Protein 4F4C (pdb70)

Organism: Caenorhabditis elegans (NCBI:txid6239)

Sequence (1250 aa):
NGSLRQSLRTLDSFSLAPEDVLKTAIKTVEDYEGDNIDSNGEIKITRDEVVNKVSIPQLYRYTTTLEKLLLFIGTLVAVITGAGLPLMSILQGKVSQAFINEQIVINNNGSTFLPTGQNYTKTDFEHDVMNVVWSYAAMTVGMWAAGQITVTCYLYVAEQMNNRLRREFVKSILRQEISWFDTNHSGTLATKLFDNLERVKEGTGDKIGMAFQYLSQFITGFIVAFTHSWQLTLVMLAVTPIQALCGFAIAKSMSTFAIRETLRYAKAGKVVEETISSIRTVVSLNGLRYELERYSTAVEEAKKAGVLKGLFLGISFGAMQASNFISFALAFYIGVGWVHDGSLNFGDMLTTFSSVMMGSMALGLAGPQLAVLGTAQGAASGIYEVLDRKPVIDSSSKAGRKDMKIKGDITVENVHFTYPSRPDVPILRGMNLRVNAGQTVALVGSSGCGKSTIISLLLRYYDVLKGKITIDGVDVRDINLEFLRKNVAVVSQEPALFNCTIEENISLGKEGITREEMVAACKMANAEKFIKTLPNGYNTLVGDRGTQLSGGQKQRIAIARALVRNPKILLLDEATSALDAESEGIVQQALDKAAKGRTTIIIAHRLSTIRNADLIISCKNGQVVEVGDHRALMAQQGLYYDLVTAQTFTDAVDSAAEGERIGKDALSRLKQELEENNAQKTNLFEILYHARPHALSLFIGMSTATIGGFIYPTYSVFFTSFMNVFAGNPADFLSQGHFWALMFLVLAAAQGICSFLMTFFMGIASESLTRDLRNKLFRNVLSQHIGFFDSPQNASGKISTRLATDVPNLRTAIDFRFSTVITTLVSMVAGIGLAFFYGWQMALLIIAILPIVAFGQYLRGRRFTGKNVKSASEFADSGKIAIEAIENVRTVQALAREDTFYENFCEKLDIPHKEAIKEAFIQGLSYGCASSVLYLLNTCAYRMGLALIITDPPTMQPMRVLRVMYAITISTSTLGFATSYFPEYAKATFAGGIIFGMLRKISKIDSLSLAGEKKKLYGKVIFKNVRFAYPERPEIEILKGLSFSVEPGQTLALVGPSGCGKSTVVALLERFYDTLGGEIFIDGSEIKTLNPEHTRSQIAIVSQEPTLFDCSIAENIIYGLDPSSVTMAQVEEAARLANIHNFIAELPEGFETRVGDRGTQLSGGQKQRIAIARALVRNPKILLLDEATSALDTESEKVVQEALDRAREGRTCIVIAHRLNTVMNADCIAVVSNGTIIEKGTHTQLMSEK

Secondary structure (DSSP, 8-state):
-HHHHHHHHHHHHT---HHHHHHHHHHHHHTTSTTTB-SSSPBP-S----SS---HHHHTTT--HHHHHHHHHHHHHHHHHHTHHHHHHHHHHHHHHHHHHHHHHHHTTS-B-SSTT-B--HHHHHHHHHHHHHHHHHHHHHHHHHHHHHHHHHHHHHHHHHHHHHHHHHHHHTTS-HHHHHHT--TTHHHHHHHHHHHHHHTSSHHHHHHHHHHHHHHHHHHHHHHH-HHHHHHHHTTHHHHHHHHHHHHHHHHHHHHHHHHHHHHHHHHHHHHHHTHHHHHHTT-HHHHHHHHHHHHHHHHHHHHHHHHHHHHHHHHHHHHHHHHHHHHHHHHHHHHTTTSS-HHHHHHHHHHHHHHHHHHHHHHHHHHHHHHHHHHHHHHHIIIIIS--SS-SSS-----------EEEEEEEE--SSSTTS-SEEEEEEEE-TT-EEEEEE-SSS-HHHHHHHHTTSS--SEEEEEETTEETTTS-HHHHHHHEEEE-SS----SEEHHHHHHTT-TT--HHHHHHHHHHTT-HHHHHHSTTTTSSEESSSS----HHHHHHHHHHHHHTT--SEEEEESTTTTS-TTTHHHHHHHHHHHHTTSEEEEE-S-TTTTTT-SEEEEEETTEEEEEE-HHHHHTTT-HHHHHHHHHHHHHHHHHHH--------HHHHHHHTTTTS------HHHHHHHTGGGHHHHHHHHHHHHHGGGHHHHHHHHHHHHHHHTSS-SSTTTTTHHHHHHHHHHHHHHHHHHHHHHHHHHHHHHHHHHHHHHHHHHHHHHTS-SSSTTSGGG-HHHHHHIIIIIHHHHHTTTSHHHHHHHHHHHHHHHHHHHHHHH-HHHHHHHHHHHHHHHHHHHHHTS--SS-STTTSSHHHHHHHHHHHHHHTHHHHHHTTTHHHHHHHHHHHHHHHHHHHHHHHHHHHHHHHHHTTHHHHHHHHHHHHHHHTTSSSS-SS-HHHHHHHHHHHHTTTSSTTGGGGHHHHHHHHHHHHHHHHHHHH---SS-TT---SB-------EEEEEEEE--TTS-SS-SEEEEEEEE-TT-EEEEE-STTSSTTSHHHHHTTSS--SSSEEEETTEETTTB-HHHHHTTEEEE-SS----SEEHHHHHSSSS-TTTS-HHHHHHHHHHTT-HHHHHTSTTTT-SEETTTS-SS-HHHHHHHHHHHHHHS--SEEEEES---STTSHHHHHHHHHHTTTSSSSEEEEE-SSSSTTTT-SEEEEESSSSEEEEE-HHHHHH--

Solvent-accessible surface area: 53440 Å² total; per-residue (Å²): 84,3,88,81,69,47,62,25,30,69,51,16,4,68,4,4,0,6,28,20,1,15,57,6,0,8,54,4,8,57,7,30,33,62,92,32,30,58,97,82,1,93,59,87,44,115,179,132,121,60,160,108,66,16,68,76,104,66,2,16,53,56,15,67,120,113,10,105,94,40,29,122,69,0,27,97,22,0,59,96,5,0,22,0,37,1,75,23,1,46,16,25,0,123,0,0,35,1,0,2,27,19,12,20,16,56,74,79,146,54,51,58,13,140,93,122,39,97,104,25,64,64,91,56,4,72,135,56,0,51,77,2,10,173,34,0,29,66,14,21,113,33,12,94,52,8,0,49,68,1,1,16,11,4,38,54,0,2,12,37,2,0,12,67,3,7,45,58,0,1,103,18,0,2,55,4,23,1,15,24,26,25,100,40,156,61,55,98,25,2,64,52,15,18,74,17,0,65,98,1,37,96,0,0,3,17,69,11,0,14,5,78,14,15,65,4,7,70,85,33,0,26,92,18,0,83,106,55,8,151,60,1,0,92,27,2,62,67,9,7,77,100,1,14,126,20,11,141,34,1,25,40,13,3,28,81,14,3,65,96,21,41,106,80,23,47,51,0,18,139,13,0,69,45,0,7,71,20,4,92,31,0,4,11,14,38,4,15,96,106,0,30,111,82,1,38,76,15,1,80,83,3,43,51,0,2,26,61,28,6,49,92,7,0,96,7,0,2,38,1,9,19,11,1,0,68,3,2,2,75,2,5,95,57,0,0,26,48,28,76,104,64,75,17,68,8,3,51,4,11,2,0,21,26,0,0,31,27,0,6,44,0,51,9,62,6,9,44,17,83,17,35,23,41,75,0,32,9,3,0,16,18,0,6,92,1,0,74,133,59,128,22,137,4,29,4,65,157,94,44,92,143,107,22,187,29,141,0,43,0,12,2,63,66,0,51,4,21,35,70,38,132,99,116,85,78,30,1,97,18,0,84,8,150,1,72,50,43,44,26,0,0,0,1,14,73,115,65,7,6,20,44,6,0,10,19,4,0,0,21,22,14,50,16,120,124,26,95,3,8,0,27,68,26,22,6,100,83,1,24,14,36,18,0,8,97,30,2,14,39,2,49,84,128,24,20,29,6,64,26,17,0,44,85,0,0,32,22,14,66,114,55,51,70,148,82,58,6,34,64,7,0,41,75,0,30,0,72,85,19,1,86,114,31,111,115,17,27,101,13,81,5,19,98,213,23,73,145,20,57,37,1,44,61,0,14,0,5,0,0,16,9,9,9,40,109,6,28,0,1,0,3,15,29,2,34,45,62,33,87,104,163,18,28,37,75,0,31,108,0,6,66,85,0,6,146,85,25,1,0,1,22,1,12,137,50,12,61,65,2,98,142,15,74,34,0,0,0,0,104,92,0,68,40,81,15,80,10,63,39,70,38,0,50,76,107,110,22,29,0,70,78,45,11,50,60,45,78,139,75,71,61,76,78,70,86,78,148,101,160,115,100,78,173,64,14,69,31,90,0,110,110,12,32,111,90,40,96,8,147,122,5,63,36,156,52,0,34,128,52,0,148,91,26,50,134,16,11,131,53,0,49,36,12,0,50,113,7,0,105,11,10,6,53,18,1,35,31,13,1,9,2,1,56,6,11,4,27,30,112,61,54,37,62,72,86,0,41,90,43,0,90,46,0,84,89,10,2,55,43,8,12,110,18,4,52,60,10,3,38,46,0,8,35,0,1,10,5,1,3,50,28,3,15,28,101,0,0,108,26,0,1,15,6,37,2,11,15,27,40,22,104,46,4,40,29,36,59,1,13,66,9,0,33,68,2,0,19,16,1,33,10,0,0,12,7,9,19,0,8,18,35,19,6,92,28,0,52,98,22,0,38,36,41,0,72,154,32,9,153,55,0,0,98,39,1,47,64,14,34,84,80,26,57,104,1,96,109,20,97,56,70,55,47,129,55,167,88,112,83,44,54,55,35,30,50,56,0,6,140,41,1,41,42,1,13,98,38,4,90,28,0,1,10,39,19,39,10,69,43,17,43,87,77,0,14,121,77,0,69,117,8,26,60,95,24,48,54,46,4,113,96,20,0,92,13,4,0,20,12,24,2,10,76,6,54,10,18,18,39,3,3,97,68,0,0,43,15,8,77,58,103,112,50,65,10,80,0,6,103,0,0,31,0,12,30,0,0,58,17,1,33,38,6,65,43,40,18,86,34,15,110,82,32,54,41,44,0,6,28,0,0,0,3,0,2,3,6,39,138,63,144,17,174,10,58,3,23,23,151,71,51,73,129,42,124,2,156,0,88,0,40,3,107,91,0,100,1,5,66,60,94,144,73,148,101,55,44,0,85,15,0,38,10,68,4,89,64,28,73,3,6,1,0,21,25,79,120,67,5,0,16,62,0,0,16,11,1,2,0,25,12,13,45,15,103,34,26,58,1,51,2,21,52,20,49,13,97,71,4,4,13,44,44,11,9,48,13,6,9,31,3,42,37,79,13,70,23,12,90,31,16,10,29,104,0,1,35,15,17,45,80,120,108,71,17,71,158,64,80,10,70,87,6,0,121,62,0,41,7,45,103,76,0,59,154,52,104,133,18,24,123,28,60,2,22,92,112,50,46,136,12,64,51,24,49,48,5,6,6,2,3,0,9,4,23,18,33,106,4,71,3,5,1,6,21,47,7,36,79,17,91,78,63,88,59,32,64,95,9,39,46,0,4,48,132,5,34,74,76,42,1,1,3,20,1,5,76,50,73,97,33,12,80,114,9,66,38,10,0,43,0,44,88,0,57,19,129,67,115,11,48,62,110,110,18,132,90,87,151

InterPro domains:
  IPR003439 ABC transporter-like, ATP-binding domain [PF00005] (434-583)
  IPR003439 ABC transporter-like, ATP-binding domain [PF00005] (1095-1246)
  IPR003439 ABC transporter-like, ATP-binding domain [PS50893] (416-652)
  IPR003439 ABC transporter-like, ATP-binding domain [PS50893] (1077-1315)
  IPR003593 AAA+ ATPase domain [SM00382] (443-635)
  IPR003593 AAA+ ATPase domain [SM00382] (1104-1292)
  IPR011527 ABC transporter type 1, transmembrane domain [PF00664] (77-367)
  IPR011527 ABC transporter type 1, transmembrane domain [PF00664] (754-1026)
  IPR011527 ABC transporter type 1, transmembrane domain [PS50929] (78-381)
  IPR011527 ABC transporter type 1, transmembrane domain [PS50929] (755-1043)
  IPR017871 ABC transporter-like, conserved site [PS00211] (555-569)
  IPR017871 ABC transporter-like, conserved site [PS00211] (1218-1232)
  IPR027417 P-loop containing nucleoside triphosphate hydrolase [G3DSA:3.40.50.300] (414-717)
  IPR027417 P-loop containing nucleoside triphosphate hydrolase [G3DSA:3.40.50.300] (1068-1321)
  IPR027417 P-loop containing nucleoside triphosphate hydrolase [SSF52540] (410-653)
  IPR027417 P-loop containing nucleoside triphosphate hydrolase [SSF52540] (1073-1317)
  IPR036640 ABC transporter type 1, transmembrane domain superfamily [G3DSA:1.20.1560.10] (1-50)
  IPR036640 ABC transporter type 1, transmembrane domain superfamily [G3DSA:1.20.1560.10] (139-1052)
  IPR036640 ABC transporter type 1, transmembrane domain superfamily [SSF90123] (63-397)
  IPR036640 ABC transporter type 1, transmembrane domain superfamily [SSF90123] (743-1230)

CATH classification: 1.20.1560.10 (+2 more: 3.40.50.300, 3.40.50.300)

Structure (mmCIF, N/CA/C/O backbone):
data_4F4C
#
_entry.id   4F4C
#
_cell.length_a   96.896
_cell.length_b   155.360
_cell.length_c   162.416
_cell.angle_alpha   90.00
_cell.angle_beta   90.00
_cell.angle_gamma   90.00
#
_symmetry.space_group_name_H-M   'P 21 21 21'
#
loop_
_entity.id
_entity.type
_entity.pdbx_description
1 polymer 'Multidrug resistance protein pgp-1'
2 branched alpha-D-mannopyranose-(1-3)-beta-D-mannopyranose-(1-4)-2-acetamido-2-deoxy-beta-D-glucopyranose-(1-4)-2-acetamido-2-deoxy-beta-D-glucopyranose
3 non-polymer 'undecyl 4-O-alpha-D-glucopyranosyl-1-thio-beta-D-glucopyranoside'
#
loop_
_atom_site.group_PDB
_atom_site.id
_atom_site.type_symbol
_atom_site.label_atom_id
_atom_site.label_alt_id
_atom_site.label_comp_id
_atom_site.label_asym_id
_atom_site.label_entity_id
_atom_site.label_seq_id
_atom_site.pdbx_PDB_ins_code
_atom_site.Cartn_x
_atom_site.Cartn_y
_atom_site.Cartn_z
_atom_site.occupancy
_atom_site.B_iso_or_equiv
_atom_site.auth_seq_id
_atom_site.auth_comp_id
_atom_site.auth_asym_id
_atom_site.auth_atom_id
_atom_site.pdbx_PDB_model_num
ATOM 1 N N . ASN A 1 4 ? -13.971 22.507 -11.045 1.00 185.56 4 ASN A N 1
ATOM 2 C CA . ASN A 1 4 ? -14.262 21.053 -11.240 1.00 185.22 4 ASN A CA 1
ATOM 3 C C . ASN A 1 4 ? -13.437 20.198 -10.271 1.00 184.71 4 ASN A C 1
ATOM 4 O O . ASN A 1 4 ? -13.975 19.335 -9.573 1.00 183.91 4 ASN A O 1
ATOM 9 N N . GLY A 1 5 ? -12.131 20.452 -10.243 1.00 184.56 5 GLY A N 1
ATOM 10 C CA . GLY A 1 5 ? -11.214 19.706 -9.394 1.00 182.55 5 GLY A CA 1
ATOM 11 C C . GLY A 1 5 ? -11.297 19.980 -7.907 1.00 180.89 5 GLY A C 1
ATOM 12 O O . GLY A 1 5 ? -11.053 19.088 -7.085 1.00 180.62 5 GLY A O 1
ATOM 13 N N . SER A 1 6 ? -11.630 21.214 -7.554 1.00 178.89 6 SER A N 1
ATOM 14 C CA . SER A 1 6 ? -11.752 21.591 -6.153 1.00 177.31 6 SER A CA 1
ATOM 15 C C . SER A 1 6 ? -13.011 20.935 -5.578 1.00 176.24 6 SER A C 1
ATOM 16 O O . SER A 1 6 ? -13.063 20.571 -4.398 1.00 175.14 6 SER A O 1
ATOM 19 N N . LEU A 1 7 ? -14.020 20.768 -6.431 1.00 174.56 7 LEU A N 1
ATOM 20 C CA . LEU A 1 7 ? -15.287 20.162 -6.024 1.00 171.34 7 LEU A CA 1
ATOM 21 C C . LEU A 1 7 ? -15.125 18.668 -5.804 1.00 169.51 7 LEU A C 1
ATOM 22 O O . LEU A 1 7 ? -15.469 18.162 -4.743 1.00 168.99 7 LEU A O 1
ATOM 27 N N . ARG A 1 8 ? -14.601 17.967 -6.809 1.00 168.14 8 ARG A N 1
ATOM 28 C CA . ARG A 1 8 ? -14.406 16.517 -6.721 1.00 166.10 8 ARG A CA 1
ATOM 29 C C . ARG A 1 8 ? -13.427 16.094 -5.608 1.00 164.69 8 ARG A C 1
ATOM 30 O O . ARG A 1 8 ? -13.414 14.933 -5.179 1.00 165.14 8 ARG A O 1
ATOM 38 N N . GLN A 1 9 ? -12.619 17.038 -5.136 1.00 161.08 9 GLN A N 1
ATOM 39 C CA . GLN A 1 9 ? -11.666 16.753 -4.077 1.00 156.72 9 GLN A CA 1
ATOM 40 C C . GLN A 1 9 ? -12.408 16.789 -2.739 1.00 153.48 9 GLN A C 1
ATOM 41 O O . GLN A 1 9 ? -12.148 15.975 -1.854 1.00 152.26 9 GLN A O 1
ATOM 43 N N . SER A 1 10 ? -13.339 17.729 -2.601 1.00 150.08 10 SER A N 1
ATOM 44 C CA . SER A 1 10 ? -14.133 17.839 -1.377 1.00 147.51 10 SER A CA 1
ATOM 45 C C . SER A 1 10 ? -15.217 16.750 -1.337 1.00 143.98 10 SER A C 1
ATOM 46 O O . SER A 1 10 ? -15.613 16.287 -0.263 1.00 140.46 10 SER A O 1
ATOM 49 N N . LEU A 1 11 ? -15.695 16.346 -2.515 1.00 140.77 11 LEU A N 1
ATOM 50 C CA . LEU A 1 11 ? -16.707 15.294 -2.627 1.00 136.43 11 LEU A CA 1
ATOM 51 C C . LEU A 1 11 ? -16.079 13.952 -2.253 1.00 135.90 11 LEU A C 1
ATOM 52 O O . LEU A 1 11 ? -16.743 13.092 -1.676 1.00 136.55 11 LEU A O 1
ATOM 57 N N . ARG A 1 12 ? -14.798 13.790 -2.581 1.00 134.52 12 ARG A N 1
ATOM 58 C CA . ARG A 1 12 ? -14.067 12.561 -2.304 1.00 132.49 12 ARG A CA 1
ATOM 59 C C . ARG A 1 12 ? -13.857 12.332 -0.802 1.00 132.73 12 ARG A C 1
ATOM 60 O O . ARG A 1 12 ? -13.707 11.186 -0.365 1.00 133.10 12 ARG A O 1
ATOM 68 N N . THR A 1 13 ? -13.855 13.413 -0.017 1.00 132.34 13 THR A N 1
ATOM 69 C CA . THR A 1 13 ? -13.692 13.302 1.433 1.00 130.12 13 THR A CA 1
ATOM 70 C C . THR A 1 13 ? -15.039 12.886 2.020 1.00 131.00 13 THR A C 1
ATOM 71 O O . THR A 1 13 ? -15.094 12.169 3.019 1.00 132.90 13 THR A O 1
ATOM 75 N N . LEU A 1 14 ? -16.125 13.329 1.390 1.00 129.80 14 LEU A N 1
ATOM 76 C CA . LEU A 1 14 ? -17.459 12.966 1.847 1.00 130.60 14 LEU A CA 1
ATOM 77 C C . LEU A 1 14 ? -17.660 11.461 1.659 1.00 133.77 14 LEU A C 1
ATOM 78 O O . LEU A 1 14 ? -18.306 10.803 2.480 1.00 135.96 14 LEU A O 1
ATOM 83 N N . ASP A 1 15 ? -17.094 10.927 0.576 1.00 137.42 15 ASP A N 1
ATOM 84 C CA . ASP A 1 15 ? -17.188 9.497 0.254 1.00 140.69 15 ASP A CA 1
ATOM 85 C C . ASP A 1 15 ? -16.253 8.695 1.174 1.00 140.81 15 ASP A C 1
ATOM 86 O O . ASP A 1 15 ? -16.445 7.494 1.396 1.00 140.43 15 ASP A O 1
ATOM 91 N N . SER A 1 16 ? -15.243 9.381 1.697 1.00 140.85 16 SER A N 1
ATOM 92 C CA . SER A 1 16 ? -14.236 8.788 2.563 1.00 141.53 16 SER A CA 1
ATOM 93 C C . SER A 1 16 ? -14.766 8.383 3.926 1.00 143.24 16 SER A C 1
ATOM 94 O O . SER A 1 16 ? -14.245 7.452 4.537 1.00 141.79 16 SER A O 1
ATOM 97 N N . PHE A 1 17 ? -15.797 9.083 4.399 1.00 146.58 17 PHE A N 1
ATOM 98 C CA . PHE A 1 17 ? -16.389 8.795 5.701 1.00 148.39 17 PHE A CA 1
ATOM 99 C C . PHE A 1 17 ? -17.392 7.642 5.689 1.00 147.61 17 PHE A C 1
ATOM 100 O O . PHE A 1 17 ? -17.933 7.270 6.731 1.00 145.64 17 PHE A O 1
ATOM 108 N N . SER A 1 18 ? -17.627 7.068 4.514 1.00 147.50 18 SER A N 1
ATOM 109 C CA . SER A 1 18 ? -18.548 5.940 4.374 1.00 147.45 18 SER A CA 1
ATOM 110 C C . SER A 1 18 ? -17.911 4.688 4.988 1.00 147.65 18 SER A C 1
ATOM 111 O O . SER A 1 18 ? -16.792 4.317 4.631 1.00 148.70 18 SER A O 1
ATOM 114 N N . LEU A 1 19 ? -18.625 4.043 5.909 1.00 147.40 19 LEU A N 1
ATOM 115 C CA . LEU A 1 19 ? -18.131 2.840 6.595 1.00 146.07 19 LEU A CA 1
ATOM 116 C C . LEU A 1 19 ? -18.436 1.506 5.882 1.00 145.27 19 LEU A C 1
ATOM 117 O O . LEU A 1 19 ? -18.101 0.436 6.389 1.00 144.41 19 LEU A O 1
ATOM 122 N N . ALA A 1 20 ? -19.064 1.570 4.712 1.00 145.33 20 ALA A N 1
ATOM 123 C CA . ALA A 1 20 ? -19.369 0.364 3.948 1.00 145.44 20 ALA A CA 1
ATOM 124 C C . ALA A 1 20 ? -18.074 -0.110 3.287 1.00 147.48 20 ALA A C 1
ATOM 125 O O . ALA A 1 20 ? -17.356 0.668 2.655 1.00 148.90 20 ALA A O 1
ATOM 127 N N . PRO A 1 21 ? -17.761 -1.398 3.432 1.00 148.29 21 PRO A N 1
ATOM 128 C CA . PRO A 1 21 ? -16.549 -1.996 2.862 1.00 148.51 21 PRO A CA 1
ATOM 129 C C . PRO A 1 21 ? -16.430 -1.919 1.344 1.00 147.21 21 PRO A C 1
ATOM 130 O O . PRO A 1 21 ? -15.321 -1.828 0.804 1.00 147.92 21 PRO A O 1
ATOM 134 N N . GLU A 1 22 ? -17.566 -1.948 0.656 1.00 145.10 22 GLU A N 1
ATOM 135 C CA . GLU A 1 22 ? -17.555 -1.872 -0.793 1.00 143.39 22 GLU A CA 1
ATOM 136 C C . GLU A 1 22 ? -17.345 -0.434 -1.243 1.00 142.42 22 GLU A C 1
ATOM 137 O O . GLU A 1 22 ? -16.897 -0.194 -2.354 1.00 143.46 22 GLU A O 1
ATOM 143 N N . ASP A 1 23 ? -17.657 0.518 -0.370 1.00 141.64 23 ASP A N 1
ATOM 144 C CA . ASP A 1 23 ? -17.497 1.932 -0.686 1.00 141.81 23 ASP A CA 1
ATOM 145 C C . ASP A 1 23 ? -16.041 2.355 -0.583 1.00 142.96 23 ASP A C 1
ATOM 146 O O . ASP A 1 23 ? -15.627 3.333 -1.204 1.00 143.53 23 ASP A O 1
ATOM 151 N N . VAL A 1 24 ? -15.268 1.629 0.217 1.00 144.93 24 VAL A N 1
ATOM 152 C CA . VAL A 1 24 ? -13.847 1.934 0.382 1.00 147.38 24 VAL A CA 1
ATOM 153 C C . VAL A 1 24 ? -13.119 1.617 -0.923 1.00 149.18 24 VAL A C 1
ATOM 154 O O . VAL A 1 24 ? -12.168 2.303 -1.296 1.00 150.02 24 VAL A O 1
ATOM 158 N N . LEU A 1 25 ? -13.578 0.570 -1.609 1.00 150.24 25 LEU A N 1
ATOM 159 C CA . LEU A 1 25 ? -13.012 0.163 -2.895 1.00 147.58 25 LEU A CA 1
ATOM 160 C C . LEU A 1 25 ? -13.438 1.227 -3.904 1.00 143.22 25 LEU A C 1
ATOM 161 O O . LEU A 1 25 ? -12.626 1.732 -4.671 1.00 140.97 25 LEU A O 1
ATOM 166 N N . LYS A 1 26 ? -14.725 1.562 -3.873 1.00 139.16 26 LYS A N 1
ATOM 167 C CA . LYS A 1 26 ? -15.330 2.548 -4.764 1.00 136.39 26 LYS A CA 1
ATOM 168 C C . LYS A 1 26 ? -14.655 3.921 -4.681 1.00 134.59 26 LYS A C 1
ATOM 169 O O . LYS A 1 26 ? -14.338 4.530 -5.707 1.00 130.48 26 LYS A O 1
ATOM 175 N N . THR A 1 27 ? -14.431 4.401 -3.456 1.00 133.36 27 THR A N 1
ATOM 176 C CA . THR A 1 27 ? -13.837 5.716 -3.233 1.00 129.87 27 THR A CA 1
ATOM 177 C C . THR A 1 27 ? -12.352 5.797 -3.594 1.00 129.69 27 THR A C 1
ATOM 178 O O . THR A 1 27 ? -11.834 6.873 -3.870 1.00 128.64 27 THR A O 1
ATOM 182 N N . ALA A 1 28 ? -11.669 4.659 -3.619 1.00 132.41 28 ALA A N 1
ATOM 183 C CA . ALA A 1 28 ? -10.245 4.654 -3.977 1.00 134.77 28 ALA A CA 1
ATOM 184 C C . ALA A 1 28 ? -10.079 4.659 -5.495 1.00 136.02 28 ALA A C 1
ATOM 185 O O . ALA A 1 28 ? -9.192 5.339 -6.014 1.00 135.69 28 ALA A O 1
ATOM 187 N N . ILE A 1 29 ? -10.928 3.894 -6.192 1.00 135.42 29 ILE A N 1
ATOM 188 C CA . ILE A 1 29 ? -10.898 3.823 -7.650 1.00 132.74 29 ILE A CA 1
ATOM 189 C C . ILE A 1 29 ? -11.215 5.201 -8.235 1.00 134.77 29 ILE A C 1
ATOM 190 O O . ILE A 1 29 ? -10.541 5.656 -9.165 1.00 136.46 29 ILE A O 1
ATOM 195 N N . LYS A 1 30 ? -12.222 5.868 -7.670 1.00 135.58 30 LYS A N 1
ATOM 196 C CA . LYS A 1 30 ? -12.620 7.199 -8.118 1.00 136.26 30 LYS A CA 1
ATOM 197 C C . LYS A 1 30 ? -11.585 8.285 -7.827 1.00 136.67 30 LYS A C 1
ATOM 198 O O . LYS A 1 30 ? -11.582 9.319 -8.482 1.00 136.85 30 LYS A O 1
ATOM 204 N N . THR A 1 31 ? -10.704 8.054 -6.856 1.00 138.71 31 THR A N 1
ATOM 205 C CA . THR A 1 31 ? -9.667 9.035 -6.523 1.00 141.63 31 THR A CA 1
ATOM 206 C C . THR A 1 31 ? -8.538 9.015 -7.555 1.00 143.68 31 THR A C 1
ATOM 207 O O . THR A 1 31 ? -7.937 10.049 -7.844 1.00 146.02 31 THR A O 1
ATOM 211 N N . VAL A 1 32 ? -8.245 7.843 -8.110 1.00 143.60 32 VAL A N 1
ATOM 212 C CA . VAL A 1 32 ? -7.194 7.747 -9.111 1.00 143.01 32 VAL A CA 1
ATOM 213 C C . VAL A 1 32 ? -7.710 8.362 -10.415 1.00 144.22 32 VAL A C 1
ATOM 214 O O . VAL A 1 32 ? -6.945 8.930 -11.184 1.00 147.61 32 VAL A O 1
ATOM 218 N N . GLU A 1 33 ? -9.011 8.257 -10.663 1.00 143.22 33 GLU A N 1
ATOM 219 C CA . GLU A 1 33 ? -9.592 8.823 -11.876 1.00 144.13 33 GLU A CA 1
ATOM 220 C C . GLU A 1 33 ? -9.496 10.353 -11.852 1.00 143.47 33 GLU A C 1
ATOM 221 O O . GLU A 1 33 ? -9.373 11.000 -12.896 1.00 142.76 33 GLU A O 1
ATOM 227 N N . ASP A 1 34 ? -9.553 10.919 -10.649 1.00 143.29 34 ASP A N 1
ATOM 228 C CA . ASP A 1 34 ? -9.507 12.360 -10.450 1.00 145.27 34 ASP A CA 1
ATOM 229 C C . ASP A 1 34 ? -8.194 12.970 -10.872 1.00 144.76 34 ASP A C 1
ATOM 230 O O . ASP A 1 34 ? -8.124 14.176 -11.094 1.00 147.22 34 ASP A O 1
ATOM 235 N N . TYR A 1 35 ? -7.153 12.148 -10.964 1.00 144.02 35 TYR A N 1
ATOM 236 C CA . TYR A 1 35 ? -5.828 12.618 -11.365 1.00 142.34 35 TYR A CA 1
ATOM 237 C C . TYR A 1 35 ? -5.274 11.880 -12.590 1.00 142.62 35 TYR A C 1
ATOM 238 O O . TYR A 1 35 ? -4.155 11.365 -12.565 1.00 143.16 35 TYR A O 1
ATOM 247 N N . GLU A 1 36 ? -6.069 11.826 -13.658 1.00 143.08 36 GLU A N 1
ATOM 248 C CA . GLU A 1 36 ? -5.667 11.183 -14.910 1.00 146.47 36 GLU A CA 1
ATOM 249 C C . GLU A 1 36 ? -6.045 12.048 -16.114 1.00 150.64 36 GLU A C 1
ATOM 250 O O . GLU A 1 36 ? -6.215 13.268 -15.985 1.00 154.51 36 GLU A O 1
ATOM 256 N N . GLY A 1 37 ? -6.170 11.428 -17.286 1.00 151.97 37 GLY A N 1
ATOM 257 C CA . GLY A 1 37 ? -6.517 12.173 -18.488 1.00 152.66 37 GLY A CA 1
ATOM 258 C C . GLY A 1 37 ? -7.788 13.000 -18.379 1.00 154.23 37 GLY A C 1
ATOM 259 O O . GLY A 1 37 ? -8.739 12.610 -17.703 1.00 154.35 37 GLY A O 1
ATOM 260 N N . ASP A 1 38 ? -7.798 14.140 -19.065 1.00 155.67 38 ASP A N 1
ATOM 261 C CA . ASP A 1 38 ? -8.924 15.077 -19.090 1.00 157.16 38 ASP A CA 1
ATOM 262 C C . ASP A 1 38 ? -9.133 15.826 -17.767 1.00 156.53 38 ASP A C 1
ATOM 263 O O . ASP A 1 38 ? -9.718 16.915 -17.752 1.00 157.12 38 ASP A O 1
ATOM 268 N N . ASN A 1 39 ? -8.646 15.256 -16.666 1.00 155.01 39 ASN A N 1
ATOM 269 C CA . ASN A 1 39 ? -8.746 15.913 -15.360 1.00 155.49 39 ASN A CA 1
ATOM 270 C C . ASN A 1 39 ? -7.396 16.570 -15.025 1.00 156.32 39 ASN A C 1
ATOM 271 O O . ASN A 1 39 ? -7.283 17.362 -14.085 1.00 154.94 39 ASN A O 1
ATOM 276 N N . ILE A 1 40 ? -6.377 16.227 -15.807 1.00 157.43 40 ILE A N 1
ATOM 277 C CA . ILE A 1 40 ? -5.037 16.774 -15.636 1.00 158.85 40 ILE A CA 1
ATOM 278 C C . ILE A 1 40 ? -4.713 17.754 -16.775 1.00 161.86 40 ILE A C 1
ATOM 279 O O . ILE A 1 40 ? -5.157 17.570 -17.911 1.00 163.05 40 ILE A O 1
ATOM 284 N N . ASP A 1 41 ? -3.955 18.803 -16.464 1.00 164.34 41 ASP A N 1
ATOM 285 C CA . ASP A 1 41 ? -3.555 19.778 -17.471 1.00 166.84 41 ASP A CA 1
ATOM 286 C C . ASP A 1 41 ? -2.296 19.297 -18.213 1.00 168.28 41 ASP A C 1
ATOM 287 O O . ASP A 1 41 ? -2.158 18.108 -18.524 1.00 167.14 41 ASP A O 1
ATOM 292 N N . SER A 1 42 ? -1.380 20.221 -18.497 1.00 169.86 42 SER A N 1
ATOM 293 C CA . SER A 1 42 ? -0.142 19.891 -19.203 1.00 170.01 42 SER A CA 1
ATOM 294 C C . SER A 1 42 ? 1.001 19.657 -18.218 1.00 170.89 42 SER A C 1
ATOM 295 O O . SER A 1 42 ? 2.027 19.074 -18.578 1.00 170.03 42 SER A O 1
ATOM 298 N N . ASN A 1 43 ? 0.809 20.111 -16.978 1.00 172.34 43 ASN A N 1
ATOM 299 C CA . ASN A 1 43 ? 1.825 20.001 -15.936 1.00 174.04 43 ASN A CA 1
ATOM 300 C C . ASN A 1 43 ? 1.615 18.884 -14.921 1.00 173.85 43 ASN A C 1
ATOM 301 O O . ASN A 1 43 ? 2.508 18.600 -14.112 1.00 172.85 43 ASN A O 1
ATOM 306 N N . GLY A 1 44 ? 0.442 18.255 -14.969 1.00 173.65 44 GLY A N 1
ATOM 307 C CA . GLY A 1 44 ? 0.123 17.172 -14.052 1.00 171.82 44 GLY A CA 1
ATOM 308 C C . GLY A 1 44 ? -0.829 17.594 -12.950 1.00 170.59 44 GLY A C 1
ATOM 309 O O . GLY A 1 44 ? -1.317 16.764 -12.181 1.00 168.93 44 GLY A O 1
ATOM 310 N N . GLU A 1 45 ? -1.090 18.895 -12.880 1.00 170.91 45 GLU A N 1
ATOM 311 C CA . GLU A 1 45 ? -1.975 19.467 -11.876 1.00 171.23 45 GLU A CA 1
ATOM 312 C C . GLU A 1 45 ? -3.450 19.265 -12.225 1.00 170.19 45 GLU A C 1
ATOM 313 O O . GLU A 1 45 ? -3.801 18.986 -13.372 1.00 168.74 45 GLU A O 1
ATOM 319 N N . ILE A 1 46 ? -4.307 19.413 -11.217 1.00 169.72 46 ILE A N 1
ATOM 320 C CA . ILE A 1 46 ? -5.745 19.234 -11.369 1.00 168.92 46 ILE A CA 1
ATOM 321 C C . ILE A 1 46 ? -6.411 20.459 -12.007 1.00 170.33 46 ILE A C 1
ATOM 322 O O . ILE A 1 46 ? -6.061 21.599 -11.701 1.00 169.67 46 ILE A O 1
ATOM 327 N N . LYS A 1 47 ? -7.356 20.213 -12.913 1.00 172.55 47 LYS A N 1
ATOM 328 C CA . LYS A 1 47 ? -8.099 21.284 -13.573 1.00 175.16 47 LYS A CA 1
ATOM 329 C C . LYS A 1 47 ? -9.044 21.965 -12.576 1.00 178.73 47 LYS A C 1
ATOM 330 O O . LYS A 1 47 ? -9.746 21.299 -11.812 1.00 179.68 47 LYS A O 1
ATOM 336 N N . ILE A 1 48 ? -9.065 23.295 -12.582 1.00 181.97 48 ILE A N 1
ATOM 337 C CA . ILE A 1 48 ? -9.927 24.042 -11.669 1.00 185.56 48 ILE A CA 1
ATOM 338 C C . ILE A 1 48 ? -10.371 25.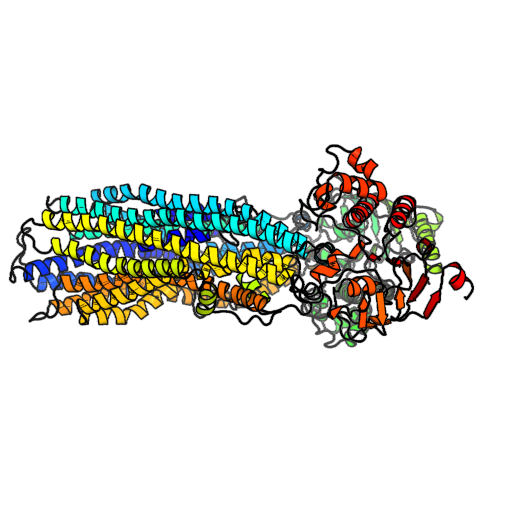376 -12.273 1.00 188.97 48 ILE A C 1
ATOM 339 O O . ILE A 1 48 ? -9.621 26.000 -13.037 1.00 190.79 48 ILE A O 1
ATOM 341 N N . THR A 1 49 ? -11.595 25.790 -11.929 1.00 191.63 49 THR A N 1
ATOM 342 C CA . THR A 1 49 ? -12.217 27.053 -12.375 1.00 193.35 49 THR A CA 1
ATOM 343 C C . THR A 1 49 ? -12.485 27.197 -13.887 1.00 194.24 49 THR A C 1
ATOM 344 O O . THR A 1 49 ? -13.359 27.969 -14.306 1.00 193.13 49 THR A O 1
ATOM 348 N N . ARG A 1 50 ? -11.737 26.454 -14.699 1.00 195.77 50 ARG A N 1
ATOM 349 C CA . ARG A 1 50 ? -11.878 26.505 -16.156 1.00 196.47 50 ARG A CA 1
ATOM 350 C C . ARG A 1 50 ? -12.564 25.250 -16.718 1.00 197.76 50 ARG A C 1
ATOM 351 O O . ARG A 1 50 ? -12.201 24.119 -16.372 1.00 197.99 50 ARG A O 1
ATOM 359 N N . ASP A 1 51 ? -13.554 25.457 -17.588 1.00 198.12 51 ASP A N 1
ATOM 360 C CA . ASP A 1 51 ? -14.289 24.360 -18.215 1.00 197.62 51 ASP A CA 1
ATOM 361 C C . ASP A 1 51 ? -14.793 24.772 -19.599 1.00 197.48 51 ASP A C 1
ATOM 362 O O . ASP A 1 51 ? -14.680 25.932 -19.996 1.00 196.57 51 ASP A O 1
ATOM 364 N N . GLU A 1 55 ? -19.574 28.841 -15.825 1.00 199.39 55 GLU A N 1
ATOM 365 C CA . GLU A 1 55 ? -19.371 29.295 -14.458 1.00 200.00 55 GLU A CA 1
ATOM 366 C C . GLU A 1 55 ? -19.580 30.810 -14.325 1.00 200.00 55 GLU A C 1
ATOM 367 O O . GLU A 1 55 ? -19.130 31.586 -15.176 1.00 200.00 55 GLU A O 1
ATOM 369 N N . VAL A 1 56 ? -20.268 31.221 -13.255 1.00 200.00 56 VAL A N 1
ATOM 370 C CA . VAL A 1 56 ? -20.538 32.637 -12.981 1.00 200.00 56 VAL A CA 1
ATOM 371 C C . VAL A 1 56 ? -20.119 33.057 -11.550 1.00 200.00 56 VAL A C 1
ATOM 372 O O . VAL A 1 56 ? -20.172 32.260 -10.603 1.00 200.00 56 VAL A O 1
ATOM 376 N N . VAL A 1 57 ? -19.699 34.317 -11.408 1.00 199.46 57 VAL A N 1
ATOM 377 C CA . VAL A 1 57 ? -19.261 34.866 -10.123 1.00 196.74 57 VAL A CA 1
ATOM 378 C C . VAL A 1 57 ? -20.437 35.078 -9.158 1.00 196.03 57 VAL A C 1
ATOM 379 O O . VAL A 1 57 ? -20.379 34.651 -7.996 1.00 194.68 57 VAL A O 1
ATOM 383 N N . ASN A 1 58 ? -21.497 35.730 -9.642 1.00 194.65 58 ASN A N 1
ATOM 384 C CA . ASN A 1 58 ? -22.693 36.008 -8.839 1.00 191.89 58 ASN A CA 1
ATOM 385 C C . ASN A 1 58 ? -23.750 34.892 -8.942 1.00 187.40 58 ASN A C 1
ATOM 386 O O . ASN A 1 58 ? -24.046 34.394 -10.036 1.00 186.24 58 ASN A O 1
ATOM 391 N N . LYS A 1 59 ? -24.313 34.508 -7.794 1.00 180.10 59 LYS A N 1
ATOM 392 C CA . LYS A 1 59 ? -25.314 33.447 -7.731 1.00 172.10 59 LYS A CA 1
ATOM 393 C C . LYS A 1 59 ? -26.741 33.956 -7.494 1.00 167.43 59 LYS A C 1
ATOM 394 O O . LYS A 1 59 ? -26.960 34.928 -6.764 1.00 164.59 59 LYS A O 1
ATOM 396 N N . VAL A 1 60 ? -27.706 33.288 -8.129 1.00 162.00 60 VAL A N 1
ATOM 397 C CA . VAL A 1 60 ? -29.126 33.621 -7.999 1.00 155.93 60 VAL A CA 1
ATOM 398 C C . VAL A 1 60 ? -29.731 32.831 -6.823 1.00 154.49 60 VAL A C 1
ATOM 399 O O . VAL A 1 60 ? -29.365 31.676 -6.590 1.00 153.93 60 VAL A O 1
ATOM 403 N N . SER A 1 61 ? -30.656 33.455 -6.092 1.00 153.05 61 SER A N 1
ATOM 404 C CA . SER A 1 61 ? -31.320 32.823 -4.939 1.00 151.74 61 SER A CA 1
ATOM 405 C C . SER A 1 61 ? -32.074 31.563 -5.363 1.00 150.64 61 SER A C 1
ATOM 406 O O . SER A 1 61 ? -32.624 31.506 -6.463 1.00 150.72 61 SER A O 1
ATOM 409 N N . ILE A 1 62 ? -32.120 30.565 -4.483 1.00 148.33 62 ILE A N 1
ATOM 410 C CA . ILE A 1 62 ? -32.823 29.325 -4.789 1.00 144.04 62 ILE A CA 1
ATOM 411 C C . ILE A 1 62 ? -34.320 29.606 -4.963 1.00 144.41 62 ILE A C 1
ATOM 412 O O . ILE A 1 62 ? -34.962 29.022 -5.831 1.00 146.38 62 ILE A O 1
ATOM 417 N N . PRO A 1 63 ? -34.891 30.508 -4.147 1.00 143.56 63 PRO A N 1
ATOM 418 C CA . PRO A 1 63 ? -36.317 30.804 -4.317 1.00 144.50 63 PRO A CA 1
ATOM 419 C C . PRO A 1 63 ? -36.533 31.486 -5.674 1.00 145.14 63 PRO A C 1
ATOM 420 O O . PRO A 1 63 ? -37.493 31.201 -6.406 1.00 142.97 63 PRO A O 1
ATOM 424 N N . GLN A 1 64 ? -35.615 32.397 -5.985 1.00 145.90 64 GLN A N 1
ATOM 425 C CA . GLN A 1 64 ? -35.654 33.160 -7.230 1.00 145.65 64 GLN A CA 1
ATOM 426 C C . GLN A 1 64 ? -35.479 32.198 -8.405 1.00 141.97 64 GLN A C 1
ATOM 427 O O . GLN A 1 64 ? -36.098 32.365 -9.454 1.00 139.89 64 GLN A O 1
ATOM 433 N N . LEU A 1 65 ? -34.650 31.181 -8.204 1.00 139.45 65 LEU A N 1
ATOM 434 C CA . LEU A 1 65 ? -34.365 30.179 -9.231 1.00 137.88 65 LEU A CA 1
ATOM 435 C C . LEU A 1 65 ? -35.608 29.381 -9.589 1.00 137.01 65 LEU A C 1
ATOM 436 O O . LEU A 1 65 ? -35.792 28.968 -10.741 1.00 131.63 65 LEU A O 1
ATOM 441 N N . TYR A 1 66 ? -36.464 29.177 -8.592 1.00 136.90 66 TYR A N 1
ATOM 442 C CA . TYR A 1 66 ? -37.683 28.418 -8.809 1.00 137.25 66 TYR A CA 1
ATOM 443 C C . TYR A 1 66 ? -38.913 29.269 -9.122 1.00 140.24 66 TYR A C 1
ATOM 444 O O . TYR A 1 66 ? -40.055 28.816 -8.964 1.00 140.22 66 TYR A O 1
ATOM 453 N N . ARG A 1 67 ? -38.680 30.501 -9.578 1.00 141.52 67 ARG A N 1
ATOM 454 C CA . ARG A 1 67 ? -39.786 31.364 -9.976 1.00 138.92 67 ARG A CA 1
ATOM 455 C C . ARG A 1 67 ? -40.145 30.884 -11.379 1.00 137.69 67 ARG A C 1
ATOM 456 O O . ARG A 1 67 ? -39.320 30.250 -12.035 1.00 141.25 67 ARG A O 1
ATOM 464 N N . TYR A 1 68 ? -41.361 31.172 -11.827 1.00 136.01 68 TYR A N 1
ATOM 465 C CA . TYR A 1 68 ? -41.882 30.737 -13.137 1.00 143.21 68 TYR A CA 1
ATOM 466 C C . TYR A 1 68 ? -42.614 29.408 -12.957 1.00 144.55 68 TYR A C 1
ATOM 467 O O . TYR A 1 68 ? -43.016 28.757 -13.931 1.00 145.38 68 TYR A O 1
ATOM 476 N N . THR A 1 69 ? -42.763 29.003 -11.699 1.00 144.78 69 THR A N 1
ATOM 477 C CA . THR A 1 69 ? -43.483 27.779 -11.357 1.00 141.18 69 THR A CA 1
ATOM 478 C C . THR A 1 69 ? -44.878 28.180 -10.850 1.00 141.86 69 THR A C 1
ATOM 479 O O . THR A 1 69 ? -45.027 29.065 -9.997 1.00 140.43 69 THR A O 1
ATOM 483 N N . THR A 1 70 ? -45.906 27.541 -11.390 1.00 141.92 70 THR A N 1
ATOM 484 C CA . THR A 1 70 ? -47.269 27.843 -10.974 1.00 143.09 70 THR A CA 1
ATOM 485 C C . THR A 1 70 ? -47.509 27.362 -9.540 1.00 143.83 70 THR A C 1
ATOM 486 O O . THR A 1 70 ? -46.711 26.610 -8.981 1.00 144.65 70 THR A O 1
ATOM 490 N N . THR A 1 71 ? -48.607 27.799 -8.943 1.00 142.91 71 THR A N 1
ATOM 491 C CA . THR A 1 71 ? -48.921 27.383 -7.589 1.00 143.31 71 THR A CA 1
ATOM 492 C C . THR A 1 71 ? -49.149 25.860 -7.550 1.00 143.21 71 THR A C 1
ATOM 493 O O . THR A 1 71 ? -48.740 25.193 -6.597 1.00 142.93 71 THR A O 1
ATOM 497 N N . LEU A 1 72 ? -49.774 25.310 -8.592 1.00 142.31 72 LEU A N 1
ATOM 498 C CA . LEU A 1 72 ? -50.026 23.866 -8.661 1.00 141.58 72 LEU A CA 1
ATOM 499 C C . LEU A 1 72 ? -48.692 23.112 -8.690 1.00 140.93 72 LEU A C 1
ATOM 500 O O . LEU A 1 72 ? -48.538 22.071 -8.052 1.00 137.71 72 LEU A O 1
ATOM 505 N N . GLU A 1 73 ? -47.731 23.661 -9.428 1.00 141.78 73 GLU A N 1
ATOM 506 C CA . GLU A 1 73 ? -46.401 23.073 -9.546 1.00 142.83 73 GLU A CA 1
ATOM 507 C C . GLU A 1 73 ? -45.565 23.319 -8.290 1.00 141.45 73 GLU A C 1
ATOM 508 O O . GLU A 1 73 ? -44.671 22.533 -7.955 1.00 141.59 73 GLU A O 1
ATOM 514 N N . LYS A 1 74 ? -45.857 24.409 -7.594 1.00 138.33 74 LYS A N 1
ATOM 515 C CA . LYS A 1 74 ? -45.121 24.732 -6.390 1.00 135.33 74 LYS A CA 1
ATOM 516 C C . LYS A 1 74 ? -45.578 23.763 -5.308 1.00 136.92 74 LYS A C 1
ATOM 517 O O . LYS A 1 74 ? -44.829 23.454 -4.385 1.00 136.17 74 LYS A O 1
ATOM 523 N N . LEU A 1 75 ? -46.813 23.277 -5.453 1.00 140.33 75 LEU A N 1
ATOM 524 C CA . LEU A 1 75 ? -47.396 22.303 -4.527 1.00 141.18 75 LEU A CA 1
ATOM 525 C C . LEU A 1 75 ? -46.800 20.935 -4.874 1.00 137.50 75 LEU A C 1
ATOM 526 O O . LEU A 1 75 ? -46.485 20.144 -3.980 1.00 137.78 75 LEU A O 1
ATOM 531 N N . LEU A 1 76 ? -46.659 20.660 -6.171 1.00 131.48 76 LEU A N 1
ATOM 532 C CA . LEU A 1 76 ? -46.074 19.402 -6.629 1.00 127.17 76 LEU A CA 1
ATOM 533 C C . LEU A 1 76 ? -44.630 19.339 -6.148 1.00 127.98 76 LEU A C 1
ATOM 534 O O . LEU A 1 76 ? -44.106 18.260 -5.867 1.00 126.22 76 LEU A O 1
ATOM 539 N N . LEU A 1 77 ? -43.994 20.506 -6.048 1.00 128.83 77 LEU A N 1
ATOM 540 C CA . LEU A 1 77 ? -42.611 20.574 -5.595 1.00 129.72 77 LEU A CA 1
ATOM 541 C C . LEU A 1 77 ? -42.589 20.274 -4.104 1.00 128.76 77 LEU A C 1
ATOM 542 O O . LEU A 1 77 ? -41.679 19.626 -3.611 1.00 126.64 77 LEU A O 1
ATOM 547 N N . PHE A 1 78 ? -43.610 20.742 -3.393 1.00 131.91 78 PHE A N 1
ATOM 548 C CA . PHE A 1 78 ? -43.719 20.504 -1.949 1.00 134.04 78 PHE A CA 1
ATOM 549 C C . PHE A 1 78 ? -44.028 19.021 -1.667 1.00 133.13 78 PHE A C 1
ATOM 550 O O . PHE A 1 78 ? -43.414 18.408 -0.790 1.00 132.08 78 PHE A O 1
ATOM 558 N N . ILE A 1 79 ? -44.984 18.460 -2.405 1.00 131.76 79 ILE A N 1
ATOM 559 C CA . ILE A 1 79 ? -45.362 17.058 -2.255 1.00 130.77 79 ILE A CA 1
ATOM 560 C C . ILE A 1 79 ? -44.138 16.171 -2.516 1.00 133.05 79 ILE A C 1
ATOM 561 O O . ILE A 1 79 ? -43.807 15.306 -1.702 1.00 133.71 79 ILE A O 1
ATOM 566 N N . GLY A 1 80 ? -43.463 16.412 -3.644 1.00 132.69 80 GLY A N 1
ATOM 567 C CA . GLY A 1 80 ? -42.294 15.629 -4.014 1.00 127.52 80 GLY A CA 1
ATOM 568 C C . GLY A 1 80 ? -41.145 15.689 -3.031 1.00 125.65 80 GLY A C 1
ATOM 569 O O . GLY A 1 80 ? -40.365 14.747 -2.934 1.00 125.71 80 GLY A O 1
ATOM 570 N N . THR A 1 81 ? -41.036 16.787 -2.297 1.00 123.18 81 THR A N 1
ATOM 571 C CA . THR A 1 81 ? -39.960 16.939 -1.337 1.00 124.32 81 THR A CA 1
ATOM 572 C C . THR A 1 81 ? -40.212 16.123 -0.075 1.00 126.44 81 THR A C 1
ATOM 573 O O . THR A 1 81 ? -39.300 15.464 0.433 1.00 126.93 81 THR A O 1
ATOM 577 N N . LEU A 1 82 ? -41.444 16.166 0.432 1.00 128.29 82 LEU A N 1
ATOM 578 C CA . LEU A 1 82 ? -41.785 15.429 1.653 1.00 128.20 82 LEU A CA 1
ATOM 579 C C . LEU A 1 82 ? -41.647 13.940 1.401 1.00 126.57 82 LEU A C 1
ATOM 580 O O . LEU A 1 82 ? -41.083 13.222 2.218 1.00 127.43 82 LEU A O 1
ATOM 585 N N . VAL A 1 83 ? -42.156 13.487 0.262 1.00 124.02 83 VAL A N 1
ATOM 586 C CA . VAL A 1 83 ? -42.098 12.085 -0.098 1.00 123.19 83 VAL A CA 1
ATOM 587 C C . VAL A 1 83 ? -40.644 11.636 -0.258 1.00 126.35 83 VAL A C 1
ATOM 588 O O . VAL A 1 83 ? -40.321 10.469 -0.024 1.00 126.93 83 VAL A O 1
ATOM 592 N N . ALA A 1 84 ? -39.766 12.567 -0.631 1.00 128.30 84 ALA A N 1
ATOM 593 C CA . ALA A 1 84 ? -38.349 12.249 -0.808 1.00 130.17 84 ALA A CA 1
ATOM 594 C C . ALA A 1 84 ? -37.673 11.975 0.547 1.00 130.92 84 ALA A C 1
ATOM 595 O O . ALA A 1 84 ? -36.775 11.135 0.648 1.00 130.92 84 ALA A O 1
ATOM 597 N N . VAL A 1 85 ? -38.110 12.685 1.583 1.00 130.29 85 VAL A N 1
ATOM 598 C CA . VAL A 1 85 ? -37.546 12.500 2.912 1.00 127.41 85 VAL A CA 1
ATOM 599 C C . VAL A 1 85 ? -37.967 11.125 3.458 1.00 127.10 85 VAL A C 1
ATOM 600 O O . VAL A 1 85 ? -37.214 10.490 4.207 1.00 128.35 85 VAL A O 1
ATOM 604 N N . ILE A 1 86 ? -39.161 10.674 3.064 1.00 123.88 86 ILE A N 1
ATOM 605 C CA . ILE A 1 86 ? -39.684 9.366 3.473 1.00 120.29 86 ILE A CA 1
ATOM 606 C C . ILE A 1 86 ? -38.836 8.265 2.807 1.00 121.45 86 ILE A C 1
ATOM 607 O O . ILE A 1 86 ? -38.445 7.288 3.456 1.00 118.40 86 ILE A O 1
ATOM 612 N N . THR A 1 87 ? -38.537 8.456 1.517 1.00 120.63 87 THR A N 1
ATOM 613 C CA . THR A 1 87 ? -37.739 7.500 0.744 1.00 114.95 87 THR A CA 1
ATOM 614 C C . THR A 1 87 ? -36.358 7.376 1.342 1.00 113.08 87 THR A C 1
ATOM 615 O O . THR A 1 87 ? -35.771 6.303 1.374 1.00 111.98 87 THR A O 1
ATOM 619 N N . GLY A 1 88 ? -35.842 8.486 1.838 1.00 115.04 88 GLY A N 1
ATOM 620 C CA . GLY A 1 88 ? -34.514 8.455 2.437 1.00 119.70 88 GLY A CA 1
ATOM 621 C C . GLY A 1 88 ? -34.500 7.808 3.805 1.00 119.39 88 GLY A C 1
ATOM 622 O O . GLY A 1 88 ? -33.451 7.338 4.253 1.00 117.75 88 GLY A O 1
ATOM 623 N N . ALA A 1 89 ? -35.667 7.793 4.457 1.00 118.77 89 ALA A N 1
ATOM 624 C CA . ALA A 1 89 ? -35.808 7.206 5.789 1.00 117.78 89 ALA A CA 1
ATOM 625 C C . ALA A 1 89 ? -36.024 5.699 5.709 1.00 118.74 89 ALA A C 1
ATOM 626 O O . ALA A 1 89 ? -36.221 5.051 6.724 1.00 116.67 89 ALA A O 1
ATOM 628 N N . GLY A 1 90 ? -35.975 5.160 4.491 1.00 122.80 90 GLY A N 1
ATOM 629 C CA . GLY A 1 90 ? -36.186 3.742 4.268 1.00 123.07 90 GLY A CA 1
ATOM 630 C C . GLY A 1 90 ? -35.121 2.821 4.821 1.00 125.27 90 GLY A C 1
ATOM 631 O O . GLY A 1 90 ? -35.445 1.907 5.574 1.00 126.14 90 GLY A O 1
ATOM 632 N N . LEU A 1 91 ? -33.860 3.043 4.455 1.00 128.52 91 LEU A N 1
ATOM 633 C CA . LEU A 1 91 ? -32.760 2.197 4.932 1.00 128.96 91 LEU A CA 1
ATOM 634 C C . LEU A 1 91 ? -32.577 2.250 6.457 1.00 128.79 91 LEU A C 1
ATOM 635 O O . LEU A 1 91 ? -32.191 1.261 7.059 1.00 128.79 91 LEU A O 1
ATOM 640 N N . PRO A 1 92 ? -32.816 3.411 7.094 1.00 130.09 92 PRO A N 1
ATOM 641 C CA . PRO A 1 92 ? -32.655 3.433 8.552 1.00 131.14 92 PRO A CA 1
ATOM 642 C C . PRO A 1 92 ? -33.829 2.683 9.205 1.00 131.41 92 PRO A C 1
ATOM 643 O O . PRO A 1 92 ? -33.707 2.160 10.300 1.00 132.36 92 PRO A O 1
ATOM 647 N N . LEU A 1 93 ? -34.963 2.646 8.520 1.00 132.27 93 LEU A N 1
ATOM 648 C CA . LEU A 1 93 ? -36.139 1.960 9.020 1.00 135.04 93 LEU A CA 1
ATOM 649 C C . LEU A 1 93 ? -35.901 0.459 8.868 1.00 135.87 93 LEU A C 1
ATOM 650 O O . LEU A 1 93 ? -36.415 -0.349 9.643 1.00 136.34 93 LEU A O 1
ATOM 655 N N . MET A 1 94 ? -35.120 0.092 7.856 1.00 136.23 94 MET A N 1
ATOM 656 C CA . MET A 1 94 ? -34.788 -1.308 7.607 1.00 134.60 94 MET A CA 1
ATOM 657 C C . MET A 1 94 ? -33.862 -1.776 8.729 1.00 133.47 94 MET A C 1
ATOM 658 O O . MET A 1 94 ? -33.904 -2.937 9.116 1.00 135.89 94 MET A O 1
ATOM 663 N N . SER A 1 95 ? -33.033 -0.868 9.246 1.00 130.95 95 SER A N 1
ATOM 664 C CA . SER A 1 95 ? -32.084 -1.197 10.310 1.00 127.35 95 SER A CA 1
ATOM 665 C C . SER A 1 95 ? -32.781 -1.626 11.597 1.00 126.62 95 SER A C 1
ATOM 666 O O . SER A 1 95 ? -32.233 -2.393 12.386 1.00 126.52 95 SER A O 1
ATOM 669 N N . ILE A 1 96 ? -33.993 -1.130 11.809 1.00 125.85 96 ILE A N 1
ATOM 670 C CA . ILE A 1 96 ? -34.756 -1.528 12.985 1.00 124.55 96 ILE A CA 1
ATOM 671 C C . ILE A 1 96 ? -35.330 -2.923 12.671 1.00 123.60 96 ILE A C 1
ATOM 672 O O . ILE A 1 96 ? -35.289 -3.819 13.510 1.00 122.20 96 ILE A O 1
ATOM 677 N N . LEU A 1 97 ? -35.844 -3.099 11.455 1.00 123.21 97 LEU A N 1
ATOM 678 C CA . LEU A 1 97 ? -36.392 -4.389 11.029 1.00 124.30 97 LEU A CA 1
ATOM 679 C C . LEU A 1 97 ? -35.314 -5.477 11.013 1.00 125.14 97 LEU A C 1
ATOM 680 O O . LEU A 1 97 ? -35.599 -6.631 11.307 1.00 128.72 97 LEU A O 1
ATOM 685 N N . GLN A 1 98 ? -34.086 -5.114 10.659 1.00 124.59 98 GLN A N 1
ATOM 686 C CA . GLN A 1 98 ? -32.986 -6.075 10.620 1.00 125.19 98 GLN A CA 1
ATOM 687 C C . GLN A 1 98 ? -32.582 -6.479 12.039 1.00 122.84 98 GLN A C 1
ATOM 688 O O . GLN A 1 98 ? -32.139 -7.598 12.280 1.00 118.45 98 GLN A O 1
ATOM 694 N N . GLY A 1 99 ? -32.733 -5.553 12.977 1.00 121.80 99 GLY A N 1
ATOM 695 C CA . GLY A 1 99 ? -32.388 -5.853 14.352 1.00 122.98 99 GLY A CA 1
ATOM 696 C C . GLY A 1 99 ? -33.450 -6.749 14.975 1.00 124.06 99 GLY A C 1
ATOM 697 O O . GLY A 1 99 ? -33.132 -7.718 15.658 1.00 125.03 99 GLY A O 1
ATOM 698 N N . LYS A 1 100 ? -34.717 -6.426 14.738 1.00 121.94 100 LYS A N 1
ATOM 699 C CA . LYS A 1 100 ? -35.800 -7.217 15.288 1.00 120.20 100 LYS A CA 1
ATOM 700 C C . LYS A 1 100 ? -35.810 -8.643 14.761 1.00 117.33 100 LYS A C 1
ATOM 701 O O . LYS A 1 100 ? -35.914 -9.580 15.535 1.00 116.78 100 LYS A O 1
ATOM 707 N N . VAL A 1 101 ? -35.692 -8.812 13.453 1.00 115.63 101 VAL A N 1
ATOM 708 C CA . VAL A 1 101 ? -35.722 -10.151 12.885 1.00 118.46 101 VAL A CA 1
ATOM 709 C C . VAL A 1 101 ? -34.482 -10.986 13.235 1.00 120.45 101 VAL A C 1
ATOM 710 O O . VAL A 1 101 ? -34.581 -12.200 13.362 1.00 121.95 101 VAL A O 1
ATOM 714 N N . SER A 1 102 ? -33.324 -10.352 13.401 1.00 122.32 102 SER A N 1
ATOM 715 C CA . SER A 1 102 ? -32.115 -11.098 13.762 1.00 123.66 102 SER A CA 1
ATOM 716 C C . SER A 1 102 ? -32.250 -11.564 15.200 1.00 122.54 102 SER A C 1
ATOM 717 O O . SER A 1 102 ? -31.775 -12.632 15.571 1.00 122.39 102 SER A O 1
ATOM 720 N N . GLN A 1 103 ? -32.920 -10.750 16.005 1.00 123.92 103 GLN A N 1
ATOM 721 C CA . GLN A 1 103 ? -33.138 -11.068 17.411 1.00 123.35 103 GLN A CA 1
ATOM 722 C C . GLN A 1 103 ? -34.116 -12.217 17.491 1.00 120.91 103 GLN A C 1
ATOM 723 O O . GLN A 1 103 ? -33.968 -13.083 18.323 1.00 120.54 103 GLN A O 1
ATOM 729 N N . ALA A 1 104 ? -35.111 -12.215 16.608 1.00 122.24 104 ALA A N 1
ATOM 730 C CA . ALA A 1 104 ? -36.122 -13.273 16.562 1.00 122.48 104 ALA A CA 1
ATOM 731 C C . ALA A 1 104 ? -35.493 -14.581 16.114 1.00 122.63 104 ALA A C 1
ATOM 732 O O . ALA A 1 104 ? -35.758 -15.630 16.693 1.00 120.73 104 ALA A O 1
ATOM 734 N N . PHE A 1 105 ? -34.669 -14.501 15.070 1.00 125.14 105 PHE A N 1
ATOM 735 C CA . PHE A 1 105 ? -33.991 -15.667 14.509 1.00 127.48 105 PHE A CA 1
ATOM 736 C C . PHE A 1 105 ? -32.948 -16.207 15.467 1.00 129.88 105 PHE A C 1
ATOM 737 O O . PHE A 1 105 ? -32.816 -17.419 15.623 1.00 133.42 105 PHE A O 1
ATOM 745 N N . ILE A 1 106 ? -32.206 -15.312 16.107 1.00 131.41 106 ILE A N 1
ATOM 746 C CA . ILE A 1 106 ? -31.170 -15.735 17.046 1.00 134.04 106 ILE A CA 1
ATOM 747 C C . ILE A 1 106 ? -31.785 -16.405 18.291 1.00 135.52 106 ILE A C 1
ATOM 748 O O . ILE A 1 106 ? -31.155 -17.256 18.935 1.00 139.02 106 ILE A O 1
ATOM 753 N N . ASN A 1 107 ? -33.020 -16.021 18.607 1.00 133.13 107 ASN A N 1
ATOM 754 C CA . ASN A 1 107 ? -33.734 -16.567 19.745 1.00 128.14 107 ASN A CA 1
ATOM 755 C C . ASN A 1 107 ? -34.229 -17.973 19.473 1.00 128.96 107 ASN A C 1
ATOM 756 O O . ASN A 1 107 ? -33.931 -18.884 20.226 1.00 130.29 107 ASN A O 1
ATOM 761 N N . GLU A 1 108 ? -34.980 -18.159 18.395 1.00 130.67 108 GLU A N 1
ATOM 762 C CA . GLU A 1 108 ? -35.477 -19.485 18.025 1.00 132.22 108 GLU A CA 1
ATOM 763 C C . GLU A 1 108 ? -34.329 -20.508 17.971 1.00 133.51 108 GLU A C 1
ATOM 764 O O . GLU A 1 108 ? -34.567 -21.715 18.045 1.00 131.12 108 GLU A O 1
ATOM 770 N N . GLN A 1 109 ? -33.091 -20.024 17.824 1.00 136.73 109 GLN A N 1
ATOM 771 C CA . GLN A 1 109 ? -31.911 -20.903 17.782 1.00 140.35 109 GLN A CA 1
ATOM 772 C C . GLN A 1 109 ? -31.659 -21.453 19.199 1.00 142.45 109 GLN A C 1
ATOM 773 O O . GLN A 1 109 ? -31.397 -22.652 19.371 1.00 144.00 109 GLN A O 1
ATOM 779 N N . ILE A 1 110 ? -31.750 -20.571 20.198 1.00 141.37 110 ILE A N 1
ATOM 780 C CA . ILE A 1 110 ? -31.570 -20.949 21.596 1.00 139.72 110 ILE A CA 1
ATOM 781 C C . ILE A 1 110 ? -32.616 -22.016 21.962 1.00 141.66 110 ILE A C 1
ATOM 782 O O . ILE A 1 110 ? -32.317 -22.956 22.691 1.00 142.63 110 ILE A O 1
ATOM 787 N N . VAL A 1 111 ? -33.842 -21.861 21.457 1.00 142.45 111 VAL A N 1
ATOM 788 C CA . VAL A 1 111 ? -34.924 -22.817 21.696 1.00 141.55 111 VAL A CA 1
ATOM 789 C C . VAL A 1 111 ? -34.518 -24.169 21.113 1.00 143.27 111 VAL A C 1
ATOM 790 O O . VAL A 1 111 ? -34.660 -25.194 21.765 1.00 146.06 111 VAL A O 1
ATOM 794 N N . ILE A 1 112 ? -33.997 -24.173 19.891 1.00 145.60 112 ILE A N 1
ATOM 795 C CA . ILE A 1 112 ? -33.585 -25.420 19.251 1.00 149.51 112 ILE A CA 1
ATOM 796 C C . ILE A 1 112 ? -32.353 -26.021 19.932 1.00 150.23 112 ILE A C 1
ATOM 797 O O . ILE A 1 112 ? -32.204 -27.248 20.007 1.00 147.48 112 ILE A O 1
ATOM 802 N N . ASN A 1 113 ? -31.490 -25.151 20.450 1.00 152.71 113 ASN A N 1
ATOM 803 C CA . ASN A 1 113 ? -30.290 -25.592 21.156 1.00 156.98 113 ASN A CA 1
ATOM 804 C C . ASN A 1 113 ? -30.641 -26.190 22.526 1.00 157.88 113 ASN A C 1
ATOM 805 O O . ASN A 1 113 ? -29.963 -27.092 23.018 1.00 158.29 113 ASN A O 1
ATOM 810 N N . ASN A 1 114 ? -31.708 -25.686 23.140 1.00 159.79 114 ASN A N 1
ATOM 811 C CA . ASN A 1 114 ? -32.134 -26.158 24.460 1.00 159.86 114 ASN A CA 1
ATOM 812 C C . ASN A 1 114 ? -33.411 -27.025 24.445 1.00 160.19 114 ASN A C 1
ATOM 813 O O . ASN A 1 114 ? -34.273 -26.909 25.322 1.00 158.86 114 ASN A O 1
ATOM 818 N N . ASN A 1 115 ? -33.518 -27.877 23.425 1.00 161.66 115 ASN A N 1
ATOM 819 C CA . ASN A 1 115 ? -34.626 -28.821 23.256 1.00 163.38 115 ASN A CA 1
ATOM 820 C C . ASN A 1 115 ? -36.070 -28.292 23.244 1.00 162.93 115 ASN A C 1
ATOM 821 O O . ASN A 1 115 ? -37.001 -29.045 23.539 1.00 164.57 115 ASN A O 1
ATOM 826 N N . GLY A 1 116 ? -36.257 -27.024 22.885 1.00 162.12 116 GLY A N 1
ATOM 827 C CA . GLY A 1 116 ? -37.588 -26.433 22.856 1.00 160.70 116 GLY A CA 1
ATOM 828 C C . GLY A 1 116 ? -38.049 -25.983 24.239 1.00 160.44 116 GLY A C 1
ATOM 829 O O . GLY A 1 116 ? -38.831 -26.677 24.889 1.00 163.37 116 GLY A O 1
ATOM 830 N N . SER A 1 117 ? -37.584 -24.823 24.695 1.00 158.02 117 SER A N 1
ATOM 831 C CA . SER A 1 117 ? -37.960 -24.349 26.016 1.00 155.43 117 SER A CA 1
ATOM 832 C C . SER A 1 117 ? -38.290 -22.848 26.127 1.00 155.07 117 SER A C 1
ATOM 833 O O . SER A 1 117 ? -39.047 -22.284 25.326 1.00 145.39 117 SER A O 1
ATOM 836 N N . THR A 1 118 ? -37.728 -22.224 27.159 1.00 159.21 118 THR A N 1
ATOM 837 C CA . THR A 1 118 ? -37.914 -20.805 27.439 1.00 163.02 118 THR A CA 1
ATOM 838 C C . THR A 1 118 ? -36.535 -20.132 27.407 1.00 163.01 118 THR A C 1
ATOM 839 O O . THR A 1 118 ? -35.507 -20.802 27.510 1.00 160.82 118 THR A O 1
ATOM 843 N N . PHE A 1 119 ? -36.511 -18.808 27.277 1.00 165.55 119 PHE A N 1
ATOM 844 C CA . PHE A 1 119 ? -35.250 -18.075 27.210 1.00 168.77 119 PHE A CA 1
ATOM 845 C C . PHE A 1 119 ? -34.586 -17.767 28.520 1.00 168.32 119 PHE A C 1
ATOM 846 O O . PHE A 1 119 ? -35.194 -17.873 29.571 1.00 170.52 119 PHE A O 1
ATOM 854 N N . LEU A 1 120 ? -33.322 -17.379 28.448 1.00 169.01 120 LEU A N 1
ATOM 855 C CA . LEU A 1 120 ? -32.575 -17.043 29.648 1.00 174.22 120 LEU A CA 1
ATOM 856 C C . LEU A 1 120 ? -33.004 -15.677 30.216 1.00 179.38 120 LEU A C 1
ATOM 857 O O . LEU A 1 120 ? -33.295 -15.564 31.408 1.00 178.59 120 LEU A O 1
ATOM 862 N N . PRO A 1 121 ? -33.049 -14.619 29.375 1.00 185.49 121 PRO A N 1
ATOM 863 C CA . PRO A 1 121 ? -33.463 -13.325 29.935 1.00 188.00 121 PRO A CA 1
ATOM 864 C C . PRO A 1 121 ? -34.969 -13.281 30.199 1.00 190.22 121 PRO A C 1
ATOM 865 O O . PRO A 1 121 ? -35.779 -13.522 29.295 1.00 190.09 121 PRO A O 1
ATOM 869 N N . THR A 1 122 ? -35.315 -12.987 31.452 1.00 192.74 122 THR A N 1
ATOM 870 C CA . THR A 1 122 ? -36.691 -12.909 31.947 1.00 194.34 122 THR A CA 1
ATOM 871 C C . THR A 1 122 ? -37.470 -14.232 31.826 1.00 194.54 122 THR A C 1
ATOM 872 O O . THR A 1 122 ? -38.623 -14.322 32.266 1.00 195.72 122 THR A O 1
ATOM 876 N N . GLY A 1 123 ? -36.836 -15.249 31.242 1.00 193.19 123 GLY A N 1
ATOM 877 C CA . GLY A 1 123 ? -37.463 -16.554 31.088 1.00 191.29 123 GLY A CA 1
ATOM 878 C C . GLY A 1 123 ? -38.738 -16.550 30.270 1.00 190.12 123 GLY A C 1
ATOM 879 O O . GLY A 1 123 ? -39.823 -16.805 30.790 1.00 190.81 123 GLY A O 1
ATOM 880 N N . GLN A 1 124 ? -38.608 -16.276 28.977 1.00 188.15 124 GLN A N 1
ATOM 881 C CA . GLN A 1 124 ? -39.760 -16.226 28.084 1.00 186.55 124 GLN A CA 1
ATOM 882 C C . GLN A 1 124 ? -39.998 -17.495 27.261 1.00 185.68 124 GLN A C 1
ATOM 883 O O . GLN A 1 124 ? -39.154 -17.857 26.444 1.00 185.68 124 GLN A O 1
ATOM 889 N N . ASN A 1 125 ? -41.133 -18.177 27.461 1.00 185.34 125 ASN A N 1
ATOM 890 C CA . ASN A 1 125 ? -41.434 -19.353 26.638 1.00 184.94 125 ASN A CA 1
ATOM 891 C C . ASN A 1 125 ? -41.585 -18.705 25.255 1.00 182.68 125 ASN A C 1
ATOM 892 O O . ASN A 1 125 ? -42.500 -17.908 25.011 1.00 183.64 125 ASN A O 1
ATOM 897 N N . TYR A 1 126 ? -40.648 -19.001 24.364 1.00 177.15 126 TYR A N 1
ATOM 898 C CA . TYR A 1 126 ? -40.690 -18.448 23.023 1.00 169.54 126 TYR A CA 1
ATOM 899 C C . TYR A 1 126 ? -41.285 -19.509 22.098 1.00 166.09 126 TYR A C 1
ATOM 900 O O . TYR A 1 126 ? -40.580 -20.216 21.370 1.00 163.82 126 TYR A O 1
ATOM 909 N N . THR A 1 127 ? -42.605 -19.616 22.150 1.00 161.35 127 THR A N 1
ATOM 910 C CA . THR A 1 127 ? -43.336 -20.592 21.364 1.00 159.42 127 THR A CA 1
ATOM 911 C C . THR A 1 127 ? -43.186 -20.405 19.857 1.00 157.56 127 THR A C 1
ATOM 912 O O . THR A 1 127 ? -42.681 -19.385 19.397 1.00 154.07 127 THR A O 1
ATOM 916 N N . LYS A 1 128 ? -43.610 -21.412 19.095 1.00 157.55 128 LYS A N 1
ATOM 917 C CA . LYS A 1 128 ? -43.552 -21.374 17.637 1.00 156.90 128 LYS A CA 1
ATOM 918 C C . LYS A 1 128 ? -44.363 -20.183 17.154 1.00 157.98 128 LYS A C 1
ATOM 919 O O . LYS A 1 128 ? -44.041 -19.586 16.129 1.00 160.65 128 LYS A O 1
ATOM 921 N N . THR A 1 129 ? -45.413 -19.835 17.894 1.00 158.88 129 THR A N 1
ATOM 922 C CA . THR A 1 129 ? -46.255 -18.702 17.524 1.00 159.30 129 THR A CA 1
ATOM 923 C C . THR A 1 129 ? -45.594 -17.368 17.903 1.00 157.74 129 THR A C 1
ATOM 924 O O . THR A 1 129 ? -45.905 -16.328 17.320 1.00 157.89 129 THR A O 1
ATOM 928 N N . ASP A 1 130 ? -44.686 -17.397 18.878 1.00 156.41 130 ASP A N 1
ATOM 929 C CA . ASP A 1 130 ? -43.964 -16.188 19.280 1.00 155.28 130 ASP A CA 1
ATOM 930 C C . ASP A 1 130 ? -42.919 -15.854 18.216 1.00 152.82 130 ASP A C 1
ATOM 931 O O . ASP A 1 130 ? -42.619 -14.694 17.959 1.00 151.11 130 ASP A O 1
ATOM 936 N N . PHE A 1 131 ? -42.353 -16.888 17.610 1.00 151.53 131 PHE A N 1
ATOM 937 C CA . PHE A 1 131 ? -41.369 -16.712 16.555 1.00 148.58 131 PHE A CA 1
ATOM 938 C C . PHE A 1 131 ? -42.105 -16.387 15.256 1.00 149.62 131 PHE A C 1
ATOM 939 O O . PHE A 1 131 ? -41.667 -15.534 14.496 1.00 153.06 131 PHE A O 1
ATOM 947 N N . GLU A 1 132 ? -43.223 -17.060 14.997 1.00 148.63 132 GLU A N 1
ATOM 948 C CA . GLU A 1 132 ? -43.989 -16.819 13.777 1.00 148.56 132 GLU A CA 1
ATOM 949 C C . GLU A 1 132 ? -44.519 -15.387 13.729 1.00 146.80 132 GLU A C 1
ATOM 950 O O . GLU A 1 132 ? -44.529 -14.756 12.676 1.00 145.65 132 GLU A O 1
ATOM 956 N N . HIS A 1 133 ? -44.949 -14.869 14.874 1.00 147.30 133 HIS A N 1
ATOM 957 C CA . HIS A 1 133 ? -45.499 -13.513 14.940 1.00 148.60 133 HIS A CA 1
ATOM 958 C C . HIS A 1 133 ? -44.403 -12.463 14.768 1.00 147.83 133 HIS A C 1
ATOM 959 O O . HIS A 1 133 ? -44.636 -11.394 14.195 1.00 149.71 133 HIS A O 1
ATOM 966 N N . ASP A 1 134 ? -43.207 -12.772 15.261 1.00 144.63 134 ASP A N 1
ATOM 967 C CA . ASP A 1 134 ? -42.076 -11.856 15.147 1.00 139.01 134 ASP A CA 1
ATOM 968 C C . ASP A 1 134 ? -41.573 -11.743 13.709 1.00 136.37 134 ASP A C 1
ATOM 969 O O . ASP A 1 134 ? -41.286 -10.649 13.233 1.00 134.39 134 ASP A O 1
ATOM 974 N N . VAL A 1 135 ? -41.484 -12.880 13.023 1.00 133.43 135 VAL A N 1
ATOM 975 C CA . VAL A 1 135 ? -41.002 -12.908 11.651 1.00 130.28 135 VAL A CA 1
ATOM 976 C C . VAL A 1 135 ? -42.026 -12.395 10.644 1.00 130.35 135 VAL A C 1
ATOM 977 O O . VAL A 1 135 ? -41.671 -11.669 9.708 1.00 135.10 135 VAL A O 1
ATOM 981 N N . MET A 1 136 ? -43.288 -12.747 10.816 1.00 126.57 136 MET A N 1
ATOM 982 C CA . MET A 1 136 ? -44.278 -12.269 9.870 1.00 127.42 136 MET A CA 1
ATOM 983 C C . MET A 1 136 ? -44.504 -10.781 10.045 1.00 127.92 136 MET A C 1
ATOM 984 O O . MET A 1 136 ? -44.975 -10.112 9.122 1.00 129.81 136 MET A O 1
ATOM 989 N N . ASN A 1 137 ? -44.170 -10.260 11.227 1.00 126.73 137 ASN A N 1
ATOM 990 C CA . ASN A 1 137 ? -44.321 -8.828 11.477 1.00 127.60 137 ASN A CA 1
ATOM 991 C C . ASN A 1 137 ? -43.265 -8.099 10.621 1.00 126.49 137 ASN A C 1
ATOM 992 O O . ASN A 1 137 ? -43.546 -7.073 9.999 1.00 125.79 137 ASN A O 1
ATOM 997 N N . VAL A 1 138 ? -42.056 -8.663 10.585 1.00 123.99 138 VAL A N 1
ATOM 998 C CA . VAL A 1 138 ? -40.954 -8.110 9.802 1.00 117.55 138 VAL A CA 1
ATOM 999 C C . VAL A 1 138 ? -41.247 -8.318 8.310 1.00 114.11 138 VAL A C 1
ATOM 1000 O O . VAL A 1 138 ? -41.098 -7.399 7.514 1.00 113.57 138 VAL A O 1
ATOM 1004 N N . VAL A 1 139 ? -41.680 -9.517 7.942 1.00 110.24 139 VAL A N 1
ATOM 1005 C CA . VAL A 1 139 ? -42.015 -9.797 6.553 1.00 111.81 139 VAL A CA 1
ATOM 1006 C C . VAL A 1 139 ? -43.103 -8.861 6.026 1.00 112.76 139 VAL A C 1
ATOM 1007 O O . VAL A 1 139 ? -43.023 -8.400 4.900 1.00 113.53 139 VAL A O 1
ATOM 1011 N N . TRP A 1 140 ? -44.115 -8.568 6.831 1.00 115.04 140 TRP A N 1
ATOM 1012 C CA . TRP A 1 140 ? -45.172 -7.682 6.365 1.00 116.99 140 TRP A CA 1
ATOM 1013 C C . TRP A 1 140 ? -44.659 -6.261 6.224 1.00 117.20 140 TRP A C 1
ATOM 1014 O O . TRP A 1 140 ? -45.146 -5.506 5.367 1.00 117.10 140 TRP A O 1
ATOM 1025 N N . SER A 1 141 ? -43.674 -5.899 7.050 1.00 115.58 141 SER A N 1
ATOM 1026 C CA . SER A 1 141 ? -43.095 -4.554 7.003 1.00 115.18 141 SER A CA 1
ATOM 1027 C C . SER A 1 141 ? -42.271 -4.361 5.728 1.00 116.47 141 SER A C 1
ATOM 1028 O O . SER A 1 141 ? -42.365 -3.330 5.062 1.00 115.12 141 SER A O 1
ATOM 1031 N N . TYR A 1 142 ? -41.466 -5.359 5.382 1.00 117.26 142 TYR A N 1
ATOM 1032 C CA . TYR A 1 142 ? -40.687 -5.282 4.157 1.00 117.79 142 TYR A CA 1
ATOM 1033 C C . TYR A 1 142 ? -41.632 -5.289 2.957 1.00 118.34 142 TYR A C 1
ATOM 1034 O O . TYR A 1 142 ? -41.315 -4.734 1.918 1.00 121.65 142 TYR A O 1
ATOM 1043 N N . ALA A 1 143 ? -42.796 -5.916 3.102 1.00 117.17 143 ALA A N 1
ATOM 1044 C CA . ALA A 1 143 ? -43.776 -5.962 2.027 1.00 114.37 143 ALA A CA 1
ATOM 1045 C C . ALA A 1 143 ? -44.408 -4.581 1.903 1.00 115.30 143 ALA A C 1
ATOM 1046 O O . ALA A 1 143 ? -44.674 -4.091 0.801 1.00 115.56 143 ALA A O 1
ATOM 1048 N N . ALA A 1 144 ? -44.650 -3.953 3.047 1.00 116.12 144 ALA A N 1
ATOM 1049 C CA . ALA A 1 144 ? -45.253 -2.632 3.069 1.00 117.30 144 ALA A CA 1
ATOM 1050 C C . ALA A 1 144 ? -44.297 -1.624 2.456 1.00 118.98 144 ALA A C 1
ATOM 1051 O O . ALA A 1 144 ? -44.724 -0.705 1.776 1.00 119.73 144 ALA A O 1
ATOM 1053 N N . MET A 1 145 ? -43.004 -1.802 2.702 1.00 120.29 145 MET A N 1
ATOM 1054 C CA . MET A 1 145 ? -42.010 -0.897 2.158 1.00 121.55 145 MET A CA 1
ATOM 1055 C C . MET A 1 145 ? -41.736 -1.168 0.664 1.00 122.68 145 MET A C 1
ATOM 1056 O O . MET A 1 145 ? -41.324 -0.267 -0.064 1.00 124.83 145 MET A O 1
ATOM 1061 N N . THR A 1 146 ? -41.957 -2.399 0.207 1.00 120.42 146 THR A N 1
ATOM 1062 C CA . THR A 1 146 ? -41.740 -2.736 -1.201 1.00 116.12 146 THR A CA 1
ATOM 1063 C C . THR A 1 146 ? -42.743 -1.966 -2.050 1.00 116.48 146 THR A C 1
ATOM 1064 O O . THR A 1 146 ? -42.377 -1.404 -3.067 1.00 116.93 146 THR A O 1
ATOM 1068 N N . VAL A 1 147 ? -44.002 -1.921 -1.613 1.00 116.66 147 VAL A N 1
ATOM 1069 C CA . VAL A 1 147 ? -45.046 -1.209 -2.349 1.00 114.00 147 VAL A CA 1
ATOM 1070 C C . VAL A 1 147 ? -44.965 0.283 -2.026 1.00 112.88 147 VAL A C 1
ATOM 1071 O O . VAL A 1 147 ? -45.208 1.146 -2.879 1.00 107.95 147 VAL A O 1
ATOM 1075 N N . GLY A 1 148 ? -44.581 0.572 -0.788 1.00 114.08 148 GLY A N 1
ATOM 1076 C CA . GLY A 1 148 ? -44.490 1.954 -0.329 1.00 116.28 148 GLY A CA 1
ATOM 1077 C C . GLY A 1 148 ? -43.394 2.786 -0.950 1.00 115.67 148 GLY A C 1
ATOM 1078 O O . GLY A 1 148 ? -43.655 3.872 -1.452 1.00 113.07 148 GLY A O 1
ATOM 1079 N N . MET A 1 149 ? -42.169 2.274 -0.904 1.00 118.39 149 MET A N 1
ATOM 1080 C CA . MET A 1 149 ? -41.027 2.975 -1.465 1.00 120.03 149 MET A CA 1
ATOM 1081 C C . MET A 1 149 ? -41.074 3.062 -2.999 1.00 120.15 149 MET A C 1
ATOM 1082 O O . MET A 1 149 ? -40.332 3.844 -3.582 1.00 121.73 149 MET A O 1
ATOM 1087 N N . TRP A 1 150 ? -41.925 2.266 -3.652 1.00 118.46 150 TRP A N 1
ATOM 1088 C CA . TRP A 1 150 ? -42.057 2.351 -5.104 1.00 115.86 150 TRP A CA 1
ATOM 1089 C C . TRP A 1 150 ? -42.898 3.608 -5.320 1.00 118.41 150 TRP A C 1
ATOM 1090 O O . TRP A 1 150 ? -42.582 4.446 -6.151 1.00 120.99 150 TRP A O 1
ATOM 1101 N N . ALA A 1 151 ? -43.967 3.748 -4.553 1.00 119.33 151 ALA A N 1
ATOM 1102 C CA . ALA A 1 151 ? -44.807 4.927 -4.679 1.00 120.24 151 ALA A CA 1
ATOM 1103 C C . ALA A 1 151 ? -44.027 6.163 -4.230 1.00 120.62 151 ALA A C 1
ATOM 1104 O O . ALA A 1 151 ? -44.160 7.248 -4.805 1.00 119.99 151 ALA A O 1
ATOM 1106 N N . ALA A 1 152 ? -43.214 5.991 -3.195 1.00 120.55 152 ALA A N 1
ATOM 1107 C CA . ALA A 1 152 ? -42.425 7.097 -2.668 1.00 123.68 152 ALA A CA 1
ATOM 1108 C C . ALA A 1 152 ? -41.346 7.514 -3.672 1.00 125.57 152 ALA A C 1
ATOM 1109 O O . ALA A 1 152 ? -41.034 8.695 -3.824 1.00 125.41 152 ALA A O 1
ATOM 1111 N N . GLY A 1 153 ? -40.785 6.529 -4.361 1.00 125.44 153 GLY A N 1
ATOM 1112 C CA . GLY A 1 153 ? -39.752 6.817 -5.324 1.00 121.02 153 GLY A CA 1
ATOM 1113 C C . GLY A 1 153 ? -40.306 7.469 -6.560 1.00 118.60 153 GLY A C 1
ATOM 1114 O O . GLY A 1 153 ? -39.745 8.452 -7.011 1.00 118.52 153 GLY A O 1
ATOM 1115 N N . GLN A 1 154 ? -41.411 6.939 -7.088 1.00 118.14 154 GLN A N 1
ATOM 1116 C CA . GLN A 1 154 ? -42.023 7.461 -8.307 1.00 117.79 154 GLN A CA 1
ATOM 1117 C C . GLN A 1 154 ? -42.566 8.863 -8.156 1.00 119.64 154 GLN A C 1
ATOM 1118 O O . GLN A 1 154 ? -42.509 9.650 -9.096 1.00 120.25 154 GLN A O 1
ATOM 1124 N N . ILE A 1 155 ? -43.106 9.182 -6.987 1.00 121.89 155 ILE A N 1
ATOM 1125 C CA . ILE A 1 155 ? -43.623 10.527 -6.780 1.00 125.92 155 ILE A CA 1
ATOM 1126 C C . ILE A 1 155 ? -42.459 11.520 -6.745 1.00 125.96 155 ILE A C 1
ATOM 1127 O O . ILE A 1 155 ? -42.498 12.531 -7.431 1.00 127.10 155 ILE A O 1
ATOM 1132 N N . THR A 1 156 ? -41.419 11.210 -5.972 1.00 126.88 156 THR A N 1
ATOM 1133 C CA . THR A 1 156 ? -40.249 12.086 -5.852 1.00 125.89 156 THR A CA 1
ATOM 1134 C C . THR A 1 156 ? -39.652 12.487 -7.194 1.00 124.19 156 THR A C 1
ATOM 1135 O O . THR A 1 156 ? -39.456 13.676 -7.454 1.00 127.65 156 THR A O 1
ATOM 1139 N N . VAL A 1 157 ? -39.363 11.510 -8.046 1.00 119.65 157 VAL A N 1
ATOM 1140 C CA . VAL A 1 157 ? -38.777 11.812 -9.347 1.00 118.05 157 VAL A CA 1
ATOM 1141 C C . VAL A 1 157 ? -39.772 12.441 -10.345 1.00 120.02 157 VAL A C 1
ATOM 1142 O O . VAL A 1 157 ? -39.459 13.459 -10.952 1.00 123.36 157 VAL A O 1
ATOM 1146 N N . THR A 1 158 ? -40.964 11.868 -10.499 1.00 119.65 158 THR A N 1
ATOM 1147 C CA . THR A 1 158 ? -41.919 12.424 -11.451 1.00 119.54 158 THR A CA 1
ATOM 1148 C C . THR A 1 158 ? -42.267 13.866 -11.095 1.00 120.00 158 THR A C 1
ATOM 1149 O O . THR A 1 158 ? -42.345 14.728 -11.969 1.00 121.78 158 THR A O 1
ATOM 1153 N N . CYS A 1 159 ? -42.456 14.146 -9.818 1.00 120.03 159 CYS A N 1
ATOM 1154 C CA . CYS A 1 159 ? -42.776 15.510 -9.434 1.00 124.84 159 CYS A CA 1
ATOM 1155 C C . CYS A 1 159 ? -41.636 16.444 -9.773 1.00 124.00 159 CYS A C 1
ATOM 1156 O O . CYS A 1 159 ? -41.844 17.478 -10.405 1.00 126.76 159 CYS A O 1
ATOM 1159 N N . TYR A 1 160 ? -40.429 16.083 -9.364 1.00 121.78 160 TYR A N 1
ATOM 1160 C CA . TYR A 1 160 ? -39.292 16.952 -9.632 1.00 123.98 160 TYR A CA 1
ATOM 1161 C C . TYR A 1 160 ? -38.932 17.130 -11.116 1.00 122.85 160 TYR A C 1
ATOM 1162 O O . TYR A 1 160 ? -38.540 18.215 -11.530 1.00 125.49 160 TYR A O 1
ATOM 1171 N N . LEU A 1 161 ? -39.071 16.087 -11.922 1.00 119.40 161 LEU A N 1
ATOM 1172 C CA . LEU A 1 161 ? -38.732 16.221 -13.329 1.00 117.68 161 LEU A CA 1
ATOM 1173 C C . LEU A 1 161 ? -39.812 16.931 -14.128 1.00 121.22 161 LEU A C 1
ATOM 1174 O O . LEU A 1 161 ? -39.513 17.570 -15.134 1.00 123.07 161 LEU A O 1
ATOM 1179 N N . TYR A 1 162 ? -41.066 16.815 -13.690 1.00 122.66 162 TYR A N 1
ATOM 1180 C CA . TYR A 1 162 ? -42.178 17.462 -14.385 1.00 122.49 162 TYR A CA 1
ATOM 1181 C C . TYR A 1 162 ? -42.116 18.964 -14.167 1.00 122.56 162 TYR A C 1
ATOM 1182 O O . TYR A 1 162 ? -42.297 19.750 -15.104 1.00 122.30 162 TYR A O 1
ATOM 1191 N N . VAL A 1 163 ? -41.868 19.360 -12.924 1.00 121.44 163 VAL A N 1
ATOM 1192 C CA . VAL A 1 163 ? -41.777 20.776 -12.597 1.00 122.51 163 VAL A CA 1
ATOM 1193 C C . VAL A 1 163 ? -40.502 21.375 -13.202 1.00 122.94 163 VAL A C 1
ATOM 1194 O O . VAL A 1 163 ? -40.502 22.520 -13.663 1.00 123.06 163 VAL A O 1
ATOM 1198 N N . ALA A 1 164 ? -39.427 20.590 -13.223 1.00 121.89 164 ALA A N 1
ATOM 1199 C CA . ALA A 1 164 ? -38.162 21.067 -13.771 1.00 123.23 164 ALA A CA 1
ATOM 1200 C C . ALA A 1 164 ? -38.275 21.309 -15.268 1.00 124.13 164 ALA A C 1
ATOM 1201 O O . ALA A 1 164 ? -37.650 22.222 -15.797 1.00 127.27 164 ALA A O 1
ATOM 1203 N N . GLU A 1 165 ? -39.069 20.491 -15.952 1.00 124.33 165 GLU A N 1
ATOM 1204 C CA . GLU A 1 165 ? -39.247 20.653 -17.386 1.00 124.92 165 GLU A CA 1
ATOM 1205 C C . GLU A 1 165 ? -40.240 21.748 -17.661 1.00 127.19 165 GLU A C 1
ATOM 1206 O O . GLU A 1 165 ? -40.047 22.541 -18.568 1.00 130.81 165 GLU A O 1
ATOM 1212 N N . GLN A 1 166 ? -41.305 21.801 -16.871 1.00 130.51 166 GLN A N 1
ATOM 1213 C CA . GLN A 1 166 ? -42.332 22.810 -17.077 1.00 133.66 166 GLN A CA 1
ATOM 1214 C C . GLN A 1 166 ? -41.773 24.208 -16.798 1.00 134.80 166 GLN A C 1
ATOM 1215 O O . GLN A 1 166 ? -42.153 25.180 -17.459 1.00 136.07 166 GLN A O 1
ATOM 1221 N N . MET A 1 167 ? -40.856 24.293 -15.840 1.00 135.37 167 MET A N 1
ATOM 1222 C CA . MET A 1 167 ? -40.252 25.561 -15.468 1.00 139.75 167 MET A CA 1
ATOM 1223 C C . MET A 1 167 ? -39.242 26.026 -16.499 1.00 140.82 167 MET A C 1
ATOM 1224 O O . MET A 1 167 ? -39.282 27.167 -16.944 1.00 145.62 167 MET A O 1
ATOM 1229 N N . ASN A 1 168 ? -38.338 25.135 -16.884 1.00 141.17 168 ASN A N 1
ATOM 1230 C CA . ASN A 1 168 ? -37.302 25.474 -17.856 1.00 140.45 168 ASN A CA 1
ATOM 1231 C C . ASN A 1 168 ? -37.811 25.687 -19.263 1.00 139.01 168 ASN A C 1
ATOM 1232 O O . ASN A 1 168 ? -37.161 26.342 -20.058 1.00 139.85 168 ASN A O 1
ATOM 1237 N N . ASN A 1 169 ? -38.975 25.142 -19.579 1.00 138.71 169 ASN A N 1
ATOM 1238 C CA . ASN A 1 169 ? -39.536 25.339 -20.899 1.00 139.03 169 ASN A CA 1
ATOM 1239 C C . ASN A 1 169 ? -40.043 26.772 -20.950 1.00 140.21 169 ASN A C 1
ATOM 1240 O O . ASN A 1 169 ? -39.990 27.424 -21.992 1.00 143.94 169 ASN A O 1
ATOM 1245 N N . ARG A 1 170 ? -40.547 27.268 -19.824 1.00 139.37 170 ARG A N 1
ATOM 1246 C CA . ARG A 1 170 ? -41.038 28.639 -19.776 1.00 137.77 170 ARG A CA 1
ATOM 1247 C C . ARG A 1 170 ? -39.853 29.584 -19.718 1.00 135.72 170 ARG A C 1
ATOM 1248 O O . ARG A 1 170 ? -39.879 30.647 -20.329 1.00 138.28 170 ARG A O 1
ATOM 1256 N N . LEU A 1 171 ? -38.806 29.180 -19.002 1.00 132.29 171 LEU A N 1
ATOM 1257 C CA . LEU A 1 171 ? -37.605 29.999 -18.858 1.00 131.89 171 LEU A CA 1
ATOM 1258 C C . LEU A 1 171 ? -36.900 30.206 -20.194 1.00 134.08 171 LEU A C 1
ATOM 1259 O O . LEU A 1 171 ? -36.355 31.280 -20.448 1.00 135.76 171 LEU A O 1
ATOM 1264 N N . ARG A 1 172 ? -36.900 29.172 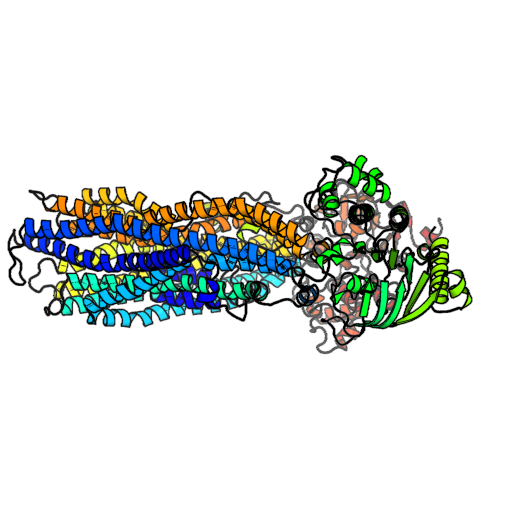-21.036 1.00 134.84 172 ARG A N 1
ATOM 1265 C CA . ARG A 1 172 ? -36.272 29.240 -22.356 1.00 134.67 172 ARG A CA 1
ATOM 1266 C C . ARG A 1 172 ? -36.962 30.256 -23.262 1.00 136.44 172 ARG A C 1
ATOM 1267 O O . ARG A 1 172 ? -36.308 31.146 -23.804 1.00 138.51 172 ARG A O 1
ATOM 1275 N N . ARG A 1 173 ? -38.275 30.132 -23.431 1.00 135.94 173 ARG A N 1
ATOM 1276 C CA . ARG A 1 173 ? -38.987 31.059 -24.291 1.00 136.07 173 ARG A CA 1
ATOM 1277 C C . ARG A 1 173 ? -39.060 32.489 -23.734 1.00 136.06 173 ARG A C 1
ATOM 1278 O O . ARG A 1 173 ? -39.046 33.448 -24.500 1.00 136.72 173 ARG A O 1
ATOM 1286 N N . GLU A 1 174 ? -39.112 32.642 -22.413 1.00 135.31 174 GLU A N 1
ATOM 1287 C CA . GLU A 1 174 ? -39.160 33.979 -21.823 1.00 136.05 174 GLU A CA 1
ATOM 1288 C C . GLU A 1 174 ? -37.814 34.688 -21.976 1.00 134.68 174 GLU A C 1
ATOM 1289 O O . GLU A 1 174 ? -37.744 35.917 -21.942 1.00 136.70 174 GLU A O 1
ATOM 1295 N N . PHE A 1 175 ? -36.747 33.910 -22.131 1.00 131.22 175 PHE A N 1
ATOM 1296 C CA . PHE A 1 175 ? -35.412 34.471 -22.322 1.00 128.03 175 PHE A CA 1
ATOM 1297 C C . PHE A 1 175 ? -35.235 34.952 -23.775 1.00 126.55 175 PHE A C 1
ATOM 1298 O O . PHE A 1 175 ? -34.717 36.037 -24.016 1.00 129.32 175 PHE A O 1
ATOM 1306 N N . VAL A 1 176 ? -35.659 34.141 -24.736 1.00 121.56 176 VAL A N 1
ATOM 1307 C CA . VAL A 1 176 ? -35.553 34.516 -26.134 1.00 117.05 176 VAL A CA 1
ATOM 1308 C C . VAL A 1 176 ? -36.492 35.688 -26.374 1.00 118.36 176 VAL A C 1
ATOM 1309 O O . VAL A 1 176 ? -36.172 36.592 -27.126 1.00 119.27 176 VAL A O 1
ATOM 1313 N N . LYS A 1 177 ? -37.640 35.684 -25.701 1.00 120.73 177 LYS A N 1
ATOM 1314 C CA . LYS A 1 177 ? -38.634 36.758 -25.826 1.00 123.42 177 LYS A CA 1
ATOM 1315 C C . LYS A 1 177 ? -38.022 38.095 -25.402 1.00 122.51 177 LYS A C 1
ATOM 1316 O O . LYS A 1 177 ? -38.323 39.144 -25.984 1.00 121.75 177 LYS A O 1
ATOM 1322 N N . SER A 1 178 ? -37.151 38.025 -24.393 1.00 119.96 178 SER A N 1
ATOM 1323 C CA . SER A 1 178 ? -36.518 39.192 -23.820 1.00 118.09 178 SER A CA 1
ATOM 1324 C C . SER A 1 178 ? -35.217 39.628 -24.473 1.00 117.66 178 SER A C 1
ATOM 1325 O O . SER A 1 178 ? -34.929 40.817 -24.549 1.00 119.81 178 SER A O 1
ATOM 1328 N N . ILE A 1 179 ? -34.429 38.682 -24.954 1.00 117.59 179 ILE A N 1
ATOM 1329 C CA . ILE A 1 179 ? -33.146 39.030 -25.556 1.00 117.50 179 ILE A CA 1
ATOM 1330 C C . ILE A 1 179 ? -33.255 39.749 -26.906 1.00 117.12 179 ILE A C 1
ATOM 1331 O O . ILE A 1 179 ? -32.412 40.581 -27.222 1.00 117.19 179 ILE A O 1
ATOM 1336 N N . LEU A 1 180 ? -34.294 39.449 -27.684 1.00 116.62 180 LEU A N 1
ATOM 1337 C CA . LEU A 1 180 ? -34.460 40.079 -28.988 1.00 118.07 180 LEU A CA 1
ATOM 1338 C C . LEU A 1 180 ? -35.041 41.470 -28.834 1.00 123.39 180 LEU A C 1
ATOM 1339 O O . LEU A 1 180 ? -34.996 42.268 -29.762 1.00 127.17 180 LEU A O 1
ATOM 1344 N N . ARG A 1 181 ? -35.585 41.759 -27.655 1.00 128.04 181 ARG A N 1
ATOM 1345 C CA . ARG A 1 181 ? -36.167 43.064 -27.396 1.00 131.73 181 ARG A CA 1
ATOM 1346 C C . ARG A 1 181 ? -35.151 43.983 -26.711 1.00 132.95 181 ARG A C 1
ATOM 1347 O O . ARG A 1 181 ? -35.486 45.097 -26.302 1.00 138.58 181 ARG A O 1
ATOM 1355 N N . GLN A 1 182 ? -33.905 43.532 -26.586 1.00 132.51 182 GLN A N 1
ATOM 1356 C CA . GLN A 1 182 ? -32.861 44.352 -25.949 1.00 132.75 182 GLN A CA 1
ATOM 1357 C C . GLN A 1 182 ? -32.346 45.449 -26.895 1.00 134.04 182 GLN A C 1
ATOM 1358 O O . GLN A 1 182 ? -32.549 45.378 -28.116 1.00 135.44 182 GLN A O 1
ATOM 1364 N N . GLU A 1 183 ? -31.687 46.460 -26.320 1.00 132.69 183 GLU A N 1
ATOM 1365 C CA . GLU A 1 183 ? -31.128 47.583 -27.078 1.00 129.27 183 GLU A CA 1
ATOM 1366 C C . GLU A 1 183 ? -29.892 47.086 -27.802 1.00 125.94 183 GLU A C 1
ATOM 1367 O O . GLU A 1 183 ? -29.243 46.148 -27.354 1.00 124.96 183 GLU A O 1
ATOM 1373 N N . ILE A 1 184 ? -29.561 47.711 -28.917 1.00 121.70 184 ILE A N 1
ATOM 1374 C CA . ILE A 1 184 ? -28.401 47.290 -29.680 1.00 116.88 184 ILE A CA 1
ATOM 1375 C C . ILE A 1 184 ? -27.127 47.595 -28.897 1.00 119.91 184 ILE A C 1
ATOM 1376 O O . ILE A 1 184 ? -26.115 46.911 -29.044 1.00 119.85 184 ILE A O 1
ATOM 1381 N N . SER A 1 185 ? -27.196 48.607 -28.036 1.00 122.65 185 SER A N 1
ATOM 1382 C CA . SER A 1 185 ? -26.048 49.012 -27.234 1.00 125.12 185 SER A CA 1
ATOM 1383 C C . SER A 1 185 ? -25.592 47.891 -26.309 1.00 127.62 185 SER A C 1
ATOM 1384 O O . SER A 1 185 ? -24.405 47.781 -25.994 1.00 129.81 185 SER A O 1
ATOM 1387 N N . TRP A 1 186 ? -26.536 47.062 -25.872 1.00 129.44 186 TRP A N 1
ATOM 1388 C CA . TRP A 1 186 ? -26.215 45.949 -24.972 1.00 130.10 186 TRP A CA 1
ATOM 1389 C C . TRP A 1 186 ? -25.427 44.889 -25.722 1.00 129.00 186 TRP A C 1
ATOM 1390 O O . TRP A 1 186 ? -24.556 44.241 -25.155 1.00 129.88 186 TRP A O 1
ATOM 1401 N N . PHE A 1 187 ? -25.740 44.714 -26.998 1.00 128.34 187 PHE A N 1
ATOM 1402 C CA . PHE A 1 187 ? -25.049 43.734 -27.811 1.00 129.70 187 PHE A CA 1
ATOM 1403 C C . PHE A 1 187 ? -23.658 44.257 -28.169 1.00 133.17 187 PHE A C 1
ATOM 1404 O O . PHE A 1 187 ? -22.825 43.513 -28.694 1.00 135.65 187 PHE A O 1
ATOM 1412 N N . ASP A 1 188 ? -23.413 45.537 -27.893 1.00 134.06 188 ASP A N 1
ATOM 1413 C CA . ASP A 1 188 ? -22.113 46.128 -28.163 1.00 135.94 188 ASP A CA 1
ATOM 1414 C C . ASP A 1 188 ? -21.189 45.805 -26.998 1.00 139.21 188 ASP A C 1
ATOM 1415 O O . ASP A 1 188 ? -19.994 45.545 -27.190 1.00 139.84 188 ASP A O 1
ATOM 1420 N N . THR A 1 189 ? -21.746 45.813 -25.788 1.00 142.97 189 THR A N 1
ATOM 1421 C CA . THR A 1 189 ? -20.968 45.498 -24.592 1.00 149.56 189 THR A CA 1
ATOM 1422 C C . THR A 1 189 ? -20.725 43.989 -24.553 1.00 152.88 189 THR A C 1
ATOM 1423 O O . THR A 1 189 ? -19.654 43.527 -24.149 1.00 155.25 189 THR A O 1
ATOM 1427 N N . ASN A 1 190 ? -21.724 43.226 -24.980 1.00 156.56 190 ASN A N 1
ATOM 1428 C CA . ASN A 1 190 ? -21.622 41.771 -25.049 1.00 159.44 190 ASN A CA 1
ATOM 1429 C C . ASN A 1 190 ? -21.323 41.441 -26.507 1.00 163.65 190 ASN A C 1
ATOM 1430 O O . ASN A 1 190 ? -22.032 40.659 -27.148 1.00 164.45 190 ASN A O 1
ATOM 1435 N N . HIS A 1 191 ? -20.261 42.059 -27.017 1.00 169.20 191 HIS A N 1
ATOM 1436 C CA . HIS A 1 191 ? -19.836 41.911 -28.406 1.00 174.21 191 HIS A CA 1
ATOM 1437 C C . HIS A 1 191 ? -19.297 40.538 -28.809 1.00 175.14 191 HIS A C 1
ATOM 1438 O O . HIS A 1 191 ? -18.853 40.346 -29.946 1.00 175.01 191 HIS A O 1
ATOM 1445 N N . SER A 1 192 ? -19.349 39.581 -27.885 1.00 176.95 192 SER A N 1
ATOM 1446 C CA . SER A 1 192 ? -18.880 38.216 -28.150 1.00 177.40 192 SER A CA 1
ATOM 1447 C C . SER A 1 192 ? -19.871 37.478 -29.064 1.00 177.45 192 SER A C 1
ATOM 1448 O O . SER A 1 192 ? -21.094 37.552 -28.871 1.00 177.37 192 SER A O 1
ATOM 1451 N N . GLY A 1 193 ? -19.339 36.779 -30.065 1.00 176.16 193 GLY A N 1
ATOM 1452 C CA . GLY A 1 193 ? -20.178 36.029 -30.985 1.00 176.28 193 GLY A CA 1
ATOM 1453 C C . GLY A 1 193 ? -20.646 34.724 -30.368 1.00 177.29 193 GLY A C 1
ATOM 1454 O O . GLY A 1 193 ? -21.621 34.121 -30.821 1.00 177.73 193 GLY A O 1
ATOM 1455 N N . THR A 1 194 ? -19.945 34.288 -29.322 1.00 176.89 194 THR A N 1
ATOM 1456 C CA . THR A 1 194 ? -20.274 33.045 -28.618 1.00 175.30 194 THR A CA 1
ATOM 1457 C C . THR A 1 194 ? -21.231 33.273 -27.435 1.00 173.15 194 THR A C 1
ATOM 1458 O O . THR A 1 194 ? -21.507 32.350 -26.664 1.00 173.57 194 THR A O 1
ATOM 1462 N N . LEU A 1 195 ? -21.724 34.505 -27.303 1.00 169.47 195 LEU A N 1
ATOM 1463 C CA . LEU A 1 195 ? -22.647 34.887 -26.233 1.00 165.11 195 LEU A CA 1
ATOM 1464 C C . LEU A 1 195 ? -23.931 34.052 -26.276 1.00 164.96 195 LEU A C 1
ATOM 1465 O O . LEU A 1 195 ? -24.391 33.536 -25.251 1.00 163.77 195 LEU A O 1
ATOM 1470 N N . ALA A 1 196 ? -24.501 33.932 -27.473 1.00 164.01 196 ALA A N 1
ATOM 1471 C CA . ALA A 1 196 ? -25.735 33.182 -27.696 1.00 160.73 196 ALA A CA 1
ATOM 1472 C C . ALA A 1 196 ? -25.597 31.714 -27.338 1.00 158.62 196 ALA A C 1
ATOM 1473 O O . ALA A 1 196 ? -26.484 31.140 -26.712 1.00 159.35 196 ALA A O 1
ATOM 1475 N N . THR A 1 197 ? -24.484 31.106 -27.741 1.00 156.88 197 THR A N 1
ATOM 1476 C CA . THR A 1 197 ? -24.236 29.693 -27.462 1.00 155.38 197 THR A CA 1
ATOM 1477 C C . THR A 1 197 ? -23.943 29.443 -25.976 1.00 153.41 197 THR A C 1
ATOM 1478 O O . THR A 1 197 ? -24.372 28.433 -25.415 1.00 153.74 197 THR A O 1
ATOM 1482 N N . LYS A 1 198 ? -23.224 30.364 -25.343 1.00 150.22 198 LYS A N 1
ATOM 1483 C CA . LYS A 1 198 ? -22.892 30.243 -23.930 1.00 147.08 198 LYS A CA 1
ATOM 1484 C C . LYS A 1 198 ? -24.137 30.442 -23.066 1.00 145.89 198 LYS A C 1
ATOM 1485 O O . LYS A 1 198 ? -24.256 29.839 -22.005 1.00 146.59 198 LYS A O 1
ATOM 1487 N N . LEU A 1 199 ? -25.060 31.289 -23.516 1.00 144.94 199 LEU A N 1
ATOM 1488 C CA . LEU A 1 199 ? -26.294 31.538 -22.766 1.00 143.24 199 LEU A CA 1
ATOM 1489 C C . LEU A 1 199 ? -27.218 30.325 -22.856 1.00 141.49 199 LEU A C 1
ATOM 1490 O O . LEU A 1 199 ? -27.982 30.049 -21.936 1.00 140.91 199 LEU A O 1
ATOM 1495 N N . PHE A 1 200 ? -27.147 29.598 -23.964 1.00 139.92 200 PHE A N 1
ATOM 1496 C CA . PHE A 1 200 ? -27.971 28.415 -24.124 1.00 141.02 200 PHE A CA 1
ATOM 1497 C C . PHE A 1 200 ? -27.330 27.202 -23.452 1.00 144.54 200 PHE A C 1
ATOM 1498 O O . PHE A 1 200 ? -28.006 26.212 -23.170 1.00 146.36 200 PHE A O 1
ATOM 1506 N N . ASP A 1 201 ? -26.027 27.283 -23.193 1.00 147.91 201 ASP A N 1
ATOM 1507 C CA . ASP A 1 201 ? -25.323 26.213 -22.497 1.00 149.65 201 ASP A CA 1
ATOM 1508 C C . ASP A 1 201 ? -25.700 26.335 -21.029 1.00 148.29 201 ASP A C 1
ATOM 1509 O O . ASP A 1 201 ? -25.800 25.332 -20.326 1.00 151.71 201 ASP A O 1
ATOM 1514 N N . ASN A 1 202 ? -25.899 27.572 -20.573 1.00 144.25 202 ASN A N 1
ATOM 1515 C CA . ASN A 1 202 ? -26.296 27.861 -19.194 1.00 138.60 202 ASN A CA 1
ATOM 1516 C C . ASN A 1 202 ? -27.760 27.493 -18.983 1.00 134.71 202 ASN A C 1
ATOM 1517 O O . ASN A 1 202 ? -28.162 27.074 -17.902 1.00 131.88 202 ASN A O 1
ATOM 1522 N N . LEU A 1 203 ? -28.547 27.648 -20.036 1.00 133.00 203 LEU A N 1
ATOM 1523 C CA . LEU A 1 203 ? -29.969 27.351 -19.995 1.00 131.85 203 LEU A CA 1
ATOM 1524 C C . LEU A 1 203 ? -30.187 25.850 -19.753 1.00 133.13 203 LEU A C 1
ATOM 1525 O O . LEU A 1 203 ? -31.229 25.448 -19.231 1.00 133.17 203 LEU A O 1
ATOM 1530 N N . GLU A 1 204 ? -29.196 25.035 -20.121 1.00 134.59 204 GLU A N 1
ATOM 1531 C CA . GLU A 1 204 ? -29.261 23.588 -19.917 1.00 136.21 204 GLU A CA 1
ATOM 1532 C C . GLU A 1 204 ? -28.747 23.248 -18.527 1.00 135.09 204 GLU A C 1
ATOM 1533 O O . GLU A 1 204 ? -29.261 22.339 -17.885 1.00 134.72 204 GLU A O 1
ATOM 1539 N N . ARG A 1 205 ? -27.736 23.983 -18.063 1.00 135.08 205 ARG A N 1
ATOM 1540 C CA . ARG A 1 205 ? -27.161 23.745 -16.737 1.00 134.05 205 ARG A CA 1
ATOM 1541 C C . ARG A 1 205 ? -28.102 24.108 -15.594 1.00 132.29 205 ARG A C 1
ATOM 1542 O O . ARG A 1 205 ? -27.949 23.630 -14.471 1.00 132.21 205 ARG A O 1
ATOM 1550 N N . VAL A 1 206 ? -29.078 24.956 -15.874 1.00 130.16 206 VAL A N 1
ATOM 1551 C CA . VAL A 1 206 ? -30.048 25.309 -14.858 1.00 126.63 206 VAL A CA 1
ATOM 1552 C C . VAL A 1 206 ? -31.007 24.121 -14.769 1.00 129.17 206 VAL A C 1
ATOM 1553 O O . VAL A 1 206 ? -31.424 23.754 -13.678 1.00 132.23 206 VAL A O 1
ATOM 1557 N N . LYS A 1 207 ? -31.337 23.507 -15.910 1.00 128.62 207 LYS A N 1
ATOM 1558 C CA . LYS A 1 207 ? -32.256 22.366 -15.920 1.00 128.36 207 LYS A CA 1
ATOM 1559 C C . LYS A 1 207 ? -31.685 21.155 -15.199 1.00 130.74 207 LYS A C 1
ATOM 1560 O O . LYS A 1 207 ? -32.416 20.437 -14.530 1.00 134.36 207 LYS A O 1
ATOM 1566 N N . GLU A 1 208 ? -30.379 20.933 -15.332 1.00 132.19 208 GLU A N 1
ATOM 1567 C CA . GLU A 1 208 ? -29.727 19.791 -14.698 1.00 133.27 208 GLU A CA 1
ATOM 1568 C C . GLU A 1 208 ? -29.737 19.885 -13.179 1.00 133.60 208 GLU A C 1
ATOM 1569 O O . GLU A 1 208 ? -29.808 18.863 -12.496 1.00 134.90 208 GLU A O 1
ATOM 1575 N N . GLY A 1 209 ? -29.677 21.109 -12.656 1.00 134.19 209 GLY A N 1
ATOM 1576 C CA . GLY A 1 209 ? -29.652 21.320 -11.210 1.00 134.69 209 GLY A CA 1
ATOM 1577 C C . GLY A 1 209 ? -30.933 21.804 -10.542 1.00 133.91 209 GLY A C 1
ATOM 1578 O O . GLY A 1 209 ? -30.897 22.472 -9.500 1.00 132.10 209 GLY A O 1
ATOM 1579 N N . THR A 1 210 ? -32.068 21.485 -11.156 1.00 132.84 210 THR A N 1
ATOM 1580 C CA . THR A 1 210 ? -33.373 21.844 -10.615 1.00 131.96 210 THR A CA 1
ATOM 1581 C C . THR A 1 210 ? -34.301 20.660 -10.842 1.00 135.01 210 THR A C 1
ATOM 1582 O O . THR A 1 210 ? -35.481 20.714 -10.492 1.00 135.25 210 THR A O 1
ATOM 1586 N N . GLY A 1 211 ? -33.749 19.590 -11.420 1.00 136.03 211 GLY A N 1
ATOM 1587 C CA . GLY A 1 211 ? -34.517 18.388 -11.697 1.00 134.60 211 GLY A CA 1
ATOM 1588 C C . GLY A 1 211 ? -34.598 17.391 -10.555 1.00 134.78 211 GLY A C 1
ATOM 1589 O O . GLY A 1 211 ? -34.718 17.761 -9.379 1.00 132.29 211 GLY A O 1
ATOM 1590 N N . ASP A 1 212 ? -34.538 16.111 -10.910 1.00 134.36 212 ASP A N 1
ATOM 1591 C CA . ASP A 1 212 ? -34.625 15.028 -9.936 1.00 131.87 212 ASP A CA 1
ATOM 1592 C C . ASP A 1 212 ? -33.411 14.993 -9.027 1.00 129.53 212 ASP A C 1
ATOM 1593 O O . ASP A 1 212 ? -33.420 14.355 -7.987 1.00 129.60 212 ASP A O 1
ATOM 1598 N N . LYS A 1 213 ? -32.372 15.710 -9.417 1.00 128.93 213 LYS A N 1
ATOM 1599 C CA . LYS A 1 213 ? -31.158 15.741 -8.631 1.00 127.88 213 LYS A CA 1
ATOM 1600 C C . LYS A 1 213 ? -31.413 16.395 -7.278 1.00 125.93 213 LYS A C 1
ATOM 1601 O O . LYS A 1 213 ? -30.686 16.137 -6.331 1.00 125.39 213 LYS A O 1
ATOM 1607 N N . ILE A 1 214 ? -32.440 17.237 -7.189 1.00 125.59 214 ILE A N 1
ATOM 1608 C CA . ILE A 1 214 ? -32.765 17.901 -5.925 1.00 125.74 214 ILE A CA 1
ATOM 1609 C C . ILE A 1 214 ? -33.563 16.916 -5.059 1.00 127.13 214 ILE A C 1
ATOM 1610 O O . ILE A 1 214 ? -33.422 16.887 -3.829 1.00 128.11 214 ILE A O 1
ATOM 1615 N N . GLY A 1 215 ? -34.394 16.105 -5.710 1.00 125.23 215 GLY A N 1
ATOM 1616 C CA . GLY A 1 215 ? -35.164 15.118 -4.986 1.00 124.11 215 GLY A CA 1
ATOM 1617 C C . GLY A 1 215 ? -34.190 14.150 -4.342 1.00 124.99 215 GLY A C 1
ATOM 1618 O O . GLY A 1 215 ? -34.344 13.772 -3.183 1.00 125.52 215 GLY A O 1
ATOM 1619 N N . MET A 1 216 ? -33.172 13.762 -5.100 1.00 125.08 216 MET A N 1
ATOM 1620 C CA . MET A 1 216 ? -32.153 12.846 -4.608 1.00 127.14 216 MET A CA 1
ATOM 1621 C C . MET A 1 216 ? -31.377 13.498 -3.462 1.00 126.84 216 MET A C 1
ATOM 1622 O O . MET A 1 216 ? -30.954 12.827 -2.528 1.00 129.20 216 MET A O 1
ATOM 1627 N N . ALA A 1 217 ? -31.175 14.807 -3.544 1.00 126.39 217 ALA A N 1
ATOM 1628 C CA . ALA A 1 217 ? -30.438 15.524 -2.511 1.00 125.56 217 ALA A CA 1
ATOM 1629 C C . ALA A 1 217 ? -31.187 15.474 -1.185 1.00 125.20 217 ALA A C 1
ATOM 1630 O O . ALA A 1 217 ? -30.575 15.339 -0.120 1.00 125.89 217 ALA A O 1
ATOM 1632 N N . PHE A 1 218 ? -32.511 15.585 -1.253 1.00 122.36 218 PHE A N 1
ATOM 1633 C CA . PHE A 1 218 ? -33.312 15.543 -0.046 1.00 119.97 218 PHE A CA 1
ATOM 1634 C C . PHE A 1 218 ? -33.363 14.122 0.483 1.00 117.95 218 PHE A C 1
ATOM 1635 O O . PHE A 1 218 ? -33.339 13.907 1.685 1.00 115.41 218 PHE A O 1
ATOM 1643 N N . GLN A 1 219 ? -33.399 13.152 -0.427 1.00 116.68 219 GLN A N 1
ATOM 1644 C CA . GLN A 1 219 ? -33.436 11.736 -0.053 1.00 114.63 219 GLN A CA 1
ATOM 1645 C C . GLN A 1 219 ? -32.175 11.309 0.694 1.00 114.52 219 GLN A C 1
ATOM 1646 O O . GLN A 1 219 ? -32.252 10.660 1.724 1.00 111.92 219 GLN A O 1
ATOM 1652 N N . TYR A 1 220 ? -31.012 11.672 0.170 1.00 117.78 220 TYR A N 1
ATOM 1653 C CA . TYR A 1 220 ? -29.765 11.317 0.829 1.00 121.50 220 TYR A CA 1
ATOM 1654 C C . TYR A 1 220 ? -29.534 12.194 2.064 1.00 122.34 220 TYR A C 1
ATOM 1655 O O . TYR A 1 220 ? -28.762 11.830 2.951 1.00 124.30 220 TYR A O 1
ATOM 1664 N N . LEU A 1 221 ? -30.219 13.336 2.134 1.00 120.66 221 LEU A N 1
ATOM 1665 C CA . LEU A 1 221 ? -30.053 14.238 3.265 1.00 116.88 221 LEU A CA 1
ATOM 1666 C C . LEU A 1 221 ? -30.743 13.635 4.478 1.00 115.06 221 LEU A C 1
ATOM 1667 O O 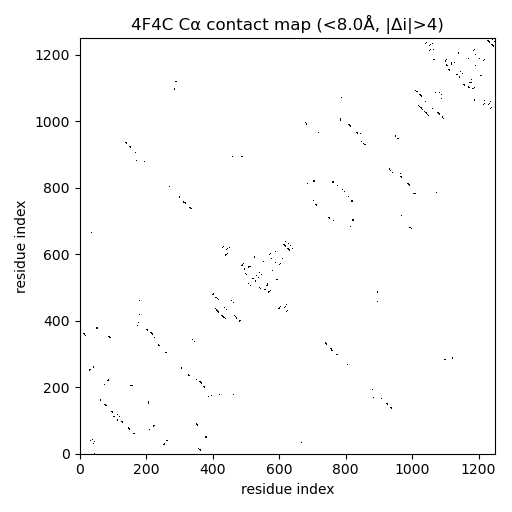. LEU A 1 221 ? -30.161 13.592 5.556 1.00 114.93 221 LEU A O 1
ATOM 1672 N N . SER A 1 222 ? -31.968 13.148 4.296 1.00 115.07 222 SER A N 1
ATOM 1673 C CA . SER A 1 222 ? -32.727 12.551 5.404 1.00 115.54 222 SER A CA 1
ATOM 1674 C C . SER A 1 222 ? -32.193 11.195 5.825 1.00 116.27 222 SER A C 1
ATOM 1675 O O . SER A 1 222 ? -32.436 10.776 6.953 1.00 114.80 222 SER A O 1
ATOM 1678 N N . GLN A 1 223 ? -31.483 10.515 4.918 1.00 116.95 223 GLN A N 1
ATOM 1679 C CA . GLN A 1 223 ? -30.885 9.212 5.216 1.00 116.02 223 GLN A CA 1
ATOM 1680 C C . GLN A 1 223 ? -29.729 9.411 6.188 1.00 117.91 223 GLN A C 1
ATOM 1681 O O . GLN A 1 223 ? -29.429 8.523 6.962 1.00 120.72 223 GLN A O 1
ATOM 1687 N N . PHE A 1 224 ? -29.079 10.575 6.136 1.00 118.79 224 PHE A N 1
ATOM 1688 C CA . PHE A 1 224 ? -27.974 10.895 7.050 1.00 117.36 224 PHE A CA 1
ATOM 1689 C C . PHE A 1 224 ? -28.574 11.244 8.426 1.00 116.68 224 PHE A C 1
ATOM 1690 O O . PHE A 1 224 ? -28.094 10.792 9.474 1.00 112.43 224 PHE A O 1
ATOM 1698 N N . ILE A 1 225 ? -29.634 12.046 8.405 1.00 116.01 225 ILE A N 1
ATOM 1699 C CA . ILE A 1 225 ? -30.305 12.453 9.629 1.00 115.72 225 ILE A CA 1
ATOM 1700 C C . ILE A 1 225 ? -30.993 11.260 10.319 1.00 115.22 225 ILE A C 1
ATOM 1701 O O . ILE A 1 225 ? -30.589 10.871 11.412 1.00 112.56 225 ILE A O 1
ATOM 1706 N N . THR A 1 226 ? -32.006 10.669 9.679 1.00 114.99 226 THR A N 1
ATOM 1707 C CA . THR A 1 226 ? -32.732 9.549 10.288 1.00 112.95 226 THR A CA 1
ATOM 1708 C C . THR A 1 226 ? -31.841 8.350 10.513 1.00 112.33 226 THR A C 1
ATOM 1709 O O . THR A 1 226 ? -32.098 7.535 11.388 1.00 113.72 226 THR A O 1
ATOM 1713 N N . GLY A 1 227 ? -30.773 8.260 9.734 1.00 114.52 227 GLY A N 1
ATOM 1714 C CA . GLY A 1 227 ? -29.846 7.150 9.888 1.00 116.80 227 GLY A CA 1
ATOM 1715 C C . GLY A 1 227 ? -29.093 7.239 11.202 1.00 116.52 227 GLY A C 1
ATOM 1716 O O . GLY A 1 227 ? -28.788 6.222 11.802 1.00 114.56 227 GLY A O 1
ATOM 1717 N N . PHE A 1 228 ? -28.785 8.456 11.646 1.00 118.05 228 PHE A N 1
ATOM 1718 C CA . PHE A 1 228 ? -28.081 8.626 12.911 1.00 117.70 228 PHE A CA 1
ATOM 1719 C C . PHE A 1 228 ? -29.054 8.781 14.081 1.00 116.70 228 PHE A C 1
ATOM 1720 O O . PHE A 1 228 ? -28.681 8.562 15.237 1.00 113.84 228 PHE A O 1
ATOM 1728 N N . ILE A 1 229 ? -30.299 9.161 13.783 1.00 115.74 229 ILE A N 1
ATOM 1729 C CA . ILE A 1 229 ? -31.310 9.294 14.832 1.00 112.90 229 ILE A CA 1
ATOM 1730 C C . ILE A 1 229 ? -31.573 7.873 15.311 1.00 114.40 229 ILE A C 1
ATOM 1731 O O . ILE A 1 229 ? -31.541 7.614 16.512 1.00 115.88 229 ILE A O 1
ATOM 1736 N N . VAL A 1 230 ? -31.802 6.959 14.365 1.00 111.51 230 VAL A N 1
ATOM 1737 C CA . VAL A 1 230 ? -32.058 5.569 14.707 1.00 112.06 230 VAL A CA 1
ATOM 1738 C C . VAL A 1 230 ? -30.841 4.986 15.424 1.00 115.32 230 VAL A C 1
ATOM 1739 O O . VAL A 1 230 ? -30.974 4.240 16.392 1.00 117.37 230 VAL A O 1
ATOM 1743 N N . ALA A 1 231 ? -29.652 5.352 14.963 1.00 118.00 231 ALA A N 1
ATOM 1744 C CA . ALA A 1 231 ? -28.418 4.862 15.580 1.00 120.34 231 ALA A CA 1
ATOM 1745 C C . ALA A 1 231 ? -28.263 5.323 17.024 1.00 121.29 231 ALA A C 1
ATOM 1746 O O . ALA A 1 231 ? -27.898 4.535 17.889 1.00 118.99 231 ALA A O 1
ATOM 1748 N N . PHE A 1 232 ? -28.528 6.608 17.265 1.00 123.60 232 PHE A N 1
ATOM 1749 C CA . PHE A 1 232 ? -28.382 7.192 18.595 1.00 124.14 232 PHE A CA 1
ATOM 1750 C C . PHE A 1 232 ? -29.479 6.792 19.569 1.00 125.79 232 PHE A C 1
ATOM 1751 O O . PHE A 1 232 ? -29.223 6.689 20.775 1.00 127.90 232 PHE A O 1
ATOM 1759 N N . THR A 1 233 ? -30.691 6.563 19.056 1.00 126.28 233 THR A N 1
ATOM 1760 C CA . THR A 1 233 ? -31.811 6.179 19.917 1.00 125.14 233 THR A CA 1
ATOM 1761 C C . THR A 1 233 ? -31.732 4.711 20.327 1.00 125.70 233 THR A C 1
ATOM 1762 O O . THR A 1 233 ? -32.406 4.298 21.261 1.00 128.14 233 THR A O 1
ATOM 1766 N N . HIS A 1 234 ? -30.907 3.927 19.642 1.00 126.72 234 HIS A N 1
ATOM 1767 C CA . HIS A 1 234 ? -30.759 2.519 19.998 1.00 128.60 234 HIS A CA 1
ATOM 1768 C C . HIS A 1 234 ? -29.507 2.282 20.827 1.00 131.82 234 HIS A C 1
ATOM 1769 O O . HIS A 1 234 ? -29.502 1.410 21.691 1.00 135.18 234 HIS A O 1
ATOM 1776 N N . SER A 1 235 ? -28.453 3.053 20.565 1.00 134.34 235 SER A N 1
ATOM 1777 C CA . SER A 1 235 ? -27.204 2.966 21.329 1.00 137.06 235 SER A CA 1
ATOM 1778 C C . SER A 1 235 ? -26.316 4.165 21.056 1.00 138.67 235 SER A C 1
ATOM 1779 O O . SER A 1 235 ? -25.599 4.209 20.058 1.00 138.23 235 SER A O 1
ATOM 1782 N N . TRP A 1 236 ? -26.366 5.137 21.959 1.00 143.38 236 TRP A N 1
ATOM 1783 C CA . TRP A 1 236 ? -25.578 6.355 21.823 1.00 147.91 236 TRP A CA 1
ATOM 1784 C C . TRP A 1 236 ? -24.101 6.083 22.092 1.00 149.62 236 TRP A C 1
ATOM 1785 O O . TRP A 1 236 ? -23.231 6.880 21.742 1.00 151.64 236 TRP A O 1
ATOM 1796 N N . GLN A 1 237 ? -23.813 4.951 22.711 1.00 150.02 237 GLN A N 1
ATOM 1797 C CA . GLN A 1 237 ? -22.439 4.618 23.038 1.00 151.84 237 GLN A CA 1
ATOM 1798 C C . GLN A 1 237 ? -21.670 4.037 21.852 1.00 152.06 237 GLN A C 1
ATOM 1799 O O . GLN A 1 237 ? -20.556 4.477 21.554 1.00 150.59 237 GLN A O 1
ATOM 1805 N N . LEU A 1 238 ? -22.262 3.051 21.181 1.00 152.94 238 LEU A N 1
ATOM 1806 C CA . LEU A 1 238 ? -21.621 2.420 20.029 1.00 153.18 238 LEU A CA 1
ATOM 1807 C C . LEU A 1 238 ? -21.420 3.382 18.866 1.00 154.89 238 LEU A C 1
ATOM 1808 O O . LEU A 1 238 ? -20.431 3.263 18.129 1.00 157.26 238 LEU A O 1
ATOM 1813 N N . THR A 1 239 ? -22.355 4.319 18.688 1.00 153.36 239 THR A N 1
ATOM 1814 C CA . THR A 1 239 ? -22.240 5.294 17.608 1.00 149.66 239 THR A CA 1
ATOM 1815 C C . THR A 1 239 ? -20.980 6.145 17.825 1.00 150.26 239 THR A C 1
ATOM 1816 O O . THR A 1 239 ? -20.216 6.370 16.882 1.00 153.31 239 THR A O 1
ATOM 1820 N N . LEU A 1 240 ? -20.744 6.592 19.060 1.00 146.93 240 LEU A N 1
ATOM 1821 C CA . LEU A 1 240 ? -19.559 7.391 19.350 1.00 142.72 240 LEU A CA 1
ATOM 1822 C C . LEU A 1 240 ? -18.322 6.510 19.190 1.00 142.20 240 LEU A C 1
ATOM 1823 O O . LEU A 1 240 ? -17.283 6.973 18.725 1.00 142.53 240 LEU A O 1
ATOM 1828 N N . VAL A 1 241 ? -18.451 5.236 19.555 1.00 142.27 241 VAL A N 1
ATOM 1829 C CA . VAL A 1 241 ? -17.350 4.285 19.429 1.00 144.88 241 VAL A CA 1
ATOM 1830 C C . VAL A 1 241 ? -16.980 4.134 17.956 1.00 148.97 241 VAL A C 1
ATOM 1831 O O . VAL A 1 241 ? -15.795 4.135 17.594 1.00 153.67 241 VAL A O 1
ATOM 1835 N N . MET A 1 242 ? -17.992 4.018 17.103 1.00 149.96 242 MET A N 1
ATOM 1836 C CA . MET A 1 242 ? -17.760 3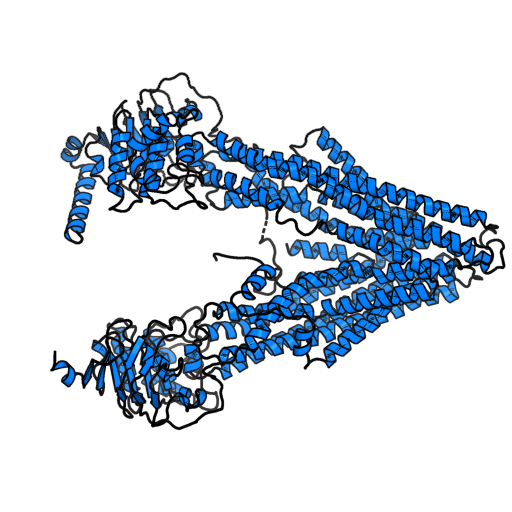.865 15.670 1.00 149.80 242 MET A CA 1
ATOM 1837 C C . MET A 1 242 ? -17.265 5.153 14.991 1.00 148.68 242 MET A C 1
ATOM 1838 O O . MET A 1 242 ? -16.333 5.115 14.183 1.00 146.49 242 MET A O 1
ATOM 1843 N N . LEU A 1 243 ? -17.877 6.285 15.339 1.00 147.28 243 LEU A N 1
ATOM 1844 C CA . LEU A 1 243 ? -17.519 7.574 14.759 1.00 145.29 243 LEU A CA 1
ATOM 1845 C C . LEU A 1 243 ? -16.125 8.008 15.163 1.00 147.91 243 LEU A C 1
ATOM 1846 O O . LEU A 1 243 ? -15.564 8.924 14.571 1.00 149.37 243 LEU A O 1
ATOM 1851 N N . ALA A 1 244 ? -15.556 7.349 16.164 1.00 150.17 244 ALA A N 1
ATOM 1852 C CA . ALA A 1 244 ? -14.227 7.712 16.624 1.00 152.96 244 ALA A CA 1
ATOM 1853 C C . ALA A 1 244 ? -13.156 7.125 15.715 1.00 154.08 244 ALA A C 1
ATOM 1854 O O . ALA A 1 244 ? -12.029 7.617 15.661 1.00 158.42 244 ALA A O 1
ATOM 1856 N N . VAL A 1 245 ? -13.516 6.089 14.976 1.00 153.28 245 VAL A N 1
ATOM 1857 C CA . VAL A 1 245 ? -12.559 5.438 14.101 1.00 154.27 245 VAL A CA 1
ATOM 1858 C C . VAL A 1 245 ? -12.554 5.972 12.659 1.00 152.90 245 VAL A C 1
ATOM 1859 O O . VAL A 1 245 ? -11.664 5.645 11.869 1.00 151.15 245 VAL A O 1
ATOM 1863 N N . THR A 1 246 ? -13.538 6.800 12.317 1.00 152.91 246 THR A N 1
ATOM 1864 C CA . THR A 1 246 ? -13.627 7.345 10.964 1.00 151.71 246 THR A CA 1
ATOM 1865 C C . THR A 1 246 ? -12.512 8.322 10.583 1.00 151.13 246 THR A C 1
ATOM 1866 O O . THR A 1 246 ? -12.105 8.366 9.423 1.00 153.65 246 THR A O 1
ATOM 1870 N N . PRO A 1 247 ? -11.994 9.113 11.538 1.00 148.91 247 PRO A N 1
ATOM 1871 C CA . PRO A 1 247 ? -10.922 10.027 11.128 1.00 147.78 247 PRO A CA 1
ATOM 1872 C C . PRO A 1 247 ? -9.659 9.274 10.651 1.00 146.17 247 PRO A C 1
ATOM 1873 O O . PRO A 1 247 ? -8.923 9.749 9.781 1.00 146.07 247 PRO A O 1
ATOM 1877 N N . ILE A 1 248 ? -9.414 8.099 11.220 1.00 143.58 248 ILE A N 1
ATOM 1878 C CA . ILE A 1 248 ? -8.248 7.307 10.844 1.00 143.55 248 ILE A CA 1
ATOM 1879 C C . ILE A 1 248 ? -8.473 6.732 9.459 1.00 144.10 248 ILE A C 1
ATOM 1880 O O . ILE A 1 248 ? -7.524 6.521 8.707 1.00 144.47 248 ILE A O 1
ATOM 1885 N N . GLN A 1 249 ? -9.739 6.470 9.137 1.00 143.65 249 GLN A N 1
ATOM 1886 C CA . GLN A 1 249 ? -10.108 5.931 7.831 1.00 141.74 249 GLN A CA 1
ATOM 1887 C C . GLN A 1 249 ? -10.049 7.072 6.810 1.00 140.92 249 GLN A C 1
ATOM 1888 O O . GLN A 1 249 ? -9.631 6.876 5.669 1.00 143.33 249 GLN A O 1
ATOM 1894 N N . ALA A 1 250 ? -10.446 8.269 7.229 1.00 139.22 250 ALA A N 1
ATOM 1895 C CA . ALA A 1 250 ? -10.438 9.434 6.342 1.00 139.13 250 ALA A CA 1
ATOM 1896 C C . ALA A 1 250 ? -9.009 9.861 6.001 1.00 138.95 250 ALA A C 1
ATOM 1897 O O . ALA A 1 250 ? -8.744 10.344 4.896 1.00 137.27 250 ALA A O 1
ATOM 1899 N N . LEU A 1 251 ? -8.099 9.679 6.955 1.00 139.12 251 LEU A N 1
ATOM 1900 C CA . LEU A 1 251 ? -6.698 10.037 6.779 1.00 137.27 251 LEU A CA 1
ATOM 1901 C C . LEU A 1 251 ? -6.083 9.135 5.712 1.00 136.13 251 LEU A C 1
ATOM 1902 O O . LEU A 1 251 ? -5.179 9.548 4.991 1.00 136.04 251 LEU A O 1
ATOM 1907 N N . CYS A 1 252 ? -6.570 7.901 5.619 1.00 135.70 252 CYS A N 1
ATOM 1908 C CA . CYS A 1 252 ? -6.089 6.971 4.602 1.00 138.04 252 CYS A CA 1
ATOM 1909 C C . CYS A 1 252 ? -6.668 7.394 3.259 1.00 140.27 252 CYS A C 1
ATOM 1910 O O . CYS A 1 252 ? -6.039 7.195 2.216 1.00 140.91 252 CYS A O 1
ATOM 1913 N N . GLY A 1 253 ? -7.872 7.971 3.296 1.00 141.23 253 GLY A N 1
ATOM 1914 C CA . GLY A 1 253 ? -8.526 8.446 2.086 1.00 140.67 253 GLY A CA 1
ATOM 1915 C C . GLY A 1 253 ? -7.759 9.637 1.546 1.00 140.00 253 GLY A C 1
ATOM 1916 O O . GLY A 1 253 ? -7.588 9.779 0.336 1.00 138.19 253 GLY A O 1
ATOM 1917 N N . PHE A 1 254 ? -7.306 10.492 2.463 1.00 140.23 254 PHE A N 1
ATOM 1918 C CA . PHE A 1 254 ? -6.505 11.671 2.139 1.00 140.31 254 PHE A CA 1
ATOM 1919 C C . PHE A 1 254 ? -5.142 11.207 1.610 1.00 140.31 254 PHE A C 1
ATOM 1920 O O . PHE A 1 254 ? -4.533 11.873 0.773 1.00 138.29 254 PHE A O 1
ATOM 1928 N N . ALA A 1 255 ? -4.673 10.069 2.121 1.00 140.00 255 ALA A N 1
ATOM 1929 C CA . ALA A 1 255 ? -3.395 9.497 1.720 1.00 139.82 255 ALA A CA 1
ATOM 1930 C C . ALA A 1 255 ? -3.403 9.078 0.243 1.00 141.87 255 ALA A C 1
ATOM 1931 O O . ALA A 1 255 ? -2.361 9.106 -0.426 1.00 142.87 255 ALA A O 1
ATOM 1933 N N . ILE A 1 256 ? -4.573 8.687 -0.263 1.00 141.91 256 ILE A N 1
ATOM 1934 C CA . ILE A 1 256 ? -4.699 8.293 -1.665 1.00 139.87 256 ILE A CA 1
ATOM 1935 C C . ILE A 1 256 ? -4.685 9.566 -2.503 1.00 140.65 256 ILE A C 1
ATOM 1936 O O . ILE A 1 256 ? -3.997 9.651 -3.515 1.00 140.17 256 ILE A O 1
ATOM 1941 N N . ALA A 1 257 ? -5.439 10.565 -2.059 1.00 141.80 257 ALA A N 1
ATOM 1942 C CA . ALA A 1 257 ? -5.515 11.838 -2.763 1.00 142.59 257 ALA A CA 1
ATOM 1943 C C . ALA A 1 257 ? -4.168 12.562 -2.780 1.00 144.06 257 ALA A C 1
ATOM 1944 O O . ALA A 1 257 ? -3.822 13.200 -3.776 1.00 144.70 257 ALA A O 1
ATOM 1946 N N . LYS A 1 258 ? -3.415 12.464 -1.681 1.00 144.71 258 LYS A N 1
ATOM 1947 C CA . LYS A 1 258 ? -2.109 13.121 -1.575 1.00 142.26 258 LYS A CA 1
ATOM 1948 C C . LYS A 1 258 ? -1.095 12.456 -2.489 1.00 140.34 258 LYS A C 1
ATOM 1949 O O . LYS A 1 258 ? -0.351 13.132 -3.192 1.00 139.86 258 LYS A O 1
ATOM 1951 N N . SER A 1 259 ? -1.081 11.127 -2.487 1.00 140.64 259 SER A N 1
ATOM 1952 C CA . SER A 1 259 ? -0.156 10.369 -3.327 1.00 142.09 259 SER A CA 1
ATOM 1953 C C . SER A 1 259 ? -0.448 10.532 -4.827 1.00 142.82 259 SER A C 1
ATOM 1954 O O . SER A 1 259 ? 0.437 10.882 -5.607 1.00 140.56 259 SER A O 1
ATOM 1957 N N . MET A 1 260 ? -1.694 10.283 -5.221 1.00 144.54 260 MET A N 1
ATOM 1958 C CA . MET A 1 260 ? -2.078 10.368 -6.625 1.00 145.78 260 MET A CA 1
ATOM 1959 C C . MET A 1 260 ? -1.891 11.741 -7.243 1.00 146.07 260 MET A C 1
ATOM 1960 O O . MET A 1 260 ? -1.722 11.842 -8.452 1.00 146.33 260 MET A O 1
ATOM 1965 N N . SER A 1 261 ? -1.925 12.789 -6.421 1.00 147.65 261 SER A N 1
ATOM 1966 C CA . SER A 1 261 ? -1.759 14.164 -6.911 1.00 148.35 261 SER A CA 1
ATOM 1967 C C . SER A 1 261 ? -0.290 14.517 -7.098 1.00 148.85 261 SER A C 1
ATOM 1968 O O . SER A 1 261 ? 0.072 15.195 -8.063 1.00 148.28 261 SER A O 1
ATOM 1971 N N . THR A 1 262 ? 0.552 14.073 -6.165 1.00 149.34 262 THR A N 1
ATOM 1972 C CA . THR A 1 262 ? 1.986 14.335 -6.251 1.00 149.05 262 THR A CA 1
ATOM 1973 C C . THR A 1 262 ? 2.679 13.475 -7.316 1.00 150.07 262 THR A C 1
ATOM 1974 O O . THR A 1 262 ? 3.670 13.907 -7.898 1.00 153.31 262 THR A O 1
ATOM 1978 N N . PHE A 1 263 ? 2.170 12.268 -7.565 1.00 149.31 263 PHE A N 1
ATOM 1979 C CA . PHE A 1 263 ? 2.739 11.399 -8.597 1.00 146.32 263 PHE A CA 1
ATOM 1980 C C . PHE A 1 263 ? 2.201 11.776 -9.980 1.00 145.22 263 PHE A C 1
ATOM 1981 O O . PHE A 1 263 ? 2.791 11.429 -10.992 1.00 146.27 263 PHE A O 1
ATOM 1989 N N . ALA A 1 264 ? 1.083 12.490 -10.023 1.00 145.08 264 ALA A N 1
ATOM 1990 C CA . ALA A 1 264 ? 0.514 12.925 -11.296 1.00 145.75 264 ALA A CA 1
ATOM 1991 C C . ALA A 1 264 ? 1.363 14.069 -11.834 1.00 147.29 264 ALA A C 1
ATOM 1992 O O . ALA A 1 264 ? 1.543 14.194 -13.044 1.00 147.07 264 ALA A O 1
ATOM 1994 N N . ILE A 1 265 ? 1.880 14.895 -10.918 1.00 149.76 265 ILE A N 1
ATOM 1995 C CA . ILE A 1 265 ? 2.722 16.048 -11.258 1.00 149.89 265 ILE A CA 1
ATOM 1996 C C . ILE A 1 265 ? 4.128 15.580 -11.614 1.00 151.18 265 ILE A C 1
ATOM 1997 O O . ILE A 1 265 ? 4.720 16.042 -12.585 1.00 152.76 265 ILE A O 1
ATOM 2002 N N . ARG A 1 266 ? 4.643 14.637 -10.834 1.00 153.16 266 ARG A N 1
ATOM 2003 C CA . ARG A 1 266 ? 5.990 14.112 -11.047 1.00 154.69 266 ARG A CA 1
ATOM 2004 C C . ARG A 1 266 ? 6.124 13.247 -12.292 1.00 153.05 266 ARG A C 1
ATOM 2005 O O . ARG A 1 266 ? 7.163 13.249 -12.944 1.00 152.87 266 ARG A O 1
ATOM 2013 N N . GLU A 1 267 ? 5.076 12.510 -12.623 1.00 153.46 267 GLU A N 1
ATOM 2014 C CA . GLU A 1 267 ? 5.123 11.641 -13.783 1.00 155.61 267 GLU A CA 1
ATOM 2015 C C . GLU A 1 267 ? 4.945 12.419 -15.089 1.00 154.96 267 GLU A C 1
ATOM 2016 O O . GLU A 1 267 ? 5.552 12.076 -16.110 1.00 155.92 267 GLU A O 1
ATOM 2022 N N . THR A 1 268 ? 4.128 13.471 -15.055 1.00 153.22 268 THR A N 1
ATOM 2023 C CA . THR A 1 268 ? 3.883 14.279 -16.242 1.00 150.79 268 THR A CA 1
ATOM 2024 C C . THR A 1 268 ? 5.091 15.162 -16.549 1.00 150.82 268 THR A C 1
ATOM 2025 O O . THR A 1 268 ? 5.351 15.481 -17.712 1.00 148.69 268 THR A O 1
ATOM 2029 N N . LEU A 1 269 ? 5.829 15.546 -15.506 1.00 153.00 269 LEU A N 1
ATOM 2030 C CA . LEU A 1 269 ? 7.033 16.371 -15.660 1.00 154.73 269 LEU A CA 1
ATOM 2031 C C . LEU A 1 269 ? 8.202 15.525 -16.177 1.00 154.27 269 LEU A C 1
ATOM 2032 O O . LEU A 1 269 ? 9.032 16.016 -16.948 1.00 154.40 269 LEU A O 1
ATOM 2037 N N . ARG A 1 270 ? 8.264 14.260 -15.753 1.00 152.52 270 ARG A N 1
ATOM 2038 C CA . ARG A 1 270 ? 9.322 13.358 -16.200 1.00 151.55 270 ARG A CA 1
ATOM 2039 C C . ARG A 1 270 ? 9.119 12.874 -17.642 1.00 150.64 270 ARG A C 1
ATOM 2040 O O . ARG A 1 270 ? 10.094 12.611 -18.351 1.00 151.45 270 ARG A O 1
ATOM 2048 N N . TYR A 1 271 ? 7.868 12.762 -18.084 1.00 148.86 271 TYR A N 1
ATOM 2049 C CA . TYR A 1 271 ? 7.616 12.361 -19.460 1.00 147.02 271 TYR A CA 1
ATOM 2050 C C . TYR A 1 271 ? 7.617 13.593 -20.370 1.00 149.37 271 TYR A C 1
ATOM 2051 O O . TYR A 1 271 ? 7.722 13.462 -21.587 1.00 151.09 271 TYR A O 1
ATOM 2060 N N . ALA A 1 272 ? 7.503 14.786 -19.781 1.00 150.00 272 ALA A N 1
ATOM 2061 C CA . ALA A 1 272 ? 7.511 16.036 -20.549 1.00 148.33 272 ALA A CA 1
ATOM 2062 C C . ALA A 1 272 ? 8.836 16.172 -21.294 1.00 148.50 272 ALA A C 1
ATOM 2063 O O . ALA A 1 272 ? 8.878 16.757 -22.379 1.00 145.90 272 ALA A O 1
ATOM 2065 N N . LYS A 1 273 ? 9.905 15.633 -20.694 1.00 148.86 273 LYS A N 1
ATOM 2066 C CA . LYS A 1 273 ? 11.248 15.653 -21.277 1.00 148.81 273 LYS A CA 1
ATOM 2067 C C . LYS A 1 273 ? 11.291 14.694 -22.471 1.00 148.09 273 LYS A C 1
ATOM 2068 O O . LYS A 1 273 ? 11.915 14.980 -23.505 1.00 147.59 273 LYS A O 1
ATOM 2070 N N . ALA A 1 274 ? 10.615 13.559 -22.317 1.00 145.99 274 ALA A N 1
ATOM 2071 C CA . ALA A 1 274 ? 10.540 12.558 -23.369 1.00 145.60 274 ALA A CA 1
ATOM 2072 C C . ALA A 1 274 ? 9.602 13.050 -24.473 1.00 146.39 274 ALA A C 1
ATOM 2073 O O . ALA A 1 274 ? 9.799 12.741 -25.645 1.00 148.79 274 ALA A O 1
ATOM 2075 N N . GLY A 1 275 ? 8.588 13.822 -24.093 1.00 145.61 275 GLY A N 1
ATOM 2076 C CA . GLY A 1 275 ? 7.649 14.332 -25.075 1.00 146.33 275 GLY A CA 1
ATOM 2077 C C . GLY A 1 275 ? 8.270 15.347 -26.018 1.00 147.08 275 GLY A C 1
ATOM 2078 O O . GLY A 1 275 ? 7.806 15.506 -27.153 1.00 145.81 275 GLY A O 1
ATOM 2079 N N . LYS A 1 276 ? 9.306 16.040 -25.543 1.00 148.25 276 LYS A N 1
ATOM 2080 C CA . LYS A 1 276 ? 10.019 17.040 -26.338 1.00 148.84 276 LYS A CA 1
ATOM 2081 C C . LYS A 1 276 ? 10.976 16.347 -27.301 1.00 147.76 276 LYS A C 1
ATOM 2082 O O . LYS A 1 276 ? 11.291 16.870 -28.370 1.00 146.54 276 LYS A O 1
ATOM 2088 N N . VAL A 1 277 ? 11.437 15.161 -26.909 1.00 147.35 277 VAL A N 1
ATOM 2089 C CA . VAL A 1 277 ? 12.342 14.373 -27.741 1.00 144.43 277 VAL A CA 1
ATOM 2090 C C . VAL A 1 277 ? 11.564 13.863 -28.956 1.00 143.14 277 VAL A C 1
ATOM 2091 O O . VAL A 1 277 ? 11.987 14.062 -30.086 1.00 145.62 277 VAL A O 1
ATOM 2095 N N . VAL A 1 278 ? 10.417 13.233 -28.726 1.00 140.83 278 VAL A N 1
ATOM 2096 C CA . VAL A 1 278 ? 9.618 12.695 -29.821 1.00 140.80 278 VAL A CA 1
ATOM 2097 C C . VAL A 1 278 ? 9.020 13.782 -30.729 1.00 141.96 278 VAL A C 1
ATOM 2098 O O . VAL A 1 278 ? 8.847 13.574 -31.926 1.00 140.95 278 VAL A O 1
ATOM 2102 N N . GLU A 1 279 ? 8.733 14.947 -30.165 1.00 145.36 279 GLU A N 1
ATOM 2103 C CA . GLU A 1 279 ? 8.150 16.039 -30.937 1.00 149.65 279 GLU A CA 1
ATOM 2104 C C . GLU A 1 279 ? 9.150 16.740 -31.854 1.00 150.51 279 GLU A C 1
ATOM 2105 O O . GLU A 1 279 ? 8.879 16.935 -33.035 1.00 150.80 279 GLU A O 1
ATOM 2111 N N . GLU A 1 280 ? 10.307 17.115 -31.318 1.00 152.22 280 GLU A N 1
ATOM 2112 C CA . GLU A 1 280 ? 11.306 17.822 -32.111 1.00 153.14 280 GLU A CA 1
ATOM 2113 C C . GLU A 1 280 ? 12.004 17.000 -33.191 1.00 150.25 280 GLU A C 1
ATOM 2114 O O . GLU A 1 280 ? 12.493 17.578 -34.162 1.00 152.31 280 GLU A O 1
ATOM 2120 N N . THR A 1 281 ? 12.059 15.677 -33.035 1.00 144.61 281 THR A N 1
ATOM 2121 C CA . THR A 1 281 ? 12.717 14.838 -34.035 1.00 140.39 281 THR A CA 1
ATOM 2122 C C . THR A 1 281 ? 11.793 14.376 -35.162 1.00 138.39 281 THR A C 1
ATOM 2123 O O . THR A 1 281 ? 12.233 14.219 -36.301 1.00 139.83 281 THR A O 1
ATOM 2127 N N . ILE A 1 282 ? 10.518 14.158 -34.866 1.00 134.53 282 ILE A N 1
ATOM 2128 C CA . ILE A 1 282 ? 9.614 13.741 -35.921 1.00 131.16 282 ILE A CA 1
ATOM 2129 C C . ILE A 1 282 ? 9.282 14.962 -36.773 1.00 134.15 282 ILE A C 1
ATOM 2130 O O . ILE A 1 282 ? 9.064 14.846 -37.984 1.00 135.82 282 ILE A O 1
ATOM 2135 N N . SER A 1 283 ? 9.270 16.136 -36.138 1.00 134.83 283 SER A N 1
ATOM 2136 C CA . SER A 1 283 ? 8.962 17.383 -36.840 1.00 135.09 283 SER A CA 1
ATOM 2137 C C . SER A 1 283 ? 10.010 17.628 -37.907 1.00 134.07 283 SER A C 1
ATOM 2138 O O . SER A 1 283 ? 9.681 18.069 -39.000 1.00 135.97 283 SER A O 1
ATOM 2141 N N . SER A 1 284 ? 11.270 17.362 -37.571 1.00 132.84 284 SER A N 1
ATOM 2142 C CA . SER A 1 284 ? 12.359 17.518 -38.533 1.00 132.97 284 SER A CA 1
ATOM 2143 C C . SER A 1 284 ? 13.112 16.179 -38.638 1.00 130.93 284 SER A C 1
ATOM 2144 O O . SER A 1 284 ? 14.279 16.053 -38.243 1.00 129.41 284 SER A O 1
ATOM 2147 N N . ILE A 1 285 ? 12.417 15.177 -39.171 1.00 127.84 285 ILE A N 1
ATOM 2148 C CA . ILE A 1 285 ? 12.987 13.844 -39.323 1.00 125.10 285 ILE A CA 1
ATOM 2149 C C . ILE A 1 285 ? 14.022 13.806 -40.452 1.00 125.26 285 ILE A C 1
ATOM 2150 O O . ILE A 1 285 ? 15.047 13.140 -40.339 1.00 122.91 285 ILE A O 1
ATOM 2155 N N . ARG A 1 286 ? 13.766 14.552 -41.523 1.00 126.12 286 ARG A N 1
ATOM 2156 C CA . ARG A 1 286 ? 14.683 14.579 -42.660 1.00 124.64 286 ARG A CA 1
ATOM 2157 C C . ARG A 1 286 ? 16.031 15.130 -42.216 1.00 123.68 286 ARG A C 1
ATOM 2158 O O . ARG A 1 286 ? 17.059 14.828 -42.808 1.00 123.66 286 ARG A O 1
ATOM 2166 N N . THR A 1 287 ? 16.022 15.932 -41.161 1.00 124.99 287 THR A N 1
ATOM 2167 C CA . THR A 1 287 ? 17.254 16.532 -40.663 1.00 127.38 287 THR A CA 1
ATOM 2168 C C . THR A 1 287 ? 18.020 15.532 -39.817 1.00 128.01 287 THR A C 1
ATOM 2169 O O . THR A 1 287 ? 19.207 15.291 -40.053 1.00 128.57 287 THR A O 1
ATOM 2173 N N . VAL A 1 288 ? 17.333 14.942 -38.844 1.00 128.44 288 VAL A N 1
ATOM 2174 C CA . VAL A 1 288 ? 17.972 13.986 -37.958 1.00 129.27 288 VAL A CA 1
ATOM 2175 C C . VAL A 1 288 ? 18.443 12.724 -38.714 1.00 129.03 288 VAL A C 1
ATOM 2176 O O . VAL A 1 288 ? 19.452 12.124 -38.354 1.00 127.86 288 VAL A O 1
ATOM 2180 N N . VAL A 1 289 ? 17.741 12.348 -39.780 1.00 129.17 289 VAL A N 1
ATOM 2181 C CA . VAL A 1 289 ? 18.138 11.191 -40.574 1.00 129.99 289 VAL A CA 1
ATOM 2182 C C . VAL A 1 289 ? 19.406 11.533 -41.356 1.00 135.12 289 VAL A C 1
ATOM 2183 O O . VAL A 1 289 ? 20.328 10.719 -41.449 1.00 138.30 289 VAL A O 1
ATOM 2187 N N . SER A 1 290 ? 19.448 12.747 -41.899 1.00 138.77 290 SER A N 1
ATOM 2188 C CA . SER A 1 290 ? 20.583 13.213 -42.691 1.00 141.49 290 SER A CA 1
ATOM 2189 C C . SER A 1 290 ? 21.841 13.354 -41.864 1.00 139.93 290 SER A C 1
ATOM 2190 O O . SER A 1 290 ? 22.928 12.981 -42.314 1.00 141.92 290 SER A O 1
ATOM 2193 N N . LEU A 1 291 ? 21.692 13.893 -40.660 1.00 136.79 291 LEU A N 1
ATOM 2194 C CA . LEU A 1 291 ? 22.833 14.099 -39.775 1.00 137.46 291 LEU A CA 1
ATOM 2195 C C . LEU A 1 291 ? 23.224 12.813 -39.063 1.00 137.22 291 LEU A C 1
ATOM 2196 O O . LEU A 1 291 ? 24.198 12.767 -38.324 1.00 136.48 291 LEU A O 1
ATOM 2201 N N . ASN A 1 292 ? 22.445 11.767 -39.294 1.00 140.54 292 ASN A N 1
ATOM 2202 C CA . ASN A 1 292 ? 22.699 10.455 -38.704 1.00 142.93 292 ASN A CA 1
ATOM 2203 C C . ASN A 1 292 ? 22.749 10.440 -37.176 1.00 139.33 292 ASN A C 1
ATOM 2204 O O . ASN A 1 292 ? 23.804 10.206 -36.568 1.00 137.65 292 ASN A O 1
ATOM 2209 N N . GLY A 1 293 ? 21.582 10.675 -36.577 1.00 136.29 293 GLY A N 1
ATOM 2210 C CA . GLY A 1 293 ? 21.438 10.688 -35.131 1.00 133.17 293 GLY A CA 1
ATOM 2211 C C . GLY A 1 293 ? 20.105 10.127 -34.647 1.00 130.25 293 GLY A C 1
ATOM 2212 O O . GLY A 1 293 ? 19.531 10.615 -33.672 1.00 128.63 293 GLY A O 1
ATOM 2213 N N . LEU A 1 294 ? 19.606 9.099 -35.326 1.00 127.01 294 LEU A N 1
ATOM 2214 C CA . LEU A 1 294 ? 18.347 8.484 -34.936 1.00 122.72 294 LEU A CA 1
ATOM 2215 C C . LEU A 1 294 ? 18.577 7.682 -33.667 1.00 122.20 294 LEU A C 1
ATOM 2216 O O . LEU A 1 294 ? 17.786 7.760 -32.728 1.00 122.93 294 LEU A O 1
ATOM 2221 N N . ARG A 1 295 ? 19.667 6.927 -33.632 1.00 121.08 295 ARG A N 1
ATOM 2222 C CA . ARG A 1 295 ? 19.966 6.113 -32.467 1.00 122.96 295 ARG A CA 1
ATOM 2223 C C . ARG A 1 295 ? 20.284 6.972 -31.241 1.00 127.11 295 ARG A C 1
ATOM 2224 O O . ARG A 1 295 ? 20.049 6.551 -30.120 1.00 131.72 295 ARG A O 1
ATOM 2232 N N . TYR A 1 296 ? 20.811 8.172 -31.454 1.00 130.41 296 TYR A N 1
ATOM 2233 C CA . TYR A 1 296 ? 21.141 9.057 -30.351 1.00 133.28 296 TYR A CA 1
ATOM 2234 C C . TYR A 1 296 ? 19.853 9.537 -29.700 1.00 135.74 296 TYR A C 1
ATOM 2235 O O . TYR A 1 296 ? 19.802 9.732 -28.482 1.00 136.14 296 TYR A O 1
ATOM 2244 N N . GLU A 1 297 ? 18.817 9.728 -30.520 1.00 137.55 297 GLU A N 1
ATOM 2245 C CA . GLU A 1 297 ? 17.521 10.192 -30.027 1.00 138.23 297 GLU A CA 1
ATOM 2246 C C . GLU A 1 297 ? 16.736 9.024 -29.434 1.00 135.42 297 GLU A C 1
ATOM 2247 O O . GLU A 1 297 ? 16.004 9.175 -28.453 1.00 134.95 297 GLU A O 1
ATOM 2253 N N . LEU A 1 298 ? 16.904 7.853 -30.030 1.00 133.12 298 LEU A N 1
ATOM 2254 C CA . LEU A 1 298 ? 16.224 6.656 -29.564 1.00 130.90 298 LEU A CA 1
ATOM 2255 C C . LEU A 1 298 ? 16.715 6.331 -28.155 1.00 130.63 298 LEU A C 1
ATOM 2256 O O . LEU A 1 298 ? 15.986 5.764 -27.358 1.00 129.24 298 LEU A O 1
ATOM 2261 N N . GLU A 1 299 ? 17.957 6.711 -27.867 1.00 133.60 299 GLU A N 1
ATOM 2262 C CA . GLU A 1 299 ? 18.589 6.488 -26.568 1.00 136.10 299 GLU A CA 1
ATOM 2263 C C . GLU A 1 299 ? 18.057 7.474 -25.546 1.00 137.49 299 GLU A C 1
ATOM 2264 O O . GLU A 1 299 ? 17.787 7.094 -24.407 1.00 140.01 299 GLU A O 1
ATOM 2270 N N . ARG A 1 300 ? 17.911 8.738 -25.948 1.00 137.32 300 ARG A N 1
ATOM 2271 C CA . ARG A 1 300 ? 17.406 9.779 -25.049 1.00 135.43 300 ARG A CA 1
ATOM 2272 C C . ARG A 1 300 ? 15.957 9.528 -24.639 1.00 133.44 300 ARG A C 1
ATOM 2273 O O . ARG A 1 300 ? 15.602 9.685 -23.469 1.00 133.23 300 ARG A O 1
ATOM 2281 N N . TYR A 1 301 ? 15.124 9.136 -25.599 1.00 130.10 301 TYR A N 1
ATOM 2282 C CA . TYR A 1 301 ? 13.722 8.853 -25.317 1.00 128.10 301 TYR A CA 1
ATOM 2283 C C . TYR A 1 301 ? 13.606 7.635 -24.423 1.00 128.58 301 TYR A C 1
ATOM 2284 O O . TYR A 1 301 ? 12.702 7.558 -23.610 1.00 131.30 301 TYR A O 1
ATOM 2293 N N . SER A 1 302 ? 14.515 6.679 -24.578 1.00 129.88 302 SER A N 1
ATOM 2294 C CA . SER A 1 302 ? 14.470 5.462 -23.773 1.00 131.43 302 SER A CA 1
ATOM 2295 C C . SER A 1 302 ? 14.870 5.758 -22.340 1.00 132.16 302 SER A C 1
ATOM 2296 O O . SER A 1 302 ? 14.343 5.152 -21.406 1.00 134.32 302 SER A O 1
ATOM 2299 N N . THR A 1 303 ? 15.789 6.699 -22.163 1.00 134.08 303 THR A N 1
ATOM 2300 C CA . THR A 1 303 ? 16.244 7.048 -20.824 1.00 137.46 303 THR A CA 1
ATOM 2301 C C . THR A 1 303 ? 15.141 7.785 -20.098 1.00 137.35 303 THR A C 1
ATOM 2302 O O . THR A 1 303 ? 14.957 7.601 -18.889 1.00 138.64 303 THR A O 1
ATOM 2306 N N . ALA A 1 304 ? 14.413 8.614 -20.844 1.00 135.31 304 ALA A N 1
ATOM 2307 C CA . ALA A 1 304 ? 13.337 9.407 -20.269 1.00 134.57 304 ALA A CA 1
ATOM 2308 C C . ALA A 1 304 ? 12.076 8.608 -19.978 1.00 132.99 304 ALA A C 1
ATOM 2309 O O . ALA A 1 304 ? 11.383 8.894 -19.009 1.00 136.66 304 ALA A O 1
ATOM 2311 N N . VAL A 1 305 ? 11.773 7.613 -20.799 1.00 130.64 305 VAL A N 1
ATOM 2312 C CA . VAL A 1 305 ? 10.594 6.802 -20.575 1.00 131.19 305 VAL A CA 1
ATOM 2313 C C . VAL A 1 305 ? 10.841 5.878 -19.391 1.00 134.39 305 VAL A C 1
ATOM 2314 O O . VAL A 1 305 ? 9.924 5.572 -18.626 1.00 136.48 305 VAL A O 1
ATOM 2318 N N . GLU A 1 306 ? 12.085 5.448 -19.226 1.00 136.88 306 GLU A N 1
ATOM 2319 C CA . GLU A 1 306 ? 12.434 4.576 -18.109 1.00 140.26 306 GLU A CA 1
ATOM 2320 C C . GLU A 1 306 ? 12.249 5.371 -16.816 1.00 141.83 306 GLU A C 1
ATOM 2321 O O . GLU A 1 306 ? 11.882 4.816 -15.783 1.00 145.04 306 GLU A O 1
ATOM 2327 N N . GLU A 1 307 ? 12.502 6.674 -16.887 1.00 141.69 307 GLU A N 1
ATOM 2328 C CA . GLU A 1 307 ? 12.357 7.541 -15.728 1.00 143.48 307 GLU A CA 1
ATOM 2329 C C . GLU A 1 307 ? 10.871 7.691 -15.368 1.00 143.13 307 GLU A C 1
ATOM 2330 O O . GLU A 1 307 ? 10.498 7.786 -14.190 1.00 144.03 307 GLU A O 1
ATOM 2336 N N . ALA A 1 308 ? 10.021 7.712 -16.388 1.00 139.39 308 ALA A N 1
ATOM 2337 C CA . ALA A 1 308 ? 8.593 7.842 -16.163 1.00 136.28 308 ALA A CA 1
ATOM 2338 C C . ALA A 1 308 ? 8.049 6.531 -15.622 1.00 136.11 308 ALA A C 1
ATOM 2339 O O . ALA A 1 308 ? 7.054 6.530 -14.904 1.00 137.72 308 ALA A O 1
ATOM 2341 N N . LYS A 1 309 ? 8.699 5.419 -15.970 1.00 133.98 309 LYS A N 1
ATOM 2342 C CA . LYS A 1 309 ? 8.252 4.107 -15.508 1.00 132.35 309 LYS A CA 1
ATOM 2343 C C . LYS A 1 309 ? 8.605 3.941 -14.043 1.00 132.77 309 LYS A C 1
ATOM 2344 O O . LYS A 1 309 ? 7.818 3.413 -13.266 1.00 135.19 309 LYS A O 1
ATOM 2350 N N . LYS A 1 310 ? 9.793 4.394 -13.666 1.00 132.23 310 LYS A N 1
ATOM 2351 C CA . LYS A 1 310 ? 10.216 4.291 -12.278 1.00 132.38 310 LYS A CA 1
ATOM 2352 C C . LYS A 1 310 ? 9.243 5.058 -11.376 1.00 133.21 310 LYS A C 1
ATOM 2353 O O . LYS A 1 310 ? 8.959 4.621 -10.258 1.00 132.49 310 LYS A O 1
ATOM 2355 N N . ALA A 1 311 ? 8.732 6.191 -11.870 1.00 133.62 311 ALA A N 1
ATOM 2356 C CA . ALA A 1 311 ? 7.776 7.010 -11.118 1.00 133.79 311 ALA A CA 1
ATOM 2357 C C . ALA A 1 311 ? 6.406 6.344 -11.125 1.00 133.68 311 ALA A C 1
ATOM 2358 O O . ALA A 1 311 ? 5.646 6.453 -10.169 1.00 135.02 311 ALA A O 1
ATOM 2360 N N . GLY A 1 312 ? 6.101 5.649 -12.213 1.00 133.92 312 GLY A N 1
ATOM 2361 C CA . GLY A 1 312 ? 4.830 4.954 -12.335 1.00 133.88 312 GLY A CA 1
ATOM 2362 C C . GLY A 1 312 ? 4.748 3.717 -11.456 1.00 133.67 312 GLY A C 1
ATOM 2363 O O . GLY A 1 312 ? 3.671 3.374 -10.981 1.00 135.89 312 GLY A O 1
ATOM 2364 N N . VAL A 1 313 ? 5.873 3.035 -11.250 1.00 131.29 313 VAL A N 1
ATOM 2365 C CA . VAL A 1 313 ? 5.890 1.855 -10.393 1.00 128.76 313 VAL A CA 1
ATOM 2366 C C . VAL A 1 313 ? 5.788 2.316 -8.943 1.00 126.56 313 VAL A C 1
ATOM 2367 O O . VAL A 1 313 ? 5.216 1.621 -8.105 1.00 124.76 313 VAL A O 1
ATOM 2371 N N . LEU A 1 314 ? 6.338 3.491 -8.659 1.00 124.33 314 LEU A N 1
ATOM 2372 C CA . LEU A 1 314 ? 6.310 4.025 -7.311 1.00 125.83 314 LEU A CA 1
ATOM 2373 C C . LEU A 1 314 ? 4.904 4.511 -6.973 1.00 126.36 314 LEU A C 1
ATOM 2374 O O . LEU A 1 314 ? 4.519 4.554 -5.801 1.00 126.24 314 LEU A O 1
ATOM 2379 N N . LYS A 1 315 ? 4.139 4.881 -7.999 1.00 125.96 315 LYS A N 1
ATOM 2380 C CA . LYS A 1 315 ? 2.761 5.332 -7.799 1.00 126.13 315 LYS A CA 1
ATOM 2381 C C . LYS A 1 315 ? 1.978 4.149 -7.237 1.00 129.18 315 LYS A C 1
ATOM 2382 O O . LYS A 1 315 ? 1.229 4.297 -6.275 1.00 131.69 315 LYS A O 1
ATOM 2388 N N . GLY A 1 316 ? 2.170 2.975 -7.840 1.00 131.09 316 GLY A N 1
ATOM 2389 C CA . GLY A 1 316 ? 1.484 1.774 -7.389 1.00 131.43 316 GLY A CA 1
ATOM 2390 C C . GLY A 1 316 ? 1.855 1.363 -5.973 1.00 132.06 316 GLY A C 1
ATOM 2391 O O . GLY A 1 316 ? 1.086 0.684 -5.302 1.00 133.18 316 GLY A O 1
ATOM 2392 N N . LEU A 1 317 ? 3.035 1.767 -5.519 1.00 131.47 317 LEU A N 1
ATOM 2393 C CA . LEU A 1 317 ? 3.475 1.427 -4.177 1.00 133.24 317 LEU A CA 1
ATOM 2394 C C . LEU A 1 317 ? 2.747 2.293 -3.166 1.00 135.73 317 LEU A C 1
ATOM 2395 O O . LEU A 1 317 ? 2.325 1.805 -2.125 1.00 139.65 317 LEU A O 1
ATOM 2400 N N . PHE A 1 318 ? 2.608 3.579 -3.462 1.00 136.56 318 PHE A N 1
ATOM 2401 C CA . PHE A 1 318 ? 1.919 4.473 -2.540 1.00 137.44 318 PHE A CA 1
ATOM 2402 C C . PHE A 1 318 ? 0.403 4.301 -2.612 1.00 137.16 318 PHE A C 1
ATOM 2403 O O . PHE A 1 318 ? -0.308 4.610 -1.662 1.00 138.62 318 PHE A O 1
ATOM 2411 N N . LEU A 1 319 ? -0.095 3.798 -3.735 1.00 135.99 319 LEU A N 1
ATOM 2412 C CA . LEU A 1 319 ? -1.524 3.557 -3.862 1.00 136.51 319 LEU A CA 1
ATOM 2413 C C . LEU A 1 319 ? -1.801 2.262 -3.101 1.00 138.38 319 LEU A C 1
ATOM 2414 O O . LEU A 1 319 ? -2.858 2.099 -2.495 1.00 141.27 319 LEU A O 1
ATOM 2419 N N . GLY A 1 320 ? -0.830 1.351 -3.130 1.00 139.11 320 GLY A N 1
ATOM 2420 C CA . GLY A 1 320 ? -0.959 0.067 -2.451 1.00 136.07 320 GLY A CA 1
ATOM 2421 C C . GLY A 1 320 ? -1.046 0.158 -0.942 1.00 133.87 320 GLY A C 1
ATOM 2422 O O . GLY A 1 320 ? -1.783 -0.589 -0.310 1.00 134.77 320 GLY A O 1
ATOM 2423 N N . ILE A 1 321 ? -0.288 1.075 -0.360 1.00 132.81 321 ILE A N 1
ATOM 2424 C CA . ILE A 1 321 ? -0.295 1.250 1.085 1.00 130.43 321 ILE A CA 1
ATOM 2425 C C . ILE A 1 321 ? -1.550 2.024 1.461 1.00 128.78 321 ILE A C 1
ATOM 2426 O O . ILE A 1 321 ? -2.248 1.663 2.401 1.00 127.30 321 ILE A O 1
ATOM 2431 N N . SER A 1 322 ? -1.858 3.067 0.701 1.00 127.83 322 SER A N 1
ATOM 2432 C CA . SER A 1 322 ? -3.029 3.890 0.989 1.00 128.86 322 SER A CA 1
ATOM 2433 C C . SER A 1 322 ? -4.330 3.111 0.897 1.00 128.82 322 SER A C 1
ATOM 2434 O O . SER A 1 322 ? -5.091 3.051 1.855 1.00 130.81 322 SER A O 1
ATOM 2437 N N . PHE A 1 323 ? -4.584 2.531 -0.265 1.00 128.90 323 PHE A N 1
ATOM 2438 C CA . PHE A 1 323 ? -5.793 1.762 -0.487 1.00 129.21 323 PHE A CA 1
ATOM 2439 C C . PHE A 1 323 ? -5.789 0.507 0.386 1.00 129.22 323 PHE A C 1
ATOM 2440 O O . PHE A 1 323 ? -6.838 0.015 0.799 1.00 130.03 323 PHE A O 1
ATOM 2448 N N . GLY A 1 324 ? -4.600 0.002 0.691 1.00 130.62 324 GLY A N 1
ATOM 2449 C CA . GLY A 1 324 ? -4.497 -1.185 1.525 1.00 131.71 324 GLY A CA 1
ATOM 2450 C C . GLY A 1 324 ? -4.832 -0.865 2.968 1.00 131.72 324 GLY A C 1
ATOM 2451 O O . GLY A 1 324 ? -5.499 -1.639 3.653 1.00 132.01 324 GLY A O 1
ATOM 2452 N N . ALA A 1 325 ? -4.367 0.295 3.423 1.00 130.83 325 ALA A N 1
ATOM 2453 C CA . ALA A 1 325 ? -4.596 0.738 4.791 1.00 128.36 325 ALA A CA 1
ATOM 2454 C C . ALA A 1 325 ? -6.026 1.164 5.009 1.00 127.93 325 ALA A C 1
ATOM 2455 O O . ALA A 1 325 ? -6.571 0.961 6.088 1.00 128.72 325 ALA A O 1
ATOM 2457 N N . MET A 1 326 ? -6.629 1.761 3.986 1.00 127.94 326 MET A N 1
ATOM 2458 C CA . MET A 1 326 ? -7.999 2.233 4.108 1.00 126.76 326 MET A CA 1
ATOM 2459 C C . MET A 1 326 ? -8.955 1.064 4.235 1.00 127.68 326 MET A C 1
ATOM 2460 O O . MET A 1 326 ? -9.943 1.157 4.954 1.00 131.19 326 MET A O 1
ATOM 2465 N N . GLN A 1 327 ? -8.664 -0.037 3.551 1.00 126.58 327 GLN A N 1
ATOM 2466 C CA . GLN A 1 327 ? -9.520 -1.204 3.647 1.00 127.79 327 GLN A CA 1
ATOM 2467 C C . GLN A 1 327 ? -9.284 -1.903 4.972 1.00 129.50 327 GLN A C 1
ATOM 2468 O O . GLN A 1 327 ? -10.209 -2.484 5.542 1.00 127.95 327 GLN A O 1
ATOM 2474 N N . ALA A 1 328 ? -8.043 -1.838 5.461 1.00 132.50 328 ALA A N 1
ATOM 2475 C CA . ALA A 1 328 ? -7.663 -2.476 6.726 1.00 134.54 328 ALA A CA 1
ATOM 2476 C C . ALA A 1 328 ? -8.251 -1.728 7.913 1.00 137.75 328 ALA A C 1
ATOM 2477 O O . ALA A 1 328 ? -8.771 -2.350 8.843 1.00 141.90 328 ALA A O 1
ATOM 2479 N N . SER A 1 329 ? -8.172 -0.399 7.884 1.00 138.30 329 SER A N 1
ATOM 2480 C CA . SER A 1 329 ? -8.702 0.407 8.972 1.00 136.40 329 SER A CA 1
ATOM 2481 C C . SER A 1 329 ? -10.223 0.370 8.965 1.00 136.31 329 SER A C 1
ATOM 2482 O O . SER A 1 329 ? -10.852 0.729 9.954 1.00 139.75 329 SER A O 1
ATOM 2485 N N . ASN A 1 330 ? -10.808 -0.080 7.858 1.00 133.95 330 ASN A N 1
ATOM 2486 C CA . ASN A 1 330 ? -12.256 -0.177 7.745 1.00 134.56 330 ASN A CA 1
ATOM 2487 C C . ASN A 1 330 ? -12.776 -1.321 8.603 1.00 135.73 330 ASN A C 1
ATOM 2488 O O . ASN A 1 330 ? -13.759 -1.159 9.331 1.00 136.95 330 ASN A O 1
ATOM 2493 N N . PHE A 1 331 ? -12.123 -2.480 8.511 1.00 135.96 331 PHE A N 1
ATOM 2494 C CA . PHE A 1 331 ? -12.526 -3.652 9.288 1.00 134.91 331 PHE A CA 1
ATOM 2495 C C . PHE A 1 331 ? -12.109 -3.536 10.756 1.00 135.38 331 PHE A C 1
ATOM 2496 O O . PHE A 1 331 ? -12.664 -4.228 11.601 1.00 136.80 331 PHE A O 1
ATOM 2504 N N . ILE A 1 332 ? -11.141 -2.667 11.057 1.00 135.66 332 ILE A N 1
ATOM 2505 C CA . ILE A 1 332 ? -10.708 -2.445 12.442 1.00 136.48 332 ILE A CA 1
ATOM 2506 C C . ILE A 1 332 ? -11.849 -1.693 13.154 1.00 138.33 332 ILE A C 1
ATOM 2507 O O . ILE A 1 332 ? -12.089 -1.874 14.352 1.00 136.55 332 ILE A O 1
ATOM 2512 N N . SER A 1 333 ? -12.556 -0.862 12.389 1.00 139.78 333 SER A N 1
ATOM 2513 C CA . SER A 1 333 ? -13.690 -0.102 12.900 1.00 141.02 333 SER A CA 1
ATOM 2514 C C . SER A 1 333 ? -14.796 -1.094 13.264 1.00 141.10 333 SER A C 1
ATOM 2515 O O . SER A 1 333 ? -15.546 -0.883 14.214 1.00 142.55 333 SER A O 1
ATOM 2518 N N . PHE A 1 334 ? -14.895 -2.172 12.488 1.00 141.22 334 PHE A N 1
ATOM 2519 C CA . PHE A 1 334 ? -15.886 -3.215 12.738 1.00 141.13 334 PHE A CA 1
ATOM 2520 C C . PHE A 1 334 ? -15.473 -4.012 13.971 1.00 139.60 334 PHE A C 1
ATOM 2521 O O . PHE A 1 334 ? -16.279 -4.257 14.873 1.00 140.28 334 PHE A O 1
ATOM 2529 N N . ALA A 1 335 ? -14.205 -4.413 13.991 1.00 135.74 335 ALA A N 1
ATOM 2530 C CA . ALA A 1 335 ? -13.643 -5.195 15.083 1.00 130.10 335 ALA A CA 1
ATOM 2531 C C . ALA A 1 335 ? -13.790 -4.472 16.402 1.00 129.42 335 ALA A C 1
ATOM 2532 O O . ALA A 1 335 ? -14.291 -5.048 17.359 1.00 129.99 335 ALA A O 1
ATOM 2534 N N . LEU A 1 336 ? -13.373 -3.208 16.441 1.00 128.08 336 LEU A N 1
ATOM 2535 C CA . LEU A 1 336 ? -13.433 -2.421 17.665 1.00 130.78 336 LEU A CA 1
ATOM 2536 C C . LEU A 1 336 ? -14.848 -2.224 18.186 1.00 132.64 336 LEU A C 1
ATOM 2537 O O . LEU A 1 336 ? -15.048 -2.063 19.384 1.00 134.90 336 LEU A O 1
ATOM 2542 N N . ALA A 1 337 ? -15.824 -2.237 17.285 1.00 135.46 337 ALA A N 1
ATOM 2543 C CA . ALA A 1 337 ? -17.225 -2.066 17.658 1.00 136.36 337 ALA A CA 1
ATOM 2544 C C . ALA A 1 337 ? -17.791 -3.380 18.150 1.00 137.40 337 ALA A C 1
ATOM 2545 O O . ALA A 1 337 ? -18.677 -3.396 18.995 1.00 138.88 337 ALA A O 1
ATOM 2547 N N . PHE A 1 338 ? -17.281 -4.485 17.616 1.00 138.86 338 PHE A N 1
ATOM 2548 C CA . PHE A 1 338 ? -17.743 -5.807 18.019 1.00 141.49 338 PHE A CA 1
ATOM 2549 C C . PHE A 1 338 ? -17.137 -6.247 19.350 1.00 144.06 338 PHE A C 1
ATOM 2550 O O . PHE A 1 338 ? -17.777 -6.958 20.129 1.00 143.77 338 PHE A O 1
ATOM 2558 N N . TYR A 1 339 ? -15.900 -5.826 19.603 1.00 146.89 339 TYR A N 1
ATOM 2559 C CA . TYR A 1 339 ? -15.195 -6.167 20.843 1.00 147.80 339 TYR A CA 1
ATOM 2560 C C . TYR A 1 339 ? -15.852 -5.506 22.071 1.00 147.92 339 TYR A C 1
ATOM 2561 O O . TYR A 1 339 ? -15.957 -6.120 23.142 1.00 147.83 339 TYR A O 1
ATOM 2570 N N . ILE A 1 340 ? -16.277 -4.251 21.913 1.00 146.40 340 ILE A N 1
ATOM 2571 C CA . ILE A 1 340 ? -16.919 -3.517 22.993 1.00 144.84 340 ILE A CA 1
ATOM 2572 C C . ILE A 1 340 ? -18.412 -3.845 22.982 1.00 147.01 340 ILE A C 1
ATOM 2573 O O . ILE A 1 340 ? -19.118 -3.572 23.953 1.00 149.10 340 ILE A O 1
ATOM 2578 N N . GLY A 1 341 ? -18.877 -4.441 21.884 1.00 148.56 341 GLY A N 1
ATOM 2579 C CA . GLY A 1 341 ? -20.274 -4.825 21.751 1.00 150.26 341 GLY A CA 1
ATOM 2580 C C . GLY A 1 341 ? -20.650 -5.983 22.672 1.00 151.42 341 GLY A C 1
ATOM 2581 O O . GLY A 1 341 ? -21.692 -5.957 23.339 1.00 149.20 341 GLY A O 1
ATOM 2582 N N . VAL A 1 342 ? -19.811 -7.017 22.709 1.00 152.89 342 VAL A N 1
ATOM 2583 C CA . VAL A 1 342 ? -20.057 -8.148 23.595 1.00 154.41 342 VAL A CA 1
ATOM 2584 C C . VAL A 1 342 ? -19.822 -7.689 25.044 1.00 157.06 342 VAL A C 1
ATOM 2585 O O . VAL A 1 342 ? -20.417 -8.221 25.985 1.00 157.22 342 VAL A O 1
ATOM 2589 N N . GLY A 1 343 ? -18.956 -6.691 25.205 1.00 158.89 343 GLY A N 1
ATOM 2590 C CA . GLY A 1 343 ? -18.655 -6.14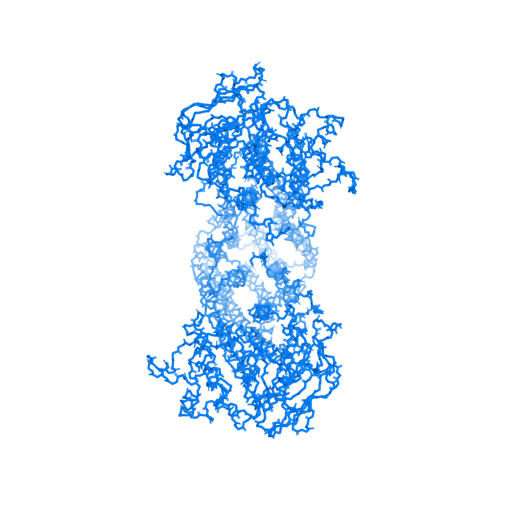6 26.513 1.00 158.53 343 GLY A CA 1
ATOM 2591 C C . GLY A 1 343 ? -19.765 -5.230 26.993 1.00 159.43 343 GLY A C 1
ATOM 2592 O O . GLY A 1 343 ? -19.568 -4.444 27.920 1.00 163.12 343 GLY A O 1
ATOM 2593 N N . TRP A 1 344 ? -20.927 -5.306 26.352 1.00 157.72 344 TRP A N 1
ATOM 2594 C CA . TRP A 1 344 ? -22.070 -4.490 26.750 1.00 156.33 344 TRP A CA 1
ATOM 2595 C C . TRP A 1 344 ? -23.311 -5.357 26.806 1.00 155.36 344 TRP A C 1
ATOM 2596 O O . TRP A 1 344 ? -24.254 -5.046 27.530 1.00 154.29 344 TRP A O 1
ATOM 2607 N N . VAL A 1 345 ? -23.312 -6.446 26.045 1.00 155.52 345 VAL A N 1
ATOM 2608 C CA . VAL A 1 345 ? -24.445 -7.359 26.054 1.00 158.81 345 VAL A CA 1
ATOM 2609 C C . VAL A 1 345 ? -24.295 -8.263 27.277 1.00 162.88 345 VAL A C 1
ATOM 2610 O O . VAL A 1 345 ? -25.285 -8.622 27.923 1.00 165.41 345 VAL A O 1
ATOM 2614 N N . HIS A 1 346 ? -23.051 -8.613 27.608 1.00 165.54 346 HIS A N 1
ATOM 2615 C CA . HIS A 1 346 ? -22.773 -9.470 28.761 1.00 165.80 346 HIS A CA 1
ATOM 2616 C C . HIS A 1 346 ? -23.134 -8.734 30.037 1.00 163.85 346 HIS A C 1
ATOM 2617 O O . HIS A 1 346 ? -23.540 -9.352 31.015 1.00 165.13 346 HIS A O 1
ATOM 2624 N N . ASP A 1 347 ? -22.986 -7.411 30.016 1.00 162.50 347 ASP A N 1
ATOM 2625 C CA . ASP A 1 347 ? -23.314 -6.555 31.158 1.00 162.12 347 ASP A CA 1
ATOM 2626 C C . ASP A 1 347 ? -24.814 -6.406 31.291 1.00 161.52 347 ASP A C 1
ATOM 2627 O O . ASP A 1 347 ? -25.322 -6.062 32.363 1.00 161.82 347 ASP A O 1
ATOM 2632 N N . GLY A 1 348 ? -25.511 -6.664 30.186 1.00 161.11 348 GLY A N 1
ATOM 2633 C CA . GLY A 1 348 ? -26.958 -6.541 30.148 1.00 158.60 348 GLY A CA 1
ATOM 2634 C C . GLY A 1 348 ? -27.333 -5.126 29.749 1.00 156.93 348 GLY A C 1
ATOM 2635 O O . GLY A 1 348 ? -28.509 -4.807 29.566 1.00 155.01 348 GLY A O 1
ATOM 2636 N N . SER A 1 349 ? -26.307 -4.283 29.616 1.00 156.25 349 SER A N 1
ATOM 2637 C CA . SER A 1 349 ? -26.459 -2.876 29.244 1.00 154.52 349 SER A CA 1
ATOM 2638 C C . SER A 1 349 ? -26.977 -2.673 27.818 1.00 154.16 349 SER A C 1
ATOM 2639 O O . SER A 1 349 ? -27.655 -1.682 27.527 1.00 153.72 349 SER A O 1
ATOM 2642 N N . LEU A 1 350 ? -26.663 -3.619 26.935 1.00 153.36 350 LEU A N 1
ATOM 2643 C CA . LEU A 1 350 ? -27.061 -3.528 25.528 1.00 150.03 350 LEU A CA 1
ATOM 2644 C C . LEU A 1 350 ? -27.736 -4.784 24.999 1.00 147.40 350 LEU A C 1
ATOM 2645 O O . LEU A 1 350 ? -27.269 -5.894 25.225 1.00 147.78 350 LEU A O 1
ATOM 2650 N N . ASN A 1 351 ? -28.832 -4.600 24.279 1.00 144.90 351 ASN A N 1
ATOM 2651 C CA . ASN A 1 351 ? -29.556 -5.720 23.697 1.00 144.36 351 ASN A CA 1
ATOM 2652 C C . ASN A 1 351 ? -28.832 -6.118 22.418 1.00 144.47 351 ASN A C 1
ATOM 2653 O O . ASN A 1 351 ? -28.153 -5.293 21.822 1.00 148.99 351 ASN A O 1
ATOM 2658 N N . PHE A 1 352 ? -28.962 -7.365 21.982 1.00 142.71 352 PHE A N 1
ATOM 2659 C CA . PHE A 1 352 ? -28.296 -7.789 20.747 1.00 141.58 352 PHE A CA 1
ATOM 2660 C C . PHE A 1 352 ? -28.953 -7.180 19.515 1.00 137.99 352 PHE A C 1
ATOM 2661 O O . PHE A 1 352 ? -28.285 -6.657 18.642 1.00 135.45 352 PHE A O 1
ATOM 2669 N N . GLY A 1 353 ? -30.271 -7.274 19.443 1.00 137.22 353 GLY A N 1
ATOM 2670 C CA . GLY A 1 353 ? -30.976 -6.721 18.307 1.00 137.94 353 GLY A CA 1
ATOM 2671 C C . GLY A 1 353 ? -30.756 -5.231 18.152 1.00 138.81 353 GLY A C 1
ATOM 2672 O O . GLY A 1 353 ? -30.755 -4.719 17.032 1.00 139.50 353 GLY A O 1
ATOM 2673 N N . ASP A 1 354 ? -30.574 -4.531 19.269 1.00 138.67 354 ASP A N 1
ATOM 2674 C CA . ASP A 1 354 ? -30.352 -3.092 19.241 1.00 138.05 354 ASP A CA 1
ATOM 2675 C C . ASP A 1 354 ? -28.912 -2.786 18.858 1.00 135.05 354 ASP A C 1
ATOM 2676 O O . ASP A 1 354 ? -28.599 -1.693 18.377 1.00 136.82 354 ASP A O 1
ATOM 2681 N N . MET A 1 355 ? -28.031 -3.755 19.055 1.00 132.10 355 MET A N 1
ATOM 2682 C CA . MET A 1 355 ? -26.633 -3.566 18.675 1.00 132.96 355 MET A CA 1
ATOM 2683 C C . MET A 1 355 ? -26.524 -3.747 17.158 1.00 131.37 355 MET A C 1
ATOM 2684 O O . MET A 1 355 ? -25.773 -3.048 16.496 1.00 130.28 355 MET A O 1
ATOM 2689 N N . LEU A 1 356 ? -27.286 -4.695 16.622 1.00 131.19 356 LEU A N 1
ATOM 2690 C CA . LEU A 1 356 ? -27.308 -4.969 15.187 1.00 128.58 356 LEU A CA 1
ATOM 2691 C C . LEU A 1 356 ? -27.905 -3.745 14.488 1.00 126.89 356 LEU A C 1
ATOM 2692 O O . LEU A 1 356 ? -27.453 -3.354 13.419 1.00 124.77 356 LEU A O 1
ATOM 2697 N N . THR A 1 357 ? -28.921 -3.144 15.103 1.00 126.46 357 THR A N 1
ATOM 2698 C CA . THR A 1 357 ? -29.579 -1.970 14.547 1.00 124.86 357 THR A CA 1
ATOM 2699 C C . THR A 1 357 ? -28.640 -0.779 14.552 1.00 125.78 357 THR A C 1
ATOM 2700 O O . THR A 1 357 ? -28.408 -0.178 13.516 1.00 126.06 357 THR A O 1
ATOM 2704 N N . THR A 1 358 ? -28.074 -0.447 15.706 1.00 127.71 358 THR A N 1
ATOM 2705 C CA . THR A 1 358 ? -27.173 0.699 15.763 1.00 131.83 358 THR A CA 1
ATOM 2706 C C . THR A 1 358 ? -25.953 0.558 14.848 1.00 133.07 358 THR A C 1
ATOM 2707 O O . THR A 1 358 ? -25.475 1.547 14.290 1.00 135.67 358 THR A O 1
ATOM 2711 N N . PHE A 1 359 ? -25.458 -0.663 14.683 1.00 132.92 359 PHE A N 1
ATOM 2712 C CA . PHE A 1 359 ? -24.291 -0.884 13.835 1.00 132.04 359 PHE A CA 1
ATOM 2713 C C . PHE A 1 359 ? -24.651 -0.698 12.362 1.00 130.79 359 PHE A C 1
ATOM 2714 O O . PHE A 1 359 ? -23.850 -0.194 11.584 1.00 131.02 359 PHE A O 1
ATOM 2722 N N . SER A 1 360 ? -25.859 -1.110 11.988 1.00 127.81 360 SER A N 1
ATOM 2723 C CA . SER A 1 360 ? -26.321 -0.995 10.611 1.00 124.56 360 SER A CA 1
ATOM 2724 C C . SER A 1 360 ? -26.709 0.446 10.298 1.00 124.44 360 SER A C 1
ATOM 2725 O O . SER A 1 360 ? -26.474 0.931 9.198 1.00 125.12 360 SER A O 1
ATOM 2728 N N . SER A 1 361 ? -27.293 1.122 11.281 1.00 122.42 361 SER A N 1
ATOM 2729 C CA . SER A 1 361 ? -27.741 2.491 11.114 1.00 120.92 361 SER A CA 1
ATOM 2730 C C . SER A 1 361 ? -26.636 3.497 10.854 1.00 120.86 361 SER A C 1
ATOM 2731 O O . SER A 1 361 ? -26.838 4.448 10.103 1.00 120.60 361 SER A O 1
ATOM 2734 N N . VAL A 1 362 ? -25.485 3.304 11.492 1.00 120.21 362 VAL A N 1
ATOM 2735 C CA . VAL A 1 362 ? -24.358 4.212 11.320 1.00 119.99 362 VAL A CA 1
ATOM 2736 C C . VAL A 1 362 ? -23.850 4.114 9.875 1.00 120.90 362 VAL A C 1
ATOM 2737 O O . VAL A 1 362 ? -23.474 5.115 9.268 1.00 121.68 362 VAL A O 1
ATOM 2741 N N . MET A 1 363 ? -23.863 2.910 9.319 1.00 120.66 363 MET A N 1
ATOM 2742 C CA . MET A 1 363 ? -23.418 2.724 7.957 1.00 123.14 363 MET A CA 1
ATOM 2743 C C . MET A 1 363 ? -24.339 3.457 6.981 1.00 124.11 363 MET A C 1
ATOM 2744 O O . MET A 1 363 ? -23.874 4.142 6.073 1.00 127.82 363 MET A O 1
ATOM 2749 N N . MET A 1 364 ? -25.643 3.323 7.161 1.00 122.71 364 MET A N 1
ATOM 2750 C CA . MET A 1 364 ? -26.580 3.983 6.267 1.00 121.84 364 MET A CA 1
ATOM 2751 C C . MET A 1 364 ? -26.427 5.498 6.368 1.00 121.68 364 MET A C 1
ATOM 2752 O O . MET A 1 364 ? -26.686 6.227 5.412 1.00 124.05 364 MET A O 1
ATOM 2757 N N . GLY A 1 365 ? -26.001 5.967 7.536 1.00 118.75 365 GLY A N 1
ATOM 2758 C CA . GLY A 1 365 ? -25.836 7.389 7.745 1.00 115.11 365 GLY A CA 1
ATOM 2759 C C . GLY A 1 365 ? -24.571 7.882 7.116 1.00 115.26 365 GLY A C 1
ATOM 2760 O O . GLY A 1 365 ? -24.584 8.919 6.475 1.00 120.62 365 GLY A O 1
ATOM 2761 N N . SER A 1 366 ? -23.483 7.140 7.292 1.00 115.64 366 SER A N 1
ATOM 2762 C CA . SER A 1 366 ? -22.190 7.527 6.728 1.00 118.56 366 SER A CA 1
ATOM 2763 C C . SER A 1 366 ? -22.159 7.438 5.193 1.00 119.97 366 SER A C 1
ATOM 2764 O O . SER A 1 366 ? -21.455 8.201 4.522 1.00 118.62 366 SER A O 1
ATOM 2767 N N . MET A 1 367 ? -22.925 6.501 4.649 1.00 120.74 367 MET A N 1
ATOM 2768 C CA . MET A 1 367 ? -23.002 6.334 3.215 1.00 123.53 367 MET A CA 1
ATOM 2769 C C . MET A 1 367 ? -23.745 7.523 2.603 1.00 125.05 367 MET A C 1
ATOM 2770 O O . MET A 1 367 ? -23.413 7.978 1.507 1.00 129.34 367 MET A O 1
ATOM 2775 N N . ALA A 1 368 ? -24.744 8.025 3.322 1.00 124.73 368 ALA A N 1
ATOM 2776 C CA . ALA A 1 368 ? -25.583 9.129 2.852 1.00 124.00 368 ALA A CA 1
ATOM 2777 C C . ALA A 1 368 ? -24.854 10.445 2.653 1.00 123.43 368 ALA A C 1
ATOM 2778 O O . ALA A 1 368 ? -25.230 11.252 1.807 1.00 121.17 368 ALA A O 1
ATOM 2780 N N . LEU A 1 369 ? -23.814 10.654 3.442 1.00 124.54 369 LEU A N 1
ATOM 2781 C CA . LEU A 1 369 ? -23.036 11.877 3.356 1.00 128.44 369 LEU A CA 1
ATOM 2782 C C . LEU A 1 369 ? -22.323 11.994 1.987 1.00 129.64 369 LEU A C 1
ATOM 2783 O O . LEU A 1 369 ? -22.331 13.049 1.350 1.00 124.96 369 LEU A O 1
ATOM 2788 N N . GLY A 1 370 ? -21.725 10.894 1.537 1.00 132.55 370 GLY A N 1
ATOM 2789 C CA . GLY A 1 370 ? -21.012 10.894 0.272 1.00 134.91 370 GLY A CA 1
ATOM 2790 C C . GLY A 1 370 ? -21.887 10.894 -0.969 1.00 136.19 370 GLY A C 1
ATOM 2791 O O . GLY A 1 370 ? -21.396 11.064 -2.095 1.00 138.78 370 GLY A O 1
ATOM 2792 N N . LEU A 1 371 ? -23.184 10.694 -0.772 1.00 133.89 371 LEU A N 1
ATOM 2793 C CA . LEU A 1 371 ? -24.129 10.683 -1.877 1.00 131.85 371 LEU A CA 1
ATOM 2794 C C . LEU A 1 371 ? -24.858 12.025 -1.961 1.00 132.32 371 LEU A C 1
ATOM 2795 O O . LEU A 1 371 ? -25.335 12.422 -3.031 1.00 130.89 371 LEU A O 1
ATOM 2800 N N . ALA A 1 372 ? -24.939 12.723 -0.828 1.00 131.57 372 ALA A N 1
ATOM 2801 C CA . ALA A 1 372 ? -25.619 14.013 -0.772 1.00 129.19 372 ALA A CA 1
ATOM 2802 C C . ALA A 1 372 ? -24.771 15.085 -1.427 1.00 127.39 372 ALA A C 1
ATOM 2803 O O . ALA A 1 372 ? -25.283 15.907 -2.176 1.00 129.12 372 ALA A O 1
ATOM 2805 N N . GLY A 1 373 ? -23.473 15.057 -1.137 1.00 126.47 373 GLY A N 1
ATOM 2806 C CA . GLY A 1 373 ? -22.540 16.037 -1.686 1.00 124.30 373 GLY A CA 1
ATOM 2807 C C . GLY A 1 373 ? -22.647 16.292 -3.179 1.00 122.25 373 GLY A C 1
ATOM 2808 O O . GLY A 1 373 ? -22.837 17.422 -3.609 1.00 120.08 373 GLY A O 1
ATOM 2809 N N . PRO A 1 374 ? -22.499 15.256 -3.998 1.00 122.86 374 PRO A N 1
ATOM 2810 C CA . PRO A 1 374 ? -22.591 15.377 -5.454 1.00 124.18 374 PRO A CA 1
ATOM 2811 C C . PRO A 1 374 ? -23.922 15.969 -5.936 1.00 125.05 374 PRO A C 1
ATOM 2812 O O . PRO A 1 374 ? -23.971 16.652 -6.956 1.00 125.42 374 PRO A O 1
ATOM 2816 N N . GLN A 1 375 ? -24.996 15.694 -5.204 1.00 125.09 375 GLN A N 1
ATOM 2817 C CA . GLN A 1 375 ? -26.318 16.181 -5.582 1.00 122.55 375 GLN A CA 1
ATOM 2818 C C . GLN A 1 375 ? -26.523 17.660 -5.261 1.00 121.98 375 GLN A C 1
ATOM 2819 O O . GLN A 1 375 ? -27.146 18.378 -6.032 1.00 119.54 375 GLN A O 1
ATOM 2825 N N . LEU A 1 376 ? -26.001 18.106 -4.122 1.00 123.06 376 LEU A N 1
ATOM 2826 C CA . LEU A 1 376 ? -26.116 19.508 -3.719 1.00 125.47 376 LEU A CA 1
ATOM 2827 C C . LEU A 1 376 ? -25.255 20.387 -4.626 1.00 127.60 376 LEU A C 1
ATOM 2828 O O . LEU A 1 376 ? -25.563 21.559 -4.836 1.00 129.21 376 LEU A O 1
ATOM 2833 N N . ALA A 1 377 ? -24.178 19.808 -5.158 1.00 128.23 377 ALA A N 1
ATOM 2834 C CA . ALA A 1 377 ? -23.250 20.524 -6.028 1.00 126.01 377 ALA A CA 1
ATOM 2835 C C . ALA A 1 377 ? -23.877 20.936 -7.354 1.00 125.77 377 ALA A C 1
ATOM 2836 O O . ALA A 1 377 ? -23.569 22.003 -7.884 1.00 125.83 377 ALA A O 1
ATOM 2838 N N . VAL A 1 378 ? -24.754 20.087 -7.884 1.00 126.34 378 VAL A N 1
ATOM 2839 C CA . VAL A 1 378 ? -25.413 20.362 -9.158 1.00 126.60 378 VAL A CA 1
ATOM 2840 C C . VAL A 1 378 ? -26.392 21.518 -8.995 1.00 127.06 378 VAL A C 1
ATOM 2841 O O . VAL A 1 378 ? -26.729 22.192 -9.967 1.00 129.04 378 VAL A O 1
ATOM 2845 N N . LEU A 1 379 ? -26.851 21.741 -7.768 1.00 126.19 379 LEU A N 1
ATOM 2846 C CA . LEU A 1 379 ? -27.769 22.841 -7.486 1.00 126.79 379 LEU A CA 1
ATOM 2847 C C . LEU A 1 379 ? -26.915 24.097 -7.419 1.00 128.95 379 LEU A C 1
ATOM 2848 O O . LEU A 1 379 ? -27.353 25.183 -7.781 1.00 131.21 379 LEU A O 1
ATOM 2853 N N . GLY A 1 380 ? -25.677 23.934 -6.969 1.00 131.67 380 GLY A N 1
ATOM 2854 C CA . GLY A 1 380 ? -24.779 25.069 -6.855 1.00 136.63 380 GLY A CA 1
ATOM 2855 C C . GLY A 1 380 ? -24.396 25.665 -8.197 1.00 139.54 380 GLY A C 1
ATOM 2856 O O . GLY A 1 380 ? -24.307 26.888 -8.341 1.00 141.53 380 GLY A O 1
ATOM 2857 N N . THR A 1 381 ? -24.152 24.801 -9.180 1.00 139.54 381 THR A N 1
ATOM 2858 C CA . THR A 1 381 ? -23.791 25.268 -10.507 1.00 138.85 381 THR A CA 1
ATOM 2859 C C . THR A 1 381 ? -25.041 25.780 -11.227 1.00 139.27 381 THR A C 1
ATOM 2860 O O . THR A 1 381 ? -24.945 26.558 -12.169 1.00 141.96 381 THR A O 1
ATOM 2864 N N . ALA A 1 382 ? -26.213 25.349 -10.772 1.00 138.91 382 ALA A N 1
ATOM 2865 C CA . ALA A 1 382 ? -27.467 25.769 -11.374 1.00 139.52 382 ALA A CA 1
ATOM 2866 C C . ALA A 1 382 ? -27.783 27.208 -10.984 1.00 141.54 382 ALA A C 1
ATOM 2867 O O . ALA A 1 382 ? -28.405 27.942 -11.748 1.00 145.12 382 ALA A O 1
ATOM 2869 N N . GLN A 1 383 ? -27.359 27.612 -9.792 1.00 142.92 383 GLN A N 1
ATOM 2870 C CA . GLN A 1 383 ? -27.599 28.973 -9.321 1.00 144.58 383 GLN A CA 1
ATOM 2871 C C . GLN A 1 383 ? -26.644 29.925 -10.022 1.00 146.07 383 GLN A C 1
ATOM 2872 O O . GLN A 1 383 ? -26.965 31.093 -10.250 1.00 148.51 383 GLN A O 1
ATOM 2878 N N . GLY A 1 384 ? -25.466 29.414 -10.366 1.00 146.48 384 GLY A N 1
ATOM 2879 C CA . GLY A 1 384 ? -24.471 30.233 -11.037 1.00 146.39 384 GLY A CA 1
ATOM 2880 C C . GLY A 1 384 ? -24.844 30.547 -12.466 1.00 145.39 384 GLY A C 1
ATOM 2881 O O . GLY A 1 384 ? -24.968 31.710 -12.838 1.00 148.87 384 GLY A O 1
ATOM 2882 N N . ALA A 1 385 ? -25.035 29.499 -13.257 1.00 143.46 385 ALA A N 1
ATOM 2883 C CA . ALA A 1 385 ? -25.378 29.626 -14.668 1.00 140.18 385 ALA A CA 1
ATOM 2884 C C . ALA A 1 385 ? -26.599 30.496 -14.918 1.00 137.54 385 ALA A C 1
ATOM 2885 O O . ALA A 1 385 ? -26.692 31.144 -15.956 1.00 138.81 385 ALA A O 1
ATOM 2887 N N . ALA A 1 386 ? -27.516 30.521 -13.958 1.00 133.55 386 ALA A N 1
ATOM 2888 C CA . ALA A 1 386 ? -28.746 31.287 -14.080 1.00 133.84 386 ALA A CA 1
ATOM 2889 C C . ALA A 1 386 ? -28.590 32.797 -14.180 1.00 136.11 386 ALA A C 1
ATOM 2890 O O . ALA A 1 386 ? -29.347 33.448 -14.896 1.00 138.29 386 ALA A O 1
ATOM 2892 N N . SER A 1 387 ? -27.618 33.355 -13.469 1.00 138.46 387 SER A N 1
ATOM 2893 C CA . SER A 1 387 ? -27.392 34.802 -13.455 1.00 139.19 387 SER A CA 1
ATOM 2894 C C . SER A 1 387 ? -27.288 35.453 -14.837 1.00 138.99 387 SER A C 1
ATOM 2895 O O . SER A 1 387 ? -27.946 36.459 -15.107 1.00 138.52 387 SER A O 1
ATOM 2898 N N . GLY A 1 388 ? -26.456 34.884 -15.699 1.00 138.86 388 GLY A N 1
ATOM 2899 C CA . GLY A 1 388 ? -26.299 35.434 -17.026 1.00 140.94 388 GLY A CA 1
ATOM 2900 C C . GLY A 1 388 ? -27.606 35.484 -17.794 1.00 140.44 388 GLY A C 1
ATOM 2901 O O . GLY A 1 388 ? -27.824 36.367 -18.635 1.00 141.07 388 GLY A O 1
ATOM 2902 N N . ILE A 1 389 ? -28.476 34.523 -17.500 1.00 138.65 389 ILE A N 1
ATOM 2903 C CA . ILE A 1 389 ? -29.775 34.424 -18.146 1.00 138.08 389 ILE A CA 1
ATOM 2904 C C . ILE A 1 389 ? -30.698 35.433 -17.494 1.00 139.43 389 ILE A C 1
ATOM 2905 O O . ILE A 1 389 ? -31.345 36.222 -18.172 1.00 142.54 389 ILE A O 1
ATOM 2910 N N . TYR A 1 390 ? -30.736 35.422 -16.170 1.00 140.71 390 TYR A N 1
ATOM 2911 C CA . TYR A 1 390 ? -31.623 36.305 -15.423 1.00 144.07 390 TYR A CA 1
ATOM 2912 C C . TYR A 1 390 ? -31.423 37.801 -15.645 1.00 147.65 390 TYR A C 1
ATOM 2913 O O . TYR A 1 390 ? -32.400 38.540 -15.806 1.00 150.84 390 TYR A O 1
ATOM 2922 N N . GLU A 1 391 ? -30.178 38.263 -15.663 1.00 151.05 391 GLU A N 1
ATOM 2923 C CA . GLU A 1 391 ? -29.938 39.687 -15.865 1.00 154.01 391 GLU A CA 1
ATOM 2924 C C . GLU A 1 391 ? -30.676 40.182 -17.110 1.00 154.33 391 GLU A C 1
ATOM 2925 O O . GLU A 1 391 ? -31.263 41.268 -17.106 1.00 155.63 391 GLU A O 1
ATOM 2931 N N . VAL A 1 392 ? -30.660 39.367 -18.165 1.00 152.77 392 VAL A N 1
ATOM 2932 C CA . VAL A 1 392 ? -31.323 39.697 -19.419 1.00 150.88 392 VAL A CA 1
ATOM 2933 C C . VAL A 1 392 ? -32.800 39.451 -19.256 1.00 152.04 392 VAL A C 1
ATOM 2934 O O . VAL A 1 392 ? -33.632 40.239 -19.685 1.00 153.34 392 VAL A O 1
ATOM 2938 N N . LEU A 1 393 ? -33.112 38.344 -18.608 1.00 156.16 393 LEU A N 1
ATOM 2939 C CA . LEU A 1 393 ? -34.488 37.918 -18.408 1.00 161.60 393 LEU A CA 1
ATOM 2940 C C . LEU A 1 393 ? -35.363 38.875 -17.612 1.00 164.57 393 LEU A C 1
ATOM 2941 O O . LEU A 1 393 ? -35.438 38.789 -16.387 1.00 168.23 393 LEU A O 1
ATOM 2946 N N . ASP A 1 394 ? -36.025 39.775 -18.334 1.00 167.95 394 ASP A N 1
ATOM 2947 C CA . ASP A 1 394 ? -36.955 40.749 -17.773 1.00 171.39 394 ASP A CA 1
ATOM 2948 C C . ASP A 1 394 ? -36.466 41.511 -16.538 1.00 173.81 394 ASP A C 1
ATOM 2949 O O . ASP A 1 394 ? -37.122 42.462 -16.103 1.00 176.81 394 ASP A O 1
ATOM 2951 N N . ARG A 1 395 ? -35.328 41.108 -15.977 1.00 173.09 395 ARG A N 1
ATOM 2952 C CA . ARG A 1 395 ? -34.813 41.764 -14.788 1.00 171.73 395 ARG A CA 1
ATOM 2953 C C . ARG A 1 395 ? -34.298 43.177 -15.078 1.00 168.70 395 ARG A C 1
ATOM 2954 O O . ARG A 1 395 ? -34.386 44.060 -14.216 1.00 169.68 395 ARG A O 1
ATOM 2962 N N . LYS A 1 396 ? -33.770 43.407 -16.278 1.00 163.20 396 LYS A N 1
ATOM 2963 C CA . LYS A 1 396 ? -33.312 44.749 -16.617 1.00 158.43 396 LYS A CA 1
ATOM 2964 C C . LYS A 1 396 ? -34.248 45.376 -17.645 1.00 159.23 396 LYS A C 1
ATOM 2965 O O . LYS A 1 396 ? -34.489 44.795 -18.704 1.00 158.00 396 LYS A O 1
ATOM 2971 N N . PRO A 1 397 ? -34.823 46.552 -17.318 1.00 161.17 397 PRO A N 1
ATOM 2972 C CA . PRO A 1 397 ? -35.736 47.257 -18.224 1.00 159.77 397 PRO A CA 1
ATOM 2973 C C . PRO A 1 397 ? -34.883 48.045 -19.228 1.00 157.40 397 PRO A C 1
ATOM 2974 O O . PRO A 1 397 ? -34.229 49.031 -18.877 1.00 157.81 397 PRO A O 1
ATOM 2978 N N . VAL A 1 398 ? -34.887 47.604 -20.477 1.00 152.99 398 VAL A N 1
ATOM 2979 C CA . VAL A 1 398 ? -34.066 48.234 -21.482 1.00 149.57 398 VAL A CA 1
ATOM 2980 C C . VAL A 1 398 ? -34.570 49.624 -21.892 1.00 147.23 398 VAL A C 1
ATOM 2981 O O . VAL A 1 398 ? -35.773 49.826 -22.025 1.00 148.05 398 VAL A O 1
ATOM 2985 N N . ILE A 1 399 ? -33.647 50.578 -22.073 1.00 144.27 399 ILE A N 1
ATOM 2986 C CA . ILE A 1 399 ? -34.001 51.963 -22.431 1.00 141.54 399 ILE A CA 1
ATOM 2987 C C . ILE A 1 399 ? -34.580 52.161 -23.832 1.00 140.03 399 ILE A C 1
ATOM 2988 O O . ILE A 1 399 ? -35.309 53.115 -24.090 1.00 140.67 399 ILE A O 1
ATOM 2993 N N . ASP A 1 400 ? -34.262 51.256 -24.737 1.00 138.51 400 ASP A N 1
ATOM 2994 C CA . ASP A 1 400 ? -34.764 51.335 -26.095 1.00 138.18 400 ASP A CA 1
ATOM 2995 C C . ASP A 1 400 ? -35.676 50.116 -26.304 1.00 140.00 400 ASP A C 1
ATOM 2996 O O . ASP A 1 400 ? -35.320 49.138 -26.981 1.00 138.00 400 ASP A O 1
ATOM 3001 N N . SER A 1 401 ? -36.859 50.174 -25.699 1.00 142.60 401 SER A N 1
ATOM 3002 C CA . SER A 1 401 ? -37.816 49.065 -25.784 1.00 146.41 401 SER A CA 1
ATOM 3003 C C . SER A 1 401 ? -38.414 48.900 -27.165 1.00 145.88 401 SER A C 1
ATOM 3004 O O . SER A 1 401 ? -39.137 49.774 -27.642 1.00 147.60 401 SER A O 1
ATOM 3007 N N . SER A 1 402 ? -38.111 47.767 -27.794 1.00 144.55 402 SER A N 1
ATOM 3008 C CA . SER A 1 402 ? -38.616 47.449 -29.128 1.00 144.92 402 SER A CA 1
ATOM 3009 C C . SER A 1 402 ? -40.122 47.168 -29.111 1.00 148.05 402 SER A C 1
ATOM 3010 O O . SER A 1 402 ? -40.761 47.045 -30.164 1.00 147.89 402 SER A O 1
ATOM 3013 N N . SER A 1 403 ? -40.682 47.063 -27.909 1.00 150.07 403 SER A N 1
ATOM 3014 C CA . SER A 1 403 ? -42.109 46.815 -27.748 1.00 151.45 403 SER A CA 1
ATOM 3015 C C . SER A 1 403 ? -42.755 47.837 -26.797 1.00 152.36 403 SER A C 1
ATOM 3016 O O . SER A 1 403 ? -42.774 47.640 -25.585 1.00 155.17 403 SER A O 1
ATOM 3019 N N . LYS A 1 404 ? -43.276 48.928 -27.352 1.00 151.27 404 LYS A N 1
ATOM 3020 C CA . LYS A 1 404 ? -43.926 49.972 -26.563 1.00 152.68 404 LYS A CA 1
ATOM 3021 C C . LYS A 1 404 ? -45.018 50.655 -27.390 1.00 153.47 404 LYS A C 1
ATOM 3022 O O . LYS A 1 404 ? -45.680 50.018 -28.205 1.00 154.64 404 LYS A O 1
ATOM 3028 N N . ALA A 1 405 ? -45.218 51.950 -27.159 1.00 152.67 405 ALA A N 1
ATOM 3029 C CA . ALA A 1 405 ? -46.191 52.723 -27.927 1.00 149.15 405 ALA A CA 1
ATOM 3030 C C . ALA A 1 405 ? -45.753 54.197 -27.984 1.00 148.42 405 ALA A C 1
ATOM 3031 O O . ALA A 1 405 ? -45.657 54.853 -26.951 1.00 147.42 405 ALA A O 1
ATOM 3033 N N . GLY A 1 406 ? -45.452 54.686 -29.191 1.00 147.60 406 GLY A N 1
ATOM 3034 C CA . GLY A 1 406 ? -45.052 56.076 -29.400 1.00 146.96 406 GLY A CA 1
ATOM 3035 C C . GLY A 1 406 ? -46.204 56.758 -30.129 1.00 148.14 406 GLY A C 1
ATOM 3036 O O . GLY A 1 406 ? -47.020 57.436 -29.501 1.00 149.47 406 GLY A O 1
ATOM 3037 N N . ARG A 1 407 ? -46.250 56.601 -31.454 1.00 147.45 407 ARG A N 1
ATOM 3038 C CA . ARG A 1 407 ? -47.359 57.078 -32.289 1.00 148.35 407 ARG A CA 1
ATOM 3039 C C . ARG A 1 407 ? -47.382 56.383 -33.652 1.00 151.23 407 ARG A C 1
ATOM 3040 O O . ARG A 1 407 ? -46.348 56.108 -34.246 1.00 153.90 407 ARG A O 1
ATOM 3048 N N . LYS A 1 408 ? -48.587 56.075 -34.117 1.00 154.30 408 LYS A N 1
ATOM 3049 C CA . LYS A 1 408 ? -48.810 55.352 -35.368 1.00 156.64 408 LYS A CA 1
ATOM 3050 C C . LYS A 1 408 ? -49.677 56.151 -36.362 1.00 160.32 408 LYS A C 1
ATOM 3051 O O . LYS A 1 408 ? -49.651 55.912 -37.576 1.00 159.07 408 LYS A O 1
ATOM 3057 N N . ASP A 1 409 ? -50.429 57.118 -35.834 1.00 164.70 409 ASP A N 1
ATOM 3058 C CA . ASP A 1 409 ? -51.348 57.966 -36.615 1.00 168.51 409 ASP A CA 1
ATOM 3059 C C . ASP A 1 409 ? -50.847 58.596 -37.925 1.00 169.60 409 ASP A C 1
ATOM 3060 O O . ASP A 1 409 ? -51.599 58.694 -38.900 1.00 170.78 409 ASP A O 1
ATOM 3065 N N . MET A 1 410 ? -49.592 59.035 -37.935 1.00 169.62 410 MET A N 1
ATOM 3066 C CA . MET A 1 410 ? -49.003 59.709 -39.087 1.00 166.14 410 MET A CA 1
ATOM 3067 C C . MET A 1 410 ? -48.801 58.924 -40.377 1.00 163.50 410 MET A C 1
ATOM 3068 O O . MET A 1 410 ? -48.574 57.712 -40.377 1.00 159.38 410 MET A O 1
ATOM 3073 N N . LYS A 1 411 ? -48.902 59.642 -41.488 1.00 162.15 411 LYS A N 1
ATOM 3074 C CA . LYS A 1 411 ? -48.674 59.068 -42.798 1.00 163.14 411 LYS A CA 1
ATOM 3075 C C . LYS A 1 411 ? -47.426 59.799 -43.250 1.00 164.19 411 LYS A C 1
ATOM 3076 O O . LYS A 1 411 ? -47.399 61.035 -43.336 1.00 163.73 411 LYS A O 1
ATOM 3082 N N . ILE A 1 412 ? -46.388 59.014 -43.520 1.00 164.05 412 ILE A N 1
ATOM 3083 C CA . ILE A 1 412 ? -45.071 59.523 -43.884 1.00 162.57 412 ILE A CA 1
ATOM 3084 C C . ILE A 1 412 ? -44.775 59.848 -45.351 1.00 160.39 412 ILE A C 1
ATOM 3085 O O . ILE A 1 412 ? -44.899 58.989 -46.233 1.00 158.51 412 ILE A O 1
ATOM 3090 N N . LYS A 1 413 ? -44.382 61.105 -45.592 1.00 157.85 413 LYS A N 1
ATOM 3091 C CA . LYS A 1 413 ? -43.994 61.562 -46.921 1.00 157.50 413 LYS A CA 1
ATOM 3092 C C . LYS A 1 413 ? -42.506 61.233 -47.079 1.00 157.00 413 LYS A C 1
ATOM 3093 O O . LYS A 1 413 ? -42.080 60.685 -48.102 1.00 155.66 413 LYS A O 1
ATOM 3099 N N . GLY A 1 414 ? -41.717 61.563 -46.055 1.00 155.82 414 GLY A N 1
ATOM 3100 C CA . GLY A 1 414 ? -40.290 61.286 -46.089 1.00 151.36 414 GLY A CA 1
ATOM 3101 C C . GLY A 1 414 ? -39.372 62.463 -45.813 1.00 149.79 414 GLY A C 1
ATOM 3102 O O . GLY A 1 414 ? -38.247 62.493 -46.301 1.00 149.96 414 GLY A O 1
ATOM 3103 N N . ASP A 1 415 ? -39.835 63.434 -45.034 1.00 148.47 415 ASP A N 1
ATOM 3104 C CA . ASP A 1 415 ? -39.010 64.595 -44.705 1.00 148.16 415 ASP A CA 1
ATOM 3105 C C . ASP A 1 415 ? -38.142 64.332 -43.466 1.00 143.87 415 ASP A C 1
ATOM 3106 O O . ASP A 1 415 ? -38.636 64.264 -42.340 1.00 144.42 415 ASP A O 1
ATOM 3111 N N . ILE A 1 416 ? -36.842 64.183 -43.690 1.00 136.78 416 ILE A N 1
ATOM 3112 C CA . ILE A 1 416 ? -35.900 63.920 -42.612 1.00 127.71 416 ILE A CA 1
ATOM 3113 C C . ILE A 1 416 ? -35.118 65.188 -42.274 1.00 125.45 416 ILE A C 1
ATOM 3114 O O . ILE A 1 416 ? -34.743 65.951 -43.166 1.00 125.26 416 ILE A O 1
ATOM 3119 N N . THR A 1 417 ? -34.878 65.421 -40.990 1.00 122.13 417 THR A N 1
ATOM 3120 C CA . THR A 1 417 ? -34.140 66.610 -40.584 1.00 125.83 417 THR A CA 1
ATOM 3121 C C . THR A 1 417 ? -33.224 66.289 -39.429 1.00 124.16 417 THR A C 1
ATOM 3122 O O . THR A 1 417 ? -33.700 66.009 -38.345 1.00 124.69 417 THR A O 1
ATOM 3126 N N . VAL A 1 418 ? -31.915 66.329 -39.666 1.00 123.92 418 VAL A N 1
ATOM 3127 C CA . VAL A 1 418 ? -30.921 66.088 -38.616 1.00 122.15 418 VAL A CA 1
ATOM 3128 C C . VAL A 1 418 ? -30.483 67.474 -38.091 1.00 127.03 418 VAL A C 1
ATOM 3129 O O . VAL A 1 418 ? -30.003 68.324 -38.854 1.00 130.68 418 VAL A O 1
ATOM 3133 N N . GLU A 1 419 ? -30.650 67.692 -36.790 1.00 125.92 419 GLU A N 1
ATOM 3134 C CA . GLU A 1 419 ? -30.358 68.989 -36.199 1.00 126.63 419 GLU A CA 1
ATOM 3135 C C . GLU A 1 419 ? -29.411 69.008 -35.007 1.00 125.96 419 GLU A C 1
ATOM 3136 O O . GLU A 1 419 ? -29.772 68.568 -33.912 1.00 129.16 419 GLU A O 1
ATOM 3142 N N . ASN A 1 420 ? -28.219 69.563 -35.212 1.00 122.86 420 ASN A N 1
ATOM 3143 C CA . ASN A 1 420 ? -27.203 69.680 -34.164 1.00 122.46 420 ASN A CA 1
ATOM 3144 C C . ASN A 1 420 ? -26.995 68.385 -33.389 1.00 120.75 420 ASN A C 1
ATOM 3145 O O . ASN A 1 420 ? -26.938 68.391 -32.165 1.00 122.42 420 ASN A O 1
ATOM 3150 N N . VAL A 1 421 ? -26.849 67.281 -34.115 1.00 117.69 421 VAL A N 1
ATOM 3151 C CA . VAL A 1 421 ? -26.697 65.966 -33.513 1.00 113.65 421 VAL A CA 1
ATOM 3152 C C . VAL A 1 421 ? -25.296 65.607 -33.078 1.00 114.25 421 VAL A C 1
ATOM 3153 O O . VAL A 1 421 ? -24.406 65.434 -33.894 1.00 119.12 421 VAL A O 1
ATOM 3157 N N . HIS A 1 422 ? -25.109 65.503 -31.774 1.00 115.48 422 HIS A N 1
ATOM 3158 C CA . HIS A 1 422 ? -23.832 65.103 -31.206 1.00 115.71 422 HIS A CA 1
ATOM 3159 C C . HIS A 1 422 ? -24.069 63.655 -30.783 1.00 115.08 422 HIS A C 1
ATOM 3160 O O . HIS A 1 422 ? -25.124 63.333 -30.241 1.00 114.91 422 HIS A O 1
ATOM 3167 N N . PHE A 1 423 ? -23.110 62.778 -31.046 1.00 114.04 423 PHE A N 1
ATOM 3168 C CA . PHE A 1 423 ? -23.265 61.383 -30.667 1.00 112.10 423 PHE A CA 1
ATOM 3169 C C . PHE A 1 423 ? -21.954 60.663 -30.439 1.00 113.28 423 PHE A C 1
ATOM 3170 O O . PHE A 1 423 ? -20.958 60.945 -31.101 1.00 116.65 423 PHE A O 1
ATOM 3178 N N . THR A 1 424 ? -21.967 59.734 -29.494 1.00 112.76 424 THR A N 1
ATOM 3179 C CA . THR A 1 424 ? -20.803 58.907 -29.197 1.00 114.47 424 THR A CA 1
ATOM 3180 C C . THR A 1 424 ? -21.346 57.535 -28.784 1.00 118.35 424 THR A C 1
ATOM 3181 O O . THR A 1 424 ? -22.338 57.445 -28.045 1.00 119.18 424 THR A O 1
ATOM 3185 N N . TYR A 1 425 ? -20.710 56.469 -29.263 1.00 118.23 425 TYR A N 1
ATOM 3186 C CA . TYR A 1 425 ? -21.169 55.133 -28.930 1.00 122.08 425 TYR A CA 1
ATOM 3187 C C . TYR A 1 425 ? -20.937 54.836 -27.448 1.00 127.36 425 TYR A C 1
ATOM 3188 O O . TYR A 1 425 ? -19.940 55.285 -26.890 1.00 129.60 425 TYR A O 1
ATOM 3197 N N . PRO A 1 426 ? -21.854 54.096 -26.793 1.00 130.98 426 PRO A N 1
ATOM 3198 C CA . PRO A 1 426 ? -21.725 53.740 -25.376 1.00 135.15 426 PRO A CA 1
ATOM 3199 C C . PRO A 1 426 ? -20.351 53.098 -25.110 1.00 139.18 426 PRO A C 1
ATOM 3200 O O . PRO A 1 426 ? -19.641 53.504 -24.185 1.00 138.84 426 PRO A O 1
ATOM 3204 N N . SER A 1 427 ? -19.987 52.086 -25.903 1.00 144.65 427 SER A N 1
ATOM 3205 C CA . SER A 1 427 ? -18.659 51.479 -25.780 1.00 149.58 427 SER A CA 1
ATOM 3206 C C . SER A 1 427 ? -17.764 52.536 -26.446 1.00 153.70 427 SER A C 1
ATOM 3207 O O . SER A 1 427 ? -18.202 53.202 -27.387 1.00 158.05 427 SER A O 1
ATOM 3210 N N . ARG A 1 428 ? -16.531 52.690 -25.967 1.00 156.64 428 ARG A N 1
ATOM 3211 C CA . ARG A 1 428 ? -15.605 53.746 -26.417 1.00 159.39 428 ARG A CA 1
ATOM 3212 C C . ARG A 1 428 ? -16.321 55.116 -26.416 1.00 157.52 428 ARG A C 1
ATOM 3213 O O . ARG A 1 428 ? -16.503 55.765 -27.456 1.00 158.11 428 ARG A O 1
ATOM 3221 N N . PRO A 1 429 ? -16.740 55.573 -25.220 1.00 155.58 429 PRO A N 1
ATOM 3222 C CA . PRO A 1 429 ? -17.445 56.849 -25.023 1.00 154.19 429 PRO A CA 1
ATOM 3223 C C . PRO A 1 429 ? -16.512 58.052 -25.001 1.00 153.02 429 PRO A C 1
ATOM 3224 O O . PRO A 1 429 ? -16.941 59.190 -24.805 1.00 151.14 429 PRO A O 1
ATOM 3228 N N . ASP A 1 430 ? -15.230 57.781 -25.208 1.00 152.39 430 ASP A N 1
ATOM 3229 C CA . ASP A 1 430 ? -14.214 58.813 -25.214 1.00 152.58 430 ASP A CA 1
ATOM 3230 C C . ASP A 1 430 ? -13.988 59.433 -26.597 1.00 149.73 430 ASP A C 1
ATOM 3231 O O . ASP A 1 430 ? -13.559 60.583 -26.704 1.00 150.85 430 AS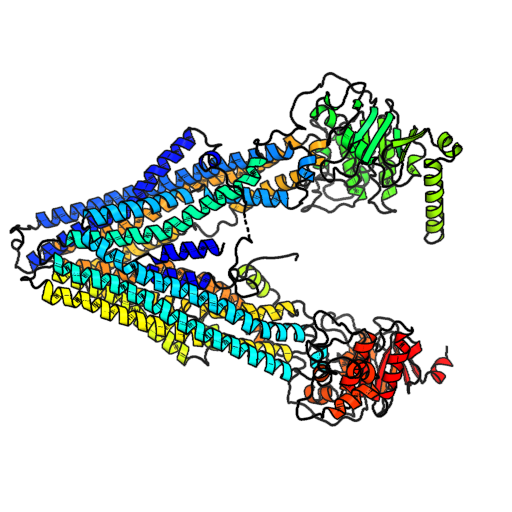P A O 1
ATOM 3236 N N . VAL A 1 431 ? -14.269 58.679 -27.653 1.00 145.19 431 VAL A N 1
ATOM 3237 C CA . VAL A 1 431 ? -14.083 59.191 -29.012 1.00 140.79 431 VAL A CA 1
ATOM 3238 C C . VAL A 1 431 ? -15.417 59.544 -29.672 1.00 137.83 431 VAL A C 1
ATOM 3239 O O . VAL A 1 431 ? -16.189 58.671 -30.053 1.00 138.55 431 VAL A O 1
ATOM 3243 N N . PRO A 1 432 ? -15.707 60.844 -29.805 1.00 134.63 432 PRO A N 1
ATOM 3244 C CA . PRO A 1 432 ? -16.955 61.315 -30.417 1.00 131.28 432 PRO A CA 1
ATOM 3245 C C . PRO A 1 432 ? -16.988 60.961 -31.888 1.00 127.37 432 PRO A C 1
ATOM 3246 O O . PRO A 1 432 ? -15.938 60.772 -32.494 1.00 129.23 432 PRO A O 1
ATOM 3250 N N . ILE A 1 433 ? -18.188 60.862 -32.450 1.00 122.25 433 ILE A N 1
ATOM 3251 C CA . ILE A 1 433 ? -18.353 60.499 -33.853 1.00 116.69 433 ILE A CA 1
ATOM 3252 C C . ILE A 1 433 ? -19.086 61.602 -34.593 1.00 113.66 433 ILE A C 1
ATOM 3253 O O . ILE A 1 433 ? -18.682 61.992 -35.681 1.00 112.88 433 ILE A O 1
ATOM 3258 N N . LEU A 1 434 ? -20.171 62.095 -34.012 1.00 111.71 434 LEU A N 1
ATOM 3259 C CA . LEU A 1 434 ? -20.913 63.192 -34.625 1.00 112.04 434 LEU A CA 1
ATOM 3260 C C . LEU A 1 434 ? -20.824 64.385 -33.677 1.00 113.07 434 LEU A C 1
ATOM 3261 O O . LEU A 1 434 ? -21.032 64.237 -32.477 1.00 113.53 434 LEU A O 1
ATOM 3266 N N . ARG A 1 435 ? -20.493 65.555 -34.219 1.00 113.50 435 ARG A N 1
ATOM 3267 C CA . ARG A 1 435 ? -20.325 66.747 -33.402 1.00 118.26 435 ARG A CA 1
ATOM 3268 C C . ARG A 1 435 ? -21.048 67.982 -33.926 1.00 118.79 435 ARG A C 1
ATOM 3269 O O . ARG A 1 435 ? -20.428 68.917 -34.435 1.00 118.81 435 ARG A O 1
ATOM 3277 N N . GLY A 1 436 ? -22.366 67.988 -33.779 1.00 120.20 436 GLY A N 1
ATOM 3278 C CA . GLY A 1 436 ? -23.157 69.120 -34.228 1.00 118.67 436 GLY A CA 1
ATOM 3279 C C . GLY A 1 436 ? -23.503 69.077 -35.700 1.00 116.25 436 GLY A C 1
ATOM 3280 O O . GLY A 1 436 ? -23.425 70.090 -36.382 1.00 114.54 436 GLY A O 1
ATOM 3281 N N . MET A 1 437 ? -23.907 67.909 -36.184 1.00 116.26 437 MET A N 1
ATOM 3282 C CA . MET A 1 437 ? -24.243 67.745 -37.585 1.00 120.06 437 MET A CA 1
ATOM 3283 C C . MET A 1 437 ? -25.611 68.330 -37.956 1.00 118.95 437 MET A C 1
ATOM 3284 O O . MET A 1 437 ? -26.592 68.134 -37.248 1.00 121.57 437 MET A O 1
ATOM 3289 N N . ASN A 1 438 ? -25.670 69.054 -39.068 1.00 115.24 438 ASN A N 1
ATOM 3290 C CA . ASN A 1 438 ? -26.932 69.640 -39.490 1.00 115.08 438 ASN A CA 1
ATOM 3291 C C . ASN A 1 438 ? -27.215 69.328 -40.936 1.00 114.13 438 ASN A C 1
ATOM 3292 O O . ASN A 1 438 ? -26.552 69.864 -41.807 1.00 117.70 438 ASN A O 1
ATOM 3297 N N . LEU A 1 439 ? -28.197 68.483 -41.211 1.00 112.42 439 LEU A N 1
ATOM 3298 C CA . LEU A 1 439 ? -28.539 68.187 -42.600 1.00 113.35 439 LEU A CA 1
ATOM 3299 C C . LEU A 1 439 ? -30.056 68.082 -42.789 1.00 115.32 439 LEU A C 1
ATOM 3300 O O . LEU A 1 439 ? -30.791 67.876 -41.830 1.00 112.24 439 LEU A O 1
ATOM 3305 N N . ARG A 1 440 ? -30.521 68.253 -44.021 1.00 117.53 440 ARG A N 1
ATOM 3306 C CA . ARG A 1 440 ? -31.948 68.191 -44.288 1.00 122.37 440 ARG A CA 1
ATOM 3307 C C . ARG A 1 440 ? -32.208 67.379 -45.533 1.00 123.74 440 ARG A C 1
ATOM 3308 O O . ARG A 1 440 ? -31.515 67.539 -46.534 1.00 126.34 440 ARG A O 1
ATOM 3316 N N . VAL A 1 441 ? -33.200 66.500 -45.477 1.00 123.53 441 VAL A N 1
ATOM 3317 C CA . VAL A 1 441 ? -33.555 65.689 -46.633 1.00 125.27 441 VAL A CA 1
ATOM 3318 C C . VAL A 1 441 ? -35.041 65.902 -46.871 1.00 127.60 441 VAL A C 1
ATOM 3319 O O . VAL A 1 441 ? -35.858 65.655 -45.983 1.00 129.36 441 VAL A O 1
ATOM 3323 N N . ASN A 1 442 ? -35.392 66.382 -48.064 1.00 129.29 442 ASN A N 1
ATOM 3324 C CA . ASN A 1 442 ? -36.795 66.633 -48.399 1.00 130.39 442 ASN A CA 1
ATOM 3325 C C . ASN A 1 442 ? -37.452 65.419 -49.011 1.00 130.02 442 ASN A C 1
ATOM 3326 O O . ASN A 1 442 ? -36.782 64.570 -49.605 1.00 132.52 442 ASN A O 1
ATOM 3331 N N . ALA A 1 443 ? -38.771 65.344 -48.876 1.00 127.83 443 ALA A N 1
ATOM 3332 C CA . ALA A 1 443 ? -39.529 64.215 -49.401 1.00 124.82 443 ALA A CA 1
ATOM 3333 C C . ALA A 1 443 ? -39.283 63.970 -50.890 1.00 122.84 443 ALA A C 1
ATOM 3334 O O . ALA A 1 443 ? -39.517 64.848 -51.719 1.00 121.98 443 ALA A O 1
ATOM 3336 N N . GLY A 1 444 ? -38.802 62.772 -51.213 1.00 121.37 444 GLY A N 1
ATOM 3337 C CA . GLY A 1 444 ? -38.557 62.417 -52.597 1.00 123.96 444 GLY A CA 1
ATOM 3338 C C . GLY A 1 444 ? -37.110 62.525 -53.031 1.00 126.54 444 GLY A C 1
ATOM 3339 O O . GLY A 1 444 ? -36.685 61.875 -53.991 1.00 126.40 444 GLY A O 1
ATOM 3340 N N . GLN A 1 445 ? -36.338 63.342 -52.321 1.00 127.55 445 GLN A N 1
ATOM 3341 C CA . GLN A 1 445 ? -34.935 63.542 -52.663 0.50 128.13 445 GLN A CA 1
ATOM 3342 C C . GLN A 1 445 ? -34.075 62.320 -52.431 1.00 128.55 445 GLN A C 1
ATOM 3343 O O . GLN A 1 445 ? -34.277 61.598 -51.459 1.00 131.54 445 GLN A O 1
ATOM 3349 N N . THR A 1 446 ? -33.118 62.094 -53.328 1.00 127.44 446 THR A N 1
ATOM 3350 C CA . THR A 1 446 ? -32.179 60.983 -53.185 1.00 125.05 446 THR A CA 1
ATOM 3351 C C . THR A 1 446 ? -30.860 61.613 -52.779 1.00 123.13 446 THR A C 1
ATOM 3352 O O . THR A 1 446 ? -29.983 61.800 -53.609 1.00 124.17 446 THR A O 1
ATOM 3356 N N . VAL A 1 447 ? -30.761 61.964 -51.495 1.00 122.51 447 VAL A N 1
ATOM 3357 C CA . VAL A 1 447 ? -29.587 62.586 -50.877 1.00 118.05 447 VAL A CA 1
ATOM 3358 C C . VAL A 1 447 ? -28.464 61.565 -50.663 1.00 119.30 447 VAL A C 1
ATOM 3359 O O . VAL A 1 447 ? -28.705 60.385 -50.400 1.00 116.63 447 VAL A O 1
ATOM 3363 N N . ALA A 1 448 ? -27.231 62.039 -50.790 1.00 119.70 448 ALA A N 1
ATOM 3364 C CA . ALA A 1 448 ? -26.046 61.190 -50.672 1.00 117.07 448 ALA A CA 1
ATOM 3365 C C . ALA A 1 448 ? -25.034 61.740 -49.672 1.00 118.20 448 ALA A C 1
ATOM 3366 O O . ALA A 1 448 ? -24.696 62.923 -49.723 1.00 120.66 448 ALA A O 1
ATOM 3368 N N . LEU A 1 449 ? -24.546 60.882 -48.773 1.00 117.50 449 LEU A N 1
ATOM 3369 C CA . LEU A 1 449 ? -23.551 61.290 -47.767 1.00 114.64 449 LEU A CA 1
ATOM 3370 C C . LEU A 1 449 ? -22.140 60.816 -48.131 1.00 115.32 449 LEU A C 1
ATOM 3371 O O . LEU A 1 449 ? -21.844 59.625 -48.118 1.00 118.35 449 LEU A O 1
ATOM 3376 N N . VAL A 1 450 ? -21.270 61.764 -48.456 1.00 116.44 450 VAL A N 1
ATOM 3377 C CA . VAL A 1 450 ? -19.900 61.465 -48.843 1.00 117.62 450 VAL A CA 1
ATOM 3378 C C . VAL A 1 450 ? -18.919 61.945 -47.771 1.00 120.54 450 VAL A C 1
ATOM 3379 O O . VAL A 1 450 ? -19.225 62.837 -46.981 1.00 120.12 450 VAL A O 1
ATOM 3383 N N . GLY A 1 451 ? -17.736 61.350 -47.736 1.00 122.82 451 GLY A N 1
ATOM 3384 C CA . GLY A 1 451 ? -16.765 61.762 -46.738 1.00 129.38 451 GLY A CA 1
ATOM 3385 C C . GLY A 1 451 ? -15.717 60.697 -46.480 1.00 135.00 451 GLY A C 1
ATOM 3386 O O . GLY A 1 451 ? -15.766 59.613 -47.066 1.00 136.14 451 GLY A O 1
ATOM 3387 N N . SER A 1 452 ? -14.772 61.003 -45.596 1.00 138.80 452 SER A N 1
ATOM 3388 C CA . SER A 1 452 ? -13.701 60.081 -45.261 1.00 142.72 452 SER A CA 1
ATOM 3389 C C . SER A 1 452 ? -14.167 59.004 -44.291 1.00 144.44 452 SER A C 1
ATOM 3390 O O . SER A 1 452 ? -15.351 58.900 -43.999 1.00 144.33 452 SER A O 1
ATOM 3393 N N . SER A 1 453 ? -13.221 58.213 -43.796 1.00 147.80 453 SER A N 1
ATOM 3394 C CA . SER A 1 453 ? -13.513 57.136 -42.861 1.00 151.12 453 SER A CA 1
ATOM 3395 C C . SER A 1 453 ? -13.838 57.667 -41.456 1.00 151.86 453 SER A C 1
ATOM 3396 O O . SER A 1 453 ? -14.643 57.083 -40.723 1.00 152.95 453 SER A O 1
ATOM 3399 N N . GLY A 1 454 ? -13.222 58.788 -41.093 1.00 151.36 454 GLY A N 1
ATOM 3400 C CA . GLY A 1 454 ? -13.440 59.361 -39.776 1.00 149.54 454 GLY A CA 1
ATOM 3401 C C . GLY A 1 454 ? -14.867 59.779 -39.458 1.00 147.55 454 GLY A C 1
ATOM 3402 O O . GLY A 1 454 ? -15.429 59.400 -38.426 1.00 145.72 454 GLY A O 1
ATOM 3403 N N . CYS A 1 455 ? -15.459 60.575 -40.336 1.00 145.83 455 CYS A N 1
ATOM 3404 C CA . CYS A 1 455 ? -16.813 61.058 -40.115 1.00 144.25 455 CYS A CA 1
ATOM 3405 C C . CYS A 1 455 ? -17.767 59.894 -40.027 1.00 146.29 455 CYS A C 1
ATOM 3406 O O . CYS A 1 455 ? -17.496 58.812 -40.558 1.00 148.68 455 CYS A O 1
ATOM 3409 N N . GLY A 1 456 ? -18.898 60.126 -39.372 1.00 145.33 456 GLY A N 1
ATOM 3410 C CA . GLY A 1 456 ? -19.880 59.067 -39.218 1.00 142.03 456 GLY A CA 1
ATOM 3411 C C . GLY A 1 456 ? -21.094 59.229 -40.109 1.00 139.11 456 GLY A C 1
ATOM 3412 O O . GLY A 1 456 ? -22.160 59.629 -39.660 1.00 141.21 456 GLY A O 1
ATOM 3413 N N . LYS A 1 457 ? -20.935 58.921 -41.385 1.00 135.66 457 LYS A N 1
ATOM 3414 C CA . LYS A 1 457 ? -22.043 59.027 -42.304 1.00 131.63 457 LYS A CA 1
ATOM 3415 C C . LYS A 1 457 ? -22.924 57.852 -41.994 1.00 131.38 457 LYS A C 1
ATOM 3416 O O . LYS A 1 457 ? -24.142 57.980 -41.962 1.00 133.76 457 LYS A O 1
ATOM 3422 N N . SER A 1 458 ? -22.292 56.705 -41.757 1.00 132.04 458 SER A N 1
ATOM 3423 C CA . SER A 1 458 ? -23.000 55.453 -41.472 1.00 132.53 458 SER A CA 1
ATOM 3424 C C . SER A 1 458 ? -23.769 55.443 -40.156 1.00 130.78 458 SER A C 1
ATOM 3425 O O . SER A 1 458 ? -24.720 54.674 -39.993 1.00 130.64 458 SER A O 1
ATOM 3428 N N . THR A 1 459 ? -23.364 56.301 -39.227 1.00 129.35 459 THR A N 1
ATOM 3429 C CA . THR A 1 459 ? -24.015 56.367 -37.930 1.00 125.34 459 THR A CA 1
ATOM 3430 C C . THR A 1 459 ? -25.364 57.055 -38.051 1.00 123.61 459 THR A C 1
ATOM 3431 O O . THR A 1 459 ? -26.233 56.821 -37.224 1.00 124.96 459 THR A O 1
ATOM 3435 N N . ILE A 1 460 ? -25.539 57.880 -39.087 1.00 121.38 460 ILE A N 1
ATOM 3436 C CA . ILE A 1 460 ? -26.813 58.571 -39.327 1.00 120.75 460 ILE A CA 1
ATOM 3437 C C . ILE A 1 460 ? -27.900 57.527 -39.565 1.00 118.78 460 ILE A C 1
ATOM 3438 O O . ILE A 1 460 ? -29.035 57.683 -39.117 1.00 119.10 460 ILE A O 1
ATOM 3443 N N . ILE A 1 461 ? -27.543 56.462 -40.274 1.00 115.89 461 ILE A N 1
ATOM 3444 C CA . ILE A 1 461 ? -28.480 55.380 -40.547 1.00 113.74 461 ILE A CA 1
ATOM 3445 C C . ILE A 1 461 ? -28.801 54.686 -39.220 1.00 114.13 461 ILE A C 1
ATOM 3446 O O . ILE A 1 461 ? -29.952 54.375 -38.947 1.00 114.62 461 ILE A O 1
ATOM 3451 N N . SER A 1 462 ? -27.784 54.467 -38.391 1.00 114.24 462 SER A N 1
ATOM 3452 C CA . SER A 1 462 ? -27.996 53.806 -37.110 1.00 114.91 462 SER A CA 1
ATOM 3453 C C . SER A 1 462 ? -28.939 54.621 -36.234 1.00 114.71 462 SER A C 1
ATOM 3454 O O . SER A 1 462 ? -29.754 54.047 -35.513 1.00 117.48 462 SER A O 1
ATOM 3457 N N . LEU A 1 463 ? -28.837 55.949 -36.310 1.00 111.65 463 LEU A N 1
ATOM 3458 C CA . LEU A 1 463 ? -29.675 56.831 -35.508 1.00 110.16 463 LEU A CA 1
ATOM 3459 C C . LEU A 1 463 ? -31.061 57.034 -36.101 1.00 112.01 463 LEU A C 1
ATOM 3460 O O . LEU A 1 463 ? -31.956 57.502 -35.412 1.00 112.54 463 LEU A O 1
ATOM 3465 N N . LEU A 1 464 ? -31.242 56.698 -37.377 1.00 114.54 464 LEU A N 1
ATOM 3466 C CA . LEU A 1 464 ? -32.561 56.805 -38.020 1.00 116.57 464 LEU A CA 1
ATOM 3467 C C . LEU A 1 464 ? -33.362 55.532 -37.722 1.00 117.96 464 LEU A C 1
ATOM 3468 O O . LEU A 1 464 ? -34.588 55.565 -37.706 1.00 118.56 464 LEU A O 1
ATOM 3473 N N . LEU A 1 465 ? -32.660 54.415 -37.506 1.00 119.32 465 LEU A N 1
ATOM 3474 C CA . LEU A 1 465 ? -33.294 53.131 -37.177 1.00 118.09 465 LEU A CA 1
ATOM 3475 C C . LEU A 1 465 ? -33.518 53.107 -35.671 1.00 121.42 465 LEU A C 1
ATOM 3476 O O . LEU A 1 465 ? -34.172 52.208 -35.135 1.00 123.14 465 LEU A O 1
ATOM 3481 N N . ARG A 1 466 ? -32.959 54.118 -35.004 1.00 121.42 466 ARG A N 1
ATOM 3482 C CA . ARG A 1 466 ? -33.050 54.292 -33.561 1.00 120.68 466 ARG A CA 1
ATOM 3483 C C . ARG A 1 466 ? -32.402 53.126 -32.824 1.00 120.65 466 ARG A C 1
ATOM 3484 O O . ARG A 1 466 ? -32.935 52.626 -31.850 1.00 125.47 466 ARG A O 1
ATOM 3492 N N . TYR A 1 467 ? -31.251 52.685 -33.312 1.00 118.50 467 TYR A N 1
ATOM 3493 C CA . TYR A 1 467 ? -30.525 51.629 -32.635 1.00 118.11 467 TYR A CA 1
ATOM 3494 C C . TYR A 1 467 ? -29.875 52.294 -31.422 1.00 119.65 467 TYR A C 1
ATOM 3495 O O . TYR A 1 467 ? -29.687 51.676 -30.374 1.00 121.64 467 TYR A O 1
ATOM 3504 N N . TYR A 1 468 ? -29.522 53.563 -31.582 1.00 118.49 468 TYR A N 1
ATOM 3505 C CA . TYR A 1 468 ? -28.879 54.313 -30.521 1.00 118.16 468 TYR A CA 1
ATOM 3506 C C . TYR A 1 468 ? -29.595 55.644 -30.434 1.00 118.82 468 TYR A C 1
ATOM 3507 O O . TYR A 1 468 ? -30.155 56.108 -31.421 1.00 119.30 468 TYR A O 1
ATOM 3516 N N . ASP A 1 469 ? -29.575 56.263 -29.258 1.00 120.62 469 ASP A N 1
ATOM 3517 C CA . ASP A 1 469 ? -30.232 57.562 -29.080 1.00 122.20 469 ASP A CA 1
ATOM 3518 C C . ASP A 1 469 ? -29.266 58.726 -29.294 1.00 120.65 469 ASP A C 1
ATOM 3519 O O . ASP A 1 469 ? -28.069 58.625 -29.022 1.00 120.70 469 ASP A O 1
ATOM 3524 N N . VAL A 1 470 ? -29.799 59.836 -29.780 1.00 117.15 470 VAL A N 1
ATOM 3525 C CA . VAL A 1 470 ? -29.012 61.043 -30.020 1.00 114.98 470 VAL A CA 1
ATOM 3526 C C . VAL A 1 470 ? -28.601 61.600 -28.669 1.00 114.42 470 VAL A C 1
ATOM 3527 O O . VAL A 1 470 ? -29.469 61.887 -27.868 1.00 123.40 470 VAL A O 1
ATOM 3531 N N . LEU A 1 471 ? -27.308 61.764 -28.405 1.00 111.98 471 LEU A N 1
ATOM 3532 C CA . LEU A 1 471 ? -26.866 62.290 -27.108 1.00 111.57 471 LEU A CA 1
ATOM 3533 C C . LEU A 1 471 ? -27.159 63.778 -26.937 1.00 113.47 471 LEU A C 1
ATOM 3534 O O . LEU A 1 471 ? -27.305 64.254 -25.811 1.00 115.66 471 LEU A O 1
ATOM 3539 N N . LYS A 1 472 ? -27.249 64.506 -28.044 1.00 112.67 472 LYS A N 1
ATOM 3540 C CA . LYS A 1 472 ? -27.539 65.932 -27.991 1.00 119.17 472 LYS A CA 1
ATOM 3541 C C . LYS A 1 472 ? -28.045 66.341 -29.371 1.00 120.66 472 LYS A C 1
ATOM 3542 O O . LYS A 1 472 ? -27.395 66.083 -30.369 1.00 126.31 472 LYS A O 1
ATOM 3548 N N . GLY A 1 473 ? -29.212 66.969 -29.442 1.00 121.39 473 GLY A N 1
ATOM 3549 C CA . GLY A 1 473 ? -29.757 67.364 -30.739 1.00 119.57 473 GLY A CA 1
ATOM 3550 C C . GLY A 1 473 ? -30.983 66.532 -31.020 1.00 122.25 473 GLY A C 1
ATOM 3551 O O . GLY A 1 473 ? -31.435 65.819 -30.132 1.00 127.56 473 GLY A O 1
ATOM 3552 N N . LYS A 1 474 ? -31.544 66.615 -32.220 1.00 123.72 474 LYS A N 1
ATOM 3553 C CA . LYS A 1 474 ? -32.737 65.813 -32.562 1.00 125.51 474 LYS A CA 1
ATOM 3554 C C . LYS A 1 474 ? -32.750 65.377 -34.028 1.00 126.65 474 LYS A C 1
ATOM 3555 O O . LYS A 1 474 ? -32.140 66.036 -34.875 1.00 128.78 474 LYS A O 1
ATOM 3561 N N . ILE A 1 475 ? -33.407 64.252 -34.320 1.00 125.64 475 ILE A N 1
ATOM 3562 C CA . ILE A 1 475 ? -33.550 63.783 -35.705 1.00 126.51 475 ILE A CA 1
ATOM 3563 C C . ILE A 1 475 ? -35.044 63.603 -35.865 1.00 131.02 475 ILE A C 1
ATOM 3564 O O . ILE A 1 475 ? -35.672 62.891 -35.083 1.00 135.44 475 ILE A O 1
ATOM 3569 N N . THR A 1 476 ? -35.608 64.253 -36.877 1.00 133.81 476 THR A N 1
ATOM 3570 C CA . THR A 1 476 ? -37.052 64.243 -37.102 1.00 133.23 476 THR A CA 1
ATOM 3571 C C . THR A 1 476 ? -37.517 63.703 -38.451 1.00 134.72 476 THR A C 1
ATOM 3572 O O . THR A 1 476 ? -36.931 64.022 -39.487 1.00 138.31 476 THR A O 1
ATOM 3576 N N . ILE A 1 477 ? -38.571 62.886 -38.432 1.00 133.50 477 ILE A N 1
ATOM 3577 C CA . ILE A 1 477 ? -39.167 62.381 -39.662 1.00 130.60 477 ILE A CA 1
ATOM 3578 C C . ILE A 1 477 ? -40.532 63.055 -39.716 1.00 131.44 477 ILE A C 1
ATOM 3579 O O . ILE A 1 477 ? -41.327 62.973 -38.773 1.00 129.26 477 ILE A O 1
ATOM 3584 N N . ASP A 1 478 ? -40.760 63.757 -40.824 1.00 133.10 478 ASP A N 1
ATOM 3585 C CA . ASP A 1 478 ? -41.976 64.529 -41.082 1.00 133.20 478 ASP A CA 1
ATOM 3586 C C . ASP A 1 478 ? -42.324 65.425 -39.907 1.00 133.63 478 ASP A C 1
ATOM 3587 O O . ASP A 1 478 ? -43.468 65.470 -39.467 1.00 133.99 478 ASP A O 1
ATOM 3592 N N . GLY A 1 479 ? -41.303 66.124 -39.402 1.00 134.08 479 GLY A N 1
ATOM 3593 C CA . GLY A 1 479 ? -41.482 67.070 -38.313 1.00 132.37 479 GLY A CA 1
ATOM 3594 C C . GLY A 1 479 ? -41.547 66.510 -36.916 1.00 130.35 479 GLY A C 1
ATOM 3595 O O . GLY A 1 479 ? -41.461 67.248 -35.930 1.00 128.83 479 GLY A O 1
ATOM 3596 N N . VAL A 1 480 ? -41.688 65.197 -36.831 1.00 129.65 480 VAL A N 1
ATOM 3597 C CA . VAL A 1 480 ? -41.789 64.538 -35.539 1.00 131.38 480 VAL A CA 1
ATOM 3598 C C . VAL A 1 480 ? -40.466 63.894 -35.106 1.00 128.65 480 VAL A C 1
ATOM 3599 O O . VAL A 1 480 ? -39.852 63.170 -35.885 1.00 129.50 480 VAL A O 1
ATOM 3603 N N . ASP A 1 481 ? -40.040 64.163 -33.869 1.00 123.59 481 ASP A N 1
ATOM 3604 C CA . ASP A 1 481 ? -38.815 63.599 -33.322 1.00 121.03 481 ASP A CA 1
ATOM 3605 C C . ASP A 1 481 ? -38.928 62.068 -33.305 1.00 124.55 481 ASP A C 1
ATOM 3606 O O . ASP A 1 481 ? -39.971 61.514 -32.942 1.00 129.25 481 ASP A O 1
ATOM 3611 N N . VAL A 1 482 ? -37.856 61.384 -33.697 1.00 125.98 482 VAL A N 1
ATOM 3612 C CA . VAL A 1 482 ? -37.821 59.918 -33.754 1.00 124.71 482 VAL A CA 1
ATOM 3613 C C . VAL A 1 482 ? -38.021 59.251 -32.380 1.00 127.23 482 VAL A C 1
ATOM 3614 O O . VAL A 1 482 ? -38.534 58.128 -32.288 1.00 127.73 482 VAL A O 1
ATOM 3618 N N . ARG A 1 483 ? -37.629 59.950 -31.317 1.00 127.35 483 ARG A N 1
ATOM 3619 C CA . ARG A 1 483 ? -37.774 59.424 -29.968 1.00 129.58 483 ARG A CA 1
ATOM 3620 C C . ARG A 1 483 ? -39.240 59.416 -29.531 1.00 134.47 483 ARG A C 1
ATOM 3621 O O . ARG A 1 483 ? -39.588 58.788 -28.527 1.00 135.63 483 ARG A O 1
ATOM 3629 N N . ASP A 1 484 ? -40.095 60.113 -30.284 1.00 138.08 484 ASP A N 1
ATOM 3630 C CA . ASP A 1 484 ? -41.519 60.197 -29.967 1.00 139.71 484 ASP A CA 1
ATOM 3631 C C . ASP A 1 484 ? -42.376 59.245 -30.807 1.00 140.75 484 ASP A C 1
ATOM 3632 O O . ASP A 1 484 ? -43.491 58.889 -30.416 1.00 144.00 484 ASP A O 1
ATOM 3637 N N . ILE A 1 485 ? -41.853 58.834 -31.959 1.00 140.99 485 ILE A N 1
ATOM 3638 C CA . ILE A 1 485 ? -42.549 57.896 -32.842 1.00 142.02 485 ILE A CA 1
ATOM 3639 C C . ILE A 1 485 ? -42.420 56.460 -32.299 1.00 145.16 485 ILE A C 1
ATOM 3640 O O . ILE A 1 485 ? -41.445 56.121 -31.604 1.00 145.45 485 ILE A O 1
ATOM 3645 N N . ASN A 1 486 ? -43.405 55.620 -32.624 1.00 146.54 486 ASN A N 1
ATOM 3646 C CA . ASN A 1 486 ? -43.408 54.218 -32.200 1.00 144.98 486 ASN A CA 1
ATOM 3647 C C . ASN A 1 486 ? -42.296 53.470 -32.923 1.00 142.56 486 ASN A C 1
ATOM 3648 O O . ASN A 1 486 ? -42.248 53.454 -34.157 1.00 142.09 486 ASN A O 1
ATOM 3653 N N . LEU A 1 487 ? -41.413 52.852 -32.145 1.00 138.86 487 LEU A N 1
ATOM 3654 C CA . LEU A 1 487 ? -40.275 52.122 -32.681 1.00 135.44 487 LEU A CA 1
ATOM 3655 C C . LEU A 1 487 ? -40.622 51.093 -33.735 1.00 131.96 487 LEU A C 1
ATOM 3656 O O . LEU A 1 487 ? -39.970 51.040 -34.774 1.00 128.23 487 LEU A O 1
ATOM 3661 N N . GLU A 1 488 ? -41.639 50.276 -33.474 1.00 130.29 488 GLU A N 1
ATOM 3662 C CA . GLU A 1 488 ? -42.034 49.240 -34.424 1.00 128.11 488 GLU A CA 1
ATOM 3663 C C . GLU A 1 488 ? -42.541 49.892 -35.697 1.00 128.31 488 GLU A C 1
ATOM 3664 O O . GLU A 1 488 ? -42.281 49.403 -36.796 1.00 130.00 488 GLU A O 1
ATOM 3666 N N . PHE A 1 489 ? -43.256 51.003 -35.543 1.00 126.90 489 PHE A N 1
ATOM 3667 C CA . PHE A 1 489 ? -43.796 51.719 -36.690 1.00 125.29 489 PHE A CA 1
ATOM 3668 C C . PHE A 1 489 ? -42.636 52.326 -37.477 1.00 124.45 489 PHE A C 1
ATOM 3669 O O . PHE A 1 489 ? -42.598 52.263 -38.713 1.00 123.85 489 PHE A O 1
ATOM 3677 N N . LEU A 1 490 ? -41.679 52.896 -36.748 1.00 121.14 490 LEU A N 1
ATOM 3678 C CA . LEU A 1 490 ? -40.514 53.523 -37.356 1.00 115.70 490 LEU A CA 1
ATOM 3679 C C . LEU A 1 490 ? -39.764 52.529 -38.225 1.00 117.34 490 LEU A C 1
ATOM 3680 O O . LEU A 1 490 ? -39.436 52.830 -39.369 1.00 117.14 490 LEU A O 1
ATOM 3685 N N . ARG A 1 491 ? -39.495 51.343 -37.680 1.00 119.86 491 ARG A N 1
ATOM 3686 C CA . ARG A 1 491 ? -38.756 50.315 -38.409 1.00 122.16 491 ARG A CA 1
ATOM 3687 C C . ARG A 1 491 ? -39.505 49.797 -39.626 1.00 124.77 491 ARG A C 1
ATOM 3688 O O . ARG A 1 491 ? -38.889 49.424 -40.625 1.00 125.67 491 ARG A O 1
ATOM 3696 N N . LYS A 1 492 ? -40.832 49.767 -39.546 1.00 130.12 492 LYS A N 1
ATOM 3697 C CA . LYS A 1 492 ? -41.641 49.275 -40.665 1.00 135.92 492 LYS A CA 1
ATOM 3698 C C . LYS A 1 492 ? -41.634 50.235 -41.845 1.00 135.84 492 LYS A C 1
ATOM 3699 O O . LYS A 1 492 ? -41.748 49.800 -42.991 1.00 135.92 492 LYS A O 1
ATOM 3705 N N . ASN A 1 493 ? -41.507 51.529 -41.558 1.00 134.93 493 ASN A N 1
ATOM 3706 C CA . ASN A 1 493 ? -41.496 52.549 -42.604 1.00 136.29 493 ASN A CA 1
ATOM 3707 C C . ASN A 1 493 ? -40.112 52.829 -43.190 1.00 136.82 493 ASN A C 1
ATOM 3708 O O . ASN A 1 493 ? -40.002 53.250 -44.347 1.00 137.41 493 ASN A O 1
ATOM 3713 N N . VAL A 1 494 ? -39.067 52.597 -42.391 1.00 134.92 494 VAL A N 1
ATOM 3714 C CA . VAL A 1 494 ? -37.689 52.818 -42.820 1.00 129.64 494 VAL A CA 1
ATOM 3715 C C . VAL A 1 494 ? -36.972 51.493 -43.153 1.00 129.27 494 VAL A C 1
ATOM 3716 O O . VAL A 1 494 ? -36.763 50.647 -42.277 1.00 129.08 494 VAL A O 1
ATOM 3720 N N . ALA A 1 495 ? -36.605 51.321 -44.425 1.00 127.56 495 ALA A N 1
ATOM 3721 C CA . ALA A 1 495 ? -35.927 50.110 -44.892 1.00 128.51 495 ALA A CA 1
ATOM 3722 C C . ALA A 1 495 ? -34.415 50.258 -44.910 1.00 127.83 495 ALA A C 1
ATOM 3723 O O . ALA A 1 495 ? -33.889 51.312 -45.235 1.00 129.47 495 ALA A O 1
ATOM 3725 N N . VAL A 1 496 ? -33.714 49.181 -44.588 1.00 126.48 496 VAL A N 1
ATOM 3726 C CA . VAL A 1 496 ? -32.257 49.227 -44.537 1.00 124.89 496 VAL A CA 1
ATOM 3727 C C . VAL A 1 496 ? -31.601 48.235 -45.467 1.00 124.29 496 VAL A C 1
ATOM 3728 O O . VAL A 1 496 ? -32.061 47.100 -45.595 1.00 126.65 496 VAL A O 1
ATOM 3732 N N . VAL A 1 497 ? -30.530 48.652 -46.123 1.00 121.55 497 VAL A N 1
ATOM 3733 C CA . VAL A 1 497 ? -29.784 47.726 -46.957 1.00 122.56 497 VAL A CA 1
ATOM 3734 C C . VAL A 1 497 ? -28.338 47.963 -46.581 1.00 123.72 497 VAL A C 1
ATOM 3735 O O . VAL A 1 497 ? -27.658 48.784 -47.182 1.00 125.24 497 VAL A O 1
ATOM 3739 N N . SER A 1 498 ? -27.894 47.250 -45.556 1.00 124.76 498 SER A N 1
ATOM 3740 C CA . SER A 1 498 ? -26.543 47.355 -45.034 1.00 127.43 498 SER A CA 1
ATOM 3741 C C . SER A 1 498 ? -25.481 46.814 -45.981 1.00 130.74 498 SER A C 1
ATOM 3742 O O . SER A 1 498 ? -25.795 46.162 -46.969 1.00 131.02 498 SER A O 1
ATOM 3745 N N . GLN A 1 499 ? -24.216 47.071 -45.660 1.00 135.15 499 GLN A N 1
ATOM 3746 C CA . GLN A 1 499 ? -23.119 46.635 -46.511 1.00 141.07 499 GLN A CA 1
ATOM 3747 C C . GLN A 1 499 ? -22.991 45.133 -46.660 1.00 142.54 499 GLN A C 1
ATOM 3748 O O . GLN A 1 499 ? -22.696 44.636 -47.743 1.00 144.37 499 GLN A O 1
ATOM 3754 N N . GLU A 1 500 ? -23.193 44.404 -45.576 1.00 145.36 500 GLU A N 1
ATOM 3755 C CA . GLU A 1 500 ? -23.112 42.955 -45.652 1.00 148.74 500 GLU A CA 1
ATOM 3756 C C . GLU A 1 500 ? -24.512 42.416 -45.371 1.00 148.30 500 GLU A C 1
ATOM 3757 O O . GLU A 1 500 ? -25.012 42.501 -44.245 1.00 148.46 500 GLU A O 1
ATOM 3763 N N . PRO A 1 501 ? -25.155 41.840 -46.397 1.00 146.88 501 PRO A N 1
ATOM 3764 C CA . PRO A 1 501 ? -26.507 41.296 -46.298 1.00 144.35 501 PRO A CA 1
ATOM 3765 C C . PRO A 1 501 ? -26.688 40.096 -45.391 1.00 142.74 501 PRO A C 1
ATOM 3766 O O . PRO A 1 501 ? -25.924 39.132 -45.449 1.00 141.27 501 PRO A O 1
ATOM 3770 N N . ALA A 1 502 ? -27.716 40.155 -44.552 1.00 141.92 502 ALA A N 1
ATOM 3771 C CA . ALA A 1 502 ? -27.997 39.060 -43.641 1.00 142.68 502 ALA A CA 1
ATOM 3772 C C . ALA A 1 502 ? -29.228 38.304 -44.105 1.00 142.38 502 ALA A C 1
ATOM 3773 O O . ALA A 1 502 ? -30.331 38.857 -44.103 1.00 139.55 502 ALA A O 1
ATOM 3775 N N . LEU A 1 503 ? -29.021 37.050 -44.515 1.00 142.16 503 LEU A N 1
ATOM 3776 C CA . LEU A 1 503 ? -30.105 36.163 -44.956 1.00 139.36 503 LEU A CA 1
ATOM 3777 C C . LEU A 1 503 ? -30.167 34.984 -43.978 1.00 138.26 503 LEU A C 1
ATOM 3778 O O . LEU A 1 503 ? -29.133 34.421 -43.619 1.00 139.82 503 LEU A O 1
ATOM 3783 N N . PHE A 1 504 ? -31.371 34.630 -43.540 1.00 136.24 504 PHE A N 1
ATOM 3784 C CA . PHE A 1 504 ? -31.556 33.548 -42.583 1.00 137.02 504 PHE A CA 1
ATOM 3785 C C . PHE A 1 504 ? -31.616 32.169 -43.246 1.00 139.40 504 PHE A C 1
ATOM 3786 O O . PHE A 1 504 ? -31.907 32.060 -44.434 1.00 141.07 504 PHE A O 1
ATOM 3794 N N . ASN A 1 505 ? -31.336 31.119 -42.470 1.00 141.20 505 ASN A N 1
ATOM 3795 C CA . ASN A 1 505 ? -31.309 29.753 -42.987 1.00 139.22 505 ASN A CA 1
ATOM 3796 C C . ASN A 1 505 ? -32.698 29.225 -43.317 1.00 138.20 505 ASN A C 1
ATOM 3797 O O . ASN A 1 505 ? -33.283 28.466 -42.552 1.00 140.26 505 ASN A O 1
ATOM 3802 N N . CYS A 1 506 ? -33.219 29.660 -44.459 1.00 136.70 506 CYS A N 1
ATOM 3803 C CA . CYS A 1 506 ? -34.524 29.243 -44.952 1.00 140.39 506 CYS A CA 1
ATOM 3804 C C . CYS A 1 506 ? -34.535 29.507 -46.450 1.00 140.61 506 CYS A C 1
ATOM 3805 O O . CYS A 1 506 ? -33.531 29.957 -46.994 1.00 141.94 506 CYS A O 1
ATOM 3808 N N . THR A 1 507 ? -35.647 29.228 -47.126 1.00 141.65 507 THR A N 1
ATOM 3809 C CA . THR A 1 507 ? -35.710 29.424 -48.577 1.00 141.44 507 THR A CA 1
ATOM 3810 C C . THR A 1 507 ? -35.680 30.899 -48.975 1.00 141.22 507 THR A C 1
ATOM 3811 O O . THR A 1 507 ? -36.003 31.777 -48.171 1.00 141.16 507 THR A O 1
ATOM 3815 N N . ILE A 1 508 ? -35.283 31.154 -50.222 1.00 138.99 508 ILE A N 1
ATOM 3816 C CA . ILE A 1 508 ? -35.196 32.506 -50.770 1.00 134.83 508 ILE A CA 1
ATOM 3817 C C . ILE A 1 508 ? -36.505 33.281 -50.608 1.00 135.24 508 ILE A C 1
ATOM 3818 O O . ILE A 1 508 ? -36.501 34.428 -50.184 1.00 135.76 508 ILE A O 1
ATOM 3823 N N . GLU A 1 509 ? -37.627 32.655 -50.924 1.00 138.14 509 GLU A N 1
ATOM 3824 C CA . GLU A 1 509 ? -38.914 33.323 -50.793 1.00 141.30 509 GLU A CA 1
ATOM 3825 C C . GLU A 1 509 ? -39.289 33.530 -49.335 1.00 139.47 509 GLU A C 1
ATOM 3826 O O . GLU A 1 509 ? -40.054 34.434 -49.013 1.00 137.59 509 GLU A O 1
ATOM 3832 N N . GLU A 1 510 ? -38.757 32.697 -48.451 1.00 139.23 510 GLU A N 1
ATOM 3833 C CA . GLU A 1 510 ? -39.049 32.853 -47.036 1.00 142.78 510 GLU A CA 1
ATOM 3834 C C . GLU A 1 510 ? -38.273 34.042 -46.467 1.00 144.79 510 GLU A C 1
ATOM 3835 O O . GLU A 1 510 ? -38.731 34.708 -45.533 1.00 145.95 510 GLU A O 1
ATOM 3841 N N . ASN A 1 511 ? -37.099 34.310 -47.033 1.00 144.83 511 ASN A N 1
ATOM 3842 C CA . ASN A 1 511 ? -36.286 35.438 -46.600 1.00 142.93 511 ASN A CA 1
ATOM 3843 C C . ASN A 1 511 ? -36.922 36.738 -47.064 1.00 142.49 511 ASN A C 1
ATOM 3844 O O . ASN A 1 511 ? -36.900 37.737 -46.348 1.00 145.22 511 ASN A O 1
ATOM 3849 N N . ILE A 1 512 ? -37.480 36.726 -48.272 1.00 138.48 512 ILE A N 1
ATOM 3850 C CA . ILE A 1 512 ? -38.109 37.917 -48.820 1.00 135.53 512 ILE A CA 1
ATOM 3851 C C . ILE A 1 512 ? -39.448 38.149 -48.128 1.00 137.22 512 ILE A C 1
ATOM 3852 O O . ILE A 1 512 ? -39.869 39.294 -47.942 1.00 138.26 512 ILE A O 1
ATOM 3857 N N . SER A 1 513 ? -40.106 37.066 -47.725 1.00 136.65 513 SER A N 1
ATOM 3858 C CA . SER A 1 513 ? -41.404 37.188 -47.082 1.00 138.21 513 SER A CA 1
ATOM 3859 C C . SER A 1 513 ? -41.291 37.896 -45.734 1.00 138.10 513 SER A C 1
ATOM 3860 O O . SER A 1 513 ? -42.278 38.427 -45.213 1.00 139.13 513 SER A O 1
ATOM 3863 N N . LEU A 1 514 ? -40.083 37.915 -45.181 1.00 136.94 514 LEU A N 1
ATOM 3864 C CA . LEU A 1 514 ? -39.857 38.569 -43.899 1.00 138.23 514 LEU A CA 1
ATOM 3865 C C . LEU A 1 514 ? -39.927 40.071 -44.090 1.00 139.69 514 LEU A C 1
ATOM 3866 O O . LEU A 1 514 ? -39.712 40.826 -43.145 1.00 138.71 514 LEU A O 1
ATOM 3871 N N . GLY A 1 515 ? -40.242 40.493 -45.315 1.00 142.04 515 GLY A N 1
ATOM 3872 C CA . GLY A 1 515 ? -40.334 41.909 -45.632 1.00 147.04 515 GLY A CA 1
ATOM 3873 C C . GLY A 1 515 ? -41.690 42.515 -45.327 1.00 152.62 515 GLY A C 1
ATOM 3874 O O . GLY A 1 515 ? -41.780 43.669 -44.893 1.00 152.96 515 GLY A O 1
ATOM 3875 N N . LYS A 1 516 ? -42.751 41.743 -45.562 1.00 158.30 516 LYS A N 1
ATOM 3876 C CA . LYS A 1 516 ? -44.115 42.211 -45.303 1.00 164.19 516 LYS A CA 1
ATOM 3877 C C . LYS A 1 516 ? -44.950 41.152 -44.560 1.00 166.18 516 LYS A C 1
ATOM 3878 O O . LYS A 1 516 ? -44.698 39.947 -44.691 1.00 165.20 516 LYS A O 1
ATOM 3884 N N . GLU A 1 517 ? -45.941 41.613 -43.787 1.00 168.46 517 GLU A N 1
ATOM 3885 C CA . GLU A 1 517 ? -46.816 40.736 -43.006 1.00 170.70 517 GLU A CA 1
ATOM 3886 C C . GLU A 1 517 ? -47.740 39.873 -43.877 1.00 171.13 517 GLU A C 1
ATOM 3887 O O . GLU A 1 517 ? -47.745 38.644 -43.766 1.00 172.17 517 GLU A O 1
ATOM 3893 N N . GLY A 1 518 ? -48.526 40.514 -44.734 1.00 170.29 518 GLY A N 1
ATOM 3894 C CA . GLY A 1 518 ? -49.421 39.773 -45.600 1.00 169.36 518 GLY A CA 1
ATOM 3895 C C . GLY A 1 518 ? -48.907 39.797 -47.023 1.00 169.91 518 GLY A C 1
ATOM 3896 O O . GLY A 1 518 ? -49.487 40.437 -47.899 1.00 170.49 518 GLY A O 1
ATOM 3897 N N . ILE A 1 519 ? -47.809 39.091 -47.262 1.00 170.60 519 ILE A N 1
ATOM 3898 C CA . ILE A 1 519 ? -47.199 39.062 -48.590 1.00 172.22 519 ILE A CA 1
ATOM 3899 C C . ILE A 1 519 ? -47.885 38.106 -49.586 1.00 171.53 519 ILE A C 1
ATOM 3900 O O . ILE A 1 519 ? -48.305 37.003 -49.217 1.00 171.76 519 ILE A O 1
ATOM 3905 N N . THR A 1 520 ? -48.022 38.544 -50.842 1.00 170.00 520 THR A N 1
ATOM 3906 C CA . THR A 1 520 ? -48.615 37.708 -51.889 1.00 168.87 520 THR A CA 1
ATOM 3907 C C . THR A 1 520 ? -47.485 37.319 -52.842 1.00 168.45 520 THR A C 1
ATOM 3908 O O . THR A 1 520 ? -46.484 38.033 -52.931 1.00 167.52 520 THR A O 1
ATOM 3912 N N . ARG A 1 521 ? -47.641 36.193 -53.541 1.00 168.23 521 ARG A N 1
ATOM 3913 C CA . ARG A 1 521 ? -46.613 35.707 -54.462 1.00 167.60 521 ARG A CA 1
ATOM 3914 C C . ARG A 1 521 ? -46.394 36.691 -55.600 1.00 168.93 521 ARG A C 1
ATOM 3915 O O . ARG A 1 521 ? -45.278 36.834 -56.108 1.00 167.97 521 ARG A O 1
ATOM 3923 N N . GLU A 1 522 ? -47.464 37.377 -55.985 1.00 171.52 522 GLU A N 1
ATOM 3924 C CA . GLU A 1 522 ? -47.407 38.375 -57.046 1.00 174.19 522 GLU A CA 1
ATOM 3925 C C . GLU A 1 522 ? -46.626 39.613 -56.563 1.00 175.30 522 GLU A C 1
ATOM 3926 O O . GLU A 1 522 ? -45.917 40.268 -57.344 1.00 174.94 522 GLU A O 1
ATOM 3928 N N . GLU A 1 523 ? -46.757 39.908 -55.268 1.00 175.52 523 GLU A N 1
ATOM 3929 C CA . GLU A 1 523 ? -46.098 41.045 -54.618 1.00 173.01 523 GLU A CA 1
ATOM 3930 C C . GLU A 1 523 ? -44.582 40.839 -54.537 1.00 172.67 523 GLU A C 1
ATOM 3931 O O . GLU A 1 523 ? -43.800 41.777 -54.735 1.00 172.57 523 GLU A O 1
ATOM 3937 N N . MET A 1 524 ? -44.185 39.599 -54.255 1.00 171.24 524 MET A N 1
ATOM 3938 C CA . MET A 1 524 ? -42.782 39.199 -54.133 1.00 169.25 524 MET A CA 1
ATOM 3939 C C . MET A 1 524 ? -41.982 39.247 -55.439 1.00 169.05 524 MET A C 1
ATOM 3940 O O . MET A 1 524 ? -40.864 39.768 -55.464 1.00 168.08 524 MET A O 1
ATOM 3945 N N . VAL A 1 525 ? -42.543 38.701 -56.518 1.00 168.61 525 VAL A N 1
ATOM 3946 C CA . VAL A 1 525 ? -41.856 38.679 -57.808 1.00 166.86 525 VAL A CA 1
ATOM 3947 C C . VAL A 1 525 ? -41.675 40.090 -58.395 1.00 168.33 525 VAL A C 1
ATOM 3948 O O . VAL A 1 525 ? -40.672 40.379 -59.065 1.00 168.16 525 VAL A O 1
ATOM 3952 N N . ALA A 1 526 ? -42.636 40.972 -58.126 1.00 168.13 526 ALA A N 1
ATOM 3953 C CA . ALA A 1 526 ? -42.577 42.352 -58.601 1.00 167.62 526 ALA A CA 1
ATOM 3954 C C . ALA A 1 526 ? -41.353 43.045 -57.993 1.00 167.21 526 ALA A C 1
ATOM 3955 O O . ALA A 1 526 ? -40.629 43.780 -58.680 1.00 167.17 526 ALA A O 1
ATOM 3957 N N . ALA A 1 527 ? -41.136 42.801 -56.700 1.00 165.36 527 ALA A N 1
ATOM 3958 C CA . ALA A 1 527 ? -40.013 43.376 -55.965 1.00 161.29 527 ALA A CA 1
ATOM 3959 C C . ALA A 1 527 ? -38.726 42.620 -56.282 1.00 158.18 527 ALA A C 1
ATOM 3960 O O . ALA A 1 527 ? -37.631 43.175 -56.199 1.00 157.89 527 ALA A O 1
ATOM 3962 N N . CYS A 1 528 ? -38.862 41.354 -56.663 1.00 155.27 528 CYS A N 1
ATOM 3963 C CA . CYS A 1 528 ? -37.703 40.529 -56.985 1.00 154.77 528 CYS A CA 1
ATOM 3964 C C . CYS A 1 528 ? -37.140 40.875 -58.369 1.00 154.99 528 CYS A C 1
ATOM 3965 O O . CYS A 1 528 ? -35.938 40.738 -58.601 1.00 151.56 528 CYS A O 1
ATOM 3968 N N . LYS A 1 529 ? -38.014 41.318 -59.277 1.00 157.03 529 LYS A N 1
ATOM 3969 C CA . LYS A 1 529 ? -37.609 41.715 -60.626 1.00 156.88 529 LYS A CA 1
ATOM 3970 C C . LYS A 1 529 ? -36.971 43.111 -60.556 1.00 156.46 529 LYS A C 1
ATOM 3971 O O . LYS A 1 529 ? -36.019 43.423 -61.275 1.00 154.59 529 LYS A O 1
ATOM 3973 N N . MET A 1 530 ? -37.493 43.943 -59.662 1.00 157.34 530 MET A N 1
ATOM 3974 C CA . MET A 1 530 ? -36.986 45.293 -59.482 1.00 158.81 530 MET A CA 1
ATOM 3975 C C . MET A 1 530 ? -35.571 45.253 -58.940 1.00 156.94 530 MET A C 1
ATOM 3976 O O . MET A 1 530 ? -34.768 46.115 -59.261 1.00 159.09 530 MET A O 1
ATOM 3981 N N . ALA A 1 531 ? -35.273 44.248 -58.122 1.00 154.64 531 ALA A N 1
ATOM 3982 C CA . ALA A 1 531 ? -33.946 44.103 -57.521 1.00 152.07 531 ALA A CA 1
ATOM 3983 C C . ALA A 1 531 ? -33.002 43.248 -58.366 1.00 150.26 531 ALA A C 1
ATOM 3984 O O . ALA A 1 531 ? -31.935 42.845 -57.907 1.00 147.24 531 ALA A O 1
ATOM 3986 N N . ASN A 1 532 ? -33.409 42.987 -59.603 1.00 150.89 532 ASN A N 1
ATOM 3987 C CA . ASN A 1 532 ? -32.637 42.195 -60.559 1.00 152.46 532 ASN A CA 1
ATOM 3988 C C . ASN A 1 532 ? -32.226 40.821 -60.065 1.00 152.04 532 ASN A C 1
ATOM 3989 O O . ASN A 1 532 ? -31.124 40.361 -60.356 1.00 150.19 532 ASN A O 1
ATOM 3994 N N . ALA A 1 533 ? -33.136 40.163 -59.351 1.00 153.62 533 ALA A N 1
ATOM 3995 C CA . ALA A 1 533 ? -32.884 38.840 -58.791 1.00 156.11 533 ALA A CA 1
ATOM 3996 C C . ALA A 1 533 ? -33.665 37.712 -59.450 1.00 158.07 533 ALA A C 1
ATOM 3997 O O . ALA A 1 533 ? -33.333 36.543 -59.266 1.00 157.94 533 ALA A O 1
ATOM 3999 N N . GLU A 1 534 ? -34.700 38.064 -60.205 1.00 161.20 534 GLU A N 1
ATOM 4000 C CA . GLU A 1 534 ? -35.552 37.085 -60.878 1.00 162.86 534 GLU A CA 1
ATOM 4001 C C . GLU A 1 534 ? -34.807 36.257 -61.918 1.00 161.48 534 GLU A C 1
ATOM 4002 O O . GLU A 1 534 ? -35.144 35.101 -62.176 1.00 160.02 534 GLU A O 1
ATOM 4008 N N . LYS A 1 535 ? -33.785 36.861 -62.509 1.00 161.11 535 LYS A N 1
ATOM 4009 C CA . LYS A 1 535 ? -32.981 36.197 -63.523 1.00 161.64 535 LYS A CA 1
ATOM 4010 C C . LYS A 1 535 ? -32.213 34.961 -63.018 1.00 161.68 535 LYS A C 1
ATOM 4011 O O . LYS A 1 535 ? -32.392 33.863 -63.540 1.00 162.27 535 LYS A O 1
ATOM 4013 N N . PHE A 1 536 ? -31.370 35.133 -62.001 1.00 162.34 536 PHE A N 1
ATOM 4014 C CA . PHE A 1 536 ? -30.554 34.031 -61.487 1.00 162.84 536 PHE A CA 1
ATOM 4015 C C . PHE A 1 536 ? -31.302 33.007 -60.618 1.00 163.75 536 PHE A C 1
ATOM 4016 O O . PHE A 1 536 ? -30.858 31.861 -60.483 1.00 164.00 536 PHE A O 1
ATOM 4024 N N . ILE A 1 537 ? -32.434 33.410 -60.040 1.00 163.11 537 ILE A N 1
ATOM 4025 C CA . ILE A 1 537 ? -33.226 32.523 -59.188 1.00 161.70 537 ILE A CA 1
ATOM 4026 C C . ILE A 1 537 ? -33.863 31.400 -60.012 1.00 163.21 537 ILE A C 1
ATOM 4027 O O . ILE A 1 537 ? -33.913 30.236 -59.582 1.00 162.54 537 ILE A O 1
ATOM 4032 N N . LYS A 1 538 ? -34.329 31.753 -61.207 1.00 163.70 538 LYS A N 1
ATOM 4033 C CA . LYS A 1 538 ? -34.946 30.791 -62.105 1.00 162.25 538 LYS A CA 1
ATOM 4034 C C . LYS A 1 538 ? -33.895 29.816 -62.649 1.00 162.30 538 LYS A C 1
ATOM 4035 O O . LYS A 1 538 ? -34.206 28.657 -62.900 1.00 162.69 538 LYS A O 1
ATOM 4037 N N . THR A 1 539 ? -32.650 30.276 -62.800 1.00 162.86 539 THR A N 1
ATOM 4038 C CA . THR A 1 539 ? -31.582 29.431 -63.349 1.00 163.96 539 THR A CA 1
ATOM 4039 C C . THR A 1 539 ? -31.043 28.361 -62.387 1.00 162.70 539 THR A C 1
ATOM 4040 O O . THR A 1 539 ? -30.335 27.431 -62.799 1.00 162.01 539 THR A O 1
ATOM 4044 N N . LEU A 1 540 ? -31.387 28.483 -61.111 1.00 161.13 540 LEU A N 1
ATOM 4045 C CA . LEU A 1 540 ? -30.950 27.505 -60.125 1.00 161.18 540 LEU A CA 1
ATOM 4046 C C . LEU A 1 540 ? -32.131 26.629 -59.694 1.00 160.62 540 LEU A C 1
ATOM 4047 O O . LEU A 1 540 ? -33.275 27.108 -59.660 1.00 160.10 540 LEU A O 1
ATOM 4052 N N . PRO A 1 541 ? -31.868 25.333 -59.381 1.00 159.76 541 PRO A N 1
ATOM 4053 C CA . PRO A 1 541 ? -32.906 24.382 -58.958 1.00 158.40 541 PRO A CA 1
ATOM 4054 C C . PRO A 1 541 ? -33.775 24.832 -57.773 1.00 158.45 541 PRO A C 1
ATOM 4055 O O . PRO A 1 541 ? -33.347 25.616 -56.926 1.00 158.13 541 PRO A O 1
ATOM 4059 N N . ASN A 1 542 ? -35.012 24.338 -57.751 1.00 160.28 542 ASN A N 1
ATOM 4060 C CA . ASN A 1 542 ? -36.021 24.652 -56.732 1.00 161.97 542 ASN A CA 1
ATOM 4061 C C . ASN A 1 542 ? -36.524 26.096 -56.793 1.00 163.81 542 ASN A C 1
ATOM 4062 O O . ASN A 1 542 ? -37.536 26.433 -56.164 1.00 164.09 542 ASN A O 1
ATOM 4067 N N . GLY A 1 543 ? -35.820 26.933 -57.558 1.00 164.62 543 GLY A N 1
ATOM 4068 C CA . GLY A 1 543 ? -36.201 28.324 -57.725 1.00 164.51 543 GLY A CA 1
ATOM 4069 C C . GLY A 1 543 ? -36.219 29.125 -56.442 1.00 164.69 543 GLY A C 1
ATOM 4070 O O . GLY A 1 543 ? -35.172 29.423 -55.873 1.00 163.74 543 GLY A O 1
ATOM 4071 N N . TYR A 1 544 ? -37.419 29.479 -55.990 1.00 165.01 544 TYR A N 1
ATOM 4072 C CA . TYR A 1 544 ? -37.587 30.249 -54.765 1.00 165.58 544 TYR A CA 1
ATOM 4073 C C . TYR A 1 544 ? -37.630 29.319 -53.558 1.00 165.13 544 TYR A C 1
ATOM 4074 O O . TYR A 1 544 ? -37.281 29.704 -52.448 1.00 165.31 544 TYR A O 1
ATOM 4083 N N . ASN A 1 545 ? -38.055 28.085 -53.777 1.00 165.68 545 ASN A N 1
ATOM 4084 C CA . ASN A 1 545 ? -38.171 27.133 -52.689 1.00 165.85 545 ASN A CA 1
ATOM 4085 C C . ASN A 1 545 ? -36.863 26.519 -52.217 1.00 164.85 545 ASN A C 1
ATOM 4086 O O . ASN A 1 545 ? -36.870 25.575 -51.424 1.00 166.91 545 ASN A O 1
ATOM 4091 N N . THR A 1 546 ? -35.742 27.063 -52.690 1.00 162.22 546 THR A N 1
ATOM 4092 C CA . THR A 1 546 ? -34.424 26.557 -52.301 1.00 159.39 546 THR A CA 1
ATOM 4093 C C . THR A 1 546 ? -33.895 27.222 -51.013 1.00 159.98 546 THR A C 1
ATOM 4094 O O . THR A 1 546 ? -34.002 28.439 -50.840 1.00 158.04 546 THR A O 1
ATOM 4098 N N . LEU A 1 547 ? -33.343 26.406 -50.109 1.00 159.66 547 LEU A N 1
ATOM 4099 C CA . LEU A 1 547 ? -32.786 26.875 -48.835 1.00 157.75 547 LEU A CA 1
ATOM 4100 C C . LEU A 1 547 ? -31.480 27.605 -49.076 1.00 157.45 547 LEU A C 1
ATOM 4101 O O . LEU A 1 547 ? -30.592 27.082 -49.742 1.00 156.57 547 LEU A O 1
ATOM 4106 N N . VAL A 1 548 ? -31.367 28.815 -48.538 1.00 158.85 548 VAL A N 1
ATOM 4107 C CA . VAL A 1 548 ? -30.145 29.592 -48.680 1.00 160.58 548 VAL A CA 1
ATOM 4108 C C . VAL A 1 548 ? -29.556 29.820 -47.293 1.00 163.57 548 VAL A C 1
ATOM 4109 O O . VAL A 1 548 ? -30.088 30.588 -46.492 1.00 163.82 548 VAL A O 1
ATOM 4113 N N . GLY A 1 549 ? -28.468 29.108 -47.011 1.00 167.88 549 GLY A N 1
ATOM 4114 C CA . GLY A 1 549 ? -27.800 29.207 -45.732 1.00 175.06 549 GLY A CA 1
ATOM 4115 C C . GLY A 1 549 ? -26.775 28.100 -45.535 1.00 180.50 549 GLY A C 1
ATOM 4116 O O . GLY A 1 549 ? -26.150 27.638 -46.499 1.00 181.09 549 GLY A O 1
ATOM 4117 N N . ASP A 1 550 ? -26.606 27.663 -44.285 1.00 185.10 550 ASP A N 1
ATOM 4118 C CA . ASP A 1 550 ? -25.650 26.605 -43.939 1.00 188.85 550 ASP A CA 1
ATOM 4119 C C . ASP A 1 550 ? -25.987 25.240 -44.562 1.00 190.89 550 ASP A C 1
ATOM 4120 O O . ASP A 1 550 ? -25.115 24.591 -45.156 1.00 192.62 550 ASP A O 1
ATOM 4122 N N . ARG A 1 551 ? -27.242 24.805 -44.424 1.00 192.63 551 ARG A N 1
ATOM 4123 C CA . ARG A 1 551 ? -27.693 23.526 -44.983 1.00 193.11 551 ARG A CA 1
ATOM 4124 C C . ARG A 1 551 ? -28.005 23.609 -46.477 1.00 192.49 551 ARG A C 1
ATOM 4125 O O . ARG A 1 551 ? -27.894 22.616 -47.209 1.00 191.34 551 ARG A O 1
ATOM 4133 N N . GLY A 1 552 ? -28.401 24.794 -46.927 1.00 191.48 552 GLY A N 1
ATOM 4134 C CA . GLY A 1 552 ? -28.715 24.994 -48.332 1.00 189.49 552 GLY A CA 1
ATOM 4135 C C . GLY A 1 552 ? -27.516 25.368 -49.197 1.00 187.21 552 GLY A C 1
ATOM 4136 O O . GLY A 1 552 ? -26.361 25.052 -48.880 1.00 187.56 552 GLY A O 1
ATOM 4137 N N . THR A 1 553 ? -27.799 26.053 -50.303 1.00 183.39 553 THR A N 1
ATOM 4138 C CA . THR A 1 553 ? -26.768 26.477 -51.241 1.00 177.70 553 THR A CA 1
ATOM 4139 C C . THR A 1 553 ? -26.142 27.827 -50.889 1.00 174.21 553 THR A C 1
ATOM 4140 O O . THR A 1 553 ? -26.830 28.756 -50.450 1.00 171.89 553 THR A O 1
ATOM 4144 N N . GLN A 1 554 ? -24.827 27.920 -51.087 1.00 169.15 554 GLN A N 1
ATOM 4145 C CA . GLN A 1 554 ? -24.080 29.142 -50.827 1.00 163.00 554 GLN A CA 1
ATOM 4146 C C . GLN A 1 554 ? -24.130 30.058 -52.056 1.00 158.20 554 GLN A C 1
ATOM 4147 O O . GLN A 1 554 ? -23.419 29.835 -53.033 1.00 155.88 554 GLN A O 1
ATOM 4153 N N . LEU A 1 555 ? -24.983 31.082 -52.001 1.00 153.96 555 LEU A N 1
ATOM 4154 C CA . LEU A 1 555 ? -25.129 32.038 -53.098 1.00 149.97 555 LEU A CA 1
ATOM 4155 C C . LEU A 1 555 ? -24.019 33.082 -53.066 1.00 149.53 555 LEU A C 1
ATOM 4156 O O . LEU A 1 555 ? -23.403 33.314 -52.028 1.00 148.31 555 LEU A O 1
ATOM 4161 N N . SER A 1 556 ? -23.777 33.708 -54.214 1.00 149.99 556 SER A N 1
ATOM 4162 C CA . SER A 1 556 ? -22.742 34.726 -54.358 1.00 150.39 556 SER A CA 1
ATOM 4163 C C . SER A 1 556 ? -23.083 35.980 -53.565 1.00 151.95 556 SER A C 1
ATOM 4164 O O . SER A 1 556 ? -24.255 36.268 -53.328 1.00 153.72 556 SER A O 1
ATOM 4167 N N . GLY A 1 557 ? -22.057 36.727 -53.160 1.00 152.86 557 GLY A N 1
ATOM 4168 C CA . GLY A 1 557 ? -22.268 37.952 -52.397 1.00 151.45 557 GLY A CA 1
ATOM 4169 C C . GLY A 1 557 ? -23.193 38.930 -53.102 1.00 152.15 557 GLY A C 1
ATOM 4170 O O . GLY A 1 557 ? -24.018 39.582 -52.458 1.00 150.77 557 GLY A O 1
ATOM 4171 N N . GLY A 1 558 ? -23.045 39.028 -54.424 1.00 152.96 558 GLY A N 1
ATOM 4172 C CA . GLY A 1 558 ? -23.874 39.914 -55.225 1.00 152.58 558 GLY A CA 1
ATOM 4173 C C . GLY A 1 558 ? -25.287 39.382 -55.372 1.00 151.69 558 GLY A C 1
ATOM 4174 O O . GLY A 1 558 ? -26.244 40.139 -55.548 1.00 152.26 558 GLY A O 1
ATOM 4175 N N . GLN A 1 559 ? -25.422 38.063 -55.309 1.00 149.74 559 GLN A N 1
ATOM 4176 C CA . GLN A 1 559 ? -26.732 37.440 -55.401 1.00 147.37 559 GLN A CA 1
ATOM 4177 C C . GLN A 1 559 ? -27.465 37.649 -54.080 1.00 146.59 559 GLN A C 1
ATOM 4178 O O . GLN A 1 559 ? -28.653 37.975 -54.069 1.00 145.23 559 GLN A O 1
ATOM 4184 N N . LYS A 1 560 ? -26.743 37.472 -52.971 1.00 145.41 560 LYS A N 1
ATOM 4185 C CA . LYS A 1 560 ? -27.312 37.619 -51.627 1.00 142.17 560 LYS A CA 1
ATOM 4186 C C . LYS A 1 560 ? -27.800 39.034 -51.354 1.00 141.71 560 LYS A C 1
ATOM 4187 O O . LYS A 1 560 ? -28.822 39.234 -50.694 1.00 140.09 560 LYS A O 1
ATOM 4193 N N . GLN A 1 561 ? -27.073 40.014 -51.883 1.00 141.92 561 GLN A N 1
ATOM 4194 C CA . GLN A 1 561 ? -27.430 41.414 -51.684 1.00 142.51 561 GLN A CA 1
ATOM 4195 C C . GLN A 1 561 ? -28.704 41.781 -52.448 1.00 142.73 561 GLN A C 1
ATOM 4196 O O . GLN A 1 561 ? -29.526 42.569 -51.963 1.00 142.47 561 GLN A O 1
ATOM 4202 N N . ARG A 1 562 ? -28.869 41.206 -53.638 1.00 142.23 562 ARG A N 1
ATOM 4203 C CA . ARG A 1 562 ? -30.041 41.503 -54.450 1.00 140.63 562 ARG A CA 1
ATOM 4204 C C . ARG A 1 562 ? -31.340 40.964 -53.829 1.00 139.03 562 ARG A C 1
ATOM 4205 O O . ARG A 1 562 ? -32.425 41.509 -54.066 1.00 138.31 562 ARG A O 1
ATOM 4213 N N . ILE A 1 563 ? -31.222 39.910 -53.022 1.00 135.37 563 ILE A N 1
ATOM 4214 C CA . ILE A 1 563 ? -32.380 39.340 -52.340 1.00 131.00 563 ILE A CA 1
ATOM 4215 C C . ILE A 1 563 ? -32.706 40.260 -51.157 1.00 133.20 563 ILE A C 1
ATOM 4216 O O . ILE A 1 563 ? -33.876 40.458 -50.804 1.00 132.03 563 ILE A O 1
ATOM 4221 N N . ALA A 1 564 ? -31.655 40.826 -50.559 1.00 133.72 564 ALA A N 1
ATOM 4222 C CA . ALA A 1 564 ? -31.792 41.741 -49.431 1.00 129.89 564 ALA A CA 1
ATOM 4223 C C . ALA A 1 564 ? -32.431 43.044 -49.915 1.00 128.07 564 ALA A C 1
ATOM 4224 O O . ALA A 1 564 ? -33.213 43.663 -49.193 1.00 126.75 564 ALA A O 1
ATOM 4226 N N . ILE A 1 565 ? -32.088 43.450 -51.139 1.00 126.88 565 ILE A N 1
ATOM 4227 C CA . ILE A 1 565 ? -32.646 44.666 -51.727 1.00 127.48 565 ILE A CA 1
ATOM 4228 C C . ILE A 1 565 ? -34.131 44.427 -51.947 1.00 127.98 565 ILE A C 1
ATOM 4229 O O . ILE A 1 565 ? -34.965 45.291 -51.667 1.00 126.50 565 ILE A O 1
ATOM 4234 N N . ALA A 1 566 ? -34.439 43.228 -52.434 1.00 128.32 566 ALA A N 1
ATOM 4235 C CA . ALA A 1 566 ? -35.807 42.819 -52.697 1.00 127.37 566 ALA A CA 1
ATOM 4236 C C . ALA A 1 566 ? -36.609 42.804 -51.405 1.00 126.92 566 ALA A C 1
ATOM 4237 O O . ALA A 1 566 ? -37.761 43.237 -51.380 1.00 126.96 566 ALA A O 1
ATOM 4239 N N . ARG A 1 567 ? -35.989 42.311 -50.337 1.00 127.49 567 ARG A N 1
ATOM 4240 C CA . ARG A 1 567 ? -36.648 42.223 -49.036 1.00 131.22 567 ARG A CA 1
ATOM 4241 C C . ARG A 1 567 ? -37.020 43.603 -48.455 1.00 132.27 567 ARG A C 1
ATOM 4242 O O . ARG A 1 567 ? -38.009 43.741 -47.720 1.00 132.02 567 ARG A O 1
ATOM 4250 N N . ALA A 1 568 ? -36.227 44.618 -48.796 1.00 132.62 568 ALA A N 1
ATOM 4251 C CA . ALA A 1 568 ? -36.457 45.977 -48.315 1.00 132.16 568 ALA A CA 1
ATOM 4252 C C . ALA A 1 568 ? -37.536 46.664 -49.144 1.00 133.90 568 ALA A C 1
ATOM 4253 O O . ALA A 1 568 ? -38.187 47.599 -48.683 1.00 133.75 568 ALA A O 1
ATOM 4255 N N . LEU A 1 569 ? -37.718 46.186 -50.371 1.00 135.07 569 LEU A N 1
ATOM 4256 C CA . LEU A 1 569 ? -38.689 46.767 -51.284 1.00 137.01 569 LEU A CA 1
ATOM 4257 C C . LEU A 1 569 ? -40.109 46.248 -51.130 1.00 139.33 569 LEU A C 1
ATOM 4258 O O . LEU A 1 569 ? -41.060 46.970 -51.423 1.00 142.26 569 LEU A O 1
ATOM 4263 N N . VAL A 1 570 ? -40.251 45.004 -50.681 1.00 140.97 570 VAL A N 1
ATOM 4264 C CA . VAL A 1 570 ? -41.563 44.379 -50.518 1.00 143.22 570 VAL A CA 1
ATOM 4265 C C . VAL A 1 570 ? -42.578 45.165 -49.694 1.00 143.12 570 VAL A C 1
ATOM 4266 O O . VAL A 1 570 ? -43.745 45.252 -50.071 1.00 144.06 570 VAL A O 1
ATOM 4270 N N . ARG A 1 571 ? -42.141 45.727 -48.570 1.00 143.18 571 ARG A N 1
ATOM 4271 C CA . ARG A 1 571 ? -43.033 46.506 -47.708 1.00 142.34 571 ARG A CA 1
ATOM 4272 C C . ARG A 1 571 ? -43.361 47.878 -48.312 1.00 142.77 571 ARG A C 1
ATOM 4273 O O . ARG A 1 571 ? -44.259 48.563 -47.830 1.00 142.12 571 ARG A O 1
ATOM 4275 N N . ASN A 1 572 ? -42.633 48.247 -49.372 1.00 145.77 572 ASN A N 1
ATOM 4276 C CA . ASN A 1 572 ? -42.768 49.541 -50.079 1.00 148.10 572 ASN A CA 1
ATOM 4277 C C . ASN A 1 572 ? -42.601 50.713 -49.102 1.00 146.57 572 ASN A C 1
ATOM 4278 O O . ASN A 1 572 ? -43.570 51.399 -48.737 1.00 145.31 572 ASN A O 1
ATOM 4283 N N . PRO A 1 573 ? -41.351 50.979 -48.699 1.00 144.14 573 PRO A N 1
ATOM 4284 C CA . PRO A 1 573 ? -41.005 52.039 -47.749 1.00 139.19 573 PRO A CA 1
ATOM 4285 C C . PRO A 1 573 ? -41.024 53.444 -48.281 1.00 134.88 573 PRO A C 1
ATOM 4286 O O . PRO A 1 573 ? -40.783 53.671 -49.461 1.00 132.22 573 PRO A O 1
ATOM 4290 N N . LYS A 1 574 ? -41.315 54.388 -47.399 1.00 131.97 574 LYS A N 1
ATOM 4291 C CA . LYS A 1 574 ? -41.334 55.790 -47.787 1.00 131.83 574 LYS A CA 1
ATOM 4292 C C . LYS A 1 574 ? -39.885 56.289 -47.713 1.00 129.90 574 LYS A C 1
ATOM 4293 O O . LYS A 1 574 ? -39.445 57.074 -48.557 1.00 130.99 574 LYS A O 1
ATOM 4295 N N . ILE A 1 575 ? -39.146 55.814 -46.710 1.00 125.19 575 ILE A N 1
ATOM 4296 C CA . ILE A 1 575 ? -37.743 56.186 -46.511 1.00 118.95 575 ILE A CA 1
ATOM 4297 C C . ILE A 1 575 ? -36.876 54.930 -46.628 1.00 120.65 575 ILE A C 1
ATOM 4298 O O . ILE A 1 575 ? -37.097 53.960 -45.901 1.00 121.98 575 ILE A O 1
ATOM 4303 N N . LEU A 1 576 ? -35.901 54.942 -47.541 1.00 119.53 576 LEU A N 1
ATOM 4304 C CA . LEU A 1 576 ? -35.005 53.793 -47.740 1.00 117.63 576 LEU A CA 1
ATOM 4305 C C . LEU A 1 576 ? -33.552 54.211 -47.578 1.00 117.13 576 LEU A C 1
ATOM 4306 O O . LEU A 1 576 ? -33.144 55.245 -48.080 1.00 117.27 576 LEU A O 1
ATOM 4311 N N . LEU A 1 577 ? -32.773 53.390 -46.881 1.00 117.73 577 LEU A N 1
ATOM 4312 C CA . LEU A 1 577 ? -31.374 53.701 -46.617 1.00 117.00 577 LEU A CA 1
ATOM 4313 C C . LEU A 1 577 ? -30.419 52.651 -47.193 1.00 120.15 577 LEU A C 1
ATOM 4314 O O . LEU A 1 577 ? -30.592 51.443 -46.976 1.00 120.01 577 LEU A O 1
ATOM 4319 N N . LEU A 1 578 ? -29.414 53.114 -47.934 1.00 122.47 578 LEU A N 1
ATOM 4320 C CA . LEU A 1 578 ? -28.416 52.227 -48.534 1.00 124.32 578 LEU A CA 1
ATOM 4321 C C . LEU A 1 578 ? -27.046 52.546 -47.927 1.00 126.66 578 LEU A C 1
ATOM 4322 O O . LEU A 1 578 ? -26.496 53.618 -48.145 1.00 128.12 578 LEU A O 1
ATOM 4327 N N . ASP A 1 579 ? -26.502 51.607 -47.164 1.00 128.25 579 ASP A N 1
ATOM 4328 C CA . ASP A 1 579 ? -25.216 51.785 -46.506 1.00 128.70 579 ASP A CA 1
ATOM 4329 C C . ASP A 1 579 ? -24.126 50.979 -47.206 1.00 129.06 579 ASP A C 1
ATOM 4330 O O . ASP A 1 579 ? -23.834 49.854 -46.840 1.00 126.45 579 ASP A O 1
ATOM 4335 N N . GLU A 1 580 ? -23.541 51.569 -48.234 1.00 134.06 580 GLU A N 1
ATOM 4336 C CA . GLU A 1 580 ? -22.471 50.938 -48.986 1.00 140.71 580 GLU A CA 1
ATOM 4337 C C . GLU A 1 580 ? -22.740 49.482 -49.345 1.00 141.68 580 GLU A C 1
ATOM 4338 O O . GLU A 1 580 ? -21.895 48.615 -49.133 1.00 143.10 580 GLU A O 1
ATOM 4344 N N . ALA A 1 581 ? -23.913 49.225 -49.914 1.00 142.84 581 ALA A N 1
ATOM 4345 C CA . ALA A 1 581 ? -24.316 47.878 -50.314 1.00 144.40 581 ALA A CA 1
ATOM 4346 C C . ALA A 1 581 ? -23.412 47.216 -51.369 1.00 147.40 581 ALA A C 1
ATOM 4347 O O . ALA A 1 581 ? -23.438 45.995 -51.541 1.00 147.06 581 ALA A O 1
ATOM 4349 N N . THR A 1 582 ? -22.609 48.017 -52.064 1.00 150.93 582 THR A N 1
ATOM 4350 C CA . THR A 1 582 ? -21.726 47.512 -53.114 1.00 152.34 582 THR A CA 1
ATOM 4351 C C . THR A 1 582 ? -20.245 47.534 -52.738 1.00 154.62 582 THR A C 1
ATOM 4352 O O . THR A 1 582 ? -19.380 47.278 -53.578 1.00 153.97 582 THR A O 1
ATOM 4356 N N . SER A 1 583 ? -19.960 47.822 -51.471 1.00 157.92 583 SER A N 1
ATOM 4357 C CA . SER A 1 583 ? -18.584 47.919 -50.985 1.00 162.61 583 SER A CA 1
ATOM 4358 C C . SER A 1 583 ? -17.850 46.592 -50.809 1.00 163.29 583 SER A C 1
ATOM 4359 O O . SER A 1 583 ? -16.642 46.505 -51.063 1.00 163.15 583 SER A O 1
ATOM 4362 N N . ALA A 1 584 ? -18.573 45.567 -50.364 1.00 164.19 584 ALA A N 1
ATOM 4363 C CA . ALA A 1 584 ? -17.983 44.249 -50.136 1.00 165.70 584 ALA A CA 1
ATOM 4364 C C . ALA A 1 584 ? -18.200 43.287 -51.306 1.00 166.59 584 ALA A C 1
ATOM 4365 O O . ALA A 1 584 ? -18.393 42.092 -51.102 1.00 167.18 584 ALA A O 1
ATOM 4367 N N . LEU A 1 585 ? -18.159 43.805 -52.532 1.00 168.31 585 LEU A N 1
ATOM 4368 C CA . LEU A 1 585 ? -18.369 42.980 -53.717 1.00 169.66 585 LEU A CA 1
ATOM 4369 C C . LEU A 1 585 ? -17.223 43.140 -54.707 1.00 171.61 585 LEU A C 1
ATOM 4370 O O . LEU A 1 585 ? -16.517 44.147 -54.694 1.00 170.78 585 LEU A O 1
ATOM 4375 N N . ASP A 1 586 ? -17.052 42.142 -55.571 1.00 175.14 586 ASP A N 1
ATOM 4376 C CA . ASP A 1 586 ? -16.011 42.177 -56.593 1.00 177.64 586 ASP A CA 1
ATOM 4377 C C . ASP A 1 586 ? -16.454 43.062 -57.760 1.00 177.62 586 ASP A C 1
ATOM 4378 O O . ASP A 1 586 ? -17.643 43.354 -57.911 1.00 178.07 586 ASP A O 1
ATOM 4383 N N . ALA A 1 587 ? -15.490 43.484 -58.577 1.00 177.25 587 ALA A N 1
ATOM 4384 C CA . ALA A 1 587 ? -15.731 44.367 -59.717 1.00 177.23 587 ALA A CA 1
ATOM 4385 C C . ALA A 1 587 ? -16.693 43.834 -60.779 1.00 176.75 587 ALA A C 1
ATOM 4386 O O . ALA A 1 587 ? -17.445 44.594 -61.398 1.00 175.22 587 ALA A O 1
ATOM 4388 N N . GLU A 1 588 ? -16.665 42.528 -60.993 1.00 176.53 588 GLU A N 1
ATOM 4389 C CA . GLU A 1 588 ? -17.523 41.891 -61.980 1.00 177.62 588 GLU A CA 1
ATOM 4390 C C . GLU A 1 588 ? -18.982 41.808 -61.506 1.00 178.02 588 GLU A C 1
ATOM 4391 O O . GLU A 1 588 ? -19.922 41.862 -62.308 1.00 178.15 588 GLU A O 1
ATOM 4397 N N . SER A 1 589 ? -19.162 41.684 -60.194 1.00 177.69 589 SER A N 1
ATOM 4398 C CA . SER A 1 589 ? -20.490 41.547 -59.589 1.00 176.24 589 SER A CA 1
ATOM 4399 C C . SER A 1 589 ? -21.179 42.859 -59.160 1.00 175.97 589 SER A C 1
ATOM 4400 O O . SER A 1 589 ? -22.401 42.890 -58.982 1.00 177.60 589 SER A O 1
ATOM 4403 N N . GLU A 1 590 ? -20.403 43.936 -59.011 1.00 173.03 590 GLU A N 1
ATOM 4404 C CA . GLU A 1 590 ? -20.920 45.239 -58.575 1.00 167.74 590 GLU A CA 1
ATOM 4405 C C . GLU A 1 590 ? -21.881 45.919 -59.546 1.00 164.73 590 GLU A C 1
ATOM 4406 O O . GLU A 1 590 ? -22.721 46.730 -59.142 1.00 164.22 590 GLU A O 1
ATOM 4408 N N . GLY A 1 591 ? -21.768 45.587 -60.824 1.00 161.21 591 GLY A N 1
ATOM 4409 C CA . GLY A 1 591 ? -22.619 46.209 -61.826 1.00 157.14 591 GLY A CA 1
ATOM 4410 C C . GLY A 1 591 ? -24.120 46.049 -61.683 1.00 153.89 591 GLY A C 1
ATOM 4411 O O . GLY A 1 591 ? -24.862 47.031 -61.658 1.00 151.30 591 GLY A O 1
ATOM 4412 N N . ILE A 1 592 ? -24.567 44.802 -61.590 1.00 152.23 592 ILE A N 1
ATOM 4413 C CA . ILE A 1 592 ? -25.990 44.486 -61.494 1.00 151.22 592 ILE A CA 1
ATOM 4414 C C . ILE A 1 592 ? -26.619 45.011 -60.215 1.00 149.74 592 ILE A C 1
ATOM 4415 O O . ILE A 1 592 ? -27.764 45.458 -60.206 1.00 147.04 592 ILE A O 1
ATOM 4420 N N . VAL A 1 593 ? -25.860 44.951 -59.130 1.00 150.23 593 VAL A N 1
ATOM 4421 C CA . VAL A 1 593 ? -26.349 45.398 -57.837 1.00 151.11 593 VAL A CA 1
ATOM 4422 C C . VAL A 1 593 ? -26.663 46.891 -57.873 1.00 149.76 593 VAL A C 1
ATOM 4423 O O . VAL A 1 593 ? -27.738 47.309 -57.438 1.00 148.76 593 VAL A O 1
ATOM 4427 N N . GLN A 1 594 ? -25.735 47.690 -58.397 1.00 147.88 594 GLN A N 1
ATOM 4428 C CA . GLN A 1 594 ? -25.942 49.131 -58.489 1.00 147.30 594 GLN A CA 1
ATOM 4429 C C . GLN A 1 594 ? -27.105 49.475 -59.431 1.00 149.04 594 GLN A C 1
ATOM 4430 O O . GLN A 1 594 ? -27.778 50.494 -59.256 1.00 149.18 594 GLN A O 1
ATOM 4436 N N . GLN A 1 595 ? -27.346 48.628 -60.430 1.00 150.54 595 GLN A N 1
ATOM 4437 C CA . GLN A 1 595 ? -28.449 48.851 -61.368 1.00 151.05 595 GLN A CA 1
ATOM 4438 C C . GLN A 1 595 ? -29.759 48.606 -60.637 1.00 150.74 595 GLN A C 1
ATOM 4439 O O . GLN A 1 595 ? -30.803 49.159 -61.000 1.00 151.28 595 GLN A O 1
ATOM 4445 N N . ALA A 1 596 ? -29.685 47.779 -59.595 1.00 148.94 596 ALA A N 1
ATOM 4446 C CA . ALA A 1 596 ? -30.845 47.450 -58.781 1.00 147.29 596 ALA A CA 1
ATOM 4447 C C . ALA A 1 596 ? -31.075 48.505 -57.705 1.00 147.42 596 ALA A C 1
ATOM 4448 O O . ALA A 1 596 ? -32.215 48.797 -57.342 1.00 147.42 596 ALA A O 1
ATOM 4450 N N . LEU A 1 597 ? -29.990 49.081 -57.197 1.00 147.49 597 LEU A N 1
ATOM 4451 C CA . LEU A 1 597 ? -30.082 50.101 -56.153 1.00 147.26 597 LEU A CA 1
ATOM 4452 C C . LEU A 1 597 ? -30.685 51.387 -56.687 1.00 149.69 597 LEU A C 1
ATOM 4453 O O . LEU A 1 597 ? -31.365 52.103 -55.961 1.00 151.19 597 LEU A O 1
ATOM 4458 N N . ASP A 1 598 ? -30.438 51.673 -57.960 1.00 153.90 598 ASP A N 1
ATOM 4459 C CA . ASP A 1 598 ? -30.952 52.883 -58.587 1.00 157.33 598 ASP A CA 1
ATOM 4460 C C . ASP A 1 598 ? -32.462 52.838 -58.764 1.00 157.51 598 ASP A C 1
ATOM 4461 O O . ASP A 1 598 ? -33.152 53.830 -58.508 1.00 157.01 598 ASP A O 1
ATOM 4466 N N . LYS A 1 599 ? -32.972 51.687 -59.195 1.00 157.00 599 LYS A N 1
ATOM 4467 C CA . LYS A 1 599 ? -34.409 51.513 -59.399 1.00 156.35 599 LYS A CA 1
ATOM 4468 C C . LYS A 1 599 ? -35.166 51.508 -58.070 1.00 154.37 599 LYS A C 1
ATOM 4469 O O . LYS A 1 599 ? -36.322 51.942 -57.990 1.00 153.25 599 LYS A O 1
ATOM 4475 N N . ALA A 1 600 ? -34.493 51.024 -57.031 1.00 151.04 600 ALA A N 1
ATOM 4476 C CA . ALA A 1 600 ? -35.068 50.946 -55.702 1.00 147.77 600 ALA A CA 1
ATOM 4477 C C . ALA A 1 600 ? -35.155 52.326 -55.069 1.00 146.76 600 ALA A C 1
ATOM 4478 O O . ALA A 1 600 ? -36.085 52.619 -54.320 1.00 144.61 600 ALA A O 1
ATOM 4480 N N . ALA A 1 601 ? -34.188 53.179 -55.387 1.00 147.45 601 ALA A N 1
ATOM 4481 C CA . ALA A 1 601 ? -34.135 54.525 -54.822 1.00 149.52 601 ALA A CA 1
ATOM 4482 C C . ALA A 1 601 ? -35.207 55.458 -55.378 1.00 150.02 601 ALA A C 1
ATOM 4483 O O . ALA A 1 601 ? -35.700 56.352 -54.678 1.00 148.21 601 ALA A O 1
ATOM 4485 N N . LYS A 1 602 ? -35.566 55.242 -56.639 1.00 150.87 602 LYS A N 1
ATOM 4486 C CA . LYS A 1 602 ? -36.557 56.071 -57.308 1.00 150.53 602 LYS A CA 1
ATOM 4487 C C . LYS A 1 602 ? -37.952 55.885 -56.756 1.00 147.81 602 LYS A C 1
ATOM 4488 O O . LYS A 1 602 ? -38.395 54.761 -56.533 1.00 148.26 602 LYS A O 1
ATOM 4494 N N . GLY A 1 603 ? -38.635 56.999 -56.529 1.00 144.73 603 GLY A N 1
ATOM 4495 C CA . GLY A 1 603 ? -39.986 56.946 -56.015 1.00 144.92 603 GLY A CA 1
ATOM 4496 C C . GLY A 1 603 ? -40.104 57.090 -54.510 1.00 144.89 603 GLY A C 1
ATOM 4497 O O . GLY A 1 603 ? -41.198 56.936 -53.957 1.00 147.96 603 GLY A O 1
ATOM 4498 N N . ARG A 1 604 ? -38.992 57.397 -53.846 1.00 142.89 604 ARG A N 1
ATOM 4499 C CA . ARG A 1 604 ? -38.978 57.546 -52.388 1.00 140.26 604 ARG A CA 1
ATOM 4500 C C . ARG A 1 604 ? -37.769 58.354 -51.935 1.00 137.34 604 ARG A C 1
ATOM 4501 O O . ARG A 1 604 ? -36.871 58.617 -52.738 1.00 138.43 604 ARG A O 1
ATOM 4509 N N . THR A 1 605 ? -37.735 58.755 -50.664 1.00 132.49 605 THR A N 1
ATOM 4510 C CA . THR A 1 605 ? -36.572 59.498 -50.176 1.00 128.94 605 THR A CA 1
ATOM 4511 C C . THR A 1 605 ? -35.494 58.461 -49.822 1.00 126.74 605 THR A C 1
ATOM 4512 O O . THR A 1 605 ? -35.761 57.491 -49.108 1.00 124.48 605 THR A O 1
ATOM 4516 N N . THR A 1 606 ? -34.286 58.664 -50.344 1.00 123.02 606 THR A N 1
ATOM 4517 C CA . THR A 1 606 ? -33.196 57.723 -50.120 1.00 123.02 606 THR A CA 1
ATOM 4518 C C . THR A 1 606 ? -31.887 58.383 -49.650 1.00 122.02 606 THR A C 1
ATOM 4519 O O . THR A 1 606 ? -31.437 59.351 -50.242 1.00 125.17 606 THR A O 1
ATOM 4523 N N . ILE A 1 607 ? -31.284 57.857 -48.587 1.00 118.69 607 ILE A N 1
ATOM 4524 C CA . ILE A 1 607 ? -30.012 58.369 -48.110 1.00 117.76 607 ILE A CA 1
ATOM 4525 C C . ILE A 1 607 ? -28.941 57.323 -48.458 1.00 120.33 607 ILE A C 1
ATOM 4526 O O . ILE A 1 607 ? -28.970 56.208 -47.943 1.00 120.96 607 ILE A O 1
ATOM 4531 N N . ILE A 1 608 ? -28.010 57.684 -49.346 1.00 121.89 608 ILE A N 1
ATOM 4532 C CA . ILE A 1 608 ? -26.973 56.753 -49.810 1.00 123.06 608 ILE A CA 1
ATOM 4533 C C . ILE A 1 608 ? -25.565 57.012 -49.271 1.00 124.40 608 ILE A C 1
ATOM 4534 O O . ILE A 1 608 ? -25.035 58.104 -49.402 1.00 124.28 608 ILE A O 1
ATOM 4539 N N . ILE A 1 609 ? -24.968 55.989 -48.672 1.00 127.13 609 ILE A N 1
ATOM 4540 C CA . ILE A 1 609 ? -23.608 56.071 -48.167 1.00 129.10 609 ILE A CA 1
ATOM 4541 C C . ILE A 1 609 ? -22.872 55.260 -49.218 1.00 134.82 609 ILE A C 1
ATOM 4542 O O . ILE A 1 609 ? -23.168 54.075 -49.401 1.00 139.08 609 ILE A O 1
ATOM 4547 N N . ALA A 1 610 ? -21.928 55.874 -49.922 1.00 138.63 610 ALA A N 1
ATOM 4548 C CA . ALA A 1 610 ? -21.211 55.160 -50.978 1.00 143.21 610 ALA A CA 1
ATOM 4549 C C . ALA A 1 610 ? -19.700 55.265 -50.882 1.00 147.30 610 ALA A C 1
ATOM 4550 O O . ALA A 1 610 ? -19.168 56.266 -50.403 1.00 149.27 610 ALA A O 1
ATOM 4552 N N . HIS A 1 611 ? -19.012 54.224 -51.346 1.00 152.56 611 HIS A N 1
ATOM 4553 C CA . HIS A 1 611 ? -17.554 54.219 -51.352 1.00 156.00 611 HIS A CA 1
ATOM 4554 C C . HIS A 1 611 ? -17.119 54.771 -52.715 1.00 154.75 611 HIS A C 1
ATOM 4555 O O . HIS A 1 611 ? -16.202 55.594 -52.798 1.00 154.05 611 HIS A O 1
ATOM 4562 N N . ARG A 1 612 ? -17.790 54.327 -53.780 1.00 153.56 612 ARG A N 1
ATOM 4563 C CA . ARG A 1 612 ? -17.494 54.783 -55.149 1.00 151.63 612 ARG A CA 1
ATOM 4564 C C . ARG A 1 612 ? -18.290 56.056 -55.452 1.00 149.18 612 ARG A C 1
ATOM 4565 O O . ARG A 1 612 ? -19.519 56.035 -55.508 1.00 151.03 612 ARG A O 1
ATOM 4567 N N . LEU A 1 613 ? -17.579 57.158 -55.661 1.00 144.03 613 LEU A N 1
ATOM 4568 C CA . LEU A 1 613 ? -18.212 58.445 -55.904 1.00 139.48 613 LEU A CA 1
ATOM 4569 C C . LEU A 1 613 ? -18.767 58.647 -57.306 1.00 138.68 613 LEU A C 1
ATOM 4570 O O . LEU A 1 613 ? -19.404 59.657 -57.591 1.00 137.11 613 LEU A O 1
ATOM 4575 N N . SER A 1 614 ? -18.540 57.675 -58.174 1.00 139.45 614 SER A N 1
ATOM 4576 C CA . SER A 1 614 ? -19.024 57.769 -59.542 1.00 141.86 614 SER A CA 1
ATOM 4577 C C . SER A 1 614 ? -20.534 57.575 -59.564 1.00 142.99 614 SER A C 1
ATOM 4578 O O . SER A 1 614 ? -21.257 58.263 -60.288 1.00 141.67 614 SER A O 1
ATOM 4581 N N . THR A 1 615 ? -20.998 56.629 -58.755 1.00 145.79 615 THR A N 1
ATOM 4582 C CA . THR A 1 615 ? -22.417 56.298 -58.665 1.00 147.24 615 THR A CA 1
ATOM 4583 C C . THR A 1 615 ? -23.205 57.306 -57.834 1.00 146.61 615 THR A C 1
ATOM 4584 O O . THR A 1 615 ? -24.426 57.279 -57.790 1.00 146.46 615 THR A O 1
ATOM 4588 N N . ILE A 1 616 ? -22.497 58.214 -57.188 1.00 147.01 616 ILE A N 1
ATOM 4589 C CA . ILE A 1 616 ? -23.147 59.204 -56.356 1.00 147.61 616 ILE A CA 1
ATOM 4590 C C . ILE A 1 616 ? -23.366 60.524 -57.122 1.00 149.36 616 ILE A C 1
ATOM 4591 O O . ILE A 1 616 ? -24.053 61.431 -56.637 1.00 149.05 616 ILE A O 1
ATOM 4596 N N . ARG A 1 617 ? -22.795 60.607 -58.328 1.00 147.99 617 ARG A N 1
ATOM 4597 C CA . ARG A 1 617 ? -22.869 61.800 -59.173 1.00 145.96 617 ARG A CA 1
ATOM 4598 C C . ARG A 1 617 ? -24.250 62.415 -59.368 1.00 143.80 617 ARG A C 1
ATOM 4599 O O . ARG A 1 617 ? -24.484 63.581 -59.035 1.00 141.64 617 ARG A O 1
ATOM 4607 N N . ASN A 1 618 ? -25.169 61.633 -59.907 1.00 141.37 618 ASN A N 1
ATOM 4608 C CA . ASN A 1 618 ? -26.499 62.148 -60.179 1.00 141.01 618 ASN A CA 1
ATOM 4609 C C . ASN A 1 618 ? -27.504 62.183 -59.032 1.00 139.02 618 ASN A C 1
ATOM 4610 O O . ASN A 1 618 ? -28.718 62.160 -59.257 1.00 139.34 618 ASN A O 1
ATOM 4615 N N . ALA A 1 619 ? -26.998 62.266 -57.807 1.00 134.64 619 ALA A N 1
ATOM 4616 C CA . ALA A 1 619 ? -27.852 62.328 -56.635 1.00 129.92 619 ALA A CA 1
ATOM 4617 C C . ALA A 1 619 ? -28.463 63.711 -56.619 1.00 129.53 619 ALA A C 1
ATOM 4618 O O . ALA A 1 619 ? -27.851 64.657 -57.110 1.00 129.19 619 ALA A O 1
ATOM 4620 N N . ASP A 1 620 ? -29.662 63.825 -56.052 1.00 128.89 620 ASP A N 1
ATOM 4621 C CA . ASP A 1 620 ? -30.373 65.104 -55.978 1.00 129.00 620 ASP A CA 1
ATOM 4622 C C . ASP A 1 620 ? -29.639 66.116 -55.113 1.00 125.75 620 ASP A C 1
ATOM 4623 O O . ASP A 1 620 ? -29.773 67.325 -55.299 1.00 126.08 620 ASP A O 1
ATOM 4628 N N . LEU A 1 621 ? -28.855 65.609 -54.173 1.00 122.82 621 LEU A N 1
ATOM 4629 C CA . LEU A 1 621 ? -28.132 66.458 -53.236 1.00 119.74 621 LEU A CA 1
ATOM 4630 C C . LEU A 1 621 ? -26.944 65.665 -52.682 1.00 119.01 621 LEU A C 1
ATOM 4631 O O . LEU A 1 621 ? -27.074 64.494 -52.333 1.00 120.23 621 LEU A O 1
ATOM 4636 N N . ILE A 1 622 ? -25.779 66.289 -52.610 1.00 116.38 622 ILE A N 1
ATOM 4637 C CA . ILE A 1 622 ? -24.600 65.614 -52.063 1.00 115.32 622 ILE A CA 1
ATOM 4638 C C . ILE A 1 622 ? -24.168 66.351 -50.790 1.00 119.04 622 ILE A C 1
ATOM 4639 O O . ILE A 1 622 ? -23.890 67.548 -50.813 1.00 123.53 622 ILE A O 1
ATOM 4644 N N . ILE A 1 623 ? -24.136 65.642 -49.670 1.00 120.47 623 ILE A N 1
ATOM 4645 C CA . ILE A 1 623 ? -23.737 66.238 -48.397 1.00 121.12 623 ILE A CA 1
ATOM 4646 C C . ILE A 1 623 ? -22.378 65.681 -47.991 1.00 122.98 623 ILE A C 1
ATOM 4647 O O . ILE A 1 623 ? -22.236 64.473 -47.821 1.00 124.53 623 ILE A O 1
ATOM 4652 N N . SER A 1 624 ? -21.386 66.559 -47.842 1.00 123.13 624 SER A N 1
ATOM 4653 C CA . SER A 1 624 ? -20.045 66.144 -47.444 1.00 122.39 624 SER A CA 1
ATOM 4654 C C . SER A 1 624 ? -19.826 66.259 -45.946 1.00 124.00 624 SER A C 1
ATOM 4655 O O . SER A 1 624 ? -20.103 67.295 -45.342 1.00 120.44 624 SER A O 1
ATOM 4658 N N . CYS A 1 625 ? -19.315 65.181 -45.355 1.00 128.24 625 CYS A N 1
ATOM 4659 C CA . CYS A 1 625 ? -19.057 65.131 -43.917 1.00 131.41 625 CYS A CA 1
ATOM 4660 C C . CYS A 1 625 ? -17.558 65.143 -43.610 1.00 130.06 625 CYS A C 1
ATOM 4661 O O . CYS A 1 625 ? -16.745 64.669 -44.414 1.00 131.93 625 CYS A O 1
ATOM 4664 N N . LYS A 1 626 ? -17.206 65.674 -42.440 1.00 125.23 626 LYS A N 1
ATOM 4665 C CA . LYS A 1 626 ? -15.817 65.692 -41.980 1.00 123.15 626 LYS A CA 1
ATOM 4666 C C . LYS A 1 626 ? -15.815 65.788 -40.450 1.00 123.44 626 LYS A C 1
ATOM 4667 O O . LYS A 1 626 ? -16.450 66.661 -39.862 1.00 121.74 626 LYS A O 1
ATOM 4673 N N . ASN A 1 627 ? -15.105 64.865 -39.812 1.00 124.73 627 ASN A N 1
ATOM 4674 C CA . ASN A 1 627 ? -15.000 64.824 -38.355 1.00 125.30 627 ASN A CA 1
ATOM 4675 C C . ASN A 1 627 ? -16.333 64.888 -37.632 1.00 124.90 627 ASN A C 1
ATOM 4676 O O . ASN A 1 627 ? -16.413 65.385 -36.510 1.00 124.57 627 ASN A O 1
ATOM 4681 N N . GLY A 1 628 ? -17.377 64.372 -38.273 1.00 123.95 628 GLY A N 1
ATOM 4682 C CA . GLY A 1 628 ? -18.679 64.345 -37.642 1.00 124.51 628 GLY A CA 1
ATOM 4683 C C . GLY A 1 628 ? -19.548 65.573 -37.805 1.00 125.61 628 GLY A C 1
ATOM 4684 O O . GLY A 1 628 ? -20.407 65.835 -36.963 1.00 130.01 628 GLY A O 1
ATOM 4685 N N . GLN A 1 629 ? -19.338 66.334 -38.874 1.00 122.42 629 GLN A N 1
ATOM 4686 C CA . GLN A 1 629 ? -20.158 67.513 -39.124 1.00 118.85 629 GLN A CA 1
ATOM 4687 C C . GLN A 1 629 ? -20.194 67.792 -40.608 1.00 119.63 629 GLN A C 1
ATOM 4688 O O . GLN A 1 629 ? -19.321 67.352 -41.351 1.00 123.56 629 GLN A O 1
ATOM 4694 N N . VAL A 1 630 ? -21.216 68.504 -41.054 1.00 118.42 630 VAL A N 1
ATOM 4695 C CA . VAL A 1 630 ? -21.329 68.816 -42.472 1.00 116.98 630 VAL A CA 1
ATOM 4696 C C . VAL A 1 630 ? -20.415 69.979 -42.848 1.00 118.39 630 VAL A C 1
ATOM 4697 O O . VAL A 1 630 ? -20.324 70.974 -42.121 1.00 118.23 630 VAL A O 1
ATOM 4701 N N . VAL A 1 631 ? -19.727 69.837 -43.979 1.00 119.85 631 VAL A N 1
ATOM 4702 C CA . VAL A 1 631 ? -18.821 70.878 -44.486 1.00 120.27 631 VAL A CA 1
ATOM 4703 C C . VAL A 1 631 ? -19.421 71.581 -45.710 1.00 119.17 631 VAL A C 1
ATOM 4704 O O . VAL A 1 631 ? -19.296 72.796 -45.857 1.00 117.95 631 VAL A O 1
ATOM 4708 N N . GLU A 1 632 ? -20.059 70.811 -46.585 1.00 120.00 632 GLU A N 1
ATOM 4709 C CA . GLU A 1 632 ? -20.703 71.382 -47.758 1.00 122.95 632 GLU A CA 1
ATOM 4710 C C . GLU A 1 632 ? -21.949 70.604 -48.177 1.00 122.19 632 GLU A C 1
ATOM 4711 O O . GLU A 1 632 ? -22.046 69.395 -47.962 1.00 119.13 632 GLU A O 1
ATOM 4717 N N . VAL A 1 633 ? -22.903 71.323 -48.767 1.00 122.67 633 VAL A N 1
ATOM 4718 C CA . VAL A 1 633 ? -24.177 70.761 -49.234 1.00 121.21 633 VAL A CA 1
ATOM 4719 C C . VAL A 1 633 ? -24.478 71.282 -50.640 1.00 119.91 633 VAL A C 1
ATOM 4720 O O . VAL A 1 633 ? -24.404 72.477 -50.900 1.00 122.29 633 VAL A O 1
ATOM 4724 N N . GLY A 1 634 ? -24.809 70.385 -51.553 1.00 118.66 634 GLY A N 1
ATOM 4725 C CA . GLY A 1 634 ? -25.123 70.809 -52.906 1.00 121.17 634 GLY A CA 1
ATOM 4726 C C . GLY A 1 634 ? -24.986 69.695 -53.919 1.00 123.64 634 GLY A C 1
ATOM 4727 O O . GLY A 1 634 ? -24.406 68.660 -53.633 1.00 124.80 634 GLY A O 1
ATOM 4728 N N . ASP A 1 635 ? -25.520 69.910 -55.113 1.00 128.23 635 ASP A N 1
ATOM 4729 C CA . ASP A 1 635 ? -25.446 68.911 -56.175 1.00 131.45 635 ASP A CA 1
ATOM 4730 C C . ASP A 1 635 ? -24.045 68.833 -56.756 1.00 130.26 635 ASP A C 1
ATOM 4731 O O . ASP A 1 635 ? -23.175 69.627 -56.411 1.00 127.55 635 ASP A O 1
ATOM 4736 N N . HIS A 1 636 ? -23.834 67.880 -57.650 1.00 131.81 636 HIS A N 1
ATOM 4737 C CA . HIS A 1 636 ? -22.525 67.680 -58.247 1.00 134.63 636 HIS A CA 1
ATOM 4738 C C . HIS A 1 636 ? -21.921 68.923 -58.860 1.00 137.81 636 HIS A C 1
ATOM 4739 O O . HIS A 1 636 ? -20.758 69.240 -58.603 1.00 141.36 636 HIS A O 1
ATOM 4746 N N . ARG A 1 637 ? -22.698 69.616 -59.684 1.00 139.68 637 ARG A N 1
ATOM 4747 C CA . ARG A 1 637 ? -22.202 70.826 -60.342 1.00 139.75 637 ARG A CA 1
ATOM 4748 C C . ARG A 1 637 ? -21.747 71.912 -59.358 1.00 138.20 637 ARG A C 1
ATOM 4749 O O . ARG A 1 637 ? -20.701 72.529 -59.549 1.00 137.18 637 ARG A O 1
ATOM 4751 N N . ALA A 1 638 ? -22.526 72.122 -58.301 1.00 135.69 638 ALA A N 1
ATOM 4752 C CA . ALA A 1 638 ? -22.217 73.148 -57.322 1.00 135.05 638 ALA A CA 1
ATOM 4753 C C . ALA A 1 638 ? -20.957 72.894 -56.496 1.00 133.96 638 ALA A C 1
ATOM 4754 O O . ALA A 1 638 ? -20.116 73.781 -56.343 1.00 133.52 638 ALA A O 1
ATOM 4756 N N . LEU A 1 639 ? -20.836 71.685 -55.966 1.00 131.49 639 LEU A N 1
ATOM 4757 C CA . LEU A 1 639 ? -19.703 71.351 -55.125 1.00 130.44 639 LEU A CA 1
ATOM 4758 C C . LEU A 1 639 ? -18.396 71.226 -55.896 1.00 132.81 639 LEU A C 1
ATOM 4759 O O . LEU A 1 639 ? -17.319 71.436 -55.323 1.00 136.53 639 LEU A O 1
ATOM 4764 N N . MET A 1 640 ? -18.477 70.878 -57.181 1.00 130.79 640 MET A N 1
ATOM 4765 C CA . MET A 1 640 ? -17.267 70.744 -57.981 1.00 129.87 640 MET A CA 1
ATOM 4766 C C . MET A 1 640 ? -16.742 72.132 -58.314 1.00 131.66 640 MET A C 1
ATOM 4767 O O . MET A 1 640 ? -15.548 72.319 -58.530 1.00 135.27 640 MET A O 1
ATOM 4772 N N . ALA A 1 641 ? -17.640 73.108 -58.333 1.00 131.36 641 ALA A N 1
ATOM 4773 C CA . ALA A 1 641 ? -17.265 74.482 -58.638 1.00 131.83 641 ALA A CA 1
ATOM 4774 C C . ALA A 1 641 ? -16.717 75.234 -57.420 1.00 132.80 641 ALA A C 1
ATOM 4775 O O . ALA A 1 641 ? -16.228 76.367 -57.541 1.00 133.29 641 ALA A O 1
ATOM 4777 N N . GLN A 1 642 ? -16.795 74.599 -56.252 1.00 132.92 642 GLN A N 1
ATOM 4778 C CA . GLN A 1 642 ? -16.330 75.197 -54.994 1.00 132.12 642 GLN A CA 1
ATOM 4779 C C . GLN A 1 642 ? -14.930 74.743 -54.565 1.00 130.58 642 GLN A C 1
ATOM 4780 O O . GLN A 1 642 ? -14.292 75.394 -53.732 1.00 128.29 642 GLN A O 1
ATOM 4786 N N . GLN A 1 643 ? -14.460 73.643 -55.163 1.00 130.56 643 GLN A N 1
ATOM 4787 C CA . GLN A 1 643 ? -13.159 73.042 -54.856 1.00 130.52 643 GLN A CA 1
ATOM 4788 C C . GLN A 1 643 ? -13.080 72.681 -53.381 1.00 131.88 643 GLN A C 1
ATOM 4789 O O . GLN A 1 643 ? -12.056 72.889 -52.723 1.00 128.88 643 GLN A O 1
ATOM 4795 N N . GLY A 1 644 ? -14.179 72.122 -52.877 1.00 133.77 644 GLY A N 1
ATOM 4796 C CA . GLY A 1 644 ? -14.267 71.747 -51.479 1.00 133.96 644 GLY A CA 1
ATOM 4797 C C . GLY A 1 644 ? -13.774 70.351 -51.175 1.00 133.92 644 GLY A C 1
ATOM 4798 O O . GLY A 1 644 ? -12.837 69.876 -51.807 1.00 134.74 644 GLY A O 1
ATOM 4799 N N . LEU A 1 645 ? -14.404 69.700 -50.198 1.00 134.29 645 LEU A N 1
ATOM 4800 C CA . LEU A 1 645 ? -14.025 68.350 -49.802 1.00 132.20 645 LEU A CA 1
ATOM 4801 C C . LEU A 1 645 ? -14.480 67.348 -50.853 1.00 130.61 645 LEU A C 1
ATOM 4802 O O . LEU A 1 645 ? -13.753 66.407 -51.164 1.00 131.25 645 LEU A O 1
ATOM 4807 N N . TYR A 1 646 ? -15.679 67.559 -51.396 1.00 127.45 646 TYR A N 1
ATOM 4808 C CA . TYR A 1 646 ? -16.233 66.675 -52.417 1.00 125.32 646 TYR A CA 1
ATOM 4809 C C . TYR A 1 646 ? -15.369 66.690 -53.662 1.00 127.27 646 TYR A C 1
ATOM 4810 O O . TYR A 1 646 ? -15.086 65.640 -54.239 1.00 128.39 646 TYR A O 1
ATOM 4819 N N . TYR A 1 647 ? -14.954 67.889 -54.073 1.00 128.01 647 TYR A N 1
ATOM 4820 C CA . TYR A 1 647 ? -14.104 68.058 -55.255 1.00 124.94 647 TYR A CA 1
ATOM 4821 C C . TYR A 1 647 ? -12.785 67.292 -55.043 1.00 122.95 647 TYR A C 1
ATOM 4822 O O . TYR A 1 647 ? -12.309 66.578 -55.927 1.00 118.53 647 TYR A O 1
ATOM 4831 N N . ASP A 1 648 ? -12.221 67.429 -53.849 1.00 121.61 648 ASP A N 1
ATOM 4832 C CA . ASP A 1 648 ? -10.976 66.764 -53.524 1.00 122.94 648 ASP A CA 1
ATOM 4833 C C . ASP A 1 648 ? -11.113 65.256 -53.582 1.00 122.13 648 ASP A C 1
ATOM 4834 O O . ASP A 1 648 ? -10.226 64.560 -54.062 1.00 122.73 648 ASP A O 1
ATOM 4839 N N . LEU A 1 649 ? -12.235 64.749 -53.091 1.00 123.06 649 LEU A N 1
ATOM 4840 C CA . LEU A 1 649 ? -12.476 63.309 -53.068 1.00 122.50 649 LEU A CA 1
ATOM 4841 C C . LEU A 1 649 ? -12.727 62.733 -54.455 1.00 121.18 649 LEU A C 1
ATOM 4842 O O . LEU A 1 649 ? -12.220 61.675 -54.782 1.00 118.94 649 LEU A O 1
ATOM 4847 N N . VAL A 1 650 ? -13.503 63.442 -55.267 1.00 121.00 650 VAL A N 1
ATOM 4848 C CA . VAL A 1 650 ? -13.819 62.979 -56.615 1.00 121.01 650 VAL A CA 1
ATOM 4849 C C . VAL A 1 650 ? -12.580 62.906 -57.507 1.00 122.20 650 VAL A C 1
ATOM 4850 O O . VAL A 1 650 ? -12.310 61.880 -58.125 1.00 120.44 650 VAL A O 1
ATOM 4854 N N . THR A 1 651 ? -11.837 64.004 -57.572 1.00 124.86 651 THR A N 1
ATOM 4855 C CA . THR A 1 651 ? -10.648 64.066 -58.408 1.00 124.02 651 THR A CA 1
ATOM 4856 C C . THR A 1 651 ? -9.528 63.141 -57.936 1.00 127.40 651 THR A C 1
ATOM 4857 O O . THR A 1 651 ? -8.788 62.601 -58.748 1.00 130.54 651 THR A O 1
ATOM 4861 N N . ALA A 1 652 ? -9.406 62.953 -56.630 1.00 129.31 652 ALA A N 1
ATOM 4862 C CA . ALA A 1 652 ? -8.372 62.085 -56.098 1.00 130.36 652 ALA A CA 1
ATOM 4863 C C . ALA A 1 652 ? -8.681 60.645 -56.462 1.00 130.32 652 ALA A C 1
ATOM 4864 O O . ALA A 1 652 ? -7.788 59.890 -56.849 1.00 131.20 652 ALA A O 1
ATOM 4866 N N . GLN A 1 653 ? -9.956 60.282 -56.334 1.00 129.16 653 GLN A N 1
ATOM 4867 C CA . GLN A 1 653 ? -10.427 58.928 -56.620 1.00 127.05 653 GLN A CA 1
ATOM 4868 C C . GLN A 1 653 ? -10.368 58.648 -58.105 1.00 124.60 653 GLN A C 1
ATOM 4869 O O . GLN A 1 653 ? -9.856 57.613 -58.509 1.00 123.55 653 GLN A O 1
ATOM 4875 N N . THR A 1 654 ? -10.875 59.580 -58.910 1.00 123.69 654 THR A N 1
ATOM 4876 C CA . THR A 1 654 ? -10.891 59.403 -60.353 1.00 124.18 654 THR A CA 1
ATOM 4877 C C . THR A 1 654 ? -9.478 59.302 -60.937 1.00 124.21 654 THR A C 1
ATOM 4878 O O . THR A 1 654 ? -9.293 58.800 -62.041 1.00 123.17 654 THR A O 1
ATOM 4882 N N . PHE A 1 655 ? -8.482 59.754 -60.184 1.00 125.47 655 PHE A N 1
ATOM 4883 C CA . PHE A 1 655 ? -7.102 59.666 -60.642 1.00 128.09 655 PHE A CA 1
ATOM 4884 C C . PHE A 1 655 ? -6.617 58.248 -60.368 1.00 130.99 655 PHE A C 1
ATOM 4885 O O . PHE A 1 655 ? -6.057 57.604 -61.249 1.00 133.26 655 PHE A O 1
ATOM 4893 N N . THR A 1 656 ? -6.847 57.761 -59.148 1.00 134.82 656 THR A N 1
ATOM 4894 C CA . THR A 1 656 ? -6.404 56.423 -58.770 1.00 137.08 656 THR A CA 1
ATOM 4895 C C . THR A 1 656 ? -7.067 55.418 -59.679 1.00 138.58 656 THR A C 1
ATOM 4896 O O . THR A 1 656 ? -6.458 54.434 -60.078 1.00 138.32 656 THR A O 1
ATOM 4900 N N . ASP A 1 657 ? -8.320 55.693 -60.022 1.00 143.86 657 ASP A N 1
ATOM 4901 C CA . ASP A 1 657 ? -9.094 54.828 -60.908 1.00 149.67 657 ASP A CA 1
ATOM 4902 C C . ASP A 1 657 ? -8.459 54.780 -62.301 1.00 150.61 657 ASP A C 1
ATOM 4903 O O . ASP A 1 657 ? -8.389 53.717 -62.919 1.00 151.49 657 ASP A O 1
ATOM 4908 N N . ALA A 1 658 ? -7.994 55.931 -62.786 1.00 152.04 658 ALA A N 1
ATOM 4909 C CA . ALA A 1 658 ? -7.378 56.029 -64.111 1.00 151.84 658 ALA A CA 1
ATOM 4910 C C . ALA A 1 658 ? -5.991 55.370 -64.193 1.00 151.70 658 ALA A C 1
ATOM 4911 O O . ALA A 1 658 ? -5.605 54.835 -65.235 1.00 150.37 658 ALA A O 1
ATOM 4913 N N . VAL A 1 659 ? -5.250 55.414 -63.089 1.00 152.20 659 VAL A N 1
ATOM 4914 C CA . VAL A 1 659 ? -3.922 54.815 -63.016 1.00 152.95 659 VAL A CA 1
ATOM 4915 C C . VAL A 1 659 ? -4.035 53.290 -62.959 1.00 157.66 659 VAL A C 1
ATOM 4916 O O . VAL A 1 659 ? -3.281 52.571 -63.621 1.00 159.20 659 VAL A O 1
ATOM 4920 N N . ASP A 1 660 ? -4.989 52.796 -62.176 1.00 162.09 660 ASP A N 1
ATOM 4921 C CA . ASP A 1 660 ? -5.217 51.355 -62.036 1.00 165.27 660 ASP A CA 1
ATOM 4922 C C . ASP A 1 660 ? -5.880 50.722 -63.267 1.00 166.00 660 ASP A C 1
ATOM 4923 O O . ASP A 1 660 ? -5.625 49.561 -63.593 1.00 164.38 660 ASP A O 1
ATOM 4928 N N . SER A 1 661 ? -6.731 51.484 -63.947 1.00 167.93 661 SER A N 1
ATOM 4929 C CA . SER A 1 661 ? -7.425 50.998 -65.140 1.00 170.61 661 SER A CA 1
ATOM 4930 C C . SER A 1 661 ? -6.466 50.905 -66.345 1.00 173.21 661 SER A C 1
ATOM 4931 O O . SER A 1 661 ? -6.610 50.029 -67.209 1.00 175.77 661 SER A O 1
ATOM 4934 N N . ALA A 1 662 ? -5.484 51.801 -66.403 1.00 173.51 662 ALA A N 1
ATOM 4935 C CA . ALA A 1 662 ? -4.522 51.798 -67.499 1.00 172.71 662 ALA A CA 1
ATOM 4936 C C . ALA A 1 662 ? -3.497 50.680 -67.306 1.00 173.31 662 ALA A C 1
ATOM 4937 O O . ALA A 1 662 ? -3.116 50.008 -68.266 1.00 173.29 662 ALA A O 1
ATOM 4939 N N . ALA A 1 663 ? -3.072 50.473 -66.059 1.00 173.99 663 ALA A N 1
ATOM 4940 C CA . ALA A 1 663 ? -2.094 49.438 -65.711 1.00 175.88 663 ALA A CA 1
ATOM 4941 C C . ALA A 1 663 ? -2.665 48.008 -65.768 1.00 178.40 663 ALA A C 1
ATOM 4942 O O . ALA A 1 663 ? -1.983 47.062 -66.186 1.00 177.44 663 ALA A O 1
ATOM 4944 N N . GLU A 1 664 ? -3.920 47.860 -65.349 1.00 182.26 664 GLU A N 1
ATOM 4945 C CA . GLU A 1 664 ? -4.598 46.562 -65.314 1.00 183.61 664 GLU A CA 1
ATOM 4946 C C . GLU A 1 664 ? -6.006 46.546 -65.946 1.00 183.97 664 GLU A C 1
ATOM 4947 O O . GLU A 1 664 ? -7.016 46.395 -65.241 1.00 181.98 664 GLU A O 1
ATOM 4953 N N . GLY A 1 665 ? -6.062 46.689 -67.273 1.00 184.75 665 GLY A N 1
ATOM 4954 C CA . GLY A 1 665 ? -7.327 46.691 -67.996 1.00 183.91 665 GLY A CA 1
ATOM 4955 C C . GLY A 1 665 ? -7.324 47.558 -69.244 1.00 183.34 665 GLY A C 1
ATOM 4956 O O . GLY A 1 665 ? -6.319 48.179 -69.603 1.00 181.91 665 GLY A O 1
ATOM 4957 N N . GLU A 1 716 ? -7.162 24.087 -32.903 1.00 198.81 716 GLU A N 1
ATOM 4958 C CA . GLU A 1 716 ? -7.940 25.293 -32.645 1.00 199.10 716 GLU A CA 1
ATOM 4959 C C . GLU A 1 716 ? -9.376 25.156 -33.151 1.00 200.00 716 GLU A C 1
ATOM 4960 O O . GLU A 1 716 ? -10.306 25.647 -32.510 1.00 200.00 716 GLU A O 1
ATOM 4962 N N . ARG A 1 717 ? -9.550 24.484 -34.291 1.00 200.00 717 ARG A N 1
ATOM 4963 C CA . ARG A 1 717 ? -10.872 24.283 -34.901 1.00 199.36 717 ARG A CA 1
ATOM 4964 C C . ARG A 1 717 ? -11.734 23.209 -34.215 1.00 199.81 717 ARG A C 1
ATOM 4965 O O . ARG A 1 717 ? -12.950 23.381 -34.066 1.00 199.75 717 ARG A O 1
ATOM 4967 N N . ILE A 1 718 ? -11.105 22.112 -33.791 1.00 200.00 718 ILE A N 1
ATOM 4968 C CA . ILE A 1 718 ? -11.809 21.006 -33.133 1.00 200.00 718 ILE A CA 1
ATOM 4969 C C . ILE A 1 718 ? -11.232 20.632 -31.767 1.00 200.00 718 ILE A C 1
ATOM 4970 O O . ILE A 1 718 ? -10.016 20.685 -31.549 1.00 199.57 718 ILE A O 1
ATOM 4972 N N . GLY A 1 719 ? -12.121 20.247 -30.853 1.00 200.00 719 GLY A N 1
ATOM 4973 C CA . GLY A 1 719 ? -11.719 19.855 -29.513 1.00 200.00 719 GLY A CA 1
ATOM 4974 C C . GLY A 1 719 ? -12.763 19.014 -28.795 1.00 199.92 719 GLY A C 1
ATOM 4975 O O . GLY A 1 719 ? -13.912 19.443 -28.631 1.00 200.00 719 GLY A O 1
ATOM 4976 N N . LYS A 1 720 ? -12.370 17.813 -28.373 1.00 198.60 720 LYS A N 1
ATOM 4977 C CA . LYS A 1 720 ? -13.263 16.910 -27.653 1.00 196.15 720 LYS A CA 1
ATOM 4978 C C . LYS A 1 720 ? -12.470 15.923 -26.776 1.00 196.25 720 LYS A C 1
ATOM 4979 O O . LYS A 1 720 ? -11.232 15.976 -26.739 1.00 194.59 720 LYS A O 1
ATOM 4985 N N . ASP A 1 721 ? -13.184 15.039 -26.071 1.00 197.18 721 ASP A N 1
ATOM 4986 C CA . ASP A 1 721 ? -12.568 14.045 -25.177 1.00 197.46 721 ASP A CA 1
ATOM 4987 C C . ASP A 1 721 ? -11.818 12.897 -25.890 1.00 197.09 721 ASP A C 1
ATOM 4988 O O . ASP A 1 721 ? -11.731 12.863 -27.127 1.00 198.18 721 ASP A O 1
ATOM 4993 N N . ALA A 1 722 ? -11.290 11.958 -25.099 1.00 193.30 722 ALA A N 1
ATOM 4994 C CA . ALA A 1 722 ? -10.518 10.827 -25.620 1.00 188.63 722 ALA A CA 1
ATOM 4995 C C . ALA A 1 722 ? -11.289 9.743 -26.387 1.00 186.27 722 ALA A C 1
ATOM 4996 O O . ALA A 1 722 ? -10.840 9.292 -27.441 1.00 187.09 722 ALA A O 1
ATOM 4998 N N . LEU A 1 723 ? -12.443 9.333 -25.867 1.00 182.97 723 LEU A N 1
ATOM 4999 C CA . LEU A 1 723 ? -13.257 8.281 -26.482 1.00 179.12 723 LEU A CA 1
ATOM 5000 C C . LEU A 1 723 ? -13.684 8.517 -27.929 1.00 176.53 723 LEU A C 1
ATOM 5001 O O . LEU A 1 723 ? -13.706 7.584 -28.734 1.00 173.13 723 LEU A O 1
ATOM 5006 N N . SER A 1 724 ? -14.029 9.760 -28.253 1.00 175.53 724 SER A N 1
ATOM 5007 C CA . SER A 1 724 ? -14.471 10.120 -29.597 1.00 174.50 724 SER A CA 1
ATOM 5008 C C . SER A 1 724 ? -13.319 10.127 -30.599 1.00 172.56 724 SER A C 1
ATOM 5009 O O . SER A 1 724 ? -13.452 9.624 -31.722 1.00 171.52 724 SER A O 1
ATOM 5012 N N . ARG A 1 725 ? -12.192 10.703 -30.182 1.00 169.78 725 ARG A N 1
ATOM 5013 C CA . ARG A 1 725 ? -10.996 10.792 -31.013 1.00 165.50 725 ARG A CA 1
ATOM 5014 C C . ARG A 1 725 ? -10.470 9.414 -31.374 1.00 163.96 725 ARG A C 1
ATOM 5015 O O . ARG A 1 725 ? -10.145 9.154 -32.531 1.00 163.88 725 ARG A O 1
ATOM 5023 N N . LEU A 1 726 ? -10.398 8.528 -30.382 1.00 162.34 726 LEU A N 1
ATOM 5024 C CA . LEU A 1 726 ? -9.894 7.169 -30.584 1.00 160.08 726 LEU A CA 1
ATOM 5025 C C . LEU A 1 726 ? -10.774 6.344 -31.518 1.00 160.07 726 LEU A C 1
ATOM 5026 O O . LEU A 1 726 ? -10.362 5.289 -31.999 1.00 159.08 726 LEU A O 1
ATOM 5031 N N . LYS A 1 727 ? -11.985 6.824 -31.776 1.00 161.77 727 LYS A N 1
ATOM 5032 C CA . LYS A 1 727 ? -12.888 6.134 -32.686 1.00 164.72 727 LYS A CA 1
ATOM 5033 C C . LYS A 1 727 ? -12.533 6.597 -34.101 1.00 166.32 727 LYS A C 1
ATOM 5034 O O . LYS A 1 727 ? -12.627 5.833 -35.071 1.00 163.90 727 LYS A O 1
ATOM 5040 N N . GLN A 1 728 ? -12.107 7.854 -34.208 1.00 169.23 728 GLN A N 1
ATOM 5041 C CA . GLN A 1 728 ? -11.717 8.426 -35.495 1.00 172.36 728 GLN A CA 1
ATOM 5042 C C . GLN A 1 728 ? -10.243 8.138 -35.806 1.00 172.31 728 GLN A C 1
ATOM 5043 O O . GLN A 1 728 ? -9.824 8.217 -36.969 1.00 172.69 728 GLN A O 1
ATOM 5049 N N . GLU A 1 729 ? -9.457 7.822 -34.774 1.00 171.09 729 GLU A N 1
ATOM 5050 C CA . GLU A 1 729 ? -8.049 7.485 -34.955 1.00 166.43 729 GLU A CA 1
ATOM 5051 C C . GLU A 1 729 ? -7.942 5.992 -35.247 1.00 165.61 729 GLU A C 1
ATOM 5052 O O . GLU A 1 729 ? -6.925 5.536 -35.756 1.00 163.26 729 GLU A O 1
ATOM 5058 N N . LEU A 1 730 ? -8.996 5.237 -34.934 1.00 166.93 730 LEU A N 1
ATOM 5059 C CA . LEU A 1 730 ? -9.047 3.810 -35.251 1.00 168.14 730 LEU A CA 1
ATOM 5060 C C . LEU A 1 730 ? -9.365 3.866 -36.747 1.00 171.80 730 LEU A C 1
ATOM 5061 O O . LEU A 1 730 ? -8.928 3.022 -37.534 1.00 172.00 730 LEU A O 1
ATOM 5066 N N . GLU A 1 731 ? -10.135 4.884 -37.123 1.00 175.83 731 GLU A N 1
ATOM 5067 C CA . GLU A 1 731 ? -10.486 5.139 -38.513 1.00 180.00 731 GLU A CA 1
ATOM 5068 C C . GLU A 1 731 ? -9.211 5.805 -39.061 1.00 181.64 731 GLU A C 1
ATOM 5069 O O . GLU A 1 731 ? -8.327 6.162 -38.276 1.00 183.77 731 GLU A O 1
ATOM 5075 N N . GLU A 1 732 ? -9.117 5.981 -40.382 1.00 181.44 732 GLU A N 1
ATOM 5076 C CA . GLU A 1 732 ? -7.930 6.566 -41.042 1.00 179.61 732 GLU A CA 1
ATOM 5077 C C . GLU A 1 732 ? -6.880 5.470 -41.245 1.00 177.37 732 GLU A C 1
ATOM 5078 O O . GLU A 1 732 ? -6.072 5.537 -42.175 1.00 178.66 732 GLU A O 1
ATOM 5084 N N . ASN A 1 733 ? -6.896 4.470 -40.364 1.00 172.69 733 ASN A N 1
ATOM 5085 C CA . ASN A 1 733 ? -5.958 3.354 -40.427 1.00 167.67 733 ASN A CA 1
ATOM 5086 C C . ASN A 1 733 ? -6.726 2.063 -40.690 1.00 169.63 733 ASN A C 1
ATOM 5087 O O . ASN A 1 733 ? -7.939 2.084 -40.889 1.00 170.24 733 ASN A O 1
ATOM 5092 N N . ASN A 1 734 ? -6.003 0.945 -40.700 1.00 172.62 734 ASN A N 1
ATOM 5093 C CA . ASN A 1 734 ? -6.595 -0.376 -40.887 1.00 175.61 734 ASN A CA 1
ATOM 5094 C C . ASN A 1 734 ? -7.048 -0.832 -39.492 1.00 176.11 734 ASN A C 1
ATOM 5095 O O . ASN A 1 734 ? -7.894 -1.724 -39.335 1.00 175.78 734 ASN A O 1
ATOM 5100 N N . ALA A 1 735 ? -6.476 -0.183 -38.481 1.00 175.52 735 ALA A N 1
ATOM 5101 C CA . ALA A 1 735 ? -6.721 -0.465 -37.063 1.00 173.59 735 ALA A CA 1
ATOM 5102 C C . ALA A 1 735 ? -7.932 -1.301 -36.684 1.00 171.40 735 ALA A C 1
ATOM 5103 O O . ALA A 1 735 ? -9.028 -0.777 -36.497 1.00 171.51 735 ALA A O 1
ATOM 5105 N N . GLN A 1 736 ? -7.723 -2.607 -36.568 1.00 168.99 736 GLN A N 1
ATOM 5106 C CA . GLN A 1 736 ? -8.767 -3.518 -36.124 1.00 165.55 736 GLN A CA 1
ATOM 5107 C C . GLN A 1 736 ? -8.573 -3.473 -34.604 1.00 162.69 736 GLN A C 1
ATOM 5108 O O . GLN A 1 736 ? -7.512 -3.861 -34.095 1.00 161.81 736 GLN A O 1
ATOM 5114 N N . LYS A 1 737 ? -9.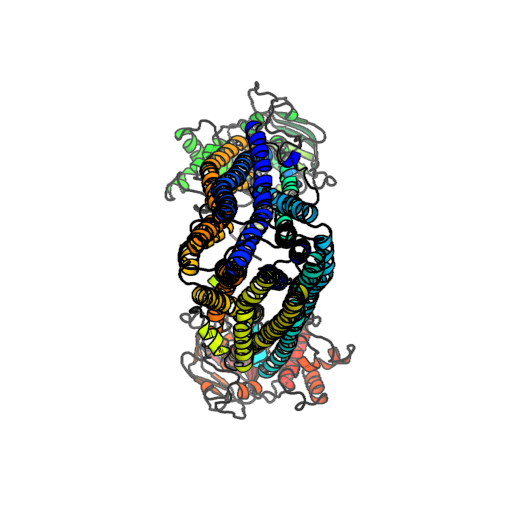574 -2.975 -33.883 1.00 158.43 737 LYS A N 1
ATOM 5115 C CA . LYS A 1 737 ? -9.461 -2.841 -32.438 1.00 154.15 737 LYS A CA 1
ATOM 5116 C C . LYS A 1 737 ? -9.134 -4.138 -31.687 1.00 150.46 737 LYS A C 1
ATOM 5117 O O . LYS A 1 737 ? -9.677 -5.206 -31.960 1.00 150.31 737 LYS A O 1
ATOM 5123 N N . THR A 1 738 ? -8.212 -4.017 -30.739 1.00 145.52 738 THR A N 1
ATOM 5124 C CA . THR A 1 738 ? -7.736 -5.132 -29.937 1.00 140.13 738 THR A CA 1
ATOM 5125 C C . THR A 1 738 ? -8.701 -5.598 -28.844 1.00 136.34 738 THR A C 1
ATOM 5126 O O . THR A 1 738 ? -9.750 -5.000 -28.621 1.00 136.71 738 THR A O 1
ATOM 5130 N N . ASN A 1 739 ? -8.334 -6.677 -28.162 1.00 131.19 739 ASN A N 1
ATOM 5131 C CA . ASN A 1 739 ? -9.143 -7.204 -27.076 1.00 128.09 739 ASN A CA 1
ATOM 5132 C C . ASN A 1 739 ? -8.253 -7.376 -25.856 1.00 126.68 739 ASN A C 1
ATOM 5133 O O . ASN A 1 739 ? -7.086 -7.008 -25.895 1.00 125.58 739 ASN A O 1
ATOM 5138 N N . LEU A 1 740 ? -8.801 -7.922 -24.771 1.00 125.63 740 LEU A N 1
ATOM 5139 C CA . LEU A 1 740 ? -8.039 -8.112 -23.535 1.00 122.31 740 LEU A CA 1
ATOM 5140 C C . LEU A 1 740 ? -6.896 -9.095 -23.679 1.00 124.45 740 LEU A C 1
ATOM 5141 O O . LEU A 1 740 ? -5.804 -8.828 -23.199 1.00 124.56 740 LEU A O 1
ATOM 5146 N N . PHE A 1 741 ? -7.142 -10.229 -24.328 1.00 127.47 741 PHE A N 1
ATOM 5147 C CA . PHE A 1 741 ? -6.104 -11.252 -24.487 1.00 130.92 741 PHE A CA 1
ATOM 5148 C C . PHE A 1 741 ? -4.890 -10.766 -25.288 1.00 129.94 741 PHE A C 1
ATOM 5149 O O . PHE A 1 741 ? -3.741 -11.039 -24.928 1.00 127.50 741 PHE A O 1
ATOM 5157 N N . GLU A 1 742 ? -5.151 -10.032 -26.365 1.00 128.11 742 GLU A N 1
ATOM 5158 C CA . GLU A 1 742 ? -4.078 -9.519 -27.202 1.00 126.58 742 GLU A CA 1
ATOM 5159 C C . GLU A 1 742 ? -3.201 -8.564 -26.408 1.00 124.40 742 GLU A C 1
ATOM 5160 O O . GLU A 1 742 ? -1.989 -8.548 -26.582 1.00 124.15 742 GLU A O 1
ATOM 5166 N N . ILE A 1 743 ? -3.819 -7.767 -25.541 1.00 122.22 743 ILE A N 1
ATOM 5167 C CA . ILE A 1 743 ? -3.079 -6.811 -24.723 1.00 119.71 743 ILE A CA 1
ATOM 5168 C C . ILE A 1 743 ? -2.260 -7.555 -23.688 1.00 118.72 743 ILE A C 1
ATOM 5169 O O . ILE A 1 743 ? -1.165 -7.126 -23.345 1.00 118.31 743 ILE A O 1
ATOM 5174 N N . LEU A 1 744 ? -2.794 -8.673 -23.196 1.00 119.21 744 LEU A N 1
ATOM 5175 C CA . LEU A 1 744 ? -2.086 -9.485 -22.208 1.00 119.11 744 LEU A CA 1
ATOM 5176 C C . LEU A 1 744 ? -0.925 -10.186 -22.913 1.00 119.40 744 LEU A C 1
ATOM 5177 O O . LEU A 1 744 ? 0.157 -10.334 -22.355 1.00 117.91 744 LEU A O 1
ATOM 5182 N N . TYR A 1 745 ? -1.148 -10.591 -24.156 1.00 122.12 745 TYR A N 1
ATOM 5183 C CA . TYR A 1 745 ? -0.105 -11.253 -24.934 1.00 126.39 745 TYR A CA 1
ATOM 5184 C C . TYR A 1 745 ? 1.139 -10.350 -25.085 1.00 125.26 745 TYR A C 1
ATOM 5185 O O . TYR A 1 745 ? 2.270 -10.844 -25.101 1.00 122.79 745 TYR A O 1
ATOM 5194 N N . HIS A 1 746 ? 0.919 -9.038 -25.200 1.00 122.83 746 HIS A N 1
ATOM 5195 C CA . HIS A 1 746 ? 2.007 -8.082 -25.337 1.00 121.01 746 HIS A CA 1
ATOM 5196 C C . HIS A 1 746 ? 2.631 -7.824 -23.968 1.00 121.77 746 HIS A C 1
ATOM 5197 O O . HIS A 1 746 ? 3.762 -7.348 -23.858 1.00 122.40 746 HIS A O 1
ATOM 5204 N N . ALA A 1 747 ? 1.901 -8.152 -22.911 1.00 121.51 747 ALA A N 1
ATOM 5205 C CA . ALA A 1 747 ? 2.414 -7.940 -21.563 1.00 120.50 747 ALA A CA 1
ATOM 5206 C C . ALA A 1 747 ? 3.066 -9.229 -21.066 1.00 120.84 747 ALA A C 1
ATOM 5207 O O . ALA A 1 747 ? 3.352 -9.375 -19.875 1.00 119.99 747 ALA A O 1
ATOM 5209 N N . ARG A 1 748 ? 3.313 -10.150 -21.994 1.00 118.29 748 ARG A N 1
ATOM 5210 C CA . ARG A 1 748 ? 3.915 -11.429 -21.669 1.00 118.87 748 ARG A CA 1
ATOM 5211 C C . ARG A 1 748 ? 5.249 -11.334 -20.933 1.00 117.74 748 ARG A C 1
ATOM 5212 O O . ARG A 1 748 ? 5.527 -12.107 -20.029 1.00 117.73 748 ARG A O 1
ATOM 5220 N N . PRO A 1 749 ? 6.101 -10.393 -21.321 1.00 118.32 749 PRO A N 1
ATOM 5221 C CA . PRO A 1 749 ? 7.378 -10.308 -20.611 1.00 120.07 749 PRO A CA 1
ATOM 5222 C C . PRO A 1 749 ? 7.251 -9.958 -19.134 1.00 120.99 749 PRO A C 1
ATOM 5223 O O . PRO A 1 749 ? 8.204 -10.105 -18.379 1.00 122.07 749 PRO A O 1
ATOM 5227 N N . HIS A 1 750 ? 6.073 -9.507 -18.721 1.00 122.82 750 HIS A N 1
ATOM 5228 C CA . HIS A 1 750 ? 5.869 -9.140 -17.321 1.00 125.23 750 HIS A CA 1
ATOM 5229 C C . HIS A 1 750 ? 4.820 -10.051 -16.716 1.00 126.24 750 HIS A C 1
ATOM 5230 O O . HIS A 1 750 ? 4.023 -9.621 -15.874 1.00 128.26 750 HIS A O 1
ATOM 5237 N N . ALA A 1 751 ? 4.824 -11.311 -17.145 1.00 123.64 751 ALA A N 1
ATOM 5238 C CA . ALA A 1 751 ? 3.861 -12.296 -16.676 1.00 118.34 751 ALA A CA 1
ATOM 5239 C C . ALA A 1 751 ? 3.966 -12.615 -15.194 1.00 117.58 751 ALA A C 1
ATOM 5240 O O . ALA A 1 751 ? 2.970 -12.959 -14.581 1.00 117.80 751 ALA A O 1
ATOM 5242 N N . LEU A 1 752 ? 5.159 -12.509 -14.617 1.00 117.50 752 LEU A N 1
ATOM 5243 C CA . LEU A 1 752 ? 5.316 -12.823 -13.194 1.00 117.24 752 LEU A CA 1
ATOM 5244 C C . LEU A 1 752 ? 4.551 -11.813 -12.358 1.00 118.66 752 LEU A C 1
ATOM 5245 O O . LEU A 1 752 ? 3.754 -12.191 -11.506 1.00 119.05 752 LEU A O 1
ATOM 5250 N N . SER A 1 753 ? 4.803 -10.533 -12.608 1.00 118.61 753 SER A N 1
ATOM 5251 C CA . SER A 1 753 ? 4.127 -9.495 -11.853 1.00 120.21 753 SER A CA 1
ATOM 5252 C C . SER A 1 753 ? 2.630 -9.579 -12.094 1.00 118.99 753 SER A C 1
ATOM 5253 O O . SER A 1 753 ? 1.827 -9.318 -11.199 1.00 119.54 753 SER A O 1
ATOM 5256 N N . LEU A 1 754 ? 2.268 -9.950 -13.313 1.00 117.25 754 LEU A N 1
ATOM 5257 C CA . LEU A 1 754 ? 0.871 -10.053 -13.706 1.00 117.58 754 LEU A CA 1
ATOM 5258 C C . LEU A 1 754 ? 0.203 -11.257 -13.016 1.00 119.22 754 LEU A C 1
ATOM 5259 O O . LEU A 1 754 ? -0.979 -11.218 -12.679 1.00 118.92 754 LEU A O 1
ATOM 5264 N N . PHE A 1 755 ? 0.970 -12.320 -12.807 1.00 120.74 755 PHE A N 1
ATOM 5265 C CA . PHE A 1 755 ? 0.449 -13.528 -12.169 1.00 121.90 755 PHE A CA 1
ATOM 5266 C C . PHE A 1 755 ? 0.283 -13.318 -10.668 1.00 122.39 755 PHE A C 1
ATOM 5267 O O . PHE A 1 755 ? -0.729 -13.686 -10.103 1.00 125.49 755 PHE A O 1
ATOM 5275 N N . ILE A 1 756 ? 1.296 -12.752 -10.028 1.00 122.60 756 ILE A N 1
ATOM 5276 C CA . ILE A 1 756 ? 1.233 -12.454 -8.601 1.00 121.57 756 ILE A CA 1
ATOM 5277 C C . ILE A 1 756 ? 0.046 -11.491 -8.356 1.00 123.93 756 ILE A C 1
ATOM 5278 O O . ILE A 1 756 ? -0.717 -11.639 -7.392 1.00 122.62 756 ILE A O 1
ATOM 5283 N N . GLY A 1 757 ? -0.111 -10.520 -9.251 1.00 124.70 757 GLY A N 1
ATOM 5284 C CA . GLY A 1 757 ? -1.195 -9.563 -9.135 1.00 125.91 757 GLY A CA 1
ATOM 5285 C C . GLY A 1 757 ? -2.593 -10.139 -9.293 1.00 125.12 757 GLY A C 1
ATOM 5286 O O . GLY A 1 757 ? -3.511 -9.714 -8.605 1.00 126.42 757 GLY A O 1
ATOM 5287 N N . MET A 1 758 ? -2.772 -11.091 -10.196 1.00 125.78 758 MET A N 1
ATOM 5288 C CA . MET A 1 758 ? -4.090 -11.685 -10.385 1.00 129.82 758 MET A CA 1
ATOM 5289 C C . MET A 1 758 ? -4.352 -12.812 -9.388 1.00 129.99 758 MET A C 1
ATOM 5290 O O . MET A 1 758 ? -5.498 -13.095 -9.050 1.00 129.49 758 MET A O 1
ATOM 5295 N N . SER A 1 759 ? -3.285 -13.451 -8.918 1.00 130.38 759 SER A N 1
ATOM 5296 C CA . SER A 1 759 ? -3.418 -14.531 -7.946 1.00 128.85 759 SER A CA 1
ATOM 5297 C C . SER A 1 759 ? -3.778 -13.938 -6.599 1.00 128.90 759 SER A C 1
ATOM 5298 O O . SER A 1 759 ? -4.622 -14.475 -5.884 1.00 131.09 759 SER A O 1
ATOM 5301 N N . THR A 1 760 ? -3.139 -12.823 -6.260 1.00 126.40 760 THR A N 1
ATOM 5302 C CA . THR A 1 760 ? -3.391 -12.177 -4.988 1.00 125.17 760 THR A CA 1
ATOM 5303 C C . THR A 1 760 ? -4.750 -11.459 -5.029 1.00 126.19 760 THR A C 1
ATOM 5304 O O . THR A 1 760 ? -5.275 -11.044 -3.994 1.00 126.76 760 THR A O 1
ATOM 5308 N N . ALA A 1 761 ? -5.320 -11.338 -6.230 1.00 126.76 761 ALA A N 1
ATOM 5309 C CA . ALA A 1 761 ? -6.629 -10.711 -6.406 1.00 127.02 761 ALA A CA 1
ATOM 5310 C C . ALA A 1 761 ? -7.689 -11.804 -6.332 1.00 129.01 761 ALA A C 1
ATOM 5311 O O . ALA A 1 761 ? -8.851 -11.536 -6.044 1.00 130.43 761 ALA A O 1
ATOM 5313 N N . THR A 1 762 ? -7.290 -13.041 -6.606 1.00 130.80 762 THR A N 1
ATOM 5314 C CA . THR A 1 762 ? -8.224 -14.159 -6.512 1.00 132.46 762 THR A CA 1
ATOM 5315 C C . THR A 1 762 ? -8.344 -14.535 -5.022 1.00 132.64 762 THR A C 1
ATOM 5316 O O . THR A 1 762 ? -9.446 -14.747 -4.520 1.00 132.81 762 THR A O 1
ATOM 5320 N N . ILE A 1 763 ? -7.210 -14.594 -4.322 1.00 132.53 763 ILE A N 1
ATOM 5321 C CA . ILE A 1 763 ? -7.190 -14.897 -2.892 1.00 130.90 763 ILE A CA 1
ATOM 5322 C C . ILE A 1 763 ? -7.851 -13.717 -2.186 1.00 133.15 763 ILE A C 1
ATOM 5323 O O . ILE A 1 763 ? -8.559 -13.889 -1.206 1.00 135.47 763 ILE A O 1
ATOM 5328 N N . GLY A 1 764 ? -7.636 -12.514 -2.702 1.00 135.04 764 GLY A N 1
ATOM 5329 C CA . GLY A 1 764 ? -8.264 -11.347 -2.108 1.00 138.44 764 GLY A CA 1
ATOM 5330 C C . GLY A 1 764 ? -9.772 -11.393 -2.308 1.00 142.21 764 GLY A C 1
ATOM 5331 O O . GLY A 1 764 ? -10.535 -10.768 -1.557 1.00 143.73 764 GLY A O 1
ATOM 5332 N N . GLY A 1 765 ? -10.206 -12.143 -3.323 1.00 143.68 765 GLY A N 1
ATOM 5333 C CA . GLY A 1 765 ? -11.631 -12.264 -3.618 1.00 142.70 765 GLY A CA 1
ATOM 5334 C C . GLY A 1 765 ? -12.397 -13.067 -2.581 1.00 141.67 765 GLY A C 1
ATOM 5335 O O . GLY A 1 765 ? -13.577 -12.819 -2.348 1.00 139.56 765 GLY A O 1
ATOM 5336 N N . PHE A 1 766 ? -11.707 -14.025 -1.962 1.00 140.17 766 PHE A N 1
ATOM 5337 C CA . PHE A 1 766 ? -12.285 -14.890 -0.946 1.00 135.95 766 PHE A CA 1
ATOM 5338 C C . PHE A 1 766 ? -12.506 -14.162 0.384 1.00 133.70 766 PHE A C 1
ATOM 5339 O O . PHE A 1 766 ? -13.120 -14.715 1.297 1.00 132.81 766 PHE A O 1
ATOM 5347 N N . ILE A 1 767 ? -12.027 -12.925 0.487 1.00 131.07 767 ILE A N 1
ATOM 5348 C CA . ILE A 1 767 ? -12.179 -12.166 1.724 1.00 132.55 767 ILE A CA 1
ATOM 5349 C C . ILE A 1 767 ? -13.608 -11.720 2.058 1.00 135.00 767 ILE A C 1
ATOM 5350 O O . ILE A 1 767 ? -13.955 -11.570 3.231 1.00 136.39 767 ILE A O 1
ATOM 5355 N N . TYR A 1 768 ? -14.440 -11.506 1.045 1.00 137.24 768 TYR A N 1
ATOM 5356 C CA . TYR A 1 768 ? -15.825 -11.111 1.290 1.00 135.27 768 TYR A CA 1
ATOM 5357 C C . TYR A 1 768 ? -16.679 -12.308 1.730 1.00 131.81 768 TYR A C 1
ATOM 5358 O O . TYR A 1 768 ? -17.505 -12.167 2.612 1.00 134.08 768 TYR A O 1
ATOM 5367 N N . PRO A 1 769 ? -16.497 -13.497 1.123 1.00 128.32 769 PRO A N 1
ATOM 5368 C CA . PRO A 1 769 ? -17.316 -14.624 1.577 1.00 124.85 769 PRO A CA 1
ATOM 5369 C C . PRO A 1 769 ? -16.932 -15.026 2.996 1.00 121.51 769 PRO A C 1
ATOM 5370 O O . PRO A 1 769 ? -17.786 -15.484 3.754 1.00 117.89 769 PRO A O 1
ATOM 5374 N N . THR A 1 770 ? -15.657 -14.861 3.350 1.00 119.58 770 THR A N 1
ATOM 5375 C CA . THR A 1 770 ? -15.225 -15.208 4.706 1.00 121.67 770 THR A CA 1
ATOM 5376 C C . THR A 1 770 ? -15.659 -14.136 5.711 1.00 123.69 770 THR A C 1
ATOM 5377 O O . THR A 1 770 ? -15.910 -14.441 6.867 1.00 126.20 770 THR A O 1
ATOM 5381 N N . TYR A 1 771 ? -15.753 -12.887 5.265 1.00 125.49 771 TYR A N 1
ATOM 5382 C CA . TYR A 1 771 ? -16.216 -11.807 6.121 1.00 126.35 771 TYR A CA 1
ATOM 5383 C C . TYR A 1 771 ? -17.690 -12.117 6.434 1.00 127.37 771 TYR A C 1
ATOM 5384 O O . TYR A 1 771 ? -18.226 -11.686 7.453 1.00 127.25 771 TYR A O 1
ATOM 5393 N N . SER A 1 772 ? -18.327 -12.884 5.550 1.00 128.35 772 SER A N 1
ATOM 5394 C CA . SER A 1 772 ? -19.721 -13.303 5.709 1.00 128.99 772 SER A CA 1
ATOM 5395 C C . SER A 1 772 ? -19.805 -14.331 6.835 1.00 131.40 772 SER A C 1
ATOM 5396 O O . SER A 1 772 ? -20.737 -14.318 7.633 1.00 133.40 772 SER A O 1
ATOM 5399 N N . VAL A 1 773 ? -18.819 -15.223 6.881 1.00 133.28 773 VAL A N 1
ATOM 5400 C CA . VAL A 1 773 ? -18.737 -16.267 7.907 1.00 131.92 773 VAL A CA 1
ATOM 5401 C C . VAL A 1 773 ? -18.305 -15.645 9.248 1.00 129.33 773 VAL A C 1
ATOM 5402 O O . VAL A 1 773 ? -18.814 -15.997 10.305 1.00 129.42 773 VAL A O 1
ATOM 5406 N N . PHE A 1 774 ? -17.372 -14.710 9.197 1.00 126.90 774 PHE A N 1
ATOM 5407 C CA . PHE A 1 774 ? -16.901 -14.050 10.404 1.00 129.73 774 PHE A CA 1
ATOM 5408 C C . PHE A 1 774 ? -17.984 -13.201 11.101 1.00 130.98 774 PHE A C 1
ATOM 5409 O O . PHE A 1 774 ? -17.906 -12.957 12.316 1.00 131.32 774 PHE A O 1
ATOM 5417 N N . PHE A 1 775 ? -18.977 -12.740 10.337 1.00 129.74 775 PHE A N 1
ATOM 5418 C CA . PHE A 1 775 ? -20.047 -11.907 10.889 1.00 126.98 775 PHE A CA 1
ATOM 5419 C C . PHE A 1 775 ? -21.211 -12.750 11.407 1.00 125.61 775 PHE A C 1
ATOM 5420 O O . PHE A 1 775 ? -21.713 -12.504 12.497 1.00 123.43 775 PHE A O 1
ATOM 5428 N N . THR A 1 776 ? -21.647 -13.741 10.634 1.00 125.04 776 THR A N 1
ATOM 5429 C CA . THR A 1 776 ? -22.734 -14.591 11.096 1.00 127.65 776 THR A CA 1
ATOM 5430 C C . THR A 1 776 ? -22.301 -15.424 12.306 1.00 130.56 776 THR A C 1
ATOM 5431 O O . THR A 1 776 ? -23.141 -15.785 13.132 1.00 132.52 776 THR A O 1
ATOM 5435 N N . SER A 1 777 ? -21.004 -15.722 12.412 1.00 131.56 777 SER A N 1
ATOM 5436 C CA . SER A 1 777 ? -20.477 -16.491 13.530 1.00 131.63 777 SER A CA 1
ATOM 5437 C C . SER A 1 777 ? -20.505 -15.653 14.806 1.00 132.86 777 SER A C 1
ATOM 5438 O O . SER A 1 777 ? -20.747 -16.181 15.898 1.00 135.63 777 SER A O 1
ATOM 5441 N N . PHE A 1 778 ? -20.263 -14.352 14.668 1.00 131.68 778 PHE A N 1
ATOM 5442 C CA . PHE A 1 778 ? -20.299 -13.434 15.808 1.00 132.24 778 PHE A CA 1
ATOM 5443 C C . PHE A 1 778 ? -21.748 -13.336 16.323 1.00 134.65 778 PHE A C 1
ATOM 5444 O O . PHE A 1 778 ? -21.982 -13.064 17.501 1.00 133.77 778 PHE A O 1
ATOM 5452 N N . MET A 1 779 ? -22.717 -13.537 15.429 1.00 136.81 779 MET A N 1
ATOM 5453 C CA . MET A 1 779 ? -24.120 -13.523 15.824 1.00 139.25 779 MET A CA 1
ATOM 5454 C C . MET A 1 779 ? -24.415 -14.848 16.527 1.00 141.28 779 MET A C 1
ATOM 5455 O O . MET A 1 779 ? -25.035 -14.862 17.583 1.00 144.62 779 MET A O 1
ATOM 5460 N N . ASN A 1 780 ? -23.955 -15.956 15.946 1.00 141.99 780 ASN A N 1
ATOM 5461 C CA . ASN A 1 780 ? -24.176 -17.288 16.517 1.00 140.75 780 ASN A CA 1
ATOM 5462 C C . ASN A 1 780 ? -23.676 -17.389 17.960 1.00 140.15 780 ASN A C 1
ATOM 5463 O O . ASN A 1 780 ? -24.088 -18.284 18.692 1.00 142.46 780 ASN A O 1
ATOM 5468 N N . VAL A 1 781 ? -22.791 -16.478 18.363 1.00 138.33 781 VAL A N 1
ATOM 5469 C CA . VAL A 1 781 ? -22.269 -16.460 19.730 1.00 137.99 781 VAL A CA 1
ATOM 5470 C C . VAL A 1 781 ? -23.432 -16.161 20.686 1.00 140.72 781 VAL A C 1
ATOM 5471 O O . VAL A 1 781 ? -23.594 -16.808 21.722 1.00 141.43 781 VAL A O 1
ATOM 5475 N N . PHE A 1 782 ? -24.256 -15.192 20.309 1.00 143.51 782 PHE A N 1
ATOM 5476 C CA . PHE A 1 782 ? -25.401 -14.788 21.118 1.00 147.16 782 PHE A CA 1
ATOM 5477 C C . PHE A 1 782 ? -26.572 -15.776 21.050 1.00 150.85 782 PHE A C 1
ATOM 5478 O O . PHE A 1 782 ? -27.601 -15.580 21.698 1.00 150.15 782 PHE A O 1
ATOM 5486 N N . ALA A 1 783 ? -26.412 -16.839 20.269 1.00 156.59 783 ALA A N 1
ATOM 5487 C CA . ALA A 1 783 ? -27.475 -17.828 20.109 1.00 162.81 783 ALA A CA 1
ATOM 5488 C C . ALA A 1 783 ? -27.424 -18.955 21.132 1.00 167.40 783 ALA A C 1
ATOM 5489 O O . ALA A 1 783 ? -27.255 -20.130 20.787 1.00 167.76 783 ALA A O 1
ATOM 5491 N N . GLY A 1 784 ? -27.576 -18.583 22.397 1.00 171.85 784 GLY A N 1
ATOM 5492 C CA . GLY A 1 784 ? -27.573 -19.565 23.459 1.00 174.57 784 GLY A CA 1
ATOM 5493 C C . GLY A 1 784 ? -26.200 -19.903 23.989 1.00 175.71 784 GLY A C 1
ATOM 5494 O O . GLY A 1 784 ? -25.575 -20.863 23.546 1.00 175.66 784 GLY A O 1
ATOM 5495 N N . ASN A 1 785 ? -25.733 -19.110 24.947 1.00 177.92 785 ASN A N 1
ATOM 5496 C CA . ASN A 1 785 ? -24.435 -19.328 25.557 1.00 179.50 785 ASN A CA 1
ATOM 5497 C C . ASN A 1 785 ? -24.429 -19.065 27.057 1.00 179.16 785 ASN A C 1
ATOM 5498 O O . ASN A 1 785 ? -24.949 -18.047 27.543 1.00 174.16 785 ASN A O 1
ATOM 5503 N N . PRO A 1 786 ? -23.849 -20.008 27.813 1.00 181.28 786 PRO A N 1
ATOM 5504 C CA . PRO A 1 786 ? -23.766 -19.863 29.265 1.00 183.03 786 PRO A CA 1
ATOM 5505 C C . PRO A 1 786 ? -22.725 -18.760 29.559 1.00 182.49 786 PRO A C 1
ATOM 5506 O O . PRO A 1 786 ? -21.584 -19.052 29.940 1.00 180.66 786 PRO A O 1
ATOM 5510 N N . ALA A 1 787 ? -23.122 -17.502 29.350 1.00 181.72 787 ALA A N 1
ATOM 5511 C CA . ALA A 1 787 ? -22.246 -16.345 29.559 1.00 182.17 787 ALA A CA 1
ATOM 5512 C C . ALA A 1 787 ? -20.949 -16.475 28.766 1.00 181.59 787 ALA A C 1
ATOM 5513 O O . ALA A 1 787 ? -19.931 -15.855 29.103 1.00 181.35 787 ALA A O 1
ATOM 5515 N N . ASP A 1 788 ? -20.996 -17.297 27.718 1.00 178.91 788 ASP A N 1
ATOM 5516 C CA . ASP A 1 788 ? -19.850 -17.506 26.837 1.00 175.96 788 ASP A CA 1
ATOM 5517 C C . ASP A 1 788 ? -19.804 -16.411 25.763 1.00 172.20 788 ASP A C 1
ATOM 5518 O O . ASP A 1 788 ? -19.104 -16.535 24.758 1.00 170.14 788 ASP A O 1
ATOM 5523 N N . PHE A 1 789 ? -20.561 -15.342 25.977 1.00 168.37 789 PHE A N 1
ATOM 5524 C CA . PHE A 1 789 ? -20.602 -14.238 25.042 1.00 165.13 789 PHE A CA 1
ATOM 5525 C C . PHE A 1 789 ? -19.259 -13.521 25.021 1.00 164.97 789 PHE A C 1
ATOM 5526 O O . PHE A 1 789 ? -18.982 -12.744 24.105 1.00 168.21 789 PHE A O 1
ATOM 5534 N N . LEU A 1 790 ? -18.422 -13.773 26.023 1.00 161.69 790 LEU A N 1
ATOM 5535 C CA . LEU A 1 790 ? -17.116 -13.122 26.090 1.00 160.87 790 LEU A CA 1
ATOM 5536 C C . LEU A 1 790 ? -16.016 -13.999 25.493 1.00 162.06 790 LEU A C 1
ATOM 5537 O O . LEU A 1 790 ? -15.171 -13.530 24.725 1.00 161.35 790 LEU A O 1
ATOM 5542 N N . SER A 1 791 ? -16.035 -15.280 25.847 1.00 164.80 791 SER A N 1
ATOM 5543 C CA . SER A 1 791 ? -15.042 -16.237 25.358 1.00 165.73 791 SER A CA 1
ATOM 5544 C C . SER A 1 791 ? -15.063 -16.384 23.832 1.00 163.65 791 SER A C 1
ATOM 5545 O O . SER A 1 791 ? -14.010 -16.405 23.194 1.00 162.69 791 SER A O 1
ATOM 5548 N N . GLN A 1 792 ? -16.259 -16.486 23.253 1.00 161.48 792 GLN A N 1
ATOM 5549 C CA . GLN A 1 792 ? -16.429 -16.624 21.807 1.00 158.27 792 GLN A CA 1
ATOM 5550 C C . GLN A 1 792 ? -16.630 -15.265 21.117 1.00 155.37 792 GLN A C 1
ATOM 5551 O O . GLN A 1 792 ? -16.295 -15.091 19.939 1.00 154.63 792 GLN A O 1
ATOM 5557 N N . GLY A 1 793 ? -17.165 -14.304 21.865 1.00 151.83 793 GLY A N 1
ATOM 5558 C CA . GLY A 1 793 ? -17.418 -12.975 21.338 1.00 147.78 793 GLY A CA 1
ATOM 5559 C C . GLY A 1 793 ? -16.161 -12.177 21.070 1.00 145.91 793 GLY A C 1
ATOM 5560 O O . GLY A 1 793 ? -16.032 -11.570 20.009 1.00 146.39 793 GLY A O 1
ATOM 5561 N N . HIS A 1 794 ? -15.239 -12.164 22.029 1.00 144.99 794 HIS A N 1
ATOM 5562 C CA . HIS A 1 794 ? -13.971 -11.439 21.875 1.00 144.52 794 HIS A CA 1
ATOM 5563 C C . HIS A 1 794 ? -13.064 -12.115 20.823 1.00 141.74 794 HIS A C 1
ATOM 5564 O O . HIS A 1 794 ? -12.135 -11.506 20.276 1.00 138.99 794 HIS A O 1
ATOM 5571 N N . PHE A 1 795 ? -13.343 -13.383 20.543 1.00 138.31 795 PHE A N 1
ATOM 5572 C CA . PHE A 1 795 ? -12.574 -14.139 19.571 1.00 134.49 795 PHE A CA 1
ATOM 5573 C C . PHE A 1 795 ? -12.907 -13.606 18.197 1.00 135.72 795 PHE A C 1
ATOM 5574 O O . PHE A 1 795 ? -12.026 -13.121 17.494 1.00 139.08 795 PHE A O 1
ATOM 5582 N N . TRP A 1 796 ? -14.178 -13.687 17.811 1.00 134.38 796 TRP A N 1
ATOM 5583 C CA . TRP A 1 796 ? -14.572 -13.226 16.487 1.00 132.31 796 TRP A CA 1
ATOM 5584 C C . TRP A 1 796 ? -14.311 -11.730 16.276 1.00 132.04 796 TRP A C 1
ATOM 5585 O O . TRP A 1 796 ? -13.991 -11.300 15.169 1.00 129.45 796 TRP A O 1
ATOM 5596 N N . ALA A 1 797 ? -14.426 -10.937 17.333 1.00 131.73 797 ALA A N 1
ATOM 5597 C CA . ALA A 1 797 ? -14.166 -9.515 17.202 1.00 134.49 797 ALA A CA 1
ATOM 5598 C C . ALA A 1 797 ? -12.698 -9.329 16.812 1.00 136.01 797 ALA A C 1
ATOM 5599 O O . ALA A 1 797 ? -12.369 -8.460 16.006 1.00 139.13 797 ALA A O 1
ATOM 5601 N N . LEU A 1 798 ? -11.815 -10.148 17.380 1.00 136.49 798 LEU A N 1
ATOM 5602 C CA . LEU A 1 798 ? -10.390 -10.064 17.071 1.00 135.88 798 LEU A CA 1
ATOM 5603 C C . LEU A 1 798 ? -10.086 -10.737 15.726 1.00 135.37 798 LEU A C 1
ATOM 5604 O O . LEU A 1 798 ? -9.034 -10.507 15.134 1.00 136.15 798 LEU A O 1
ATOM 5609 N N . MET A 1 799 ? -11.001 -11.572 15.244 1.00 134.26 799 MET A N 1
ATOM 5610 C CA . MET A 1 799 ? -10.799 -12.254 13.975 1.00 132.08 799 MET A CA 1
ATOM 5611 C C . MET A 1 799 ? -10.976 -11.274 12.828 1.00 132.35 799 MET A C 1
ATOM 5612 O O . MET A 1 799 ? -10.568 -11.552 11.698 1.00 131.60 799 MET A O 1
ATOM 5617 N N . PHE A 1 800 ? -11.601 -10.133 13.115 1.00 131.32 800 PHE A N 1
ATOM 5618 C CA . PHE A 1 800 ? -11.788 -9.099 12.102 1.00 129.08 800 PHE A CA 1
ATOM 5619 C C . PHE A 1 800 ? -10.487 -8.316 11.945 1.00 126.98 800 PHE A C 1
ATOM 5620 O O . PHE A 1 800 ? -10.278 -7.686 10.918 1.00 126.85 800 PHE A O 1
ATOM 5628 N N . LEU A 1 801 ? -9.620 -8.356 12.961 1.00 125.33 801 LEU A N 1
ATOM 5629 C CA . LEU A 1 801 ? -8.318 -7.697 12.875 1.00 124.68 801 LEU A CA 1
ATOM 5630 C C . LEU A 1 801 ? -7.470 -8.527 11.912 1.00 124.76 801 LEU A C 1
ATOM 5631 O O . LEU A 1 801 ? -6.742 -7.984 11.087 1.00 126.48 801 LEU A O 1
ATOM 5636 N N . VAL A 1 802 ? -7.576 -9.847 12.019 1.00 124.69 802 VAL A N 1
ATOM 5637 C CA . VAL A 1 802 ? -6.844 -10.751 11.137 1.00 123.56 802 VAL A CA 1
ATOM 5638 C C . VAL A 1 802 ? -7.357 -10.522 9.716 1.00 123.53 802 VAL A C 1
ATOM 5639 O O . VAL A 1 802 ? -6.576 -10.421 8.785 1.00 127.07 802 VAL A O 1
ATOM 5643 N N . LEU A 1 803 ? -8.674 -10.423 9.561 1.00 123.48 803 LEU A N 1
ATOM 5644 C CA . LEU A 1 803 ? -9.289 -10.207 8.253 1.00 123.60 803 LEU A CA 1
ATOM 5645 C C . LEU A 1 803 ? -8.809 -8.877 7.641 1.00 122.74 803 LEU A C 1
ATOM 5646 O O . LEU A 1 803 ? -8.550 -8.780 6.444 1.00 118.70 803 LEU A O 1
ATOM 5651 N N . ALA A 1 804 ? -8.687 -7.855 8.477 1.00 124.99 804 ALA A N 1
ATOM 5652 C CA . ALA A 1 804 ? -8.246 -6.541 8.025 1.00 127.03 804 ALA A CA 1
ATOM 5653 C C . ALA A 1 804 ? -6.799 -6.608 7.546 1.00 129.25 804 ALA A C 1
ATOM 5654 O O . ALA A 1 804 ? -6.422 -5.951 6.583 1.00 130.73 804 ALA A O 1
ATOM 5656 N N . ALA A 1 805 ? -5.984 -7.396 8.234 1.00 129.45 805 ALA A N 1
ATOM 5657 C CA . ALA A 1 805 ? -4.595 -7.528 7.852 1.00 128.53 805 ALA A CA 1
ATOM 5658 C C . ALA A 1 805 ? -4.520 -8.338 6.566 1.00 128.61 805 ALA A C 1
ATOM 5659 O O . ALA A 1 805 ? -3.630 -8.130 5.751 1.00 129.80 805 ALA A O 1
ATOM 5661 N N . ALA A 1 806 ? -5.462 -9.255 6.387 1.00 129.04 806 ALA A N 1
ATOM 5662 C CA . ALA A 1 806 ? -5.481 -10.101 5.205 1.00 131.02 806 ALA A CA 1
ATOM 5663 C C . ALA A 1 806 ? -5.813 -9.284 3.964 1.00 133.86 806 ALA A C 1
ATOM 5664 O O . ALA A 1 806 ? -5.159 -9.420 2.926 1.00 133.97 806 ALA A O 1
ATOM 5666 N N . GLN A 1 807 ? -6.824 -8.425 4.067 1.00 136.21 807 GLN A N 1
ATOM 5667 C CA . GLN A 1 807 ? -7.220 -7.597 2.930 1.00 137.54 807 GLN A CA 1
ATOM 5668 C C . GLN A 1 807 ? -6.224 -6.469 2.690 1.00 138.36 807 GLN A C 1
ATOM 5669 O O . GLN A 1 807 ? -6.007 -6.066 1.550 1.00 141.00 807 GLN A O 1
ATOM 5675 N N . GLY A 1 808 ? -5.617 -5.966 3.764 1.00 137.55 808 GLY A N 1
ATOM 5676 C CA . GLY A 1 808 ? -4.643 -4.891 3.639 1.00 132.57 808 GLY A CA 1
ATOM 5677 C C . GLY A 1 808 ? -3.442 -5.323 2.821 1.00 131.21 808 GLY A C 1
ATOM 5678 O O . GLY A 1 808 ? -2.994 -4.579 1.953 1.00 128.84 808 GLY A O 1
ATOM 5679 N N . ILE A 1 809 ? -2.929 -6.522 3.102 1.00 130.55 809 ILE A N 1
ATOM 5680 C CA . ILE A 1 809 ? -1.784 -7.079 2.390 1.00 129.12 809 ILE A CA 1
ATOM 5681 C C . ILE A 1 809 ? -2.189 -7.512 0.977 1.00 129.80 809 ILE A C 1
ATOM 5682 O O . ILE A 1 809 ? -1.472 -7.231 0.019 1.00 130.47 809 ILE A O 1
ATOM 5687 N N . CYS A 1 810 ? -3.340 -8.173 0.847 1.00 128.53 810 CYS A N 1
ATOM 5688 C CA . CYS A 1 810 ? -3.821 -8.601 -0.463 1.00 130.49 810 CYS A CA 1
ATOM 5689 C C . CYS A 1 810 ? -4.054 -7.425 -1.408 1.00 131.70 810 CYS A C 1
ATOM 5690 O O . CYS A 1 810 ? -3.763 -7.502 -2.601 1.00 132.32 810 CYS A O 1
ATOM 5693 N N . SER A 1 811 ? -4.590 -6.341 -0.865 1.00 133.05 811 SER A N 1
ATOM 5694 C CA . SER A 1 811 ? -4.887 -5.156 -1.646 1.00 131.82 811 SER A CA 1
ATOM 5695 C C . SER A 1 811 ? -3.607 -4.455 -2.064 1.00 130.99 811 SER A C 1
ATOM 5696 O O . SER A 1 811 ? -3.539 -3.897 -3.157 1.00 130.58 811 SER A O 1
ATOM 5699 N N . PHE A 1 812 ? -2.596 -4.494 -1.193 1.00 130.60 812 PHE A N 1
ATOM 5700 C CA . PHE A 1 812 ? -1.300 -3.871 -1.472 1.00 130.85 812 PHE A CA 1
ATOM 5701 C C . PHE A 1 812 ? -0.578 -4.635 -2.570 1.00 131.74 812 PHE A C 1
ATOM 5702 O O . PHE A 1 812 ? -0.103 -4.040 -3.532 1.00 132.45 812 PHE A O 1
ATOM 5710 N N . LEU A 1 813 ? -0.492 -5.953 -2.411 1.00 131.71 813 LEU A N 1
ATOM 5711 C CA . LEU A 1 813 ? 0.181 -6.788 -3.390 1.00 132.54 813 LEU A CA 1
ATOM 5712 C C . LEU A 1 813 ? -0.529 -6.737 -4.738 1.00 133.46 813 LEU A C 1
ATOM 5713 O O . LEU A 1 813 ? 0.089 -6.927 -5.774 1.00 137.64 813 LEU A O 1
ATOM 5718 N N . MET A 1 814 ? -1.825 -6.471 -4.733 1.00 134.44 814 MET A N 1
ATOM 5719 C CA . MET A 1 814 ? -2.573 -6.415 -5.983 1.00 136.14 814 MET A CA 1
ATOM 5720 C C . MET A 1 814 ? -2.255 -5.163 -6.783 1.00 135.20 814 MET A C 1
ATOM 5721 O O . MET A 1 814 ? -1.804 -5.256 -7.918 1.00 136.31 814 MET A O 1
ATOM 5726 N N . THR A 1 815 ? -2.490 -3.993 -6.199 1.00 132.86 815 THR A N 1
ATOM 5727 C CA . THR A 1 815 ? -2.237 -2.748 -6.910 1.00 132.98 815 THR A CA 1
ATOM 5728 C C . THR A 1 815 ? -0.768 -2.544 -7.294 1.00 131.83 815 THR A C 1
ATOM 5729 O O . THR A 1 815 ? -0.474 -2.057 -8.385 1.00 132.63 815 THR A O 1
ATOM 5733 N N . PHE A 1 816 ? 0.151 -2.931 -6.413 1.00 130.07 816 PHE A N 1
ATOM 5734 C CA . PHE A 1 816 ? 1.579 -2.753 -6.667 1.00 128.44 816 PHE A CA 1
ATOM 5735 C C . PHE A 1 816 ? 2.123 -3.585 -7.814 1.00 127.67 816 PHE A C 1
ATOM 5736 O O . PHE A 1 816 ? 2.780 -3.052 -8.700 1.00 127.96 816 PHE A O 1
ATOM 5744 N N . PHE A 1 817 ? 1.859 -4.885 -7.792 1.00 126.83 817 PHE A N 1
ATOM 5745 C CA . PHE A 1 817 ? 2.334 -5.767 -8.854 1.00 126.83 817 PHE A CA 1
ATOM 5746 C C . PHE A 1 817 ? 1.592 -5.588 -10.186 1.00 125.87 817 PHE A C 1
ATOM 5747 O O . PHE A 1 817 ? 2.186 -5.787 -11.243 1.00 127.74 817 PHE A O 1
ATOM 5755 N N . MET A 1 818 ? 0.311 -5.221 -10.153 1.00 123.08 818 MET A N 1
ATOM 5756 C CA . MET A 1 818 ? -0.410 -4.987 -11.403 1.00 120.85 818 MET A CA 1
ATOM 5757 C C . MET A 1 818 ? 0.103 -3.635 -11.898 1.00 123.61 818 MET A C 1
ATOM 5758 O O . MET A 1 818 ? -0.005 -3.318 -13.085 1.00 123.49 818 MET A O 1
ATOM 5763 N N . GLY A 1 819 ? 0.656 -2.849 -10.964 1.00 123.97 819 GLY A N 1
ATOM 5764 C CA . GLY A 1 819 ? 1.210 -1.541 -11.280 1.00 123.89 819 GLY A CA 1
ATOM 5765 C C . GLY A 1 819 ? 2.505 -1.675 -12.063 1.00 123.36 819 GLY A C 1
ATOM 5766 O O . GLY A 1 819 ? 2.810 -0.865 -12.945 1.00 127.69 819 GLY A O 1
ATOM 5767 N N . ILE A 1 820 ? 3.280 -2.699 -11.734 1.00 120.44 820 ILE A N 1
ATOM 5768 C CA . ILE A 1 820 ? 4.529 -2.972 -12.432 1.00 118.28 820 ILE A CA 1
ATOM 5769 C C . ILE A 1 820 ? 4.201 -3.525 -13.827 1.00 119.27 820 ILE A C 1
ATOM 5770 O O . ILE A 1 820 ? 4.739 -3.059 -14.825 1.00 121.81 820 ILE A O 1
ATOM 5775 N N . ALA A 1 821 ? 3.308 -4.508 -13.897 1.00 117.23 821 ALA A N 1
ATOM 5776 C CA . ALA A 1 821 ? 2.937 -5.103 -15.175 1.00 117.12 821 ALA A CA 1
ATOM 5777 C C . ALA A 1 821 ? 2.375 -4.100 -16.169 1.00 119.54 821 ALA A C 1
ATOM 5778 O O . ALA A 1 821 ? 2.621 -4.203 -17.362 1.00 121.30 821 ALA A O 1
ATOM 5780 N N . SER A 1 822 ? 1.614 -3.128 -15.678 1.00 123.53 822 SER A N 1
ATOM 5781 C CA . SER A 1 822 ? 1.003 -2.132 -16.557 1.00 124.60 822 SER A CA 1
ATOM 5782 C C . SER A 1 822 ? 1.992 -1.064 -16.982 1.00 125.95 822 SER A C 1
ATOM 5783 O O . SER A 1 822 ? 2.062 -0.743 -18.163 1.00 126.49 822 SER A O 1
ATOM 5786 N N . GLU A 1 823 ? 2.745 -0.521 -16.022 1.00 127.01 823 GLU A N 1
ATOM 5787 C CA . GLU A 1 823 ? 3.730 0.530 -16.295 1.00 128.14 823 GLU A CA 1
ATOM 5788 C C . GLU A 1 823 ? 4.923 0.040 -17.116 1.00 125.40 823 GLU A C 1
ATOM 5789 O O . GLU A 1 823 ? 5.556 0.821 -17.841 1.00 124.54 823 GLU A O 1
ATOM 5795 N N . SER A 1 824 ? 5.223 -1.250 -16.987 1.00 121.98 824 SER A N 1
ATOM 5796 C CA . SER A 1 824 ? 6.316 -1.851 -17.728 1.00 117.19 824 SER A CA 1
ATOM 5797 C C . SER A 1 824 ? 5.842 -2.051 -19.162 1.00 115.22 824 SER A C 1
ATOM 5798 O O . SER A 1 824 ? 6.612 -1.836 -20.092 1.00 117.24 824 SER A O 1
ATOM 5801 N N . LEU A 1 825 ? 4.578 -2.438 -19.338 1.00 110.81 825 LEU A N 1
ATOM 5802 C CA . LEU A 1 825 ? 4.016 -2.632 -20.673 1.00 108.99 825 LEU A CA 1
ATOM 5803 C C . LEU A 1 825 ? 3.961 -1.292 -21.407 1.00 111.81 825 LEU A C 1
ATOM 5804 O O . LEU A 1 825 ? 4.083 -1.239 -22.632 1.00 109.97 825 LEU A O 1
ATOM 5809 N N . THR A 1 826 ? 3.770 -0.216 -20.646 1.00 114.09 826 THR A N 1
ATOM 5810 C CA . THR A 1 826 ? 3.712 1.121 -21.210 1.00 117.67 826 THR A CA 1
ATOM 5811 C C . THR A 1 826 ? 5.103 1.425 -21.760 1.00 120.28 826 THR A C 1
ATOM 5812 O O . THR A 1 826 ? 5.246 1.860 -22.904 1.00 121.87 826 THR A O 1
ATOM 5816 N N . ARG A 1 827 ? 6.130 1.173 -20.949 1.00 122.18 827 ARG A N 1
ATOM 5817 C CA . ARG A 1 827 ? 7.509 1.416 -21.382 1.00 123.99 827 ARG A CA 1
ATOM 5818 C C . ARG A 1 827 ? 7.859 0.546 -22.587 1.00 123.63 827 ARG A C 1
ATOM 5819 O O . ARG A 1 827 ? 8.368 1.045 -23.575 1.00 123.52 827 ARG A O 1
ATOM 5827 N N . ASP A 1 828 ? 7.580 -0.751 -22.497 1.00 123.41 828 ASP A N 1
ATOM 5828 C CA . ASP A 1 828 ? 7.863 -1.669 -23.595 1.00 122.96 828 ASP A CA 1
ATOM 5829 C C . ASP A 1 828 ? 7.238 -1.207 -24.916 1.00 120.24 828 ASP A C 1
ATOM 5830 O O . ASP A 1 828 ? 7.887 -1.253 -25.964 1.00 122.21 828 ASP A O 1
ATOM 5835 N N . LEU A 1 829 ? 5.986 -0.764 -24.878 1.00 115.40 829 LEU A N 1
ATOM 5836 C CA . LEU A 1 829 ? 5.328 -0.329 -26.100 1.00 110.89 829 LEU A CA 1
ATOM 5837 C C . LEU A 1 829 ? 5.883 0.995 -26.588 1.00 111.66 829 LEU A C 1
ATOM 5838 O O . LEU A 1 829 ? 5.931 1.237 -27.788 1.00 114.59 829 LEU A O 1
ATOM 5843 N N . ARG A 1 830 ? 6.304 1.859 -25.673 1.00 111.27 830 ARG A N 1
ATOM 5844 C CA . ARG A 1 830 ? 6.838 3.156 -26.083 1.00 112.55 830 ARG A CA 1
ATOM 5845 C C . ARG A 1 830 ? 8.152 3.033 -26.870 1.00 112.79 830 ARG A C 1
ATOM 5846 O O . ARG A 1 830 ? 8.279 3.590 -27.954 1.00 112.83 830 ARG A O 1
ATOM 5854 N N . ASN A 1 831 ? 9.116 2.295 -26.327 1.00 112.71 831 ASN A N 1
ATOM 5855 C CA . ASN A 1 831 ? 10.396 2.097 -26.988 1.00 110.62 831 ASN A CA 1
ATOM 5856 C C . ASN A 1 831 ? 10.203 1.329 -28.274 1.00 109.59 831 ASN A C 1
ATOM 5857 O O . ASN A 1 831 ? 10.897 1.566 -29.246 1.00 111.75 831 ASN A O 1
ATOM 5862 N N . LYS A 1 832 ? 9.256 0.404 -28.278 1.00 107.53 832 LYS A N 1
ATOM 5863 C CA . LYS A 1 832 ? 9.001 -0.394 -29.464 1.00 107.39 832 LYS A CA 1
ATOM 5864 C C . LYS A 1 832 ? 8.368 0.433 -30.580 1.00 108.79 832 LYS A C 1
ATOM 5865 O O . LYS A 1 832 ? 8.699 0.253 -31.744 1.00 113.59 832 LYS A O 1
ATOM 5871 N N . LEU A 1 833 ? 7.476 1.342 -30.216 1.00 109.59 833 LEU A N 1
ATOM 5872 C CA . LEU A 1 833 ? 6.771 2.144 -31.191 1.00 112.70 833 LEU A CA 1
ATOM 5873 C C . LEU A 1 833 ? 7.628 3.252 -31.784 1.00 114.37 833 LEU A C 1
ATOM 5874 O O . LEU A 1 833 ? 7.539 3.536 -32.985 1.00 116.19 833 LEU A O 1
ATOM 5879 N N . PHE A 1 834 ? 8.453 3.878 -30.953 1.00 113.94 834 PHE A N 1
ATOM 5880 C CA . PHE A 1 834 ? 9.302 4.970 -31.415 1.00 116.32 834 PHE A CA 1
ATOM 5881 C C . PHE A 1 834 ? 10.425 4.451 -32.325 1.00 120.06 834 PHE A C 1
ATOM 5882 O O . PHE A 1 834 ? 10.865 5.161 -33.229 1.00 122.09 834 PHE A O 1
ATOM 5890 N N . ARG A 1 835 ? 10.879 3.216 -32.082 1.00 121.48 835 ARG A N 1
ATOM 5891 C CA . ARG A 1 835 ? 11.929 2.607 -32.900 1.00 118.97 835 ARG A CA 1
ATOM 5892 C C . ARG A 1 835 ? 11.290 2.298 -34.244 1.00 116.57 835 ARG A C 1
ATOM 5893 O O . ARG A 1 835 ? 11.924 2.427 -35.283 1.00 118.90 835 ARG A O 1
ATOM 5901 N N . ASN A 1 836 ? 10.018 1.919 -34.218 1.00 113.04 836 ASN A N 1
ATOM 5902 C CA . ASN A 1 836 ? 9.276 1.605 -35.430 1.00 109.71 836 ASN A CA 1
ATOM 5903 C C . ASN A 1 836 ? 9.116 2.855 -36.259 1.00 108.09 836 ASN A C 1
ATOM 5904 O O . ASN A 1 836 ? 9.224 2.821 -37.487 1.00 107.85 836 ASN A O 1
ATOM 5909 N N . VAL A 1 837 ? 8.852 3.962 -35.583 1.00 106.92 837 VAL A N 1
ATOM 5910 C CA . VAL A 1 837 ? 8.665 5.225 -36.273 1.00 108.99 837 VAL A CA 1
ATOM 5911 C C . VAL A 1 837 ? 9.971 5.785 -36.857 1.00 112.83 837 VAL A C 1
ATOM 5912 O O . VAL A 1 837 ? 9.987 6.184 -38.019 1.00 114.66 837 VAL A O 1
ATOM 5916 N N . LEU A 1 838 ? 11.061 5.801 -36.081 1.00 113.78 838 LEU A N 1
ATOM 5917 C CA . LEU A 1 838 ? 12.334 6.343 -36.580 1.00 111.59 838 LEU A CA 1
ATOM 5918 C C . LEU A 1 838 ? 12.940 5.508 -37.727 1.00 114.41 838 LEU A C 1
ATOM 5919 O O . LEU A 1 838 ? 13.705 6.031 -38.564 1.00 117.45 838 LEU A O 1
ATOM 5924 N N . SER A 1 839 ? 12.585 4.227 -37.778 1.00 112.97 839 SER A N 1
ATOM 5925 C CA . SER A 1 839 ? 13.080 3.345 -38.822 1.00 114.83 839 SER A CA 1
ATOM 5926 C C . SER A 1 839 ? 12.282 3.477 -40.128 1.00 117.56 839 SER A C 1
ATOM 5927 O O . SER A 1 839 ? 12.605 2.816 -41.121 1.00 120.14 839 SER A O 1
ATOM 5930 N N . GLN A 1 840 ? 11.244 4.312 -40.132 1.00 116.95 840 GLN A N 1
ATOM 5931 C CA . GLN A 1 840 ? 10.418 4.483 -41.321 1.00 116.06 840 GLN A CA 1
ATOM 5932 C C . GLN A 1 840 ? 11.096 5.240 -42.448 1.00 117.41 840 GLN A C 1
ATOM 5933 O O . GLN A 1 840 ? 12.018 6.022 -42.219 1.00 116.32 840 GLN A O 1
ATOM 5939 N N . HIS A 1 841 ? 10.599 5.005 -43.661 1.00 119.71 841 HIS A N 1
ATOM 5940 C CA . HIS A 1 841 ? 11.158 5.579 -44.896 1.00 123.71 841 HIS A CA 1
ATOM 5941 C C . HIS A 1 841 ? 11.092 7.073 -45.202 1.00 124.66 841 HIS A C 1
ATOM 5942 O O . HIS A 1 841 ? 11.763 7.540 -46.133 1.00 130.15 841 HIS A O 1
ATOM 5949 N N . ILE A 1 842 ? 10.315 7.811 -44.420 1.00 119.50 842 ILE A N 1
ATOM 5950 C CA . ILE A 1 842 ? 10.151 9.246 -44.608 1.00 115.67 842 ILE A CA 1
ATOM 5951 C C . ILE A 1 842 ? 8.962 9.516 -45.503 1.00 116.16 842 ILE A C 1
ATOM 5952 O O . ILE A 1 842 ? 8.367 10.570 -45.397 1.00 119.65 842 ILE A O 1
ATOM 5957 N N . GLY A 1 843 ? 8.589 8.565 -46.353 1.00 115.07 843 GLY A N 1
ATOM 5958 C CA . GLY A 1 843 ? 7.390 8.766 -47.142 1.00 116.97 843 GLY A CA 1
ATOM 5959 C C . GLY A 1 843 ? 6.238 8.504 -46.164 1.00 119.95 843 GLY A C 1
ATOM 5960 O O . GLY A 1 843 ? 5.062 8.813 -46.427 1.00 117.95 843 GLY A O 1
ATOM 5961 N N . PHE A 1 844 ? 6.606 7.917 -45.019 1.00 120.37 844 PHE A N 1
ATOM 5962 C CA . PHE A 1 844 ? 5.692 7.580 -43.925 1.00 120.86 844 PHE A CA 1
ATOM 5963 C C . PHE A 1 844 ? 5.237 8.879 -43.288 1.00 121.22 844 PHE A C 1
ATOM 5964 O O . PHE A 1 844 ? 4.053 9.055 -43.016 1.00 122.42 844 PHE A O 1
ATOM 5972 N N . PHE A 1 845 ? 6.193 9.780 -43.062 1.00 121.60 845 PHE A N 1
ATOM 5973 C CA . PHE A 1 845 ? 5.930 11.077 -42.444 1.00 123.84 845 PHE A CA 1
ATOM 5974 C C . PHE A 1 845 ? 5.159 12.056 -43.341 1.00 126.30 845 PHE A C 1
ATOM 5975 O O . PHE A 1 845 ? 4.696 13.095 -42.871 1.00 127.00 845 PHE A O 1
ATOM 5983 N N . ASP A 1 846 ? 5.013 11.717 -44.622 1.00 128.51 846 ASP A N 1
ATOM 5984 C CA . ASP A 1 846 ? 4.270 12.551 -45.564 1.00 131.25 846 ASP A CA 1
ATOM 5985 C C . ASP A 1 846 ? 2.768 12.344 -45.372 1.00 133.06 846 ASP A C 1
ATOM 5986 O O . ASP A 1 846 ? 1.972 13.202 -45.736 1.00 135.29 846 ASP A O 1
ATOM 5991 N N . SER A 1 847 ? 2.384 11.195 -44.818 1.00 135.07 847 SER A N 1
ATOM 5992 C CA . SER A 1 847 ? 0.975 10.880 -44.575 1.00 136.62 847 SER A CA 1
ATOM 5993 C C . SER A 1 847 ? 0.400 11.787 -43.482 1.00 139.98 847 SER A C 1
ATOM 5994 O O . SER A 1 847 ? 1.085 12.123 -42.508 1.00 138.81 847 SER A O 1
ATOM 5997 N N . PRO A 1 848 ? -0.878 12.189 -43.628 1.00 142.43 848 PRO A N 1
ATOM 5998 C CA . PRO A 1 848 ? -1.545 13.063 -42.652 1.00 142.61 848 PRO A CA 1
ATOM 5999 C C . PRO A 1 848 ? -1.600 12.473 -41.229 1.00 142.45 848 PRO A C 1
ATOM 6000 O O . PRO A 1 848 ? -1.347 13.176 -40.235 1.00 140.51 848 PRO A O 1
ATOM 6004 N N . GLN A 1 849 ? -1.928 11.182 -41.149 1.00 139.25 849 GLN A N 1
ATOM 6005 C CA . GLN A 1 849 ? -2.066 10.507 -39.868 1.00 137.80 849 GLN A CA 1
ATOM 6006 C C . GLN A 1 849 ? -0.760 10.340 -39.117 1.00 136.52 849 GLN A C 1
ATOM 6007 O O . GLN A 1 849 ? -0.760 10.080 -37.908 1.00 136.50 849 GLN A O 1
ATOM 6013 N N . ASN A 1 850 ? 0.351 10.501 -39.830 1.00 133.63 850 ASN A N 1
ATOM 6014 C CA . ASN A 1 850 ? 1.673 10.354 -39.225 1.00 128.90 850 ASN A CA 1
ATOM 6015 C C . ASN A 1 850 ? 2.316 11.719 -38.996 1.00 126.82 850 ASN A C 1
ATOM 6016 O O . ASN A 1 850 ? 3.518 11.892 -39.196 1.00 122.55 850 ASN A O 1
ATOM 6021 N N . ALA A 1 851 ? 1.492 12.678 -38.571 1.00 126.57 851 ALA A N 1
ATOM 6022 C CA . ALA A 1 851 ? 1.928 14.042 -38.287 1.00 125.60 851 ALA A CA 1
ATOM 6023 C C . ALA A 1 851 ? 2.696 14.148 -36.967 1.00 126.10 851 ALA A C 1
ATOM 6024 O O . ALA A 1 851 ? 2.449 13.418 -36.026 1.00 124.01 851 ALA A O 1
ATOM 6026 N N . SER A 1 852 ? 3.632 15.085 -36.917 1.00 132.23 852 SER A N 1
ATOM 6027 C CA . SER A 1 852 ? 4.477 15.311 -35.751 1.00 136.66 852 SER A CA 1
ATOM 6028 C C . SER A 1 852 ? 3.721 15.301 -34.427 1.00 139.43 852 SER A C 1
ATOM 6029 O O . SER A 1 852 ? 4.218 14.797 -33.421 1.00 141.74 852 SER A O 1
ATOM 6032 N N . GLY A 1 853 ? 2.519 15.857 -34.424 1.00 142.51 853 GLY A N 1
ATOM 6033 C CA . GLY A 1 853 ? 1.742 15.894 -33.201 1.00 143.65 853 GLY A CA 1
ATOM 6034 C C . GLY A 1 853 ? 0.872 14.671 -32.963 1.00 141.71 853 GLY A C 1
ATOM 6035 O O . GLY A 1 853 ? 0.597 14.322 -31.816 1.00 141.77 853 GLY A O 1
ATOM 6036 N N . LYS A 1 854 ? 0.433 14.019 -34.035 1.00 139.99 854 LYS A N 1
ATOM 6037 C CA . LYS A 1 854 ? -0.416 12.846 -33.901 1.00 140.00 854 LYS A CA 1
ATOM 6038 C C . LYS A 1 854 ? 0.331 11.617 -33.386 1.00 140.58 854 LYS A C 1
ATOM 6039 O O . LYS A 1 854 ? -0.273 10.753 -32.752 1.00 142.76 854 LYS A O 1
ATOM 6045 N N . ILE A 1 855 ? 1.634 11.537 -33.655 1.00 139.95 855 ILE A N 1
ATOM 6046 C CA . ILE A 1 855 ? 2.441 10.412 -33.186 1.00 136.28 855 ILE A CA 1
ATOM 6047 C C . ILE A 1 855 ? 2.891 10.753 -31.778 1.00 138.22 855 ILE A C 1
ATOM 6048 O O . ILE A 1 855 ? 2.951 9.884 -30.916 1.00 140.10 855 ILE A O 1
ATOM 6053 N N . SER A 1 856 ? 3.173 12.030 -31.539 1.00 139.39 856 SER A N 1
ATOM 6054 C CA . SER A 1 856 ? 3.612 12.483 -30.218 1.00 141.44 856 SER A CA 1
ATOM 6055 C C . SER A 1 856 ? 2.559 12.235 -29.136 1.00 140.81 856 SER A C 1
ATOM 6056 O O . SER A 1 856 ? 2.902 11.819 -28.031 1.00 143.14 856 SER A O 1
ATOM 6059 N N . THR A 1 857 ? 1.291 12.492 -29.451 1.00 140.10 857 THR A N 1
ATOM 6060 C CA . THR A 1 857 ? 0.208 12.294 -28.490 1.00 138.62 857 THR A CA 1
ATOM 6061 C C . THR A 1 857 ? -0.142 10.815 -28.336 1.00 137.30 857 THR A C 1
ATOM 6062 O O . THR A 1 857 ? -0.691 10.404 -27.313 1.00 140.07 857 THR A O 1
ATOM 6066 N N . ARG A 1 858 ? 0.192 10.012 -29.341 1.00 134.36 858 ARG A N 1
ATOM 6067 C CA . ARG A 1 858 ? -0.099 8.579 -29.292 1.00 131.38 858 ARG A CA 1
ATOM 6068 C C . ARG A 1 858 ? 0.797 7.877 -28.291 1.00 128.33 858 ARG A C 1
ATOM 6069 O O . ARG A 1 858 ? 0.404 6.897 -27.694 1.00 128.62 858 ARG A O 1
ATOM 6077 N N . LEU A 1 859 ? 2.008 8.384 -28.116 1.00 127.46 859 LEU A N 1
ATOM 6078 C CA . LEU A 1 859 ? 2.950 7.804 -27.158 1.00 126.28 859 LEU A CA 1
ATOM 6079 C C . LEU A 1 859 ? 2.740 8.446 -25.790 1.00 125.70 859 LEU A C 1
ATOM 6080 O O . LEU A 1 859 ? 3.165 7.910 -24.766 1.00 124.06 859 LEU A O 1
ATOM 6085 N N . ALA A 1 860 ? 2.070 9.595 -25.786 1.00 125.95 860 ALA A N 1
ATOM 6086 C CA . ALA A 1 860 ? 1.825 10.345 -24.560 1.00 127.99 860 ALA A CA 1
ATOM 6087 C C . ALA A 1 860 ? 0.561 9.957 -23.810 1.00 130.35 860 ALA A C 1
ATOM 6088 O O . ALA A 1 860 ? 0.556 9.874 -22.580 1.00 130.33 860 ALA A O 1
ATOM 6090 N N . THR A 1 861 ? -0.516 9.731 -24.547 1.00 132.01 861 THR A N 1
ATOM 6091 C CA . THR A 1 861 ? -1.777 9.412 -23.914 1.00 132.08 861 THR A CA 1
ATOM 6092 C C . THR A 1 861 ? -2.361 8.077 -24.321 1.00 131.79 861 THR A C 1
ATOM 6093 O O . THR A 1 861 ? -2.941 7.395 -23.493 1.00 136.35 861 THR A O 1
ATOM 6097 N N . ASP A 1 862 ? -2.219 7.703 -25.583 1.00 130.46 862 ASP A N 1
ATOM 6098 C CA . ASP A 1 862 ? -2.791 6.444 -26.044 1.00 134.19 862 ASP A CA 1
ATOM 6099 C C . ASP A 1 862 ? -2.139 5.168 -25.467 1.00 134.20 862 ASP A C 1
ATOM 6100 O O . ASP A 1 862 ? -2.813 4.147 -25.312 1.00 134.33 862 ASP A O 1
ATOM 6105 N N . VAL A 1 863 ? -0.847 5.215 -25.149 1.00 134.03 863 VAL A N 1
ATOM 6106 C CA . VAL A 1 863 ? -0.192 4.040 -24.591 1.00 132.21 863 VAL A CA 1
ATOM 6107 C C . VAL A 1 863 ? -0.621 3.942 -23.118 1.00 133.58 863 VAL A C 1
ATOM 6108 O O . VAL A 1 863 ? -0.917 2.852 -22.638 1.00 136.88 863 VAL A O 1
ATOM 6112 N N . PRO A 1 864 ? -0.656 5.073 -22.384 1.00 133.78 864 PRO A N 1
ATOM 6113 C CA . PRO A 1 864 ? -1.091 4.973 -20.980 1.00 134.57 864 PRO A CA 1
ATOM 6114 C C . PRO A 1 864 ? -2.596 4.690 -20.906 1.00 134.99 864 PRO A C 1
ATOM 6115 O O . PRO A 1 864 ? -3.107 4.311 -19.866 1.00 133.33 864 PRO A O 1
ATOM 6119 N N . ASN A 1 865 ? -3.291 4.892 -22.021 1.00 138.91 865 ASN A N 1
ATOM 6120 C CA . ASN A 1 865 ? -4.732 4.657 -22.117 1.00 141.11 865 ASN A CA 1
ATOM 6121 C C . ASN A 1 865 ? -4.929 3.144 -22.186 1.00 138.95 865 ASN A C 1
ATOM 6122 O O . ASN A 1 865 ? -5.909 2.596 -21.680 1.00 139.49 865 ASN A O 1
ATOM 6127 N N . LEU A 1 866 ? -3.971 2.480 -22.820 1.00 135.92 866 LEU A N 1
ATOM 6128 C CA . LEU A 1 866 ? -3.987 1.034 -22.981 1.00 131.45 866 LEU A CA 1
ATOM 6129 C C . LEU A 1 866 ? -3.732 0.402 -21.624 1.00 130.79 866 LEU A C 1
ATOM 6130 O O . LEU A 1 866 ? -4.227 -0.682 -21.343 1.00 129.36 866 LEU A O 1
ATOM 6135 N N . ARG A 1 867 ? -2.978 1.114 -20.783 1.00 131.91 867 ARG A N 1
ATOM 6136 C CA . ARG A 1 867 ? -2.615 0.673 -19.428 1.00 134.49 867 ARG A CA 1
ATOM 6137 C C . ARG A 1 867 ? -3.788 0.426 -18.481 1.00 133.65 867 ARG A C 1
ATOM 6138 O O . ARG A 1 867 ? -3.795 -0.548 -17.734 1.00 134.70 867 ARG A O 1
ATOM 6146 N N . THR A 1 868 ? -4.766 1.319 -18.508 1.00 132.54 868 THR A N 1
ATOM 6147 C CA . THR A 1 868 ? -5.918 1.217 -17.635 1.00 131.96 868 THR A CA 1
ATOM 6148 C C . THR A 1 868 ? -6.739 -0.065 -17.724 1.00 131.46 868 THR A C 1
ATOM 6149 O O . THR A 1 868 ? -7.586 -0.302 -16.864 1.00 132.99 868 THR A O 1
ATOM 6153 N N . ALA A 1 869 ? -6.496 -0.894 -18.736 1.00 128.05 869 ALA A N 1
ATOM 6154 C CA . ALA A 1 869 ? -7.244 -2.138 -18.874 1.00 125.89 869 ALA A CA 1
ATOM 6155 C C . ALA A 1 869 ? -6.453 -3.301 -18.314 1.00 125.92 869 ALA A C 1
ATOM 6156 O O . ALA A 1 869 ? -6.875 -4.448 -18.418 1.00 125.36 869 ALA A O 1
ATOM 6158 N N . ILE A 1 870 ? -5.304 -3.001 -17.718 1.00 127.23 870 ILE A N 1
ATOM 6159 C CA . ILE A 1 870 ? -4.446 -4.032 -17.159 1.00 129.67 870 ILE A CA 1
ATOM 6160 C C . ILE A 1 870 ? -3.953 -3.721 -15.732 1.00 132.92 870 ILE A C 1
ATOM 6161 O O . ILE A 1 870 ? -3.450 -4.603 -15.037 1.00 134.50 870 ILE A O 1
ATOM 6166 N N . ASP A 1 871 ? -4.123 -2.482 -15.276 1.00 135.17 871 ASP A N 1
ATOM 6167 C CA . ASP A 1 871 ? -3.701 -2.115 -13.923 1.00 138.18 871 ASP A CA 1
ATOM 6168 C C . ASP A 1 871 ? -4.643 -2.691 -12.863 1.00 139.70 871 ASP A C 1
ATOM 6169 O O . ASP A 1 871 ? -5.320 -3.689 -13.117 1.00 143.27 871 ASP A O 1
ATOM 6174 N N . PHE A 1 872 ? -4.708 -2.063 -11.685 1.00 138.41 872 PHE A N 1
ATOM 6175 C CA . PHE A 1 872 ? -5.557 -2.574 -10.594 1.00 136.17 872 PHE A CA 1
ATOM 6176 C C . PHE A 1 872 ? -7.072 -2.527 -10.806 1.00 134.09 872 PHE A C 1
ATOM 6177 O O . PHE A 1 872 ? -7.804 -3.242 -10.133 1.00 134.57 872 PHE A O 1
ATOM 6185 N N . ARG A 1 873 ? -7.535 -1.702 -11.736 1.00 132.22 873 ARG A N 1
ATOM 6186 C CA . ARG A 1 873 ? -8.959 -1.627 -12.019 1.00 133.12 873 ARG A CA 1
ATOM 6187 C C . ARG A 1 873 ? -9.438 -2.954 -12.619 1.00 130.94 873 ARG A C 1
ATOM 6188 O O . ARG A 1 873 ? -10.557 -3.394 -12.364 1.00 130.47 873 ARG A O 1
ATOM 6196 N N . PHE A 1 874 ? -8.584 -3.577 -13.428 1.00 128.23 874 PHE A N 1
ATOM 6197 C CA . PHE A 1 874 ? -8.885 -4.861 -14.064 1.00 125.25 874 PHE A CA 1
ATOM 6198 C C . PHE A 1 874 ? -8.802 -5.934 -12.997 1.00 125.18 874 PHE A C 1
ATOM 6199 O O . PHE A 1 874 ? -9.604 -6.863 -12.970 1.00 123.47 874 PHE A O 1
ATOM 6207 N N . SER A 1 875 ? -7.827 -5.777 -12.111 1.00 125.26 875 SER A N 1
ATOM 6208 C CA . SER A 1 875 ? -7.589 -6.730 -11.047 1.00 128.12 875 SER A CA 1
ATOM 6209 C C . SER A 1 875 ? -8.764 -6.846 -10.085 1.00 128.28 875 SER A C 1
ATOM 6210 O O . SER A 1 875 ? -9.067 -7.946 -9.616 1.00 130.31 875 SER A O 1
ATOM 6213 N N . THR A 1 876 ? -9.422 -5.721 -9.795 1.00 126.72 876 THR A N 1
ATOM 6214 C CA . THR A 1 876 ? -10.561 -5.726 -8.875 1.00 122.56 876 THR A CA 1
ATOM 6215 C C . THR A 1 876 ? -11.773 -6.438 -9.467 1.00 122.05 876 THR A C 1
ATOM 6216 O O . THR A 1 876 ? -12.577 -6.983 -8.719 1.00 122.60 876 THR A O 1
ATOM 6220 N N . VAL A 1 877 ? -11.905 -6.435 -10.795 1.00 118.30 877 VAL A N 1
ATOM 6221 C CA . VAL A 1 877 ? -13.020 -7.112 -11.422 1.00 114.56 877 VAL A CA 1
ATOM 6222 C C . VAL A 1 877 ? -12.850 -8.594 -11.156 1.00 117.42 877 VAL A C 1
ATOM 6223 O O . VAL A 1 877 ? -13.820 -9.275 -10.859 1.00 117.33 877 VAL A O 1
ATOM 6227 N N . ILE A 1 878 ? -11.614 -9.087 -11.243 1.00 121.36 878 ILE A N 1
ATOM 6228 C CA . ILE A 1 878 ? -11.339 -10.504 -10.983 1.00 125.91 878 ILE A CA 1
ATOM 6229 C C . ILE A 1 878 ? -11.726 -10.777 -9.534 1.00 125.99 878 ILE A C 1
ATOM 6230 O O . ILE A 1 878 ? -12.346 -11.789 -9.228 1.00 127.65 878 ILE A O 1
ATOM 6235 N N . THR A 1 879 ? -11.363 -9.851 -8.656 1.00 126.13 879 THR A N 1
ATOM 6236 C CA . THR A 1 879 ? -11.673 -9.958 -7.237 1.00 126.96 879 THR A CA 1
ATOM 6237 C C . THR A 1 879 ? -13.184 -10.012 -7.027 1.00 125.10 879 THR A C 1
ATOM 6238 O O . THR A 1 879 ? -13.686 -10.805 -6.236 1.00 125.51 879 THR A O 1
ATOM 6242 N N . THR A 1 880 ? -13.912 -9.172 -7.748 1.00 123.63 880 THR A N 1
ATOM 6243 C CA . THR A 1 880 ? -15.357 -9.122 -7.609 1.00 122.51 880 THR A CA 1
ATOM 6244 C C . THR A 1 880 ? -16.018 -10.372 -8.161 1.00 122.98 880 THR A C 1
ATOM 6245 O O . THR A 1 880 ? -16.968 -10.866 -7.584 1.00 126.25 880 THR A O 1
ATOM 6249 N N . LEU A 1 881 ? -15.518 -10.888 -9.276 1.00 124.54 881 LEU A N 1
ATOM 6250 C CA . LEU A 1 881 ? -16.094 -12.081 -9.874 1.00 125.47 881 LEU A CA 1
ATOM 6251 C C . LEU A 1 881 ? -15.893 -13.313 -8.998 1.00 126.27 881 LEU A C 1
ATOM 6252 O O . LEU A 1 881 ? -16.795 -14.147 -8.894 1.00 125.80 881 LEU A O 1
ATOM 6257 N N . VAL A 1 882 ? -14.719 -13.424 -8.371 1.00 126.89 882 VAL A N 1
ATOM 6258 C CA . VAL A 1 882 ? -14.398 -14.553 -7.487 1.00 126.78 882 VAL A CA 1
ATOM 6259 C C . VAL A 1 882 ? -15.310 -14.546 -6.258 1.00 130.16 882 VAL A C 1
ATOM 6260 O O . VAL A 1 882 ? -15.856 -15.582 -5.892 1.00 133.60 882 VAL A O 1
ATOM 6264 N N . SER A 1 883 ? -15.481 -13.386 -5.624 1.00 130.46 883 SER A N 1
ATOM 6265 C CA . SER A 1 883 ? -16.356 -13.298 -4.447 1.00 128.04 883 SER A CA 1
ATOM 6266 C C . SER A 1 883 ? -17.802 -13.652 -4.813 1.00 124.56 883 SER A C 1
ATOM 6267 O O . SER A 1 883 ? -18.497 -14.291 -4.044 1.00 120.76 883 SER A O 1
ATOM 6270 N N . MET A 1 884 ? -18.232 -13.251 -6.003 1.00 124.84 884 MET A N 1
ATOM 6271 C CA . MET A 1 884 ? -19.580 -13.511 -6.463 1.00 126.30 884 MET A CA 1
ATOM 6272 C C . MET A 1 884 ? -19.820 -15.004 -6.685 1.00 127.56 884 MET A C 1
ATOM 6273 O O . MET A 1 884 ? -20.924 -15.502 -6.466 1.00 127.75 884 MET A O 1
ATOM 6278 N N . VAL A 1 885 ? -18.790 -15.720 -7.129 1.00 127.79 885 VAL A N 1
ATOM 6279 C CA . VAL A 1 885 ? -18.920 -17.160 -7.357 1.00 126.25 885 VAL A CA 1
ATOM 6280 C C . VAL A 1 885 ? -18.727 -17.931 -6.042 1.00 126.75 885 VAL A C 1
ATOM 6281 O O . VAL A 1 885 ? -19.512 -18.823 -5.712 1.00 127.46 885 VAL A O 1
ATOM 6285 N N . ALA A 1 886 ? -17.692 -17.569 -5.288 1.00 125.31 886 ALA A N 1
ATOM 6286 C CA . ALA A 1 886 ? -17.397 -18.230 -4.019 1.00 125.50 886 ALA A CA 1
ATOM 6287 C C . ALA A 1 886 ? -18.532 -18.015 -3.014 1.00 127.13 886 ALA A C 1
ATOM 6288 O O . ALA A 1 886 ? -18.915 -18.937 -2.294 1.00 128.55 886 ALA A O 1
ATOM 6290 N N . GLY A 1 887 ? -19.059 -16.790 -2.976 1.00 126.90 887 GLY A N 1
ATOM 6291 C CA . GLY A 1 887 ? -20.141 -16.474 -2.065 1.00 120.67 887 GLY A CA 1
ATOM 6292 C C . GLY A 1 887 ? -21.420 -17.229 -2.384 1.00 119.67 887 GLY A C 1
ATOM 6293 O O . GLY A 1 887 ? -22.046 -17.760 -1.470 1.00 119.67 887 GLY A O 1
ATOM 6294 N N . ILE A 1 888 ? -21.815 -17.270 -3.658 1.00 115.53 888 ILE A N 1
ATOM 6295 C CA . ILE A 1 888 ? -23.019 -17.974 -4.054 1.00 116.58 888 ILE A CA 1
ATOM 6296 C C . ILE A 1 888 ? -22.845 -19.471 -3.842 1.00 120.88 888 ILE A C 1
ATOM 6297 O O . ILE A 1 888 ? -23.803 -20.196 -3.522 1.00 124.07 888 ILE A O 1
ATOM 6302 N N . GLY A 1 889 ? -21.619 -19.949 -4.011 1.00 121.27 889 GLY A N 1
ATOM 6303 C CA . GLY A 1 889 ? -21.373 -21.364 -3.781 1.00 121.82 889 GLY A CA 1
ATOM 6304 C C . GLY A 1 889 ? -21.448 -21.654 -2.284 1.00 121.70 889 GLY A C 1
ATOM 6305 O O . GLY A 1 889 ? -22.053 -22.635 -1.864 1.00 122.18 889 GLY A O 1
ATOM 6306 N N . LEU A 1 890 ? -20.834 -20.785 -1.482 1.00 120.60 890 LEU A N 1
ATOM 6307 C CA . LEU A 1 890 ? -20.823 -20.935 -0.037 1.00 118.32 890 LEU A CA 1
ATOM 6308 C C . LEU A 1 890 ? -22.250 -20.851 0.477 1.00 119.23 890 LEU A C 1
ATOM 6309 O O . LEU A 1 890 ? -22.584 -21.439 1.497 1.00 120.91 890 LEU A O 1
ATOM 6314 N N . ALA A 1 891 ? -23.098 -20.130 -0.245 1.00 121.32 891 ALA A N 1
ATOM 6315 C CA . ALA A 1 891 ? -24.496 -19.983 0.152 1.00 122.95 891 ALA A CA 1
ATOM 6316 C C . ALA A 1 891 ? -25.218 -21.285 -0.084 1.00 124.42 891 ALA A C 1
ATOM 6317 O O . ALA A 1 891 ? -26.007 -21.697 0.760 1.00 128.09 891 ALA A O 1
ATOM 6319 N N . PHE A 1 892 ? -24.948 -21.930 -1.222 1.00 126.71 892 PHE A N 1
ATOM 6320 C CA . PHE A 1 892 ? -25.570 -23.218 -1.530 1.00 129.62 892 PHE A CA 1
ATOM 6321 C C . PHE A 1 892 ? -25.070 -24.309 -0.560 1.00 131.74 892 PHE A C 1
ATOM 6322 O O . PHE A 1 892 ? -25.827 -25.204 -0.160 1.00 131.38 892 PHE A O 1
ATOM 6330 N N . PHE A 1 893 ? -23.798 -24.207 -0.176 1.00 132.80 893 PHE A N 1
ATOM 6331 C CA . PHE A 1 893 ? -23.173 -25.149 0.743 1.00 133.45 893 PHE A CA 1
ATOM 6332 C C . PHE A 1 893 ? -23.884 -25.130 2.097 1.00 135.55 893 PHE A C 1
ATOM 6333 O O . PHE A 1 893 ? -23.985 -26.165 2.757 1.00 139.07 893 PHE A O 1
ATOM 6341 N N . TYR A 1 894 ? -24.377 -23.963 2.508 1.00 135.44 894 TYR A N 1
ATOM 6342 C CA . TYR A 1 894 ? -25.063 -23.846 3.788 1.00 135.92 894 TYR A CA 1
ATOM 6343 C C . TYR A 1 894 ? -26.529 -24.242 3.726 1.00 137.44 894 TYR A C 1
ATOM 6344 O O . TYR A 1 894 ? -27.080 -24.698 4.731 1.00 142.52 894 TYR A O 1
ATOM 6353 N N . GLY A 1 895 ? -27.158 -24.076 2.564 1.00 135.01 895 GLY A N 1
ATOM 6354 C CA . GLY A 1 895 ? -28.564 -24.434 2.418 1.00 136.65 895 GLY A CA 1
ATOM 6355 C C . GLY A 1 895 ? -29.124 -24.096 1.049 1.00 137.39 895 GLY A C 1
ATOM 6356 O O . GLY A 1 895 ? -29.478 -22.948 0.792 1.00 137.66 895 GLY A O 1
ATOM 6357 N N . TRP A 1 896 ? -29.233 -25.096 0.174 1.00 138.75 896 TRP A N 1
ATOM 6358 C CA . TRP A 1 896 ? -29.703 -24.875 -1.195 1.00 139.06 896 TRP A CA 1
ATOM 6359 C C . TRP A 1 896 ? -31.107 -24.321 -1.381 1.00 141.25 896 TRP A C 1
ATOM 6360 O O . TRP A 1 896 ? -31.377 -23.653 -2.376 1.00 143.03 896 TRP A O 1
ATOM 6371 N N . GLN A 1 897 ? -32.011 -24.605 -0.454 1.00 143.32 897 GLN A N 1
ATOM 6372 C CA . GLN A 1 897 ? -33.377 -24.112 -0.590 1.00 145.86 897 GLN A CA 1
ATOM 6373 C C . GLN A 1 897 ? -33.426 -22.581 -0.450 1.00 147.08 897 GLN A C 1
ATOM 6374 O O . GLN A 1 897 ? -34.107 -21.880 -1.214 1.00 145.61 897 GLN A O 1
ATOM 6380 N N . MET A 1 898 ? -32.694 -22.069 0.535 1.00 147.00 898 MET A N 1
ATOM 6381 C CA . MET A 1 898 ? -32.645 -20.636 0.791 1.00 143.47 898 MET A CA 1
ATOM 6382 C C . MET A 1 898 ? -31.878 -19.951 -0.340 1.00 140.47 898 MET A C 1
ATOM 6383 O O . MET A 1 898 ? -32.349 -18.958 -0.903 1.00 140.31 898 MET A O 1
ATOM 6388 N N . ALA A 1 899 ? -30.709 -20.498 -0.680 1.00 134.58 899 ALA A N 1
ATOM 6389 C CA . ALA A 1 899 ? -29.868 -19.938 -1.736 1.00 129.80 899 ALA A CA 1
ATOM 6390 C C . ALA A 1 899 ? -30.594 -19.788 -3.077 1.00 127.88 899 ALA A C 1
ATOM 6391 O O . ALA A 1 899 ? -30.568 -18.711 -3.681 1.00 128.24 899 ALA A O 1
ATOM 6393 N N . LEU A 1 900 ? -31.248 -20.857 -3.530 1.00 124.53 900 LEU A N 1
ATOM 6394 C CA . LEU A 1 900 ? -31.942 -20.827 -4.813 1.00 122.50 900 LEU A CA 1
ATOM 6395 C C . LEU A 1 900 ? -33.053 -19.767 -4.885 1.00 122.92 900 LEU A C 1
ATOM 6396 O O . LEU A 1 900 ? -33.317 -19.206 -5.954 1.00 121.99 900 LEU A O 1
ATOM 6401 N N . LEU A 1 901 ? -33.699 -19.490 -3.755 1.00 123.00 901 LEU A N 1
ATOM 6402 C CA . LEU A 1 901 ? -34.771 -18.495 -3.738 1.00 123.67 901 LEU A CA 1
ATOM 6403 C C . LEU A 1 901 ? -34.186 -17.091 -3.905 1.00 126.98 901 LEU A C 1
ATOM 6404 O O . LEU A 1 901 ? -34.714 -16.282 -4.672 1.00 127.71 901 LEU A O 1
ATOM 6409 N N . ILE A 1 902 ? -33.086 -16.821 -3.197 1.00 127.36 902 ILE A N 1
ATOM 6410 C CA . ILE A 1 902 ? -32.434 -15.517 -3.266 1.00 126.16 902 ILE A CA 1
ATOM 6411 C C . ILE A 1 902 ? -31.909 -15.267 -4.674 1.00 127.47 902 ILE A C 1
ATOM 6412 O O . ILE A 1 902 ? -32.161 -14.214 -5.249 1.00 128.90 902 ILE A O 1
ATOM 6417 N N . ILE A 1 903 ? -31.195 -16.241 -5.227 1.00 128.25 903 ILE A N 1
ATOM 6418 C CA . ILE A 1 903 ? -30.633 -16.102 -6.567 1.00 131.69 903 ILE A CA 1
ATOM 6419 C C . ILE A 1 903 ? -31.685 -15.878 -7.653 1.00 131.80 903 ILE A C 1
ATOM 6420 O O . ILE A 1 903 ? -31.417 -15.223 -8.662 1.00 133.37 903 ILE A O 1
ATOM 6425 N N . ALA A 1 904 ? -32.887 -16.400 -7.435 1.00 130.11 904 ALA A N 1
ATOM 6426 C CA . ALA A 1 904 ? -33.968 -16.245 -8.397 1.00 126.63 904 ALA A CA 1
ATOM 6427 C C . ALA A 1 904 ? -34.460 -14.805 -8.420 1.00 126.30 904 ALA A C 1
ATOM 6428 O O . ALA A 1 904 ? -35.022 -14.350 -9.407 1.00 127.49 904 ALA A O 1
ATOM 6430 N N . ILE A 1 905 ? -34.244 -14.094 -7.323 1.00 126.39 905 ILE A N 1
ATOM 6431 C CA . ILE A 1 905 ? -34.685 -12.711 -7.222 1.00 128.81 905 ILE A CA 1
ATOM 6432 C C . ILE A 1 905 ? -33.574 -11.726 -7.594 1.00 129.12 905 ILE A C 1
ATOM 6433 O O . ILE A 1 905 ? -33.858 -10.592 -7.981 1.00 131.08 905 ILE A O 1
ATOM 6438 N N . LEU A 1 906 ? -32.318 -12.163 -7.500 1.00 128.43 906 LEU A N 1
ATOM 6439 C CA . LEU A 1 906 ? -31.177 -11.293 -7.806 1.00 126.56 906 LEU A CA 1
ATOM 6440 C C . LEU A 1 906 ? -31.218 -10.615 -9.190 1.00 127.76 906 LEU A C 1
ATOM 6441 O O . LEU A 1 906 ? -30.781 -9.475 -9.322 1.00 130.16 906 LEU A O 1
ATOM 6446 N N . PRO A 1 907 ? -31.712 -11.302 -10.235 1.00 125.79 907 PRO A N 1
ATOM 6447 C CA . PRO A 1 907 ? -31.753 -10.622 -11.527 1.00 125.00 907 PRO A CA 1
ATOM 6448 C C . PRO A 1 907 ? -32.743 -9.450 -11.486 1.00 124.99 907 PRO A C 1
ATOM 6449 O O . PRO A 1 907 ? -32.600 -8.472 -12.215 1.00 126.05 907 PRO A O 1
ATOM 6453 N N . ILE A 1 908 ? -33.740 -9.544 -10.619 1.00 125.38 908 ILE A N 1
ATOM 6454 C CA . ILE A 1 908 ? -34.709 -8.460 -10.490 1.00 127.89 908 ILE A CA 1
ATOM 6455 C C . ILE A 1 908 ? -34.060 -7.342 -9.684 1.00 126.88 908 ILE A C 1
ATOM 6456 O O . ILE A 1 908 ? -34.289 -6.170 -9.950 1.00 129.71 908 ILE A O 1
ATOM 6461 N N . VAL A 1 909 ? -33.252 -7.713 -8.698 1.00 125.93 909 VAL A N 1
ATOM 6462 C CA . VAL A 1 909 ? -32.558 -6.739 -7.850 1.00 125.78 909 VAL A CA 1
ATOM 6463 C C . VAL A 1 909 ? -31.498 -5.970 -8.646 1.00 125.23 909 VAL A C 1
ATOM 6464 O O . VAL A 1 909 ? -31.362 -4.757 -8.491 1.00 124.98 909 VAL A O 1
ATOM 6468 N N . ALA A 1 910 ? -30.753 -6.682 -9.493 1.00 122.83 910 ALA A N 1
ATOM 6469 C CA . ALA A 1 910 ? -29.714 -6.075 -10.320 1.00 117.82 910 ALA A CA 1
ATOM 6470 C C . ALA A 1 910 ? -30.346 -5.121 -11.320 1.00 117.46 910 ALA A C 1
ATOM 6471 O O . ALA A 1 910 ? -29.810 -4.046 -11.579 1.00 116.65 910 ALA A O 1
ATOM 6473 N N . PHE A 1 911 ? -31.483 -5.521 -11.881 1.00 117.92 911 PHE A N 1
ATOM 6474 C CA . PHE A 1 911 ? -32.203 -4.686 -12.838 1.00 122.36 911 PHE A CA 1
ATOM 6475 C C . PHE A 1 911 ? -32.590 -3.357 -12.167 1.00 126.50 911 PHE A C 1
ATOM 6476 O O . PHE A 1 911 ? -32.601 -2.307 -12.807 1.00 131.32 911 PHE A O 1
ATOM 6484 N N . GLY A 1 912 ? -32.913 -3.410 -10.877 1.00 127.26 912 GLY A N 1
ATOM 6485 C CA . GLY A 1 912 ? -33.284 -2.196 -10.170 1.00 126.63 912 GLY A CA 1
ATOM 6486 C C . GLY A 1 912 ? -32.076 -1.306 -9.951 1.00 127.85 912 GLY A C 1
ATOM 6487 O O . GLY A 1 912 ? -32.201 -0.091 -9.882 1.00 125.89 912 GLY A O 1
ATOM 6488 N N . GLN A 1 913 ? -30.901 -1.922 -9.832 1.00 130.81 913 GLN A N 1
ATOM 6489 C CA . GLN A 1 913 ? -29.657 -1.184 -9.637 1.00 131.23 913 GLN A CA 1
ATOM 6490 C C . GLN A 1 913 ? -29.285 -0.548 -10.979 1.00 130.72 913 GLN A C 1
ATOM 6491 O O . GLN A 1 913 ? -28.760 0.570 -11.032 1.00 128.63 913 GLN A O 1
ATOM 6497 N N . TYR A 1 914 ? -29.573 -1.273 -12.061 1.00 130.09 914 TYR A N 1
ATOM 6498 C CA . TYR A 1 914 ? -29.303 -0.797 -13.416 1.00 130.07 914 TYR A CA 1
ATOM 6499 C C . TYR A 1 914 ? -30.105 0.462 -13.701 1.00 127.47 914 TYR A C 1
ATOM 6500 O O . TYR A 1 914 ? -29.589 1.401 -14.301 1.00 127.96 914 TYR A O 1
ATOM 6509 N N . LEU A 1 915 ? -31.367 0.471 -13.275 1.00 125.18 915 LEU A N 1
ATOM 6510 C CA . LEU A 1 915 ? -32.254 1.615 -13.490 1.00 124.33 915 LEU A CA 1
ATOM 6511 C C . LEU A 1 915 ? -31.893 2.789 -12.592 1.00 127.69 915 LEU A C 1
ATOM 6512 O O . LEU A 1 915 ? -32.289 3.921 -12.863 1.00 126.53 915 LEU A O 1
ATOM 6517 N N . ARG A 1 916 ? -31.143 2.523 -11.524 1.00 134.50 916 ARG A N 1
ATOM 6518 C CA . ARG A 1 916 ? -30.744 3.573 -10.596 1.00 141.68 916 ARG A CA 1
ATOM 6519 C C . ARG A 1 916 ? -29.613 4.358 -11.229 1.00 145.67 916 ARG A C 1
ATOM 6520 O O . ARG A 1 916 ? -29.325 5.475 -10.822 1.00 146.81 916 ARG A O 1
ATOM 6528 N N . GLY A 1 917 ? -28.978 3.763 -12.231 1.00 151.15 917 GLY A N 1
ATOM 6529 C CA . GLY A 1 917 ? -27.894 4.424 -12.927 1.00 157.51 917 GLY A CA 1
ATOM 6530 C C . GLY A 1 917 ? -28.381 5.543 -13.833 1.00 162.19 917 GLY A C 1
ATOM 6531 O O . GLY A 1 917 ? -27.568 6.337 -14.305 1.00 165.42 917 GLY A O 1
ATOM 6532 N N . ARG A 1 918 ? -29.696 5.595 -14.074 1.00 165.33 918 ARG A N 1
ATOM 6533 C CA . ARG A 1 918 ? -30.373 6.609 -14.913 1.00 169.41 918 ARG A CA 1
ATOM 6534 C C . ARG A 1 918 ? -30.571 6.244 -16.397 1.00 173.67 918 ARG A C 1
ATOM 6535 O O . ARG A 1 918 ? -31.442 6.809 -17.072 1.00 173.38 918 ARG A O 1
ATOM 6543 N N . ARG A 1 919 ? -29.774 5.301 -16.898 1.00 178.02 919 ARG A N 1
ATOM 6544 C CA . ARG A 1 919 ? -29.861 4.894 -18.298 1.00 182.37 919 ARG A CA 1
ATOM 6545 C C . ARG A 1 919 ? -31.007 3.937 -18.572 1.00 185.60 919 ARG A C 1
ATOM 6546 O O . ARG A 1 919 ? -31.058 2.840 -18.019 1.00 186.04 919 ARG A O 1
ATOM 6548 N N . PHE A 1 920 ? -31.938 4.366 -19.418 1.00 190.34 920 PHE A N 1
ATOM 6549 C CA . PHE A 1 920 ? -33.063 3.529 -19.803 1.00 195.51 920 PHE A CA 1
ATOM 6550 C C . PHE A 1 920 ? -32.913 3.272 -21.316 1.00 198.73 920 PHE A C 1
ATOM 6551 O O . PHE A 1 920 ? -32.370 4.116 -22.053 1.00 200.00 920 PHE A O 1
ATOM 6559 N N . THR A 1 921 ? -33.390 2.114 -21.772 1.00 200.00 921 THR A N 1
ATOM 6560 C CA . THR A 1 921 ? -33.253 1.706 -23.175 1.00 200.00 921 THR A CA 1
ATOM 6561 C C . THR A 1 921 ? -31.729 1.721 -23.446 1.00 200.00 921 THR A C 1
ATOM 6562 O O . THR A 1 921 ? -30.949 1.203 -22.632 1.00 200.00 921 THR A O 1
ATOM 6566 N N . GLY A 1 922 ? -31.276 2.324 -24.539 1.00 200.00 922 GLY A N 1
ATOM 6567 C CA . GLY A 1 922 ? -29.839 2.336 -24.782 1.00 200.00 922 GLY A CA 1
ATOM 6568 C C . GLY A 1 922 ? -29.085 3.647 -24.603 1.00 200.00 922 GLY A C 1
ATOM 6569 O O . GLY A 1 922 ? -28.052 3.689 -23.922 1.00 200.00 922 GLY A O 1
ATOM 6570 N N . LYS A 1 923 ? -29.615 4.719 -25.187 1.00 200.00 923 LYS A N 1
ATOM 6571 C CA . LYS A 1 923 ? -28.952 6.021 -25.176 1.00 199.40 923 LYS A CA 1
ATOM 6572 C C . LYS A 1 923 ? -29.951 7.188 -25.164 1.00 200.00 923 LYS A C 1
ATOM 6573 O O . LYS A 1 923 ? -31.143 7.000 -25.415 1.00 200.00 923 LYS A O 1
ATOM 6579 N N . ASN A 1 924 ? -29.447 8.394 -24.903 1.00 200.00 924 ASN A N 1
ATOM 6580 C CA . ASN A 1 924 ? -30.269 9.605 -24.861 1.00 200.00 924 ASN A CA 1
ATOM 6581 C C . ASN A 1 924 ? -29.970 10.573 -26.024 1.00 200.00 924 ASN A C 1
ATOM 6582 O O . ASN A 1 924 ? -30.627 11.610 -26.164 1.00 200.00 924 ASN A O 1
ATOM 6587 N N . VAL A 1 925 ? -29.009 10.201 -26.877 1.00 199.89 925 VAL A N 1
ATOM 6588 C CA . VAL A 1 925 ? -28.571 11.028 -28.008 1.00 198.91 925 VAL A CA 1
ATOM 6589 C C . VAL A 1 925 ? -29.672 11.596 -28.941 1.00 199.77 925 VAL A C 1
ATOM 6590 O O . VAL A 1 925 ? -29.551 12.731 -29.423 1.00 199.54 925 VAL A O 1
ATOM 6594 N N . LYS A 1 926 ? -30.738 10.829 -29.177 1.00 200.00 926 LYS A N 1
ATOM 6595 C CA . LYS A 1 926 ? -31.845 11.257 -30.043 1.00 200.00 926 LYS A CA 1
ATOM 6596 C C . LYS A 1 926 ? -32.891 12.135 -29.327 1.00 200.00 926 LYS A C 1
ATOM 6597 O O . LYS A 1 926 ? -33.583 12.946 -29.960 1.00 199.86 926 LYS A O 1
ATOM 6599 N N . SER A 1 927 ? -32.993 11.971 -28.008 1.00 200.00 927 SER A N 1
ATOM 6600 C CA . SER A 1 927 ? -33.937 12.722 -27.171 1.00 198.02 927 SER A CA 1
ATOM 6601 C C . SER A 1 927 ? -33.597 14.223 -27.053 1.00 198.06 927 SER A C 1
ATOM 6602 O O . SER A 1 927 ? -34.478 15.087 -27.185 1.00 197.63 927 SER A O 1
ATOM 6605 N N . ALA A 1 928 ? -32.321 14.527 -26.806 1.00 196.57 928 ALA A N 1
ATOM 6606 C CA . ALA A 1 928 ? -31.845 15.904 -26.649 1.00 193.58 928 ALA A CA 1
ATOM 6607 C C . ALA A 1 928 ? -31.312 16.517 -27.943 1.00 191.39 928 ALA A C 1
ATOM 6608 O O . ALA A 1 928 ? -30.791 17.635 -27.942 1.00 188.81 928 ALA A O 1
ATOM 6610 N N . SER A 1 929 ? -31.440 15.782 -29.045 1.00 190.25 929 SER A N 1
ATOM 6611 C CA . SER A 1 929 ? -30.992 16.253 -30.352 1.00 189.82 929 SER A CA 1
ATOM 6612 C C . SER A 1 929 ? -32.013 17.220 -30.961 1.00 188.86 929 SER A C 1
ATOM 6613 O O . SER A 1 929 ? -31.655 18.078 -31.779 1.00 189.01 929 SER A O 1
ATOM 6615 N N . GLU A 1 930 ? -33.278 17.085 -30.562 1.00 187.04 930 GLU A N 1
ATOM 6616 C CA . GLU A 1 930 ? -34.357 17.948 -31.051 1.00 184.33 930 GLU A CA 1
ATOM 6617 C C . GLU A 1 930 ? -34.347 19.351 -30.389 1.00 182.22 930 GLU A C 1
ATOM 6618 O O . GLU A 1 930 ? -34.933 20.308 -30.926 1.00 180.25 930 GLU A O 1
ATOM 6620 N N . PHE A 1 931 ? -33.678 19.461 -29.236 1.00 178.68 931 PHE A N 1
ATOM 6621 C CA . PHE A 1 931 ? -33.538 20.723 -28.502 1.00 174.12 931 PHE A CA 1
ATOM 6622 C C . PHE A 1 931 ? -32.521 21.626 -29.198 1.00 172.12 931 PHE A C 1
ATOM 6623 O O . PHE A 1 931 ? -32.576 22.847 -29.067 1.00 171.51 931 PHE A O 1
ATOM 6631 N N . ALA A 1 932 ? -31.594 21.016 -29.936 1.00 170.41 932 ALA A N 1
ATOM 6632 C CA . ALA A 1 932 ? -30.553 21.740 -30.664 1.00 167.79 932 ALA A CA 1
ATOM 6633 C C . ALA A 1 932 ? -31.153 22.494 -31.839 1.00 167.03 932 ALA A C 1
ATOM 6634 O O . ALA A 1 932 ? -30.656 23.556 -32.225 1.00 166.44 932 ALA A O 1
ATOM 6636 N N . ASP A 1 933 ? -32.219 21.935 -32.409 1.00 166.87 933 ASP A N 1
ATOM 6637 C CA . ASP A 1 933 ? -32.909 22.555 -33.531 1.00 166.37 933 ASP A CA 1
ATOM 6638 C C . ASP A 1 933 ? -33.540 23.873 -33.107 1.00 164.44 933 ASP A C 1
ATOM 6639 O O . ASP A 1 933 ? -33.484 24.855 -33.849 1.00 164.95 933 ASP A O 1
ATOM 6644 N N . SER A 1 934 ? -34.142 23.893 -31.921 1.00 160.44 934 SER A N 1
ATOM 6645 C CA . SER A 1 934 ? -34.758 25.116 -31.413 1.00 157.53 934 SER A CA 1
ATOM 6646 C C . SER A 1 934 ? -33.660 26.119 -31.043 1.00 156.44 934 SER A C 1
ATOM 6647 O O . SER A 1 934 ? -33.840 27.336 -31.152 1.00 155.89 934 SER A O 1
ATOM 6650 N N . GLY A 1 935 ? -32.512 25.599 -30.622 1.00 155.85 935 GLY A N 1
ATOM 6651 C CA . GLY A 1 935 ? -31.403 26.461 -30.261 1.00 153.04 935 GLY A CA 1
ATOM 6652 C C . GLY A 1 935 ? -30.836 27.165 -31.480 1.00 151.08 935 GLY A C 1
ATOM 6653 O O . GLY A 1 935 ? -30.540 28.362 -31.439 1.00 151.85 935 GLY A O 1
ATOM 6654 N N . LYS A 1 936 ? -30.699 26.419 -32.572 1.00 148.27 936 LYS A N 1
ATOM 6655 C CA . LYS A 1 936 ? -30.157 26.951 -33.815 1.00 143.89 936 LYS A CA 1
ATOM 6656 C C . LYS A 1 936 ? -30.952 28.130 -34.357 1.00 139.16 936 LYS A C 1
ATOM 6657 O O . LYS A 1 936 ? -30.392 29.038 -34.964 1.00 137.62 936 LYS A O 1
ATOM 6663 N N . ILE A 1 937 ? -32.255 28.117 -34.127 1.00 134.94 937 ILE A N 1
ATOM 6664 C CA . ILE A 1 937 ? -33.112 29.197 -34.585 1.00 134.71 937 ILE A CA 1
ATOM 6665 C C . ILE A 1 937 ? -32.908 30.420 -33.703 1.00 135.12 937 ILE A C 1
ATOM 6666 O O . ILE A 1 937 ? -32.843 31.546 -34.196 1.00 135.26 937 ILE A O 1
ATOM 6671 N N . ALA A 1 938 ? -32.793 30.191 -32.399 1.00 134.33 938 ALA A N 1
ATOM 6672 C CA . ALA A 1 938 ? -32.617 31.282 -31.442 1.00 132.46 938 ALA A CA 1
ATOM 6673 C C . ALA A 1 938 ? -31.224 31.905 -31.513 1.00 130.49 938 ALA A C 1
ATOM 6674 O O . ALA A 1 938 ? -31.062 33.112 -31.327 1.00 127.37 938 ALA A O 1
ATOM 6676 N N . ILE A 1 939 ? -30.219 31.080 -31.779 1.00 129.53 939 ILE A N 1
ATOM 6677 C CA . ILE A 1 939 ? -28.864 31.588 -31.883 1.00 129.65 939 ILE A CA 1
ATOM 6678 C C . ILE A 1 939 ? -28.759 32.482 -33.107 1.00 129.38 939 ILE A C 1
ATOM 6679 O O . ILE A 1 939 ? -28.158 33.546 -33.041 1.00 129.88 939 ILE A O 1
ATOM 6684 N N . GLU A 1 940 ? -29.358 32.043 -34.212 1.00 129.20 940 GLU A N 1
ATOM 6685 C CA . GLU A 1 940 ? -29.349 32.798 -35.465 1.00 127.02 940 GLU A CA 1
ATOM 6686 C C . GLU A 1 940 ? -30.058 34.148 -35.329 1.00 124.01 940 GLU A C 1
ATOM 6687 O O . GLU A 1 940 ? -29.711 35.105 -36.020 1.00 122.42 940 GLU A O 1
ATOM 6693 N N . ALA A 1 941 ? -31.053 34.222 -34.445 1.00 121.55 941 ALA A N 1
ATOM 6694 C CA . ALA A 1 941 ? -31.791 35.470 -34.208 1.00 118.37 941 ALA A CA 1
ATOM 6695 C C . ALA A 1 941 ? -30.903 36.435 -33.439 1.00 118.50 941 ALA A C 1
ATOM 6696 O O . ALA A 1 941 ? -30.910 37.629 -33.705 1.00 114.82 941 ALA A O 1
ATOM 6698 N N . ILE A 1 942 ? -30.141 35.906 -32.481 1.00 120.46 942 ILE A N 1
ATOM 6699 C CA . ILE A 1 942 ? -29.248 36.732 -31.674 1.00 119.41 942 ILE A CA 1
ATOM 6700 C C . ILE A 1 942 ? -27.995 37.123 -32.457 1.00 120.19 942 ILE A C 1
ATOM 6701 O O . ILE A 1 942 ? -27.417 38.164 -32.217 1.00 121.87 942 ILE A O 1
ATOM 6706 N N . GLU A 1 943 ? -27.578 36.284 -33.396 1.00 123.01 943 GLU A N 1
ATOM 6707 C CA . GLU A 1 943 ? -26.408 36.583 -34.218 1.00 125.27 943 GLU A CA 1
ATOM 6708 C C . GLU A 1 943 ? -26.763 37.752 -35.145 1.00 123.55 943 GLU A C 1
ATOM 6709 O O . GLU A 1 943 ? -25.917 38.571 -35.465 1.00 123.47 943 GLU A O 1
ATOM 6715 N N . ASN A 1 944 ? -28.026 37.811 -35.566 1.00 121.84 944 ASN A N 1
ATOM 6716 C CA . ASN A 1 944 ? -28.508 38.832 -36.496 1.00 118.92 944 ASN A CA 1
ATOM 6717 C C . ASN A 1 944 ? -29.591 39.726 -35.891 1.00 120.32 944 ASN A C 1
ATOM 6718 O O . ASN A 1 944 ? -30.572 40.053 -36.567 1.00 120.55 944 ASN A O 1
ATOM 6723 N N . VAL A 1 945 ? -29.423 40.123 -34.633 1.00 119.35 945 VAL A N 1
ATOM 6724 C CA . VAL A 1 945 ? -30.410 40.967 -33.972 1.00 119.97 945 VAL A CA 1
ATOM 6725 C C . VAL A 1 945 ? -30.674 42.256 -34.723 1.00 122.22 945 VAL A C 1
ATOM 6726 O O . VAL A 1 945 ? -31.818 42.654 -34.903 1.00 125.02 945 VAL A O 1
ATOM 6730 N N . ARG A 1 946 ? -29.620 42.918 -35.168 1.00 124.59 946 ARG A N 1
ATOM 6731 C CA . ARG A 1 946 ? -29.816 44.171 -35.881 1.00 126.26 946 ARG A CA 1
ATOM 6732 C C . ARG A 1 946 ? -30.767 43.983 -37.051 1.00 125.43 946 ARG A C 1
ATOM 6733 O O . ARG A 1 946 ? -31.604 44.840 -37.316 1.00 126.56 946 ARG A O 1
ATOM 6741 N N . THR A 1 947 ? -30.652 42.852 -37.737 1.00 124.60 947 THR A N 1
ATOM 6742 C CA . THR A 1 947 ? -31.501 42.614 -38.894 1.00 123.30 947 THR A CA 1
ATOM 6743 C C . THR A 1 947 ? -32.916 42.261 -38.485 1.00 123.41 947 THR A C 1
ATOM 6744 O O . THR A 1 947 ? -33.857 42.766 -39.088 1.00 125.61 947 THR A O 1
ATOM 6748 N N . VAL A 1 948 ? -33.084 41.423 -37.457 1.00 121.81 948 VAL A N 1
ATOM 6749 C CA . VAL A 1 948 ? -34.446 41.061 -37.037 1.00 121.63 948 VAL A CA 1
ATOM 6750 C C . VAL A 1 948 ? -35.152 42.220 -36.322 1.00 122.16 948 VAL A C 1
ATOM 6751 O O . VAL A 1 948 ? -36.373 42.296 -36.312 1.00 122.43 948 VAL A O 1
ATOM 6755 N N . GLN A 1 949 ? -34.376 43.134 -35.748 1.00 123.47 949 GLN A N 1
ATOM 6756 C CA . GLN A 1 949 ? -34.945 44.255 -35.022 1.00 123.75 949 GLN A CA 1
ATOM 6757 C C . GLN A 1 949 ? -35.396 45.343 -36.016 1.00 125.57 949 GLN A C 1
ATOM 6758 O O . GLN A 1 949 ? -36.369 46.077 -35.764 1.00 125.97 949 GLN A O 1
ATOM 6764 N N . ALA A 1 950 ? -34.698 45.414 -37.151 1.00 125.79 950 ALA A N 1
ATOM 6765 C CA . ALA A 1 950 ? -34.998 46.400 -38.189 1.00 125.71 950 ALA A CA 1
ATOM 6766 C C . ALA A 1 950 ? -36.191 45.979 -39.023 1.00 124.40 950 ALA A C 1
ATOM 6767 O O . ALA A 1 950 ? -36.932 46.823 -39.516 1.00 125.05 950 ALA A O 1
ATOM 6769 N N . LEU A 1 951 ? -36.364 44.671 -39.188 1.00 121.14 951 LEU A N 1
ATOM 6770 C CA . LEU A 1 951 ? -37.483 44.156 -39.962 1.00 121.50 951 LEU A CA 1
ATOM 6771 C C . LEU A 1 951 ? -38.700 43.990 -39.048 1.00 126.31 951 LEU A C 1
ATOM 6772 O O . LEU A 1 951 ? -39.764 43.578 -39.510 1.00 131.54 951 LEU A O 1
ATOM 6777 N N . ALA A 1 952 ? -38.541 44.307 -37.759 1.00 127.66 952 ALA A N 1
ATOM 6778 C CA . ALA A 1 952 ? -39.610 44.179 -36.762 1.00 128.14 952 ALA A CA 1
ATOM 6779 C C . ALA A 1 952 ? -40.116 42.743 -36.612 1.00 130.67 952 ALA A C 1
ATOM 6780 O O . ALA A 1 952 ? -41.142 42.500 -35.993 1.00 130.78 952 ALA A O 1
ATOM 6782 N N . ARG A 1 953 ? -39.370 41.798 -37.172 1.00 135.33 953 ARG A N 1
ATOM 6783 C CA . ARG A 1 953 ? -39.698 40.375 -37.125 1.00 138.51 953 ARG A CA 1
ATOM 6784 C C . ARG A 1 953 ? -39.277 39.707 -35.817 1.00 141.44 953 ARG A C 1
ATOM 6785 O O . ARG A 1 953 ? -39.405 38.498 -35.660 1.00 141.72 953 ARG A O 1
ATOM 6793 N N . GLU A 1 954 ? -38.772 40.493 -34.877 1.00 146.61 954 GLU A N 1
ATOM 6794 C CA . GLU A 1 954 ? -38.319 39.953 -33.604 1.00 149.30 954 GLU A CA 1
ATOM 6795 C C . GLU A 1 954 ? -39.419 39.151 -32.910 1.00 150.08 954 GLU A C 1
ATOM 6796 O O . GLU A 1 954 ? -39.143 38.257 -32.104 1.00 154.08 954 GLU A O 1
ATOM 6802 N N . ASP A 1 955 ? -40.666 39.447 -33.251 1.00 147.53 955 ASP A N 1
ATOM 6803 C CA . ASP A 1 955 ? -41.779 38.748 -32.643 1.00 143.92 955 ASP A CA 1
ATOM 6804 C C . ASP A 1 955 ? -42.034 37.412 -33.349 1.00 139.08 955 ASP A C 1
ATOM 6805 O O . ASP A 1 955 ? -42.443 36.435 -32.728 1.00 133.95 955 ASP A O 1
ATOM 6810 N N . THR A 1 956 ? -41.771 37.383 -34.650 1.00 135.77 956 THR A N 1
ATOM 6811 C CA . THR A 1 956 ? -41.969 36.195 -35.473 1.00 133.67 956 THR A CA 1
ATOM 6812 C C . THR A 1 956 ? -40.905 35.130 -35.223 1.00 134.46 956 THR A C 1
ATOM 6813 O O . THR A 1 956 ? -41.181 33.935 -35.351 1.00 136.02 956 THR A O 1
ATOM 6817 N N . PHE A 1 957 ? -39.691 35.561 -34.881 1.00 134.42 957 PHE A N 1
ATOM 6818 C CA . PHE A 1 957 ? -38.584 34.633 -34.607 1.00 131.12 957 PHE A CA 1
ATOM 6819 C C . PHE A 1 957 ? -38.824 33.935 -33.267 1.00 131.94 957 PHE A C 1
ATOM 6820 O O . PHE A 1 957 ? -38.400 32.798 -33.064 1.00 125.52 957 PHE A O 1
ATOM 6828 N N . TYR A 1 958 ? -39.523 34.629 -32.367 1.00 135.39 958 TYR A N 1
ATOM 6829 C CA . TYR A 1 958 ? -39.862 34.087 -31.058 1.00 139.32 958 TYR A CA 1
ATOM 6830 C C . TYR A 1 958 ? -40.861 32.930 -31.218 1.00 143.12 958 TYR A C 1
ATOM 6831 O O . TYR A 1 958 ? -40.715 31.895 -30.574 1.00 147.90 958 TYR A O 1
ATOM 6840 N N . GLU A 1 959 ? -41.872 33.108 -32.071 1.00 144.61 959 GLU A N 1
ATOM 6841 C CA . GLU A 1 959 ? -42.881 32.072 -32.306 1.00 142.49 959 GLU A CA 1
ATOM 6842 C C . GLU A 1 959 ? -42.293 30.841 -32.979 1.00 141.10 959 GLU A C 1
ATOM 6843 O O . GLU A 1 959 ? -42.697 29.724 -32.673 1.00 137.51 959 GLU A O 1
ATOM 6849 N N . ASN A 1 960 ? -41.343 31.058 -33.892 1.00 142.79 960 ASN A N 1
ATOM 6850 C CA . ASN A 1 960 ? -40.677 29.976 -34.629 1.00 145.00 960 ASN A CA 1
ATOM 6851 C C . ASN A 1 960 ? -39.763 29.161 -33.720 1.00 145.32 960 ASN A C 1
ATOM 6852 O O . ASN A 1 960 ? -39.479 27.998 -34.001 1.00 146.86 960 ASN A O 1
ATOM 6857 N N . PHE A 1 961 ? -39.289 29.789 -32.644 1.00 144.65 961 PHE A N 1
ATOM 6858 C CA . PHE A 1 961 ? -38.446 29.130 -31.650 1.00 139.80 961 PHE A CA 1
ATOM 6859 C C . PHE A 1 961 ? -39.388 28.289 -30.777 1.00 139.49 961 PHE A C 1
ATOM 6860 O O . PHE A 1 961 ? -39.134 27.114 -30.530 1.00 137.50 961 PHE A O 1
ATOM 6868 N N . CYS A 1 962 ? -40.490 28.890 -30.335 1.00 139.32 962 CYS A N 1
ATOM 6869 C CA . CYS A 1 962 ? -41.456 28.181 -29.505 1.00 140.85 962 CYS A CA 1
ATOM 6870 C C . CYS A 1 962 ? -42.057 26.961 -30.208 1.00 144.40 962 CYS A C 1
ATOM 6871 O O . CYS A 1 962 ? -42.195 25.901 -29.589 1.00 147.48 962 CYS A O 1
ATOM 6874 N N . GLU A 1 963 ? -42.408 27.102 -31.488 1.00 144.98 963 GLU A N 1
ATOM 6875 C CA . GLU A 1 963 ? -42.993 25.993 -32.240 1.00 143.59 963 GLU A CA 1
ATOM 6876 C C . GLU A 1 963 ? -42.020 24.845 -32.379 1.00 141.55 963 GLU A C 1
ATOM 6877 O O . GLU A 1 963 ? -42.428 23.690 -32.397 1.00 142.53 963 GLU A O 1
ATOM 6883 N N . LYS A 1 964 ? -40.734 25.162 -32.452 1.00 140.16 964 LYS A N 1
ATOM 6884 C CA . LYS A 1 964 ? -39.713 24.138 -32.611 1.00 141.56 964 LYS A CA 1
ATOM 6885 C C . LYS A 1 964 ? -39.365 23.533 -31.257 1.00 142.78 964 LYS A C 1
ATOM 6886 O O . LYS A 1 964 ? -38.706 22.491 -31.180 1.00 142.85 964 LYS A O 1
ATOM 6892 N N . LEU A 1 965 ? -39.821 24.186 -30.190 1.00 144.07 965 LEU A N 1
ATOM 6893 C CA . LEU A 1 965 ? -39.556 23.722 -28.823 1.00 145.48 965 LEU A CA 1
ATOM 6894 C C . LEU A 1 965 ? -40.698 22.831 -28.346 1.00 147.41 965 LEU A C 1
ATOM 6895 O O . LEU A 1 965 ? -40.528 22.013 -27.440 1.00 147.57 965 LEU A O 1
ATOM 6900 N N . ASP A 1 966 ? -41.865 22.993 -28.966 1.00 149.59 966 ASP A N 1
ATOM 6901 C CA . ASP A 1 966 ? -43.049 22.231 -28.582 1.00 149.63 966 ASP A CA 1
ATOM 6902 C C . ASP A 1 966 ? -42.906 20.723 -28.736 1.00 148.92 966 ASP A C 1
ATOM 6903 O O . ASP A 1 966 ? -43.441 19.956 -27.928 1.00 146.15 966 ASP A O 1
ATOM 6908 N N . ILE A 1 967 ? -42.183 20.296 -29.767 1.00 148.99 967 ILE A N 1
ATOM 6909 C CA . ILE A 1 967 ? -42.008 18.873 -29.998 1.00 151.15 967 ILE A CA 1
ATOM 6910 C C . ILE A 1 967 ? -41.174 18.237 -28.878 1.00 152.12 967 ILE A C 1
ATOM 6911 O O . ILE A 1 967 ? -41.622 17.267 -28.252 1.00 153.65 967 ILE A O 1
ATOM 6916 N N . PRO A 1 968 ? -39.969 18.783 -28.588 1.00 152.76 968 PRO A N 1
ATOM 6917 C CA . PRO A 1 968 ? -39.110 18.229 -27.529 1.00 150.75 968 PRO A CA 1
ATOM 6918 C C . PRO A 1 968 ? -39.712 18.301 -26.140 1.00 148.08 968 PRO A C 1
ATOM 6919 O O . PRO A 1 968 ? -39.468 17.429 -25.309 1.00 147.41 968 PRO A O 1
ATOM 6923 N N . HIS A 1 969 ? -40.488 19.351 -25.894 1.00 146.51 969 HIS A N 1
ATOM 6924 C CA . HIS A 1 969 ? -41.121 19.554 -24.596 1.00 147.38 969 HIS A CA 1
ATOM 6925 C C . HIS A 1 969 ? -42.235 18.549 -24.292 1.00 150.17 969 HIS A C 1
ATOM 6926 O O . HIS A 1 969 ? -42.293 17.990 -23.194 1.00 149.14 969 HIS A O 1
ATOM 6933 N N . LYS A 1 970 ? -43.121 18.324 -25.262 1.00 153.32 970 LYS A N 1
ATOM 6934 C CA . LYS A 1 970 ? -44.235 17.389 -25.096 1.00 152.21 970 LYS A CA 1
ATOM 6935 C C . LYS A 1 970 ? -43.711 15.994 -24.765 1.00 151.17 970 LYS A C 1
ATOM 6936 O O . LYS A 1 970 ? -44.305 15.264 -23.972 1.00 152.02 970 LYS A O 1
ATOM 6938 N N . GLU A 1 971 ? -42.583 15.638 -25.365 1.00 150.05 971 GLU A N 1
ATOM 6939 C CA . GLU A 1 971 ? -41.990 14.334 -25.148 1.00 150.76 971 GLU A CA 1
ATOM 6940 C C . GLU A 1 971 ? -41.292 14.263 -23.801 1.00 147.23 971 GLU A C 1
ATOM 6941 O O . GLU A 1 971 ? -41.249 13.207 -23.177 1.00 148.81 971 GLU A O 1
ATOM 6947 N N . ALA A 1 972 ? -40.753 15.391 -23.355 1.00 141.91 972 ALA A N 1
ATOM 6948 C CA . ALA A 1 972 ? -40.022 15.447 -22.097 1.00 134.65 972 ALA A CA 1
ATOM 6949 C C . ALA A 1 972 ? -40.884 15.223 -20.871 1.00 131.36 972 ALA A C 1
ATOM 6950 O O . ALA A 1 972 ? -40.454 14.546 -19.948 1.00 131.62 972 ALA A O 1
ATOM 6952 N N . ILE A 1 973 ? -42.091 15.783 -20.843 1.00 129.82 973 ILE A N 1
ATOM 6953 C CA . ILE A 1 973 ? -42.964 15.580 -19.688 1.00 126.96 973 ILE A CA 1
ATOM 6954 C C . ILE A 1 973 ? -43.472 14.149 -19.722 1.00 127.33 973 ILE A C 1
ATOM 6955 O O . ILE A 1 973 ? -43.774 13.554 -18.688 1.00 123.74 973 ILE A O 1
ATOM 6960 N N . LYS A 1 974 ? -43.558 13.587 -20.923 1.00 130.21 974 LYS A N 1
ATOM 6961 C CA . LYS A 1 974 ? -43.993 12.194 -21.057 1.00 134.25 974 LYS A CA 1
ATOM 6962 C C . LYS A 1 974 ? -42.835 11.352 -20.504 1.00 135.48 974 LYS A C 1
ATOM 6963 O O . LYS A 1 974 ? -43.027 10.304 -19.897 1.00 138.20 974 LYS A O 1
ATOM 6965 N N . GLU A 1 975 ? -41.624 11.852 -20.690 1.00 137.86 975 GLU A N 1
ATOM 6966 C CA . GLU A 1 975 ? -40.450 11.141 -20.237 1.00 137.50 975 GLU A CA 1
ATOM 6967 C C . GLU A 1 975 ? -40.322 11.197 -18.721 1.00 133.65 975 GLU A C 1
ATOM 6968 O O . GLU A 1 975 ? -39.832 10.261 -18.100 1.00 133.41 975 GLU A O 1
ATOM 6974 N N . ALA A 1 976 ? -40.774 12.293 -18.127 1.00 129.36 976 ALA A N 1
ATOM 6975 C CA . ALA A 1 976 ? -40.677 12.453 -16.686 1.00 128.88 976 ALA A CA 1
ATOM 6976 C C . ALA A 1 976 ? -41.489 11.397 -15.948 1.00 129.74 976 ALA A C 1
ATOM 6977 O O . ALA A 1 976 ? -41.166 11.028 -14.817 1.00 131.56 976 ALA A O 1
ATOM 6979 N N . PHE A 1 977 ? -42.543 10.906 -16.587 1.00 129.39 977 PHE A N 1
ATOM 6980 C CA . PHE A 1 977 ? -43.378 9.893 -15.955 1.00 127.35 977 PHE A CA 1
ATOM 6981 C C . PHE A 1 977 ? -42.690 8.542 -16.068 1.00 126.71 977 PHE A C 1
ATOM 6982 O O . PHE A 1 977 ? -42.670 7.764 -15.109 1.00 126.26 977 PHE A O 1
ATOM 6990 N N . ILE A 1 978 ? -42.103 8.278 -17.233 1.00 123.85 978 ILE A N 1
ATOM 6991 C CA . ILE A 1 978 ? -41.413 7.015 -17.441 1.00 123.18 978 ILE A CA 1
ATOM 6992 C C . ILE A 1 978 ? -40.192 6.947 -16.525 1.00 125.34 978 ILE A C 1
ATOM 6993 O O . ILE A 1 978 ? -39.927 5.913 -15.914 1.00 125.12 978 ILE A O 1
ATOM 6998 N N . GLN A 1 979 ? -39.463 8.054 -16.422 1.00 127.58 979 GLN A N 1
ATOM 6999 C CA . GLN A 1 979 ? -38.267 8.104 -15.585 1.00 132.22 979 GLN A CA 1
ATOM 7000 C C . GLN A 1 979 ? -38.631 7.949 -14.110 1.00 131.90 979 GLN A C 1
ATOM 7001 O O . GLN A 1 979 ? -37.868 7.381 -13.328 1.00 131.52 979 GLN A O 1
ATOM 7007 N N . GLY A 1 980 ? -39.798 8.463 -13.731 1.00 131.89 980 GLY A N 1
ATOM 7008 C CA . GLY A 1 980 ? -40.237 8.335 -12.349 1.00 130.81 980 GLY A CA 1
ATOM 7009 C C . GLY A 1 980 ? -40.601 6.885 -12.050 1.00 131.23 980 GLY A C 1
ATOM 7010 O O . GLY A 1 980 ? -40.256 6.357 -10.986 1.00 128.43 980 GLY A O 1
ATOM 7011 N N . LEU A 1 981 ? -41.301 6.247 -12.995 1.00 129.94 981 LEU A N 1
ATOM 7012 C CA . LEU A 1 981 ? -41.712 4.853 -12.868 1.00 125.28 981 LEU A CA 1
ATOM 7013 C C . LEU A 1 981 ? -40.470 3.983 -12.727 1.00 124.34 981 LEU A C 1
ATOM 7014 O O . LEU A 1 981 ? -40.467 3.000 -11.990 1.00 124.14 981 LEU A O 1
ATOM 7019 N N . SER A 1 982 ? -39.414 4.357 -13.441 1.00 124.09 982 SER A N 1
ATOM 7020 C CA . SER A 1 982 ? -38.152 3.629 -13.407 1.00 123.62 982 SER A CA 1
ATOM 7021 C C . SER A 1 982 ? -37.485 3.691 -12.026 1.00 122.95 982 SER A C 1
ATOM 7022 O O . SER A 1 982 ? -36.895 2.708 -11.581 1.00 119.82 982 SER A O 1
ATOM 7025 N N . TYR A 1 983 ? -37.577 4.840 -11.357 1.00 122.68 983 TYR A N 1
ATOM 7026 C CA . TYR A 1 983 ? -36.962 5.001 -10.041 1.00 123.45 983 TYR A CA 1
ATOM 7027 C C . TYR A 1 983 ? -37.829 4.343 -8.960 1.00 127.56 983 TYR A C 1
ATOM 7028 O O . TYR A 1 983 ? -37.347 3.995 -7.873 1.00 129.05 983 TYR A O 1
ATOM 7037 N N . GLY A 1 984 ? -39.114 4.168 -9.253 1.00 129.28 984 GLY A N 1
ATOM 7038 C CA . GLY A 1 984 ? -39.975 3.506 -8.287 1.00 128.72 984 GLY A CA 1
ATOM 7039 C C . GLY A 1 984 ? -39.546 2.046 -8.186 1.00 127.65 984 GLY A C 1
ATOM 7040 O O . GLY A 1 984 ? -39.453 1.474 -7.101 1.00 127.30 984 GLY A O 1
ATOM 7041 N N . CYS A 1 985 ? -39.278 1.452 -9.346 1.00 124.99 985 CYS A N 1
ATOM 7042 C CA . CYS A 1 985 ? -38.846 0.078 -9.426 1.00 123.51 985 CYS A CA 1
ATOM 7043 C C . CYS A 1 985 ? -37.454 -0.037 -8.845 1.00 122.94 985 CYS A C 1
ATOM 7044 O O . CYS A 1 985 ? -37.111 -1.030 -8.230 1.00 124.01 985 CYS A O 1
ATOM 7047 N N . ALA A 1 986 ? -36.654 0.998 -9.038 1.00 125.13 986 ALA A N 1
ATOM 7048 C CA . ALA A 1 986 ? -35.272 1.004 -8.566 1.00 126.17 986 ALA A CA 1
ATOM 7049 C C . ALA A 1 986 ? -35.106 1.041 -7.066 1.00 125.71 986 ALA A C 1
ATOM 7050 O O . ALA A 1 986 ? -34.268 0.321 -6.520 1.00 125.00 986 ALA A O 1
ATOM 7052 N N . SER A 1 987 ? -35.900 1.883 -6.412 1.00 124.91 987 SER A N 1
ATOM 7053 C CA . SER A 1 987 ? -35.787 2.067 -4.972 1.00 126.05 987 SER A CA 1
ATOM 7054 C C . SER A 1 987 ? -36.718 1.233 -4.112 1.00 125.54 987 SER A C 1
ATOM 7055 O O . SER A 1 987 ? -36.936 1.552 -2.940 1.00 124.79 987 SER A O 1
ATOM 7058 N N . SER A 1 988 ? -37.232 0.153 -4.692 1.00 126.27 988 SER A N 1
ATOM 7059 C CA . SER A 1 988 ? -38.147 -0.734 -3.973 1.00 126.31 988 SER A CA 1
ATOM 7060 C C . SER A 1 988 ? -37.791 -2.198 -4.168 1.00 124.54 988 SER A C 1
ATOM 7061 O O . SER A 1 988 ? -38.353 -3.068 -3.523 1.00 124.03 988 SER A O 1
ATOM 7064 N N . VAL A 1 989 ? -36.847 -2.461 -5.055 1.00 124.71 989 VAL A N 1
ATOM 7065 C CA . VAL A 1 989 ? -36.479 -3.832 -5.340 1.00 126.04 989 VAL A CA 1
ATOM 7066 C C . VAL A 1 989 ? -35.570 -4.432 -4.258 1.00 128.38 989 VAL A C 1
ATOM 7067 O O . VAL A 1 989 ? -35.397 -5.647 -4.197 1.00 128.80 989 VAL A O 1
ATOM 7071 N N . LEU A 1 990 ? -35.009 -3.589 -3.394 1.00 130.47 990 LEU A N 1
ATOM 7072 C CA . LEU A 1 990 ? -34.148 -4.093 -2.330 1.00 134.77 990 LEU A CA 1
ATOM 7073 C C . LEU A 1 990 ? -35.013 -4.668 -1.214 1.00 137.14 990 LEU A C 1
ATOM 7074 O O . LEU A 1 990 ? -34.638 -5.638 -0.544 1.00 139.30 990 LEU A O 1
ATOM 7079 N N . TYR A 1 991 ? -36.176 -4.061 -1.016 1.00 136.22 991 TYR A N 1
ATOM 7080 C CA . TYR A 1 991 ? -37.087 -4.513 0.016 1.00 132.78 991 TYR A CA 1
ATOM 7081 C C . TYR A 1 991 ? -37.812 -5.757 -0.470 1.00 130.27 991 TYR A C 1
ATOM 7082 O O . TYR A 1 991 ? -38.331 -6.521 0.338 1.00 133.17 991 TYR A O 1
ATOM 7091 N N . LEU A 1 992 ? -37.843 -5.968 -1.787 1.00 125.39 992 LEU A N 1
ATOM 7092 C CA . LEU A 1 992 ? -38.508 -7.149 -2.346 1.00 122.42 992 LEU A CA 1
ATOM 7093 C C . LEU A 1 992 ? -37.695 -8.407 -2.025 1.00 121.40 992 LEU A C 1
ATOM 7094 O O . LEU A 1 992 ? -38.248 -9.489 -1.877 1.00 120.00 992 LEU A O 1
ATOM 7099 N N . LEU A 1 993 ? -36.381 -8.253 -1.914 1.00 120.81 993 LEU A N 1
ATOM 7100 C CA . LEU A 1 993 ? -35.525 -9.383 -1.608 1.00 121.55 993 LEU A CA 1
ATOM 7101 C C . LEU A 1 993 ? -35.727 -9.804 -0.161 1.00 121.97 993 LEU A C 1
ATOM 7102 O O . LEU A 1 993 ? -35.853 -10.984 0.131 1.00 120.86 993 LEU A O 1
ATOM 7107 N N . ASN A 1 994 ? -35.753 -8.833 0.745 1.00 124.68 994 ASN A N 1
ATOM 7108 C CA . ASN A 1 994 ? -35.925 -9.118 2.177 1.00 127.80 994 ASN A CA 1
ATOM 7109 C C . ASN A 1 994 ? -37.303 -9.679 2.551 1.00 129.35 994 ASN A C 1
ATOM 7110 O O . ASN A 1 994 ? -37.428 -10.535 3.437 1.00 128.08 994 ASN A O 1
ATOM 7115 N N . THR A 1 995 ? -38.337 -9.197 1.871 1.00 130.32 995 THR A N 1
ATOM 7116 C CA . THR A 1 995 ? -39.682 -9.646 2.160 1.00 127.48 995 THR A CA 1
ATOM 7117 C C . THR A 1 995 ? -39.870 -11.108 1.724 1.00 128.48 995 THR A C 1
ATOM 7118 O O . THR A 1 995 ? -40.735 -11.790 2.259 1.00 131.31 995 THR A O 1
ATOM 7122 N N . CYS A 1 996 ? -39.034 -11.581 0.789 1.00 127.87 996 CYS A N 1
ATOM 7123 C CA . CYS A 1 996 ? -39.101 -12.965 0.275 1.00 125.63 996 CYS A CA 1
ATOM 7124 C C . CYS A 1 996 ? -38.126 -13.905 0.976 1.00 123.51 996 CYS A C 1
ATOM 7125 O O . CYS A 1 996 ? -38.423 -15.075 1.206 1.00 121.87 996 CYS A O 1
ATOM 7128 N N . ALA A 1 997 ? -36.947 -13.388 1.298 1.00 123.31 997 ALA A N 1
ATOM 7129 C CA . ALA A 1 997 ? -35.921 -14.192 1.947 1.00 123.09 997 ALA A CA 1
ATOM 7130 C C . ALA A 1 997 ? -36.322 -14.551 3.355 1.00 123.86 997 ALA A C 1
ATOM 7131 O O . ALA A 1 997 ? -36.047 -15.662 3.793 1.00 125.37 997 ALA A O 1
ATOM 7133 N N . TYR A 1 998 ? -36.964 -13.615 4.061 1.00 123.80 998 TYR A N 1
ATOM 7134 C CA . TYR A 1 998 ? -37.386 -13.873 5.427 1.00 122.60 998 TYR A CA 1
ATOM 7135 C C . TYR A 1 998 ? -38.672 -14.686 5.470 1.00 124.54 998 TYR A C 1
ATOM 7136 O O . TYR A 1 998 ? -38.914 -15.404 6.440 1.00 128.19 998 TYR A O 1
ATOM 7145 N N . ARG A 1 999 ? -39.484 -14.591 4.420 1.00 123.03 999 ARG A N 1
ATOM 7146 C CA . ARG A 1 999 ? -40.716 -15.366 4.346 1.00 121.55 999 ARG A CA 1
ATOM 7147 C C . ARG A 1 999 ? -40.307 -16.818 4.077 1.00 123.36 999 ARG A C 1
ATOM 7148 O O . ARG A 1 999 ? -40.787 -17.731 4.738 1.00 125.09 999 ARG A O 1
ATOM 7156 N N . MET A 1 1000 ? -39.408 -17.026 3.118 1.00 125.70 1000 MET A N 1
ATOM 7157 C CA . MET A 1 1000 ? -38.930 -18.370 2.789 1.00 129.06 1000 MET A CA 1
ATOM 7158 C C . MET A 1 1000 ? -38.072 -18.915 3.931 1.00 130.88 1000 MET A C 1
ATOM 7159 O O . MET A 1 1000 ? -37.988 -20.122 4.141 1.00 131.17 1000 MET A O 1
ATOM 7164 N N . GLY A 1 1001 ? -37.428 -18.011 4.660 1.00 132.94 1001 GLY A N 1
ATOM 7165 C CA . GLY A 1 1001 ? -36.594 -18.421 5.772 1.00 135.22 1001 GLY A CA 1
ATOM 7166 C C . GLY A 1 1001 ? -37.459 -18.977 6.882 1.00 139.31 1001 GLY A C 1
ATOM 7167 O O . GLY A 1 1001 ? -37.132 -20.022 7.444 1.00 142.39 1001 GLY A O 1
ATOM 7168 N N . LEU A 1 1002 ? -38.560 -18.286 7.193 1.00 140.90 1002 LEU A N 1
ATOM 7169 C CA . LEU A 1 1002 ? -39.500 -18.711 8.240 1.00 140.20 1002 LEU A CA 1
ATOM 7170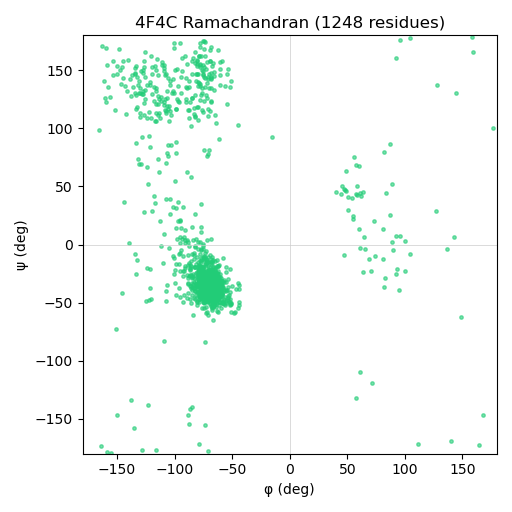 C C . LEU A 1 1002 ? -40.117 -20.070 7.921 1.00 140.22 1002 LEU A C 1
ATOM 7171 O O . LEU A 1 1002 ? -40.215 -20.931 8.791 1.00 143.01 1002 LEU A O 1
ATOM 7176 N N . ALA A 1 1003 ? -40.525 -20.256 6.667 1.00 139.01 1003 ALA A N 1
ATOM 7177 C CA . ALA A 1 1003 ? -41.116 -21.509 6.216 1.00 137.64 1003 ALA A CA 1
ATOM 7178 C C . ALA A 1 1003 ? -40.153 -22.705 6.329 1.00 135.53 1003 ALA A C 1
ATOM 7179 O O . ALA A 1 1003 ? -40.577 -23.844 6.322 1.00 133.56 1003 ALA A O 1
ATOM 7181 N N . LEU A 1 1004 ? -38.861 -22.448 6.435 1.00 136.42 1004 LEU A N 1
ATOM 7182 C CA . LEU A 1 1004 ? -37.903 -23.534 6.540 1.00 138.96 1004 LEU A CA 1
ATOM 7183 C C . LEU A 1 1004 ? -37.547 -23.843 8.000 1.00 138.59 1004 LEU A C 1
ATOM 7184 O O . LEU A 1 1004 ? -36.860 -24.825 8.285 1.00 139.47 1004 LEU A O 1
ATOM 7189 N N . ILE A 1 1005 ? -38.016 -23.014 8.924 1.00 137.50 1005 ILE A N 1
ATOM 7190 C CA . ILE A 1 1005 ? -37.725 -23.236 10.336 1.00 140.67 1005 ILE A CA 1
ATOM 7191 C C . ILE A 1 1005 ? -38.969 -23.755 11.056 1.00 142.26 1005 ILE A C 1
ATOM 7192 O O . ILE A 1 1005 ? -38.883 -24.575 11.968 1.00 143.47 1005 ILE A O 1
ATOM 7197 N N . ILE A 1 1006 ? -40.124 -23.266 10.626 1.00 143.43 1006 ILE A N 1
ATOM 7198 C CA . ILE A 1 1006 ? -41.397 -23.618 11.221 1.00 145.06 1006 ILE A CA 1
ATOM 7199 C C . ILE A 1 1006 ? -41.846 -25.052 10.886 1.00 151.22 1006 ILE A C 1
ATOM 7200 O O . ILE A 1 1006 ? -42.844 -25.532 11.425 1.00 154.25 1006 ILE A O 1
ATOM 7205 N N . THR A 1 1007 ? -41.090 -25.742 10.025 1.00 157.39 1007 THR A N 1
ATOM 7206 C CA . THR A 1 1007 ? -41.397 -27.124 9.621 1.00 162.43 1007 THR A CA 1
ATOM 7207 C C . THR A 1 1007 ? -41.186 -28.105 10.777 1.00 164.92 1007 THR A C 1
ATOM 7208 O O . THR A 1 1007 ? -40.427 -27.833 11.715 1.00 163.79 1007 THR A O 1
ATOM 7212 N N . ASP A 1 1008 ? -41.848 -29.260 10.684 1.00 169.01 1008 ASP A N 1
ATOM 7213 C CA . ASP A 1 1008 ? -41.799 -30.300 11.722 1.00 170.39 1008 ASP A CA 1
ATOM 7214 C C . ASP A 1 1008 ? -40.428 -30.921 12.053 1.00 169.78 1008 ASP A C 1
ATOM 7215 O O . ASP A 1 1008 ? -40.054 -31.017 13.235 1.00 169.28 1008 ASP A O 1
ATOM 7217 N N . PRO A 1 1009 ? -39.664 -31.361 11.028 1.00 167.88 1009 PRO A N 1
ATOM 7218 C CA . PRO A 1 1009 ? -38.353 -31.957 11.315 1.00 165.62 1009 PRO A CA 1
ATOM 7219 C C . PRO A 1 1009 ? -37.396 -31.140 12.227 1.00 164.42 1009 PRO A C 1
ATOM 7220 O O . PRO A 1 1009 ? -36.957 -31.658 13.268 1.00 164.06 1009 PRO A O 1
ATOM 7224 N N . PRO A 1 1010 ? -37.033 -29.879 11.854 1.00 161.58 1010 PRO A N 1
ATOM 7225 C CA . PRO A 1 1010 ? -37.343 -29.019 10.699 1.00 157.89 1010 PRO A CA 1
ATOM 7226 C C . PRO A 1 1010 ? -36.274 -29.092 9.587 1.00 156.38 1010 PRO A C 1
ATOM 7227 O O . PRO A 1 1010 ? -35.223 -29.718 9.764 1.00 154.44 1010 PRO A O 1
ATOM 7231 N N . THR A 1 1011 ? -36.544 -28.456 8.445 1.00 154.01 1011 THR A N 1
ATOM 7232 C CA . THR A 1 1011 ? -35.608 -28.493 7.316 1.00 151.42 1011 THR A CA 1
ATOM 7233 C C . THR A 1 1011 ? -34.349 -27.614 7.436 1.00 151.47 1011 THR A C 1
ATOM 7234 O O . THR A 1 1011 ? -33.243 -28.066 7.127 1.00 152.25 1011 THR A O 1
ATOM 7238 N N . MET A 1 1012 ? -34.499 -26.372 7.885 1.00 151.43 1012 MET A N 1
ATOM 7239 C CA . MET A 1 1012 ? -33.339 -25.489 8.053 1.00 151.55 1012 MET A CA 1
ATOM 7240 C C . MET A 1 1012 ? -33.307 -24.789 9.410 1.00 149.36 1012 MET A C 1
ATOM 7241 O O . MET A 1 1012 ? -34.333 -24.317 9.888 1.00 150.14 1012 MET A O 1
ATOM 7246 N N . GLN A 1 1013 ? -32.133 -24.726 10.032 1.00 146.96 1013 GLN A N 1
ATOM 7247 C CA . GLN A 1 1013 ? -31.996 -24.069 11.330 1.00 148.57 1013 GLN A CA 1
ATOM 7248 C C . GLN A 1 1013 ? -31.919 -22.543 11.206 1.00 150.82 1013 GLN A C 1
ATOM 7249 O O . GLN A 1 1013 ? -31.375 -22.015 10.243 1.00 153.45 1013 GLN A O 1
ATOM 7255 N N . PRO A 1 1014 ? -32.456 -21.814 12.197 1.00 152.25 1014 PRO A N 1
ATOM 7256 C CA . PRO A 1 1014 ? -32.486 -20.346 12.231 1.00 153.75 1014 PRO A CA 1
ATOM 7257 C C . PRO A 1 1014 ? -31.203 -19.623 11.848 1.00 154.08 1014 PRO A C 1
ATOM 7258 O O . PRO A 1 1014 ? -31.214 -18.756 10.983 1.00 156.21 1014 PRO A O 1
ATOM 7262 N N . MET A 1 1015 ? -30.101 -19.959 12.509 1.00 153.29 1015 MET A N 1
ATOM 7263 C CA . MET A 1 1015 ? -28.845 -19.299 12.203 1.00 152.59 1015 MET A CA 1
ATOM 7264 C C . MET A 1 1015 ? -28.322 -19.668 10.830 1.00 152.08 1015 MET A C 1
ATOM 7265 O O . MET A 1 1015 ? -27.696 -18.852 10.176 1.00 154.61 1015 MET A O 1
ATOM 7270 N N . ARG A 1 1016 ? -28.579 -20.893 10.394 1.00 151.94 1016 ARG A N 1
ATOM 7271 C CA . ARG A 1 1016 ? -28.101 -21.349 9.096 1.00 152.33 1016 ARG A CA 1
ATOM 7272 C C . ARG A 1 1016 ? -28.820 -20.616 7.976 1.00 150.21 1016 ARG A C 1
ATOM 7273 O O . ARG A 1 1016 ? -28.294 -20.494 6.874 1.00 152.86 1016 ARG A O 1
ATOM 7281 N N . VAL A 1 1017 ? -30.021 -20.127 8.261 1.00 146.00 1017 VAL A N 1
ATOM 7282 C CA . VAL A 1 1017 ? -30.794 -19.376 7.277 1.00 143.08 1017 VAL A CA 1
ATOM 7283 C C . VAL A 1 1017 ? -30.097 -18.030 7.025 1.00 141.58 1017 VAL A C 1
ATOM 7284 O O . VAL A 1 1017 ? -30.035 -17.547 5.897 1.00 140.33 1017 VAL A O 1
ATOM 7288 N N . LEU A 1 1018 ? -29.566 -17.438 8.090 1.00 140.11 1018 LEU A N 1
ATOM 7289 C CA . LEU A 1 1018 ? -28.868 -16.162 8.000 1.00 138.23 1018 LEU A CA 1
ATOM 7290 C C . LEU A 1 1018 ? -27.482 -16.301 7.337 1.00 138.50 1018 LEU A C 1
ATOM 7291 O O . LEU A 1 1018 ? -27.026 -15.396 6.639 1.00 140.56 1018 LEU A O 1
ATOM 7296 N N . ARG A 1 1019 ? -26.813 -17.430 7.549 1.00 138.21 1019 ARG A N 1
ATOM 7297 C CA . ARG A 1 1019 ? -25.488 -17.647 6.971 1.00 137.15 1019 ARG A CA 1
ATOM 7298 C C . ARG A 1 1019 ? -25.558 -17.694 5.447 1.00 136.63 1019 ARG A C 1
ATOM 7299 O O . ARG A 1 1019 ? -24.557 -17.450 4.773 1.00 135.39 1019 ARG A O 1
ATOM 7307 N N . VAL A 1 1020 ? -26.743 -18.010 4.915 1.00 135.36 1020 VAL A N 1
ATOM 7308 C CA . VAL A 1 1020 ? -26.967 -18.074 3.468 1.00 133.60 1020 VAL A CA 1
ATOM 7309 C C . VAL A 1 1020 ? -27.232 -16.671 2.936 1.00 135.80 1020 VAL A C 1
ATOM 7310 O O . VAL A 1 1020 ? -26.653 -16.264 1.928 1.00 138.51 1020 VAL A O 1
ATOM 7314 N N . MET A 1 1021 ? -28.105 -15.931 3.618 1.00 136.32 1021 MET A N 1
ATOM 7315 C CA . MET A 1 1021 ? -28.431 -14.565 3.209 1.00 134.84 1021 MET A CA 1
ATOM 7316 C C . MET A 1 1021 ? -27.203 -13.672 3.139 1.00 132.75 1021 MET A C 1
ATOM 7317 O O . MET A 1 1021 ? -26.970 -13.006 2.127 1.00 132.68 1021 MET A O 1
ATOM 7322 N N . TYR A 1 1022 ? -26.418 -13.661 4.210 1.00 129.83 1022 TYR A N 1
ATOM 7323 C CA . TYR A 1 1022 ? -25.232 -12.819 4.259 1.00 127.98 1022 TYR A CA 1
ATOM 7324 C C . TYR A 1 1022 ? -24.121 -13.325 3.359 1.00 127.91 1022 TYR A C 1
ATOM 7325 O O . TYR A 1 1022 ? -23.180 -12.601 3.061 1.00 129.69 1022 TYR A O 1
ATOM 7334 N N . ALA A 1 1023 ? -24.233 -14.565 2.905 1.00 127.29 1023 ALA A N 1
ATOM 7335 C CA . ALA A 1 1023 ? -23.211 -15.094 2.022 1.00 126.71 1023 ALA A CA 1
ATOM 7336 C C . ALA A 1 1023 ? -23.413 -14.506 0.618 1.00 125.29 1023 ALA A C 1
ATOM 7337 O O . ALA A 1 1023 ? -22.462 -14.343 -0.140 1.00 124.75 1023 ALA A O 1
ATOM 7339 N N . ILE A 1 1024 ? -24.656 -14.182 0.281 1.00 122.72 1024 ILE A N 1
ATOM 7340 C CA . ILE A 1 1024 ? -24.954 -13.625 -1.022 1.00 121.51 1024 ILE A CA 1
ATOM 7341 C C . ILE A 1 1024 ? -24.936 -12.100 -0.985 1.00 123.71 1024 ILE A C 1
ATOM 7342 O O . ILE A 1 1024 ? -24.281 -11.463 -1.817 1.00 126.07 1024 ILE A O 1
ATOM 7347 N N . THR A 1 1025 ? -25.636 -11.510 -0.018 1.00 122.91 1025 THR A N 1
ATOM 7348 C CA . THR A 1 1025 ? -25.698 -10.056 0.084 1.00 120.87 1025 THR A CA 1
ATOM 7349 C C . THR A 1 1025 ? -24.355 -9.385 0.348 1.00 120.99 1025 THR A C 1
ATOM 7350 O O . THR A 1 1025 ? -24.142 -8.259 -0.097 1.00 126.27 1025 THR A O 1
ATOM 7354 N N . ILE A 1 1026 ? -23.454 -10.061 1.058 1.00 118.25 1026 ILE A N 1
ATOM 7355 C CA . ILE A 1 1026 ? -22.134 -9.490 1.345 1.00 117.22 1026 ILE A CA 1
ATOM 7356 C C . ILE A 1 1026 ? -21.167 -9.732 0.196 1.00 119.12 1026 ILE A C 1
ATOM 7357 O O . ILE A 1 1026 ? -20.337 -8.878 -0.105 1.00 119.56 1026 ILE A O 1
ATOM 7362 N N . SER A 1 1027 ? -21.281 -10.893 -0.441 1.00 122.27 1027 SER A N 1
ATOM 7363 C CA . SER A 1 1027 ? -20.398 -11.248 -1.552 1.00 124.01 1027 SER A CA 1
ATOM 7364 C C . SER A 1 1027 ? -20.747 -10.566 -2.875 1.00 126.29 1027 SER A C 1
ATOM 7365 O O . SER A 1 1027 ? -19.957 -10.621 -3.819 1.00 129.27 1027 SER A O 1
ATOM 7368 N N . THR A 1 1028 ? -21.915 -9.930 -2.948 1.00 126.28 1028 THR A N 1
ATOM 7369 C CA . THR A 1 1028 ? -22.287 -9.221 -4.166 1.00 127.96 1028 THR A CA 1
ATOM 7370 C C . THR A 1 1028 ? -22.343 -7.706 -3.921 1.00 125.95 1028 THR A C 1
ATOM 7371 O O . THR A 1 1028 ? -22.958 -6.961 -4.691 1.00 126.35 1028 THR A O 1
ATOM 7375 N N . SER A 1 1029 ? -21.671 -7.265 -2.859 1.00 123.53 1029 SER A N 1
ATOM 7376 C CA . SER A 1 1029 ? -21.627 -5.858 -2.478 1.00 127.19 1029 SER A CA 1
ATOM 7377 C C . SER A 1 1029 ? -20.799 -5.019 -3.410 1.00 129.13 1029 SER A C 1
ATOM 7378 O O . SER A 1 1029 ? -21.071 -3.834 -3.581 1.00 129.47 1029 SER A O 1
ATOM 7381 N N . THR A 1 1030 ? -19.781 -5.639 -3.995 1.00 131.99 1030 THR A N 1
ATOM 7382 C CA . THR A 1 1030 ? -18.854 -4.959 -4.894 1.00 133.89 1030 THR A CA 1
ATOM 7383 C C . THR A 1 1030 ? -19.186 -5.050 -6.382 1.00 133.20 1030 THR A C 1
ATOM 7384 O O . THR A 1 1030 ? -18.519 -4.421 -7.202 1.00 134.33 1030 THR A O 1
ATOM 7388 N N . LEU A 1 1031 ? -20.220 -5.812 -6.723 1.00 132.53 1031 LEU A N 1
ATOM 7389 C CA . LEU A 1 1031 ? -20.599 -6.019 -8.117 1.00 130.64 1031 LEU A CA 1
ATOM 7390 C C . LEU A 1 1031 ? -21.190 -4.806 -8.803 1.00 130.46 1031 LEU A C 1
ATOM 7391 O O . LEU A 1 1031 ? -21.045 -4.646 -10.004 1.00 128.36 1031 LEU A O 1
ATOM 7396 N N . GLY A 1 1032 ? -21.863 -3.957 -8.041 1.00 133.02 1032 GLY A N 1
ATOM 7397 C CA . GLY A 1 1032 ? -22.476 -2.786 -8.635 1.00 137.17 1032 GLY A CA 1
ATOM 7398 C C . GLY A 1 1032 ? -21.500 -1.834 -9.298 1.00 140.16 1032 GLY A C 1
ATOM 7399 O O . GLY A 1 1032 ? -21.783 -1.322 -10.383 1.00 140.55 1032 GLY A O 1
ATOM 7400 N N . PHE A 1 1033 ? -20.357 -1.604 -8.649 1.00 142.04 1033 PHE A N 1
ATOM 7401 C CA . PHE A 1 1033 ? -19.340 -0.688 -9.158 1.00 142.99 1033 PHE A CA 1
ATOM 7402 C C . PHE A 1 1033 ? -18.339 -1.380 -10.093 1.00 142.58 1033 PHE A C 1
ATOM 7403 O O . PHE A 1 1033 ? -17.535 -0.724 -10.750 1.00 144.83 1033 PHE A O 1
ATOM 7411 N N . ALA A 1 1034 ? -18.397 -2.704 -10.165 1.00 141.14 1034 ALA A N 1
ATOM 7412 C CA . ALA A 1 1034 ? -17.482 -3.448 -11.019 1.00 138.32 1034 ALA A CA 1
ATOM 7413 C C . ALA A 1 1034 ? -17.698 -3.132 -12.496 1.00 136.83 1034 ALA A C 1
ATOM 7414 O O . ALA A 1 1034 ? -16.808 -3.350 -13.317 1.00 136.42 1034 ALA A O 1
ATOM 7416 N N . THR A 1 1035 ? -18.879 -2.621 -12.832 1.00 134.93 1035 THR A N 1
ATOM 7417 C CA . THR A 1 1035 ? -19.183 -2.285 -14.219 1.00 136.17 1035 THR A CA 1
ATOM 7418 C C . THR A 1 1035 ? -18.499 -0.997 -14.701 1.00 139.25 1035 THR A C 1
ATOM 7419 O O . THR A 1 1035 ? -18.595 -0.636 -15.884 1.00 143.32 1035 THR A O 1
ATOM 7423 N N . SER A 1 1036 ? -17.799 -0.313 -13.798 1.00 137.50 1036 SER A N 1
ATOM 7424 C CA . SER A 1 1036 ? -17.110 0.926 -14.155 1.00 135.31 1036 SER A CA 1
ATOM 7425 C C . SER A 1 1036 ? -15.819 0.651 -14.918 1.00 135.24 1036 SER A C 1
ATOM 7426 O O . SER A 1 1036 ? -15.151 1.567 -15.386 1.00 136.58 1036 SER A O 1
ATOM 7429 N N . TYR A 1 1037 ? -15.474 -0.625 -15.047 1.00 134.50 1037 TYR A N 1
ATOM 7430 C CA . TYR A 1 1037 ? -14.265 -1.011 -15.758 1.00 133.08 1037 TYR A CA 1
ATOM 7431 C C . TYR A 1 1037 ? -14.490 -1.039 -17.256 1.00 131.45 1037 TYR A C 1
ATOM 7432 O O . TYR A 1 1037 ? -13.587 -0.716 -18.017 1.00 131.17 1037 TYR A O 1
ATOM 7441 N N . PHE A 1 1038 ? -15.691 -1.415 -17.677 1.00 131.78 1038 PHE A N 1
ATOM 7442 C CA . PHE A 1 1038 ? -15.991 -1.542 -19.102 1.00 135.32 1038 PHE A CA 1
ATOM 7443 C C . PHE A 1 1038 ? -15.895 -0.282 -19.972 1.00 136.14 1038 PHE A C 1
ATOM 7444 O O . PHE A 1 1038 ? -15.616 -0.383 -21.164 1.00 136.89 1038 PHE A O 1
ATOM 7452 N N . PRO A 1 1039 ? -16.153 0.909 -19.412 1.00 137.44 1039 PRO A N 1
ATOM 7453 C CA . PRO A 1 1039 ? -16.017 2.090 -20.279 1.00 138.07 1039 PRO A CA 1
ATOM 7454 C C . PRO A 1 1039 ? -14.520 2.341 -20.504 1.00 138.87 1039 PRO A C 1
ATOM 7455 O O . PRO A 1 1039 ? -14.092 2.675 -21.608 1.00 138.68 1039 PRO A O 1
ATOM 7459 N N . GLU A 1 1040 ? -13.734 2.154 -19.445 1.00 139.50 1040 GLU A N 1
ATOM 7460 C CA . GLU A 1 1040 ? -12.286 2.322 -19.510 1.00 138.30 1040 GLU A CA 1
ATOM 7461 C C . GLU A 1 1040 ? -11.655 1.245 -20.391 1.00 134.95 1040 GLU A C 1
ATOM 7462 O O . GLU A 1 1040 ? -10.615 1.481 -20.998 1.00 134.54 1040 GLU A O 1
ATOM 7468 N N . TYR A 1 1041 ? -12.277 0.064 -20.442 1.00 130.90 1041 TYR A N 1
ATOM 7469 C CA . TYR A 1 1041 ? -11.778 -1.056 -21.248 1.00 125.94 1041 TYR A CA 1
ATOM 7470 C C . TYR A 1 1041 ? -12.090 -0.822 -22.711 1.00 125.41 1041 TYR A C 1
ATOM 7471 O O . TYR A 1 1041 ? -11.260 -1.081 -23.576 1.00 126.60 1041 TYR A O 1
ATOM 7480 N N . ALA A 1 1042 ? -13.288 -0.334 -22.990 1.00 124.04 1042 ALA A N 1
ATOM 7481 C CA . ALA A 1 1042 ? -13.663 -0.086 -24.366 1.00 125.80 1042 ALA A CA 1
ATOM 7482 C C . ALA A 1 1042 ? -12.781 1.006 -24.972 1.00 126.69 1042 ALA A C 1
ATOM 7483 O O . ALA A 1 1042 ? -12.431 0.962 -26.157 1.00 124.34 1042 ALA A O 1
ATOM 7485 N N . LYS A 1 1043 ? -12.415 1.986 -24.150 1.00 128.36 1043 LYS A N 1
ATOM 7486 C CA . LYS A 1 1043 ? -11.566 3.092 -24.607 1.00 129.76 1043 LYS A CA 1
ATOM 7487 C C . LYS A 1 1043 ? -10.165 2.552 -24.902 1.00 130.79 1043 LYS A C 1
ATOM 7488 O O . LYS A 1 1043 ? -9.498 2.995 -25.833 1.00 131.54 1043 LYS A O 1
ATOM 7494 N N . ALA A 1 1044 ? -9.740 1.575 -24.110 1.00 132.05 1044 ALA A N 1
ATOM 7495 C CA . ALA A 1 1044 ? -8.427 0.963 -24.269 1.00 130.60 1044 ALA A CA 1
ATOM 7496 C C . ALA A 1 1044 ? -8.363 -0.012 -25.442 1.00 128.34 1044 ALA A C 1
ATOM 7497 O O . ALA A 1 1044 ? -7.286 -0.325 -25.934 1.00 127.45 1044 ALA A O 1
ATOM 7499 N N . THR A 1 1045 ? -9.504 -0.507 -25.889 1.00 127.05 1045 THR A N 1
ATOM 7500 C CA . THR A 1 1045 ? -9.474 -1.429 -27.003 1.00 130.25 1045 THR A CA 1
ATOM 7501 C C . THR A 1 1045 ? -9.231 -0.660 -28.293 1.00 133.10 1045 THR A C 1
ATOM 7502 O O . THR A 1 1045 ? -8.706 -1.214 -29.262 1.00 134.85 1045 THR A O 1
ATOM 7506 N N . PHE A 1 1046 ? -9.609 0.616 -28.312 1.00 133.96 1046 PHE A N 1
ATOM 7507 C CA . PHE A 1 1046 ? -9.394 1.424 -29.511 1.00 134.50 1046 PHE A CA 1
ATOM 7508 C C . PHE A 1 1046 ? -7.926 1.820 -29.585 1.00 132.00 1046 PHE A C 1
ATOM 7509 O O . PHE A 1 1046 ? -7.312 1.742 -30.644 1.00 130.89 1046 PHE A O 1
ATOM 7517 N N . ALA A 1 1047 ? -7.368 2.226 -28.449 1.00 129.89 1047 ALA A N 1
ATOM 7518 C CA . ALA A 1 1047 ? -5.970 2.640 -28.390 1.00 128.81 1047 ALA A CA 1
ATOM 7519 C C . ALA A 1 1047 ? -5.048 1.486 -28.744 1.00 128.27 1047 ALA A C 1
ATOM 7520 O O . ALA A 1 1047 ? -4.074 1.655 -29.459 1.00 128.78 1047 ALA A O 1
ATOM 7522 N N . GLY A 1 1048 ? -5.353 0.305 -28.239 1.00 129.51 1048 GLY A N 1
ATOM 7523 C CA . GLY A 1 1048 ? -4.515 -0.829 -28.553 1.00 132.48 1048 GLY A CA 1
ATOM 7524 C C . GLY A 1 1048 ? -4.553 -1.179 -30.033 1.00 134.99 1048 GLY A C 1
ATOM 7525 O O . GLY A 1 1048 ? -3.509 -1.417 -30.643 1.00 137.18 1048 GLY A O 1
ATOM 7526 N N . GLY A 1 1049 ? -5.753 -1.210 -30.613 1.00 135.83 1049 GLY A N 1
ATOM 7527 C CA . GLY A 1 1049 ? -5.898 -1.549 -32.027 1.00 133.60 1049 GLY A CA 1
ATOM 7528 C C . GLY A 1 1049 ? -5.067 -0.683 -32.955 1.00 130.63 1049 GLY A C 1
ATOM 7529 O O . GLY A 1 1049 ? -4.615 -1.150 -34.011 1.00 128.68 1049 GLY A O 1
ATOM 7530 N N . ILE A 1 1050 ? -4.883 0.575 -32.552 1.00 125.86 1050 ILE A N 1
ATOM 7531 C CA . ILE A 1 1050 ? -4.099 1.533 -33.308 1.00 121.50 1050 ILE A CA 1
ATOM 7532 C C . ILE A 1 1050 ? -2.628 1.210 -33.102 1.00 122.56 1050 ILE A C 1
ATOM 7533 O O . ILE A 1 1050 ? -1.901 1.018 -34.073 1.00 124.24 1050 ILE A O 1
ATOM 7538 N N . ILE A 1 1051 ? -2.206 1.139 -31.837 1.00 120.12 1051 ILE A N 1
ATOM 7539 C CA . ILE A 1 1051 ? -0.808 0.879 -31.503 1.00 118.57 1051 ILE A CA 1
ATOM 7540 C C . ILE A 1 1051 ? -0.288 -0.475 -31.951 1.00 118.55 1051 ILE A C 1
ATOM 7541 O O . ILE A 1 1051 ? 0.808 -0.552 -32.483 1.00 122.73 1051 ILE A O 1
ATOM 7546 N N . PHE A 1 1052 ? -1.055 -1.535 -31.757 1.00 117.93 1052 PHE A N 1
ATOM 7547 C CA . PHE A 1 1052 ? -0.579 -2.846 -32.181 1.00 121.81 1052 PHE A CA 1
ATOM 7548 C C . PHE A 1 1052 ? -0.505 -2.938 -33.706 1.00 123.35 1052 PHE A C 1
ATOM 7549 O O . PHE A 1 1052 ? 0.322 -3.671 -34.258 1.00 123.54 1052 PHE A O 1
ATOM 7557 N N . GLY A 1 1053 ? -1.372 -2.189 -34.382 1.00 124.74 1053 GLY A N 1
ATOM 7558 C CA . GLY A 1 1053 ? -1.365 -2.207 -35.839 1.00 126.26 1053 GLY A CA 1
ATOM 7559 C C . GLY A 1 1053 ? -0.235 -1.350 -36.385 1.00 122.62 1053 GLY A C 1
ATOM 7560 O O . GLY A 1 1053 ? 0.289 -1.590 -37.465 1.00 121.58 1053 GLY A O 1
ATOM 7561 N N . MET A 1 1054 ? 0.132 -0.338 -35.615 1.00 121.74 1054 MET A N 1
ATOM 7562 C CA . MET A 1 1054 ? 1.188 0.578 -35.991 1.00 119.23 1054 MET A CA 1
ATOM 7563 C C . MET A 1 1054 ? 2.521 -0.158 -35.963 1.00 117.41 1054 MET A C 1
ATOM 7564 O O . MET A 1 1054 ? 3.416 0.143 -36.759 1.00 116.91 1054 MET A O 1
ATOM 7569 N N . LEU A 1 1055 ? 2.638 -1.124 -35.048 1.00 113.65 1055 LEU A N 1
ATOM 7570 C CA . LEU A 1 1055 ? 3.852 -1.918 -34.897 1.00 109.91 1055 LEU A CA 1
ATOM 7571 C C . LEU A 1 1055 ? 3.960 -2.963 -35.992 1.00 112.76 1055 LEU A C 1
ATOM 7572 O O . LEU A 1 1055 ? 5.045 -3.450 -36.262 1.00 113.07 1055 LEU A O 1
ATOM 7577 N N . ARG A 1 1056 ? 2.834 -3.307 -36.614 1.00 116.36 1056 ARG A N 1
ATOM 7578 C CA . ARG A 1 1056 ? 2.828 -4.299 -37.689 1.00 119.53 1056 ARG A CA 1
ATOM 7579 C C . ARG A 1 1056 ? 3.303 -3.722 -39.009 1.00 120.94 1056 ARG A C 1
ATOM 7580 O O . ARG A 1 1056 ? 3.672 -4.472 -39.904 1.00 123.17 1056 ARG A O 1
ATOM 7588 N N . LYS A 1 1057 ? 3.281 -2.396 -39.127 1.00 124.75 1057 LYS A N 1
ATOM 7589 C CA . LYS A 1 1057 ? 3.711 -1.709 -40.346 1.00 129.05 1057 LYS A CA 1
ATOM 7590 C C . LYS A 1 1057 ? 5.237 -1.554 -40.382 1.00 130.11 1057 LYS A C 1
ATOM 7591 O O . LYS A 1 1057 ? 5.807 -0.789 -39.604 1.00 129.35 1057 LYS A O 1
ATOM 7597 N N . ILE A 1 1058 ? 5.881 -2.279 -41.298 1.00 129.54 1058 ILE A N 1
ATOM 7598 C CA . ILE A 1 1058 ? 7.332 -2.256 -41.436 1.00 127.90 1058 ILE A CA 1
ATOM 7599 C C . ILE A 1 1058 ? 7.770 -1.306 -42.556 1.00 128.10 1058 ILE A C 1
ATOM 7600 O O . ILE A 1 1058 ? 7.037 -1.111 -43.519 1.00 130.23 1058 ILE A O 1
ATOM 7605 N N . SER A 1 1059 ? 8.967 -0.734 -42.424 1.00 127.65 1059 SER A N 1
ATOM 7606 C CA . SER A 1 1059 ? 9.503 0.240 -43.398 1.00 127.23 1059 SER A CA 1
ATOM 7607 C C . SER A 1 1059 ? 9.845 -0.322 -44.760 1.00 126.41 1059 SER A C 1
ATOM 7608 O O . SER A 1 1059 ? 10.256 -1.475 -44.870 1.00 127.56 1059 SER A O 1
ATOM 7611 N N . LYS A 1 1060 ? 9.681 0.505 -45.793 1.00 125.33 1060 LYS A N 1
ATOM 7612 C CA . LYS A 1 1060 ? 9.997 0.092 -47.158 1.00 124.87 1060 LYS A CA 1
ATOM 7613 C C . LYS A 1 1060 ? 11.501 0.355 -47.321 1.00 124.93 1060 LYS A C 1
ATOM 7614 O O . LYS A 1 1060 ? 12.210 -0.442 -47.934 1.00 127.85 1060 LYS A O 1
ATOM 7620 N N . ILE A 1 1061 ? 11.977 1.465 -46.757 1.00 122.88 1061 ILE A N 1
ATOM 7621 C CA . ILE A 1 1061 ? 13.401 1.817 -46.792 1.00 119.85 1061 ILE A CA 1
ATOM 7622 C C . ILE A 1 1061 ? 13.817 1.922 -45.333 1.00 119.95 1061 ILE A C 1
ATOM 7623 O O . ILE A 1 1061 ? 13.864 3.008 -44.751 1.00 118.73 1061 ILE A O 1
ATOM 7628 N N . ASP A 1 1062 ? 14.135 0.775 -44.750 1.00 120.51 1062 ASP A N 1
ATOM 7629 C CA . ASP A 1 1062 ? 14.501 0.667 -43.338 1.00 119.35 1062 ASP A CA 1
ATOM 7630 C C . ASP A 1 1062 ? 15.754 1.366 -42.873 1.00 113.40 1062 ASP A C 1
ATOM 7631 O O . ASP A 1 1062 ? 16.848 0.894 -43.119 1.00 112.14 1062 ASP A O 1
ATOM 7636 N N . SER A 1 1063 ? 15.594 2.487 -42.191 1.00 111.00 1063 SER A N 1
ATOM 7637 C CA . SER A 1 1063 ? 16.746 3.198 -41.641 1.00 112.44 1063 SER A CA 1
ATOM 7638 C C . SER A 1 1063 ? 17.065 2.364 -40.406 1.00 116.33 1063 SER A C 1
ATOM 7639 O O . SER A 1 1063 ? 16.291 1.448 -40.071 1.00 120.11 1063 SER A O 1
ATOM 7642 N N . LEU A 1 1064 ? 18.174 2.664 -39.728 1.00 114.56 1064 LEU A N 1
ATOM 7643 C CA . LEU A 1 1064 ? 18.596 1.886 -38.537 1.00 114.97 1064 LEU A CA 1
ATOM 7644 C C . LEU A 1 1064 ? 18.947 0.433 -38.895 1.00 114.37 1064 LEU A C 1
ATOM 7645 O O . LEU A 1 1064 ? 19.198 -0.378 -38.011 1.00 114.40 1064 LEU A O 1
ATOM 7650 N N . SER A 1 1065 ? 18.963 0.120 -40.191 1.00 114.34 1065 SER A N 1
ATOM 7651 C CA . SER A 1 1065 ? 19.299 -1.214 -40.670 1.00 113.31 1065 SER A CA 1
ATOM 7652 C C . SER A 1 1065 ? 20.788 -1.434 -40.541 1.00 115.87 1065 SER A C 1
ATOM 7653 O O . SER A 1 1065 ? 21.561 -0.501 -40.738 1.00 119.05 1065 SER A O 1
ATOM 7656 N N . LEU A 1 1066 ? 21.183 -2.661 -40.220 1.00 116.50 1066 LEU A N 1
ATOM 7657 C CA . LEU A 1 1066 ? 22.592 -3.002 -40.109 1.00 114.92 1066 LEU A CA 1
ATOM 7658 C C . LEU A 1 1066 ? 22.996 -3.811 -41.348 1.00 116.32 1066 LEU A C 1
ATOM 7659 O O . LEU A 1 1066 ? 24.159 -4.154 -41.535 1.00 116.30 1066 LEU A O 1
ATOM 7664 N N . ALA A 1 1067 ? 22.019 -4.079 -42.206 1.00 117.92 1067 ALA A N 1
ATOM 7665 C CA . ALA A 1 1067 ? 22.233 -4.845 -43.425 1.00 121.41 1067 ALA A CA 1
ATOM 7666 C C . ALA A 1 1067 ? 22.589 -3.992 -44.648 1.00 124.60 1067 ALA A C 1
ATOM 7667 O O . ALA A 1 1067 ? 22.355 -2.783 -44.665 1.00 123.66 1067 ALA A O 1
ATOM 7669 N N . GLY A 1 1068 ? 23.143 -4.644 -45.676 1.00 126.65 1068 GLY A N 1
ATOM 7670 C CA . GLY A 1 1068 ? 23.512 -3.945 -46.903 1.00 129.74 1068 GLY A CA 1
ATOM 7671 C C . GLY A 1 1068 ? 25.007 -3.720 -47.040 1.00 131.95 1068 GLY A C 1
ATOM 7672 O O . GLY A 1 1068 ? 25.774 -4.066 -46.143 1.00 136.29 1068 GLY A O 1
ATOM 7673 N N . GLU A 1 1069 ? 25.434 -3.135 -48.153 1.00 130.55 1069 GLU A N 1
ATOM 7674 C CA . GLU A 1 1069 ? 26.853 -2.890 -48.360 1.00 130.30 1069 GLU A CA 1
ATOM 7675 C C . GLU A 1 1069 ? 27.344 -1.634 -47.631 1.00 129.16 1069 GLU A C 1
ATOM 7676 O O . GLU A 1 1069 ? 26.884 -0.525 -47.893 1.00 127.40 1069 GLU A O 1
ATOM 7682 N N . LYS A 1 1070 ? 28.273 -1.827 -46.701 1.00 129.31 1070 LYS A N 1
ATOM 7683 C CA . LYS A 1 1070 ? 28.864 -0.722 -45.951 1.00 130.20 1070 LYS A CA 1
ATOM 7684 C C . LYS A 1 1070 ? 30.208 -0.390 -46.598 1.00 134.38 1070 LYS A C 1
ATOM 7685 O O . LYS A 1 1070 ? 31.243 -0.926 -46.186 1.00 136.22 1070 LYS A O 1
ATOM 7691 N N . LYS A 1 1071 ? 30.198 0.487 -47.604 1.00 137.48 1071 LYS A N 1
ATOM 7692 C CA . LYS A 1 1071 ? 31.430 0.842 -48.314 1.00 140.67 1071 LYS A CA 1
ATOM 7693 C C . LYS A 1 1071 ? 31.956 2.261 -48.096 1.00 142.96 1071 LYS A C 1
ATOM 7694 O O . LYS A 1 1071 ? 31.199 3.173 -47.767 1.00 143.00 1071 LYS A O 1
ATOM 7700 N N . LYS A 1 1072 ? 33.265 2.432 -48.278 1.00 146.07 1072 LYS A N 1
ATOM 7701 C CA . LYS A 1 1072 ? 33.919 3.737 -48.148 1.00 148.24 1072 LYS A CA 1
ATOM 7702 C C . LYS A 1 1072 ? 33.725 4.438 -49.490 1.00 148.72 1072 LYS A C 1
ATOM 7703 O O . LYS A 1 1072 ? 34.190 3.955 -50.523 1.00 147.97 1072 LYS A O 1
ATOM 7709 N N . LEU A 1 1073 ? 33.022 5.568 -49.462 1.00 150.10 1073 LEU A N 1
ATOM 7710 C CA . LEU A 1 1073 ? 32.711 6.344 -50.663 1.00 148.44 1073 LEU A CA 1
ATOM 7711 C C . LEU A 1 1073 ? 33.861 7.202 -51.178 1.00 148.99 1073 LEU A C 1
ATOM 7712 O O . LEU A 1 1073 ? 34.770 7.567 -50.428 1.00 150.50 1073 LEU A O 1
ATOM 7717 N N . TYR A 1 1074 ? 33.820 7.510 -52.469 1.00 148.93 1074 TYR A N 1
ATOM 7718 C CA . TYR A 1 1074 ? 34.817 8.371 -53.092 1.00 149.48 1074 TYR A CA 1
ATOM 7719 C C . TYR A 1 1074 ? 34.040 9.547 -53.704 1.00 151.00 1074 TYR A C 1
ATOM 7720 O O . TYR A 1 1074 ? 34.401 10.715 -53.501 1.00 152.09 1074 TYR A O 1
ATOM 7729 N N . GLY A 1 1075 ? 32.963 9.251 -54.435 1.00 149.33 1075 GLY A N 1
ATOM 7730 C CA . GLY A 1 1075 ? 32.160 10.334 -54.967 1.00 145.03 1075 GLY A CA 1
ATOM 7731 C C . GLY A 1 1075 ? 31.559 10.179 -56.333 1.00 144.07 1075 GLY A C 1
ATOM 7732 O O . GLY A 1 1075 ? 30.960 11.116 -56.850 1.00 143.84 1075 GLY A O 1
ATOM 7733 N N . LYS A 1 1076 ? 31.694 9.005 -56.923 1.00 145.73 1076 LYS A N 1
ATOM 7734 C CA . LYS A 1 1076 ? 31.160 8.799 -58.264 1.00 151.03 1076 LYS A CA 1
ATOM 7735 C C . LYS A 1 1076 ? 29.629 8.673 -58.296 1.00 149.80 1076 LYS A C 1
ATOM 7736 O O . LYS A 1 1076 ? 29.086 7.569 -58.355 1.00 151.73 1076 LYS A O 1
ATOM 7742 N N . VAL A 1 1077 ? 28.936 9.809 -58.270 1.00 147.71 1077 VAL A N 1
ATOM 7743 C CA . VAL A 1 1077 ? 27.474 9.808 -58.293 1.00 146.26 1077 VAL A CA 1
ATOM 7744 C C . VAL A 1 1077 ? 26.955 9.725 -59.725 1.00 144.80 1077 VAL A C 1
ATOM 7745 O O . VAL A 1 1077 ? 27.320 10.526 -60.571 1.00 145.05 1077 VAL A O 1
ATOM 7749 N N . ILE A 1 1078 ? 26.099 8.748 -59.990 1.00 144.87 1078 ILE A N 1
ATOM 7750 C CA . ILE A 1 1078 ? 25.554 8.550 -61.326 1.00 145.30 1078 ILE A CA 1
ATOM 7751 C C . ILE A 1 1078 ? 24.052 8.335 -61.293 1.00 148.17 1078 ILE A C 1
ATOM 7752 O O . ILE A 1 1078 ? 23.555 7.502 -60.542 1.00 150.44 1078 ILE A O 1
ATOM 7757 N N . PHE A 1 1079 ? 23.334 9.095 -62.108 1.00 150.09 1079 PHE A N 1
ATOM 7758 C CA . PHE A 1 1079 ? 21.890 8.947 -62.225 1.00 151.45 1079 PHE A CA 1
ATOM 7759 C C . PHE A 1 1079 ? 21.682 8.409 -63.630 1.00 151.58 1079 PHE A C 1
ATOM 7760 O O . PHE A 1 1079 ? 22.171 8.986 -64.602 1.00 152.07 1079 PHE A O 1
ATOM 7768 N N . LYS A 1 1080 ? 20.968 7.298 -63.740 1.00 151.31 1080 LYS A N 1
ATOM 7769 C CA . LYS A 1 1080 ? 20.737 6.682 -65.037 1.00 154.16 1080 LYS A CA 1
ATOM 7770 C C . LYS A 1 1080 ? 19.256 6.506 -65.326 1.00 156.38 1080 LYS A C 1
ATOM 7771 O O . LYS A 1 1080 ? 18.603 5.666 -64.716 1.00 159.17 1080 LYS A O 1
ATOM 7777 N N . ASN A 1 1081 ? 18.734 7.297 -66.263 1.00 159.10 1081 ASN A N 1
ATOM 7778 C CA . ASN A 1 1081 ? 17.325 7.235 -66.673 1.00 161.27 1081 ASN A CA 1
ATOM 7779 C C . ASN A 1 1081 ? 16.372 7.147 -65.486 1.00 161.43 1081 ASN A C 1
ATOM 7780 O O . ASN A 1 1081 ? 15.404 6.380 -65.498 1.00 159.82 1081 ASN A O 1
ATOM 7785 N N . VAL A 1 1082 ? 16.656 7.966 -64.475 1.00 161.72 1082 VAL A N 1
ATOM 7786 C CA . VAL A 1 1082 ? 15.895 8.005 -63.235 1.00 162.01 1082 VAL A CA 1
ATOM 7787 C C . VAL A 1 1082 ? 14.497 8.606 -63.347 1.00 162.85 1082 VAL A C 1
ATOM 7788 O O . VAL A 1 1082 ? 14.345 9.782 -63.673 1.00 165.27 1082 VAL A O 1
ATOM 7792 N N . ARG A 1 1083 ? 13.480 7.788 -63.077 1.00 162.01 1083 ARG A N 1
ATOM 7793 C CA . ARG A 1 1083 ? 12.088 8.234 -63.104 1.00 162.12 1083 ARG A CA 1
ATOM 7794 C C . ARG A 1 1083 ? 11.531 8.145 -61.684 1.00 160.96 1083 ARG A C 1
ATOM 7795 O O . ARG A 1 1083 ? 11.626 7.100 -61.036 1.00 162.83 1083 ARG A O 1
ATOM 7803 N N . PHE A 1 1084 ? 10.942 9.242 -61.207 1.00 157.33 1084 PHE A N 1
ATOM 7804 C CA . PHE A 1 1084 ? 10.439 9.304 -59.834 1.00 153.06 1084 PHE A CA 1
ATOM 7805 C C . PHE A 1 1084 ? 9.162 10.109 -59.636 1.00 150.77 1084 PHE A C 1
ATOM 7806 O O . PHE A 1 1084 ? 8.959 11.139 -60.272 1.00 151.52 1084 PHE A O 1
ATOM 7814 N N . ALA A 1 1085 ? 8.313 9.629 -58.735 1.00 148.73 1085 ALA A N 1
ATOM 7815 C CA . ALA A 1 1085 ? 7.067 10.299 -58.390 1.00 147.52 1085 ALA A CA 1
ATOM 7816 C C . ALA A 1 1085 ? 6.912 10.195 -56.880 1.00 147.50 1085 ALA A C 1
ATOM 7817 O O . ALA A 1 1085 ? 7.270 9.171 -56.293 1.00 147.24 1085 ALA A O 1
ATOM 7819 N N . TYR A 1 1086 ? 6.399 11.254 -56.252 1.00 147.77 1086 TYR A N 1
ATOM 7820 C CA . TYR A 1 1086 ? 6.187 11.279 -54.802 1.00 149.05 1086 TYR A CA 1
ATOM 7821 C C . TYR A 1 1086 ? 5.126 10.260 -54.372 1.00 152.33 1086 TYR A C 1
ATOM 7822 O O . TYR A 1 1086 ? 4.152 10.034 -55.090 1.00 153.61 1086 TYR A O 1
ATOM 7831 N N . PRO A 1 1087 ? 5.295 9.645 -53.184 1.00 155.02 1087 PRO A N 1
ATOM 7832 C CA . PRO A 1 1087 ? 4.343 8.640 -52.685 1.00 155.34 1087 PRO A CA 1
ATOM 7833 C C . PRO A 1 1087 ? 2.894 9.094 -52.539 1.00 156.47 1087 PRO A C 1
ATOM 7834 O O . PRO A 1 1087 ? 1.978 8.318 -52.820 1.00 156.71 1087 PRO A O 1
ATOM 7838 N N . GLU A 1 1088 ? 2.696 10.343 -52.112 1.00 157.18 1088 GLU A N 1
ATOM 7839 C CA . GLU A 1 1088 ? 1.362 10.912 -51.930 1.00 157.24 1088 GLU A CA 1
ATOM 7840 C C . GLU A 1 1088 ? 0.679 11.311 -53.262 1.00 155.47 1088 GLU A C 1
ATOM 7841 O O . GLU A 1 1088 ? -0.549 11.389 -53.351 1.00 153.12 1088 GLU A O 1
ATOM 7847 N N . ARG A 1 1089 ? 1.495 11.553 -54.285 1.00 154.98 1089 ARG A N 1
ATOM 7848 C CA . ARG A 1 1089 ? 1.040 11.915 -55.636 1.00 154.19 1089 ARG A CA 1
ATOM 7849 C C . ARG A 1 1089 ? 1.763 10.971 -56.599 1.00 155.18 1089 ARG A C 1
ATOM 7850 O O . ARG A 1 1089 ? 2.629 11.396 -57.373 1.00 153.79 1089 ARG A O 1
ATOM 7858 N N . PRO A 1 1090 ? 1.402 9.677 -56.577 1.00 156.88 1090 PRO A N 1
ATOM 7859 C CA . PRO A 1 1090 ? 2.018 8.650 -57.429 1.00 156.87 1090 PRO A CA 1
ATOM 7860 C C . PRO A 1 1090 ? 1.804 8.811 -58.923 1.00 157.68 1090 PRO A C 1
ATOM 7861 O O . PRO A 1 1090 ? 2.672 8.446 -59.712 1.00 156.67 1090 PRO A O 1
ATOM 7865 N N . GLU A 1 1091 ? 0.642 9.340 -59.306 1.00 159.91 1091 GLU A N 1
ATOM 7866 C CA . GLU A 1 1091 ? 0.290 9.521 -60.708 1.00 162.02 1091 GLU A CA 1
ATOM 7867 C C . GLU A 1 1091 ? 1.157 10.567 -61.413 1.00 164.18 1091 GLU A C 1
ATOM 7868 O O . GLU A 1 1091 ? 1.729 10.289 -62.469 1.00 164.99 1091 GLU A O 1
ATOM 7874 N N . ILE A 1 1092 ? 1.254 11.765 -60.833 1.00 164.51 1092 ILE A N 1
ATOM 7875 C CA . ILE A 1 1092 ? 2.060 12.842 -61.412 1.00 163.62 1092 ILE A CA 1
ATOM 7876 C C . ILE A 1 1092 ? 3.550 12.587 -61.170 1.00 163.44 1092 ILE A C 1
ATOM 7877 O O . ILE A 1 1092 ? 4.021 12.600 -60.027 1.00 163.03 1092 ILE A O 1
ATOM 7882 N N . GLU A 1 1093 ? 4.275 12.361 -62.267 1.00 162.31 1093 GLU A N 1
ATOM 7883 C CA . GLU A 1 1093 ? 5.702 12.061 -62.248 1.00 159.98 1093 GLU A CA 1
ATOM 7884 C C . GLU A 1 1093 ? 6.555 13.316 -62.336 1.00 156.84 1093 GLU A C 1
ATOM 7885 O O . GLU A 1 1093 ? 6.397 14.112 -63.257 1.00 156.52 1093 GLU A O 1
ATOM 7891 N N . ILE A 1 1094 ? 7.463 13.486 -61.378 1.00 154.27 1094 ILE A N 1
ATOM 7892 C CA . ILE A 1 1094 ? 8.339 14.655 -61.343 1.00 152.42 1094 ILE A CA 1
ATOM 7893 C C . ILE A 1 1094 ? 9.617 14.495 -62.182 1.00 151.47 1094 ILE A C 1
ATOM 7894 O O . ILE A 1 1094 ? 9.944 15.366 -62.989 1.00 150.89 1094 ILE A O 1
ATOM 7899 N N . LEU A 1 1095 ? 10.343 13.397 -62.002 1.00 150.40 1095 LEU A N 1
ATOM 7900 C CA . LEU A 1 1095 ? 11.531 13.157 -62.812 1.00 150.91 1095 LEU A CA 1
ATOM 7901 C C . LEU A 1 1095 ? 11.148 12.227 -63.971 1.00 154.22 1095 LEU A C 1
ATOM 7902 O O . LEU A 1 1095 ? 10.634 11.125 -63.757 1.00 154.54 1095 LEU A O 1
ATOM 7907 N N . LYS A 1 1096 ? 11.394 12.684 -65.198 1.00 156.86 1096 LYS A N 1
ATOM 7908 C CA . LYS A 1 1096 ? 11.063 11.930 -66.401 1.00 157.29 1096 LYS A CA 1
ATOM 7909 C C . LYS A 1 1096 ? 12.306 11.488 -67.176 1.00 157.81 1096 LYS A C 1
ATOM 7910 O O . LYS A 1 1096 ? 12.508 11.875 -68.327 1.00 159.42 1096 LYS A O 1
ATOM 7916 N N . GLY A 1 1097 ? 13.133 10.670 -66.533 1.00 158.06 1097 GLY A N 1
ATOM 7917 C CA . GLY A 1 1097 ? 14.351 10.183 -67.159 1.00 157.94 1097 GLY A CA 1
ATOM 7918 C C . GLY A 1 1097 ? 15.561 11.078 -66.943 1.00 157.79 1097 GLY A C 1
ATOM 7919 O O . GLY A 1 1097 ? 16.233 11.454 -67.903 1.00 158.04 1097 GLY A O 1
ATOM 7920 N N . LEU A 1 1098 ? 15.844 11.422 -65.686 1.00 157.18 1098 LEU A N 1
ATOM 7921 C CA . LEU A 1 1098 ? 16.989 12.277 -65.363 1.00 156.72 1098 LEU A CA 1
ATOM 7922 C C . LEU A 1 1098 ? 18.266 11.453 -65.428 1.00 157.61 1098 LEU A C 1
ATOM 7923 O O . LEU A 1 1098 ? 18.356 10.385 -64.810 1.00 160.63 1098 LEU A O 1
ATOM 7928 N N . SER A 1 1099 ? 19.251 11.951 -66.172 1.00 155.28 1099 SER A N 1
ATOM 7929 C CA . SER A 1 1099 ? 20.523 11.257 -66.331 1.00 150.47 1099 SER A CA 1
ATOM 7930 C C . SER A 1 1099 ? 21.699 12.218 -66.256 1.00 148.73 1099 SER A C 1
ATOM 7931 O O . SER A 1 1099 ? 21.718 13.237 -66.943 1.00 150.15 1099 SER A O 1
ATOM 7934 N N . PHE A 1 1100 ? 22.663 11.903 -65.398 1.00 146.02 1100 PHE A N 1
ATOM 7935 C CA . PHE A 1 1100 ? 23.879 12.701 -65.280 1.00 146.22 1100 PHE A CA 1
ATOM 7936 C C . PHE A 1 1100 ? 24.965 11.920 -64.553 1.00 145.35 1100 PHE A C 1
ATOM 7937 O O . PHE A 1 1100 ? 24.717 10.839 -64.018 1.00 146.66 1100 PHE A O 1
ATOM 7945 N N . SER A 1 1101 ? 26.176 12.465 -64.551 1.00 143.81 1101 SER A N 1
ATOM 7946 C CA . SER A 1 1101 ? 27.312 11.823 -63.901 1.00 141.45 1101 SER A CA 1
ATOM 7947 C C . SER A 1 1101 ? 28.208 12.872 -63.243 1.00 139.14 1101 SER A C 1
ATOM 7948 O O . SER A 1 1101 ? 28.491 13.914 -63.827 1.00 140.56 1101 SER A O 1
ATOM 7951 N N . VAL A 1 1102 ? 28.645 12.597 -62.023 1.00 136.37 1102 VAL A N 1
ATOM 7952 C CA . VAL A 1 1102 ? 29.506 13.515 -61.291 1.00 135.54 1102 VAL A CA 1
ATOM 7953 C C . VAL A 1 1102 ? 30.736 12.757 -60.799 1.00 139.70 1102 VAL A C 1
ATOM 7954 O O . VAL A 1 1102 ? 30.617 11.700 -60.183 1.00 143.39 1102 VAL A O 1
ATOM 7958 N N . GLU A 1 1103 ? 31.915 13.308 -61.065 1.00 140.93 1103 GLU A N 1
ATOM 7959 C CA . GLU A 1 1103 ? 33.176 12.674 -60.688 1.00 141.72 1103 GLU A CA 1
ATOM 7960 C C . GLU A 1 1103 ? 33.673 13.165 -59.331 1.00 141.34 1103 GLU A C 1
ATOM 7961 O O . GLU A 1 1103 ? 33.257 14.219 -58.861 1.00 138.74 1103 GLU A O 1
ATOM 7967 N N . PRO A 1 1104 ? 34.569 12.398 -58.679 1.00 142.95 1104 PRO A N 1
ATOM 7968 C CA . PRO A 1 1104 ? 35.110 12.796 -57.371 1.00 145.00 1104 PRO A CA 1
ATOM 7969 C C . PRO A 1 1104 ? 35.669 14.212 -57.408 1.00 147.06 1104 PRO A C 1
ATOM 7970 O O . PRO A 1 1104 ? 36.371 14.580 -58.349 1.00 149.68 1104 PRO A O 1
ATOM 7974 N N . GLY A 1 1105 ? 35.350 14.996 -56.382 1.00 149.47 1105 GLY A N 1
ATOM 7975 C CA . GLY A 1 1105 ? 35.827 16.367 -56.291 1.00 150.27 1105 GLY A CA 1
ATOM 7976 C C . GLY A 1 1105 ? 35.139 17.323 -57.248 1.00 150.23 1105 GLY A C 1
ATOM 7977 O O . GLY A 1 1105 ? 35.303 18.537 -57.147 1.00 152.21 1105 GLY A O 1
ATOM 7978 N N . GLN A 1 1106 ? 34.356 16.777 -58.169 1.00 148.54 1106 GLN A N 1
ATOM 7979 C CA . GLN A 1 1106 ? 33.666 17.586 -59.160 0.50 149.51 1106 GLN A CA 1
ATOM 7980 C C . GLN A 1 1106 ? 32.347 18.125 -58.641 1.00 148.34 1106 GLN A C 1
ATOM 7981 O O . GLN A 1 1106 ? 31.668 17.463 -57.873 1.00 150.86 1106 GLN A O 1
ATOM 7987 N N . THR A 1 1107 ? 31.972 19.320 -59.085 1.00 147.20 1107 THR A N 1
ATOM 7988 C CA . THR A 1 1107 ? 30.715 19.940 -58.661 1.00 145.04 1107 THR A CA 1
ATOM 7989 C C . THR A 1 1107 ? 29.724 20.079 -59.818 1.00 146.50 1107 THR A C 1
ATOM 7990 O O . THR A 1 1107 ? 30.054 20.645 -60.851 1.00 150.25 1107 THR A O 1
ATOM 7994 N N . LEU A 1 1108 ? 28.516 19.559 -59.655 1.00 147.42 1108 LEU A N 1
ATOM 7995 C CA . LEU A 1 1108 ? 27.497 19.693 -60.690 1.00 149.76 1108 LEU A CA 1
ATOM 7996 C C . LEU A 1 1108 ? 26.455 20.669 -60.165 1.00 152.61 1108 LEU A C 1
ATOM 7997 O O . LEU A 1 1108 ? 26.234 20.757 -58.962 1.00 154.43 1108 LEU A O 1
ATOM 8002 N N . ALA A 1 1109 ? 25.822 21.410 -61.060 1.00 155.26 1109 ALA A N 1
ATOM 8003 C CA . ALA A 1 1109 ? 24.804 22.362 -60.647 1.00 158.81 1109 ALA A CA 1
ATOM 8004 C C . ALA A 1 1109 ? 23.532 22.119 -61.442 1.00 161.95 1109 ALA A C 1
ATOM 8005 O O . ALA A 1 1109 ? 23.566 22.023 -62.675 1.00 162.47 1109 ALA A O 1
ATOM 8007 N N . LEU A 1 1110 ? 22.414 22.003 -60.729 1.00 165.20 1110 LEU A N 1
ATOM 8008 C CA . LEU A 1 1110 ? 21.111 21.784 -61.346 1.00 166.09 1110 LEU A CA 1
ATOM 8009 C C . LEU A 1 1110 ? 20.290 23.080 -61.284 1.00 165.92 1110 LEU A C 1
ATOM 8010 O O . LEU A 1 1110 ? 19.975 23.595 -60.201 1.00 165.43 1110 LEU A O 1
ATOM 8015 N N . VAL A 1 1111 ? 19.965 23.617 -62.457 1.00 165.38 1111 VAL A N 1
ATOM 8016 C CA . VAL A 1 1111 ? 19.194 24.846 -62.532 1.00 165.45 1111 VAL A CA 1
ATOM 8017 C C . VAL A 1 1111 ? 17.968 24.636 -63.421 1.00 165.64 1111 VAL A C 1
ATOM 8018 O O . VAL A 1 1111 ? 17.974 23.776 -64.315 1.00 164.00 1111 VAL A O 1
ATOM 8022 N N . GLY A 1 1112 ? 16.915 25.409 -63.152 1.00 165.87 1112 GLY A N 1
ATOM 8023 C CA . GLY A 1 1112 ? 15.691 25.318 -63.929 1.00 166.87 1112 GLY A CA 1
ATOM 8024 C C . GLY A 1 1112 ? 14.487 25.985 -63.275 1.00 168.11 1112 GLY A C 1
ATOM 8025 O O . GLY A 1 1112 ? 14.636 26.676 -62.258 1.00 165.93 1112 GLY A O 1
ATOM 8026 N N . PRO A 1 1113 ? 13.279 25.807 -63.852 1.00 169.85 1113 PRO A N 1
ATOM 8027 C CA . PRO A 1 1113 ? 12.040 26.387 -63.322 1.00 171.44 1113 PRO A CA 1
ATOM 8028 C C . PRO A 1 1113 ? 11.572 25.642 -62.068 1.00 173.65 1113 PRO A C 1
ATOM 8029 O O . PRO A 1 1113 ? 12.169 24.634 -61.687 1.00 176.95 1113 PRO A O 1
ATOM 8033 N N . SER A 1 1114 ? 10.511 26.128 -61.427 1.00 173.75 1114 SER A N 1
ATOM 8034 C CA . SER A 1 1114 ? 9.994 25.471 -60.229 1.00 174.20 1114 SER A CA 1
ATOM 8035 C C . SER A 1 1114 ? 9.173 24.225 -60.580 1.00 175.14 1114 SER A C 1
ATOM 8036 O O . SER A 1 1114 ? 8.385 24.225 -61.538 1.00 175.67 1114 SER A O 1
ATOM 8039 N N . GLY A 1 1115 ? 9.372 23.155 -59.812 1.00 174.84 1115 GLY A N 1
ATOM 8040 C CA . GLY A 1 1115 ? 8.645 21.915 -60.054 1.00 173.77 1115 GLY A CA 1
ATOM 8041 C C . GLY A 1 1115 ? 9.105 21.140 -61.279 1.00 172.90 1115 GLY A C 1
ATOM 8042 O O . GLY A 1 1115 ? 8.370 20.300 -61.811 1.00 171.12 1115 GLY A O 1
ATOM 8043 N N . CYS A 1 1116 ? 10.327 21.420 -61.729 1.00 173.07 1116 CYS A N 1
ATOM 8044 C CA . CYS A 1 1116 ? 10.901 20.738 -62.890 1.00 172.90 1116 CYS A CA 1
ATOM 8045 C C . CYS A 1 1116 ? 11.457 19.353 -62.503 1.00 171.21 1116 CYS A C 1
ATOM 8046 O O . CYS A 1 1116 ? 11.356 18.391 -63.277 1.00 170.42 1116 CYS A O 1
ATOM 8049 N N . GLY A 1 1117 ? 12.042 19.265 -61.304 1.00 169.46 1117 GLY A N 1
ATOM 8050 C CA . GLY A 1 1117 ? 12.587 18.012 -60.801 1.00 164.11 1117 GLY A CA 1
ATOM 8051 C C . GLY A 1 1117 ? 13.942 18.106 -60.125 1.00 160.26 1117 GLY A C 1
ATOM 8052 O O . GLY A 1 1117 ? 14.437 17.116 -59.598 1.00 159.33 1117 GLY A O 1
ATOM 8053 N N . LYS A 1 1118 ? 14.534 19.295 -60.128 1.00 157.89 1118 LYS A N 1
ATOM 8054 C CA . LYS A 1 1118 ? 15.855 19.501 -59.546 1.00 156.34 1118 LYS A CA 1
ATOM 8055 C C . LYS A 1 1118 ? 15.887 19.474 -58.030 1.00 156.14 1118 LYS A C 1
ATOM 8056 O O . LYS A 1 1118 ? 16.955 19.341 -57.428 1.00 153.81 1118 LYS A O 1
ATOM 8062 N N . SER A 1 1119 ? 14.715 19.602 -57.421 1.00 157.53 1119 SER A N 1
ATOM 8063 C CA . SER A 1 1119 ? 14.585 19.602 -55.964 1.00 157.69 1119 SER A CA 1
ATOM 8064 C C . SER A 1 1119 ? 14.613 18.189 -55.348 1.00 157.77 1119 SER A C 1
ATOM 8065 O O . SER A 1 1119 ? 14.983 18.010 -54.180 1.00 156.57 1119 SER A O 1
ATOM 8068 N N . THR A 1 1120 ? 14.240 17.193 -56.151 1.00 156.71 1120 THR A N 1
ATOM 8069 C CA . THR A 1 1120 ? 14.194 15.797 -55.715 1.00 154.32 1120 THR A CA 1
ATOM 8070 C C . THR A 1 1120 ? 15.539 15.061 -55.785 1.00 153.51 1120 THR A C 1
ATOM 8071 O O . THR A 1 1120 ? 15.660 13.942 -55.294 1.00 153.54 1120 THR A O 1
ATOM 8075 N N . VAL A 1 1121 ? 16.541 15.688 -56.395 1.00 152.21 1121 VAL A N 1
ATOM 8076 C CA . VAL A 1 1121 ? 17.869 15.088 -56.526 1.00 149.41 1121 VAL A CA 1
ATOM 8077 C C . VAL A 1 1121 ? 18.565 14.944 -55.163 1.00 148.70 1121 VAL A C 1
ATOM 8078 O O . VAL A 1 1121 ? 19.273 13.968 -54.911 1.00 149.76 1121 VAL A O 1
ATOM 8082 N N . VAL A 1 1122 ? 18.355 15.913 -54.279 1.00 145.36 1122 VAL A N 1
ATOM 8083 C CA . VAL A 1 1122 ? 18.971 15.862 -52.963 1.00 142.96 1122 VAL A CA 1
ATOM 8084 C C . VAL A 1 1122 ? 18.274 14.814 -52.083 1.00 142.48 1122 VAL A C 1
ATOM 8085 O O . VAL A 1 1122 ? 18.903 14.190 -51.223 1.00 142.83 1122 VAL A O 1
ATOM 8089 N N . ALA A 1 1123 ? 16.980 14.612 -52.312 1.00 140.26 1123 ALA A N 1
ATOM 8090 C CA . ALA A 1 1123 ? 16.214 13.653 -51.524 1.00 137.83 1123 ALA A CA 1
ATOM 8091 C C . ALA A 1 1123 ? 16.488 12.205 -51.927 1.00 136.95 1123 ALA A C 1
ATOM 8092 O O . ALA A 1 1123 ? 16.714 11.357 -51.072 1.00 137.80 1123 ALA A O 1
ATOM 8094 N N . LEU A 1 1124 ? 16.468 11.926 -53.226 1.00 135.14 1124 LEU A N 1
ATOM 8095 C CA . LEU A 1 1124 ? 16.700 10.575 -53.725 1.00 132.18 1124 LEU A CA 1
ATOM 8096 C C . LEU A 1 1124 ? 18.094 10.044 -53.463 1.00 130.20 1124 LEU A C 1
ATOM 8097 O O . LEU A 1 1124 ? 18.262 8.841 -53.301 1.00 127.14 1124 LEU A O 1
ATOM 8102 N N . LEU A 1 1125 ? 19.084 10.937 -53.437 1.00 131.00 1125 LEU A N 1
ATOM 8103 C CA . LEU A 1 1125 ? 20.481 10.557 -53.193 1.00 130.96 1125 LEU A CA 1
ATOM 8104 C C . LEU A 1 1125 ? 20.739 10.294 -51.690 1.00 128.36 1125 LEU A C 1
ATOM 8105 O O . LEU A 1 1125 ? 21.646 9.542 -51.330 1.00 123.77 1125 LEU A O 1
ATOM 8110 N N . GLU A 1 1126 ? 19.936 10.911 -50.821 1.00 127.32 1126 GLU A N 1
ATOM 8111 C CA . GLU A 1 1126 ? 20.055 10.694 -49.378 1.00 125.75 1126 GLU A CA 1
ATOM 8112 C C . GLU A 1 1126 ? 19.120 9.535 -49.009 1.00 127.02 1126 GLU A C 1
ATOM 8113 O O . GLU A 1 1126 ? 18.967 9.177 -47.841 1.00 126.38 1126 GLU A O 1
ATOM 8119 N N . ARG A 1 1127 ? 18.505 8.956 -50.040 1.00 128.84 1127 ARG A N 1
ATOM 8120 C CA . ARG A 1 1127 ? 17.584 7.821 -49.923 1.00 127.97 1127 ARG A CA 1
ATOM 8121 C C . ARG A 1 1127 ? 16.321 8.076 -49.083 1.00 128.68 1127 ARG A C 1
ATOM 8122 O O . ARG A 1 1127 ? 15.922 7.248 -48.263 1.00 130.56 1127 ARG A O 1
ATOM 8130 N N . PHE A 1 1128 ? 15.693 9.229 -49.293 1.00 128.10 1128 PHE A N 1
ATOM 8131 C CA . PHE A 1 1128 ? 14.469 9.548 -48.573 1.00 127.98 1128 PHE A CA 1
ATOM 8132 C C . PHE A 1 1128 ? 13.340 8.831 -49.298 1.00 131.38 1128 PHE A C 1
ATOM 8133 O O . PHE A 1 1128 ? 12.300 8.540 -48.708 1.00 134.69 1128 PHE A O 1
ATOM 8141 N N . TYR A 1 1129 ? 13.554 8.550 -50.583 1.00 132.43 1129 TYR A N 1
ATOM 8142 C CA . TYR A 1 1129 ? 12.548 7.875 -51.408 1.00 132.35 1129 TYR A CA 1
ATOM 8143 C C . TYR A 1 1129 ? 13.265 6.957 -52.384 1.00 133.17 1129 TYR A C 1
ATOM 8144 O O . TYR A 1 1129 ? 14.438 7.169 -52.679 1.00 134.26 1129 TYR A O 1
ATOM 8153 N N . ASP A 1 1130 ? 12.555 5.948 -52.885 1.00 134.59 1130 ASP A N 1
ATOM 8154 C CA . ASP A 1 1130 ? 13.122 5.011 -53.856 1.00 135.17 1130 ASP A CA 1
ATOM 8155 C C . ASP A 1 1130 ? 12.666 5.399 -55.247 1.00 135.58 1130 ASP A C 1
ATOM 8156 O O . ASP A 1 1130 ? 11.571 5.941 -55.427 1.00 135.27 1130 ASP A O 1
ATOM 8161 N N . THR A 1 1131 ? 13.513 5.106 -56.228 1.00 136.33 1131 THR A N 1
ATOM 8162 C CA . THR A 1 1131 ? 13.226 5.403 -57.628 1.00 136.90 1131 THR A CA 1
ATOM 8163 C C . THR A 1 1131 ? 12.125 4.501 -58.199 1.00 139.86 1131 THR A C 1
ATOM 8164 O O . THR A 1 1131 ? 12.030 3.321 -57.838 1.00 141.15 1131 THR A O 1
ATOM 8168 N N . LEU A 1 1132 ? 11.299 5.066 -59.083 1.00 139.71 1132 LEU A N 1
ATOM 8169 C CA . LEU A 1 1132 ? 10.220 4.328 -59.737 1.00 141.01 1132 LEU A CA 1
ATOM 8170 C C . LEU A 1 1132 ? 10.624 3.934 -61.171 1.00 144.23 1132 LEU A C 1
ATOM 8171 O O . LEU A 1 1132 ? 9.787 3.850 -62.072 1.00 144.86 1132 LEU A O 1
ATOM 8176 N N . GLY A 1 1133 ? 11.921 3.682 -61.355 1.00 147.79 1133 GLY A N 1
ATOM 8177 C CA . GLY A 1 1133 ? 12.475 3.312 -62.649 1.00 147.73 1133 GLY A CA 1
ATOM 8178 C C . GLY A 1 1133 ? 13.864 3.922 -62.818 1.00 148.02 1133 GLY A C 1
ATOM 8179 O O . GLY A 1 1133 ? 14.060 5.126 -62.593 1.00 149.39 1133 GLY A O 1
ATOM 8180 N N . GLY A 1 1134 ? 14.839 3.103 -63.208 1.00 145.78 1134 GLY A N 1
ATOM 8181 C CA . GLY A 1 1134 ? 16.195 3.603 -63.388 1.00 143.00 1134 GLY A CA 1
ATOM 8182 C C . GLY A 1 1134 ? 16.975 3.436 -62.106 1.00 141.54 1134 GLY A C 1
ATOM 8183 O O . GLY A 1 1134 ? 16.371 3.300 -61.052 1.00 144.82 1134 GLY A O 1
ATOM 8184 N N . GLU A 1 1135 ? 18.304 3.455 -62.181 1.00 140.57 1135 GLU A N 1
ATOM 8185 C CA . GLU A 1 1135 ? 19.131 3.270 -60.988 1.00 141.60 1135 GLU A CA 1
ATOM 8186 C C . GLU A 1 1135 ? 19.967 4.493 -60.629 1.00 139.80 1135 GLU A C 1
ATOM 8187 O O . GLU A 1 1135 ? 20.214 5.358 -61.459 1.00 140.14 1135 GLU A O 1
ATOM 8193 N N . ILE A 1 1136 ? 20.401 4.560 -59.377 1.00 138.98 1136 ILE A N 1
ATOM 8194 C CA . ILE A 1 1136 ? 21.277 5.643 -58.926 1.00 137.63 1136 ILE A CA 1
ATOM 8195 C C . ILE A 1 1136 ? 22.512 4.929 -58.386 1.00 137.65 1136 ILE A C 1
ATOM 8196 O O . ILE A 1 1136 ? 22.435 4.199 -57.405 1.00 139.51 1136 ILE A O 1
ATOM 8201 N N . PHE A 1 1137 ? 23.647 5.122 -59.042 1.00 135.57 1137 PHE A N 1
ATOM 8202 C CA . PHE A 1 1137 ? 24.865 4.469 -58.610 1.00 134.11 1137 PHE A CA 1
ATOM 8203 C C . PHE A 1 1137 ? 25.753 5.412 -57.842 1.00 134.02 1137 PHE A C 1
ATOM 8204 O O . PHE A 1 1137 ? 25.981 6.531 -58.273 1.00 135.49 1137 PHE A O 1
ATOM 8212 N N . ILE A 1 1138 ? 26.239 4.970 -56.690 1.00 134.00 1138 ILE A N 1
ATOM 8213 C CA . ILE A 1 1138 ? 27.174 5.769 -55.911 1.00 135.49 1138 ILE A CA 1
ATOM 8214 C C . ILE A 1 1138 ? 28.439 4.911 -55.801 1.00 138.55 1138 ILE A C 1
ATOM 8215 O O . ILE A 1 1138 ? 28.463 3.881 -55.113 1.00 141.59 1138 ILE A O 1
ATOM 8220 N N . ASP A 1 1139 ? 29.476 5.345 -56.514 1.00 138.21 1139 ASP A N 1
ATOM 8221 C CA . ASP A 1 1139 ? 30.765 4.662 -56.589 1.00 138.25 1139 ASP A CA 1
ATOM 8222 C C . ASP A 1 1139 ? 30.621 3.239 -57.098 1.00 139.80 1139 ASP A C 1
ATOM 8223 O O . ASP A 1 1139 ? 31.239 2.315 -56.565 1.00 140.40 1139 ASP A O 1
ATOM 8228 N N . GLY A 1 1140 ? 29.799 3.075 -58.136 1.00 141.19 1140 GLY A N 1
ATOM 8229 C CA . GLY A 1 1140 ? 29.605 1.767 -58.742 1.00 142.47 1140 GLY A CA 1
ATOM 8230 C C . GLY A 1 1140 ? 28.412 0.974 -58.254 1.00 142.78 1140 GLY A C 1
ATOM 8231 O O . GLY A 1 1140 ? 27.736 0.308 -59.042 1.00 144.89 1140 GLY A O 1
ATOM 8232 N N . SER A 1 1141 ? 28.157 1.047 -56.949 1.00 142.48 1141 SER A N 1
ATOM 8233 C CA . SER A 1 1141 ? 27.046 0.330 -56.318 1.00 138.45 1141 SER A CA 1
ATOM 8234 C C . SER A 1 1141 ? 25.715 1.079 -56.490 1.00 135.29 1141 SER A C 1
ATOM 8235 O O . SER A 1 1141 ? 25.691 2.308 -56.419 1.00 131.62 1141 SER A O 1
ATOM 8238 N N . GLU A 1 1142 ? 24.626 0.343 -56.733 1.00 133.38 1142 GLU A N 1
ATOM 8239 C CA . GLU A 1 1142 ? 23.300 0.951 -56.859 1.00 134.00 1142 GLU A CA 1
ATOM 8240 C C . GLU A 1 1142 ? 22.884 1.335 -55.441 1.00 133.74 1142 GLU A C 1
ATOM 8241 O O . GLU A 1 1142 ? 23.156 0.606 -54.487 1.00 135.48 1142 GLU A O 1
ATOM 8247 N N . ILE A 1 1143 ? 22.204 2.467 -55.304 1.00 131.27 1143 ILE A N 1
ATOM 8248 C CA . ILE A 1 1143 ? 21.854 2.986 -53.994 1.00 126.76 1143 ILE A CA 1
ATOM 8249 C C . ILE A 1 1143 ? 21.043 2.040 -53.112 1.00 125.70 1143 ILE A C 1
ATOM 8250 O O . ILE A 1 1143 ? 21.188 2.053 -51.884 1.00 127.88 1143 ILE A O 1
ATOM 8255 N N . LYS A 1 1144 ? 20.223 1.193 -53.723 1.00 122.28 1144 LYS A N 1
ATOM 8256 C CA . LYS A 1 1144 ? 19.428 0.263 -52.938 1.00 122.78 1144 LYS A CA 1
ATOM 8257 C C . LYS A 1 1144 ? 20.286 -0.814 -52.246 1.00 125.43 1144 LYS A C 1
ATOM 8258 O O . LYS A 1 1144 ? 19.897 -1.356 -51.216 1.00 125.26 1144 LYS A O 1
ATOM 8264 N N . THR A 1 1145 ? 21.452 -1.108 -52.822 1.00 126.93 1145 THR A N 1
ATOM 8265 C CA . THR A 1 1145 ? 22.375 -2.109 -52.287 1.00 126.41 1145 THR A CA 1
ATOM 8266 C C . THR A 1 1145 ? 23.094 -1.624 -51.041 1.00 127.30 1145 THR A C 1
ATOM 8267 O O . THR A 1 1145 ? 23.412 -2.424 -50.152 1.00 127.90 1145 THR A O 1
ATOM 8271 N N . LEU A 1 1146 ? 23.358 -0.319 -50.986 1.00 126.93 1146 LEU A N 1
ATOM 8272 C CA . LEU A 1 1146 ? 24.050 0.283 -49.846 1.00 128.01 1146 LEU A CA 1
ATOM 8273 C C . LEU A 1 1146 ? 23.245 0.334 -48.551 1.00 128.21 1146 LEU A C 1
ATOM 8274 O O . LEU A 1 1146 ? 22.017 0.494 -48.563 1.00 126.82 1146 LEU A O 1
ATOM 8279 N N . ASN A 1 1147 ? 23.968 0.207 -47.437 1.00 128.40 1147 ASN A N 1
ATOM 8280 C CA . ASN A 1 1147 ? 23.396 0.276 -46.093 1.00 126.35 1147 ASN A CA 1
ATOM 8281 C C . ASN A 1 1147 ? 23.134 1.762 -45.833 1.00 127.56 1147 ASN A C 1
ATOM 8282 O O . ASN A 1 1147 ? 24.073 2.566 -45.793 1.00 128.30 1147 ASN A O 1
ATOM 8287 N N . PRO A 1 1148 ? 21.858 2.145 -45.664 1.00 126.54 1148 PRO A N 1
ATOM 8288 C CA . PRO A 1 1148 ? 21.483 3.537 -45.423 1.00 124.98 1148 PRO A CA 1
ATOM 8289 C C . PRO A 1 1148 ? 22.241 4.235 -44.299 1.00 125.92 1148 PRO A C 1
ATOM 8290 O O . PRO A 1 1148 ? 22.787 5.319 -44.498 1.00 124.28 1148 PRO A O 1
ATOM 8294 N N . GLU A 1 1149 ? 22.289 3.617 -43.120 1.00 127.17 1149 GLU A N 1
ATOM 8295 C CA . GLU A 1 1149 ? 22.960 4.248 -41.983 1.00 129.23 1149 GLU A CA 1
ATOM 8296 C C . GLU A 1 1149 ? 24.447 4.547 -42.196 1.00 130.11 1149 GLU A C 1
ATOM 8297 O O . GLU A 1 1149 ? 24.943 5.575 -41.738 1.00 128.43 1149 GLU A O 1
ATOM 8303 N N . HIS A 1 1150 ? 25.150 3.647 -42.883 1.00 132.73 1150 HIS A N 1
ATOM 8304 C CA . HIS A 1 1150 ? 26.584 3.804 -43.135 1.00 132.38 1150 HIS A CA 1
ATOM 8305 C C . HIS A 1 1150 ? 26.932 4.781 -44.275 1.00 130.63 1150 HIS A C 1
ATOM 8306 O O . HIS A 1 1150 ? 27.961 5.458 -44.229 1.00 129.84 1150 HIS A O 1
ATOM 8313 N N . THR A 1 1151 ? 26.088 4.863 -45.295 1.00 128.25 1151 THR A N 1
ATOM 8314 C CA . THR A 1 1151 ? 26.366 5.779 -46.391 1.00 126.70 1151 THR A CA 1
ATOM 8315 C C . THR A 1 1151 ? 25.847 7.198 -46.131 1.00 127.84 1151 THR A C 1
ATOM 8316 O O . THR A 1 1151 ? 26.339 8.151 -46.716 1.00 129.04 1151 THR A O 1
ATOM 8320 N N . ARG A 1 1152 ? 24.872 7.340 -45.236 1.00 129.34 1152 ARG A N 1
ATOM 8321 C CA . ARG A 1 1152 ? 24.316 8.655 -44.935 1.00 130.55 1152 ARG A CA 1
ATOM 8322 C C . ARG A 1 1152 ? 25.246 9.467 -44.060 1.00 132.82 1152 ARG A C 1
ATOM 8323 O O . ARG A 1 1152 ? 25.152 10.693 -44.025 1.00 134.90 1152 ARG A O 1
ATOM 8331 N N . SER A 1 1153 ? 26.142 8.783 -43.359 1.00 135.55 1153 SER A N 1
ATOM 8332 C CA . SER A 1 1153 ? 27.091 9.470 -42.491 1.00 139.38 1153 SER A CA 1
ATOM 8333 C C . SER A 1 1153 ? 28.215 10.096 -43.319 1.00 140.66 1153 SER A C 1
ATOM 8334 O O . SER A 1 1153 ? 28.908 10.993 -42.828 1.00 144.23 1153 SER A O 1
ATOM 8337 N N . GLN A 1 1154 ? 28.391 9.616 -44.557 1.00 138.20 1154 GLN A N 1
ATOM 8338 C CA . GLN A 1 1154 ? 29.410 10.148 -45.469 1.00 134.87 1154 GLN A CA 1
ATOM 8339 C C . GLN A 1 1154 ? 28.806 11.145 -46.463 1.00 134.03 1154 GLN A C 1
ATOM 8340 O O . GLN A 1 1154 ? 29.427 11.492 -47.458 1.00 133.49 1154 GLN A O 1
ATOM 8346 N N . ILE A 1 1155 ? 27.589 11.597 -46.190 1.00 134.19 1155 ILE A N 1
ATOM 8347 C CA . ILE A 1 1155 ? 26.915 12.575 -47.041 1.00 134.77 1155 ILE A CA 1
ATOM 8348 C C . ILE A 1 1155 ? 26.385 13.680 -46.123 1.00 138.89 1155 ILE A C 1
ATOM 8349 O O . ILE A 1 1155 ? 25.738 13.387 -45.112 1.00 142.50 1155 ILE A O 1
ATOM 8354 N N . ALA A 1 1156 ? 26.660 14.940 -46.467 1.00 139.57 1156 ALA A N 1
ATOM 8355 C CA . ALA A 1 1156 ? 26.195 16.070 -45.664 1.00 139.62 1156 ALA A CA 1
ATOM 8356 C C . ALA A 1 1156 ? 25.284 16.967 -46.487 1.00 141.72 1156 ALA A C 1
ATOM 8357 O O . ALA A 1 1156 ? 25.395 17.013 -47.716 1.00 139.79 1156 ALA A O 1
ATOM 8359 N N . ILE A 1 1157 ? 24.379 17.669 -45.800 1.00 145.06 1157 ILE A N 1
ATOM 8360 C CA . ILE A 1 1157 ? 23.433 18.583 -46.454 1.00 147.88 1157 ILE A CA 1
ATOM 8361 C C . ILE A 1 1157 ? 23.384 19.969 -45.781 1.00 151.30 1157 ILE A C 1
ATOM 8362 O O . ILE A 1 1157 ? 23.477 20.077 -44.549 1.00 150.92 1157 ILE A O 1
ATOM 8367 N N . VAL A 1 1158 ? 23.283 21.022 -46.601 1.00 155.24 1158 VAL A N 1
ATOM 8368 C CA . VAL A 1 1158 ? 23.099 22.396 -46.120 1.00 157.16 1158 VAL A CA 1
ATOM 8369 C C . VAL A 1 1158 ? 21.918 22.887 -46.950 1.00 158.72 1158 VAL A C 1
ATOM 8370 O O . VAL A 1 1158 ? 21.988 23.006 -48.179 1.00 156.17 1158 VAL A O 1
ATOM 8374 N N . SER A 1 1159 ? 20.810 23.120 -46.260 1.00 161.90 1159 SER A N 1
ATOM 8375 C CA . SER A 1 1159 ? 19.566 23.531 -46.891 1.00 166.43 1159 SER A CA 1
ATOM 8376 C C . SER A 1 1159 ? 19.281 25.031 -46.783 1.00 167.52 1159 SER A C 1
ATOM 8377 O O . SER A 1 1159 ? 20.007 25.760 -46.101 1.00 168.15 1159 SER A O 1
ATOM 8380 N N . GLN A 1 1160 ? 18.217 25.483 -47.457 1.00 168.61 1160 GLN A N 1
ATOM 8381 C CA . GLN A 1 1160 ? 17.798 26.891 -47.455 1.00 169.52 1160 GLN A CA 1
ATOM 8382 C C . GLN A 1 1160 ? 17.567 27.395 -46.026 1.00 170.36 1160 GLN A C 1
ATOM 8383 O O . GLN A 1 1160 ? 18.098 28.437 -45.627 1.00 172.51 1160 GLN A O 1
ATOM 8385 N N . GLU A 1 1161 ? 16.764 26.661 -45.262 1.00 168.68 1161 GLU A N 1
ATOM 8386 C CA . GLU A 1 1161 ? 16.485 27.023 -43.882 1.00 167.21 1161 GLU A CA 1
ATOM 8387 C C . GLU A 1 1161 ? 16.899 25.851 -43.002 1.00 167.15 1161 GLU A C 1
ATOM 8388 O O . GLU A 1 1161 ? 16.123 24.917 -42.789 1.00 167.71 1161 GLU A O 1
ATOM 8390 N N . PRO A 1 1162 ? 18.141 25.879 -42.488 1.00 166.74 1162 PRO A N 1
ATOM 8391 C CA . PRO A 1 1162 ? 18.637 24.798 -41.635 1.00 167.10 1162 PRO A CA 1
ATOM 8392 C C . PRO A 1 1162 ? 18.112 24.889 -40.208 1.00 167.05 1162 PRO A C 1
ATOM 8393 O O . PRO A 1 1162 ? 18.254 25.923 -39.549 1.00 168.40 1162 PRO A O 1
ATOM 8397 N N . THR A 1 1163 ? 17.481 23.811 -39.745 1.00 165.91 1163 THR A N 1
ATOM 8398 C CA . THR A 1 1163 ? 16.930 23.764 -38.397 1.00 163.94 1163 THR A CA 1
ATOM 8399 C C . THR A 1 1163 ? 17.978 23.249 -37.410 1.00 161.24 1163 THR A C 1
ATOM 8400 O O . THR A 1 1163 ? 18.687 22.288 -37.686 1.00 159.74 1163 THR A O 1
ATOM 8404 N N . LEU A 1 1164 ? 18.090 23.921 -36.270 1.00 160.15 1164 LEU A N 1
ATOM 8405 C CA . LEU A 1 1164 ? 19.026 23.519 -35.234 1.00 161.26 1164 LEU A CA 1
ATOM 8406 C C . LEU A 1 1164 ? 18.263 23.065 -33.987 1.00 162.94 1164 LEU A C 1
ATOM 8407 O O . LEU A 1 1164 ? 17.203 23.602 -33.659 1.00 164.84 1164 LEU A O 1
ATOM 8412 N N . PHE A 1 1165 ? 18.817 22.085 -33.282 1.00 163.71 1165 PHE A N 1
ATOM 8413 C CA . PHE A 1 1165 ? 18.161 21.525 -32.109 1.00 164.83 1165 PHE A CA 1
ATOM 8414 C C . PHE A 1 1165 ? 18.385 22.283 -30.808 1.00 166.65 1165 PHE A C 1
ATOM 8415 O O . PHE A 1 1165 ? 19.331 23.060 -30.687 1.00 166.65 1165 PHE A O 1
ATOM 8423 N N . ASP A 1 1166 ? 17.495 22.047 -29.844 1.00 168.84 1166 ASP A N 1
ATOM 8424 C CA . ASP A 1 1166 ? 17.553 22.689 -28.536 1.00 169.61 1166 ASP A CA 1
ATOM 8425 C C . ASP A 1 1166 ? 18.736 22.191 -27.697 1.00 168.40 1166 ASP A C 1
ATOM 8426 O O . ASP A 1 1166 ? 18.597 21.322 -26.832 1.00 166.55 1166 ASP A O 1
ATOM 8431 N N . CYS A 1 1167 ? 19.905 22.755 -27.978 1.00 168.81 1167 CYS A N 1
ATOM 8432 C CA . CYS A 1 1167 ? 21.143 22.420 -27.282 1.00 169.78 1167 CYS A CA 1
ATOM 8433 C C . CYS A 1 1167 ? 22.198 23.498 -27.560 1.00 168.56 1167 CYS A C 1
ATOM 8434 O O . CYS A 1 1167 ? 21.912 24.530 -28.186 1.00 165.50 1167 CYS A O 1
ATOM 8437 N N . SER A 1 1168 ? 23.421 23.252 -27.096 1.00 167.37 1168 SER A N 1
ATOM 8438 C CA . SER A 1 1168 ? 24.517 24.189 -27.292 1.00 166.20 1168 SER A CA 1
ATOM 8439 C C . SER A 1 1168 ? 24.979 24.146 -28.742 1.00 166.92 1168 SER A C 1
ATOM 8440 O O . SER A 1 1168 ? 24.680 23.200 -29.466 1.00 167.77 1168 SER A O 1
ATOM 8443 N N . ILE A 1 1169 ? 25.702 25.178 -29.169 1.00 167.78 1169 ILE A N 1
ATOM 8444 C CA . ILE A 1 1169 ? 26.217 25.259 -30.535 1.00 167.48 1169 ILE A CA 1
ATOM 8445 C C . ILE A 1 1169 ? 27.272 24.160 -30.750 1.00 168.52 1169 ILE A C 1
ATOM 8446 O O . ILE A 1 1169 ? 27.351 23.552 -31.824 1.00 168.31 1169 ILE A O 1
ATOM 8451 N N . ALA A 1 1170 ? 28.075 23.901 -29.721 1.00 169.02 1170 ALA A N 1
ATOM 8452 C CA . ALA A 1 1170 ? 29.110 22.871 -29.787 1.00 168.96 1170 ALA A CA 1
ATOM 8453 C C . ALA A 1 1170 ? 28.474 21.509 -30.087 1.00 168.28 1170 ALA A C 1
ATOM 8454 O O . ALA A 1 1170 ? 28.915 20.787 -30.983 1.00 168.67 1170 ALA A O 1
ATOM 8456 N N . GLU A 1 1171 ? 27.437 21.166 -29.326 1.00 166.70 1171 GLU A N 1
ATOM 8457 C CA . GLU A 1 1171 ? 26.718 19.902 -29.493 1.00 162.53 1171 GLU A CA 1
ATOM 8458 C C . GLU A 1 1171 ? 25.851 19.888 -30.758 1.00 158.39 1171 GLU A C 1
ATOM 8459 O O . GLU A 1 1171 ? 25.528 18.829 -31.287 1.00 155.11 1171 GLU A O 1
ATOM 8465 N N . ASN A 1 1172 ? 25.476 21.067 -31.240 1.00 155.56 1172 ASN A N 1
ATOM 8466 C CA . ASN A 1 1172 ? 24.638 21.183 -32.427 1.00 153.77 1172 ASN A CA 1
ATOM 8467 C C . ASN A 1 1172 ? 25.442 20.963 -33.707 1.00 153.88 1172 ASN A C 1
ATOM 8468 O O . ASN A 1 1172 ? 24.892 20.593 -34.751 1.00 150.57 1172 ASN A O 1
ATOM 8473 N N . ILE A 1 1173 ? 26.752 21.188 -33.615 1.00 155.53 1173 ILE A N 1
ATOM 8474 C CA . ILE A 1 1173 ? 27.653 21.003 -34.753 1.00 157.27 1173 ILE A CA 1
ATOM 8475 C C . ILE A 1 1173 ? 28.023 19.522 -34.904 1.00 156.68 1173 ILE A C 1
ATOM 8476 O O . ILE A 1 1173 ? 28.027 18.986 -36.015 1.00 156.06 1173 ILE A O 1
ATOM 8481 N N . ILE A 1 1174 ? 28.321 18.861 -33.785 1.00 155.48 1174 ILE A N 1
ATOM 8482 C CA . ILE A 1 1174 ? 28.685 17.436 -33.780 1.00 154.22 1174 ILE A CA 1
ATOM 8483 C C . ILE A 1 1174 ? 27.482 16.532 -33.407 1.00 153.48 1174 ILE A C 1
ATOM 8484 O O . ILE A 1 1174 ? 27.642 15.450 -32.830 1.00 151.56 1174 ILE A O 1
ATOM 8489 N N . TYR A 1 1175 ? 26.283 16.989 -33.777 1.00 153.39 1175 TYR A N 1
ATOM 8490 C CA . TYR A 1 1175 ? 25.016 16.316 -33.479 1.00 152.55 1175 TYR A CA 1
ATOM 8491 C C . TYR A 1 1175 ? 24.989 14.816 -33.692 1.00 153.10 1175 TYR A C 1
ATOM 8492 O O . TYR A 1 1175 ? 24.592 14.060 -32.801 1.00 154.09 1175 TYR A O 1
ATOM 8501 N N . GLY A 1 1176 ? 25.400 14.376 -34.869 1.00 152.28 1176 GLY A N 1
ATOM 8502 C CA . GLY A 1 1176 ? 25.373 12.958 -35.138 1.00 151.85 1176 GLY A CA 1
ATOM 8503 C C . GLY A 1 1176 ? 26.442 12.135 -34.456 1.00 151.84 1176 GLY A C 1
ATOM 8504 O O . GLY A 1 1176 ? 26.133 11.123 -33.836 1.00 151.14 1176 GLY A O 1
ATOM 8505 N N . LEU A 1 1177 ? 27.695 12.574 -34.558 1.00 153.26 1177 LEU A N 1
ATOM 8506 C CA . LEU A 1 1177 ? 28.833 11.849 -33.999 1.00 154.10 1177 LEU A CA 1
ATOM 8507 C C . LEU A 1 1177 ? 28.800 11.634 -32.488 1.00 154.07 1177 LEU A C 1
ATOM 8508 O O . LEU A 1 1177 ? 28.224 12.437 -31.755 1.00 152.10 1177 LEU A O 1
ATOM 8513 N N . ASP A 1 1178 ? 29.428 10.548 -32.036 1.00 155.26 1178 ASP A N 1
ATOM 8514 C CA . ASP A 1 1178 ? 29.504 10.239 -30.613 1.00 158.45 1178 ASP A CA 1
ATOM 8515 C C . ASP A 1 1178 ? 30.617 11.072 -29.991 1.00 159.65 1178 ASP A C 1
ATOM 8516 O O . ASP A 1 1178 ? 31.623 11.352 -30.635 1.00 159.06 1178 ASP A O 1
ATOM 8521 N N . PRO A 1 1179 ? 30.446 11.475 -28.726 1.00 161.98 1179 PRO A N 1
ATOM 8522 C CA . PRO A 1 1179 ? 31.415 12.289 -27.984 1.00 166.24 1179 PRO A CA 1
ATOM 8523 C C . PRO A 1 1179 ? 32.886 11.888 -28.109 1.00 168.98 1179 PRO A C 1
ATOM 8524 O O . PRO A 1 1179 ? 33.755 12.728 -28.362 1.00 169.42 1179 PRO A O 1
ATOM 8528 N N . SER A 1 1180 ? 33.165 10.602 -27.915 1.00 172.05 1180 SER A N 1
ATOM 8529 C CA . SER A 1 1180 ? 34.531 10.092 -27.987 1.00 173.63 1180 SER A CA 1
ATOM 8530 C C . SER A 1 1180 ? 34.948 9.736 -29.418 1.00 175.09 1180 SER A C 1
ATOM 8531 O O . SER A 1 1180 ? 35.317 8.590 -29.700 1.00 174.75 1180 SER A O 1
ATOM 8534 N N . SER A 1 1181 ? 34.887 10.733 -30.310 1.00 176.77 1181 SER A N 1
ATOM 8535 C CA . SER A 1 1181 ? 35.249 10.581 -31.728 1.00 178.26 1181 SER A CA 1
ATOM 8536 C C . SER A 1 1181 ? 35.893 11.846 -32.296 1.00 178.88 1181 SER A C 1
ATOM 8537 O O . SER A 1 1181 ? 36.873 11.791 -33.053 1.00 178.60 1181 SER A O 1
ATOM 8540 N N . VAL A 1 1182 ? 35.325 12.988 -31.931 1.00 178.87 1182 VAL A N 1
ATOM 8541 C CA . VAL A 1 1182 ? 35.809 14.268 -32.404 1.00 179.31 1182 VAL A CA 1
ATOM 8542 C C . VAL A 1 1182 ? 36.302 15.162 -31.247 1.00 181.45 1182 VAL A C 1
ATOM 8543 O O . VAL A 1 1182 ? 35.662 15.261 -30.195 1.00 180.08 1182 VAL A O 1
ATOM 8547 N N . THR A 1 1183 ? 37.460 15.796 -31.454 1.00 184.33 1183 THR A N 1
ATOM 8548 C CA . THR A 1 1183 ? 38.065 16.691 -30.468 1.00 187.35 1183 THR A CA 1
ATOM 8549 C C . THR A 1 1183 ? 37.448 18.109 -30.543 1.00 188.73 1183 THR A C 1
ATOM 8550 O O . THR A 1 1183 ? 36.917 18.514 -31.586 1.00 189.20 1183 THR A O 1
ATOM 8554 N N . MET A 1 1184 ? 37.532 18.858 -29.442 1.00 188.76 1184 MET A N 1
ATOM 8555 C CA . MET A 1 1184 ? 36.988 20.213 -29.378 1.00 187.09 1184 MET A CA 1
ATOM 8556 C C . MET A 1 1184 ? 37.727 21.144 -30.335 1.00 186.64 1184 MET A C 1
ATOM 8557 O O . MET A 1 1184 ? 37.158 22.125 -30.819 1.00 185.40 1184 MET A O 1
ATOM 8562 N N . ALA A 1 1185 ? 38.992 20.823 -30.600 1.00 186.02 1185 ALA A N 1
ATOM 8563 C CA . ALA A 1 1185 ? 39.841 21.610 -31.491 1.00 184.56 1185 ALA A CA 1
ATOM 8564 C C . ALA A 1 1185 ? 39.385 21.474 -32.934 1.00 183.62 1185 ALA A C 1
ATOM 8565 O O . ALA A 1 1185 ? 39.566 22.391 -33.742 1.00 183.27 1185 ALA A O 1
ATOM 8567 N N . GLN A 1 1186 ? 38.798 20.323 -33.250 1.00 182.07 1186 GLN A N 1
ATOM 8568 C CA . GLN A 1 1186 ? 38.291 20.045 -34.590 1.00 180.61 1186 GLN A CA 1
ATOM 8569 C C . GLN A 1 1186 ? 37.007 20.840 -34.832 1.00 180.74 1186 GLN A C 1
ATOM 8570 O O . GLN A 1 1186 ? 36.680 21.209 -35.968 1.00 178.71 1186 GLN A O 1
ATOM 8576 N N . VAL A 1 1187 ? 36.282 21.103 -33.748 1.00 181.54 1187 VAL A N 1
ATOM 8577 C CA . VAL A 1 1187 ? 35.035 21.858 -33.814 1.00 182.33 1187 VAL A CA 1
ATOM 8578 C C . VAL A 1 1187 ? 35.338 23.318 -34.150 1.00 184.71 1187 VAL A C 1
ATOM 8579 O O . VAL A 1 1187 ? 34.663 23.927 -34.980 1.00 185.61 1187 VAL A O 1
ATOM 8583 N N . GLU A 1 1188 ? 36.360 23.875 -33.507 1.00 187.08 1188 GLU A N 1
ATOM 8584 C CA . GLU A 1 1188 ? 36.762 25.253 -33.753 1.00 187.12 1188 GLU A CA 1
ATOM 8585 C C . GLU A 1 1188 ? 37.382 25.375 -35.148 1.00 186.60 1188 GLU A C 1
ATOM 8586 O O . GLU A 1 1188 ? 37.260 26.415 -35.806 1.00 184.56 1188 GLU A O 1
ATOM 8592 N N . GLU A 1 1189 ? 38.041 24.305 -35.592 1.00 186.58 1189 GLU A N 1
ATOM 8593 C CA . GLU A 1 1189 ? 38.679 24.251 -36.908 1.00 187.30 1189 GLU A CA 1
ATOM 8594 C C . GLU A 1 1189 ? 37.592 24.231 -37.985 1.00 187.31 1189 GLU A C 1
ATOM 8595 O O . GLU A 1 1189 ? 37.774 24.759 -39.091 1.00 186.84 1189 GLU A O 1
ATOM 8601 N N . ALA A 1 1190 ? 36.460 23.621 -37.652 1.00 187.08 1190 ALA A N 1
ATOM 8602 C CA . ALA A 1 1190 ? 35.337 23.543 -38.570 1.00 188.18 1190 ALA A CA 1
ATOM 8603 C C . ALA A 1 1190 ? 34.590 24.876 -38.579 1.00 189.86 1190 ALA A C 1
ATOM 8604 O O . ALA A 1 1190 ? 33.977 25.263 -39.582 1.00 189.57 1190 ALA A O 1
ATOM 8606 N N . ALA A 1 1191 ? 34.656 25.585 -37.456 1.00 191.88 1191 ALA A N 1
ATOM 8607 C CA . ALA A 1 1191 ? 33.983 26.874 -37.306 1.00 192.72 1191 ALA A CA 1
ATOM 8608 C C . ALA A 1 1191 ? 34.753 27.995 -37.998 1.00 193.96 1191 ALA A C 1
ATOM 8609 O O . ALA A 1 1191 ? 34.150 28.947 -38.502 1.00 194.39 1191 ALA A O 1
ATOM 8611 N N . ARG A 1 1192 ? 36.080 27.880 -38.025 1.00 194.55 1192 ARG A N 1
ATOM 8612 C CA . ARG A 1 1192 ? 36.904 28.897 -38.656 1.00 194.45 1192 ARG A CA 1
ATOM 8613 C C . ARG A 1 1192 ? 36.807 28.830 -40.181 1.00 193.83 1192 ARG A C 1
ATOM 8614 O O . ARG A 1 1192 ? 36.961 29.855 -40.863 1.00 196.05 1192 ARG A O 1
ATOM 8622 N N . LEU A 1 1193 ? 36.546 27.636 -40.721 1.00 190.65 1193 LEU A N 1
ATOM 8623 C CA . LEU A 1 1193 ? 36.397 27.459 -42.171 1.00 188.29 1193 LEU A CA 1
ATOM 8624 C C . LEU A 1 1193 ? 34.976 27.839 -42.619 1.00 188.76 1193 LEU A C 1
ATOM 8625 O O . LEU A 1 1193 ? 34.730 28.124 -43.800 1.00 188.93 1193 LEU A O 1
ATOM 8630 N N . ALA A 1 1194 ? 34.049 27.853 -41.663 1.00 189.28 1194 ALA A N 1
ATOM 8631 C CA . ALA A 1 1194 ? 32.653 28.187 -41.927 1.00 190.04 1194 ALA A CA 1
ATOM 8632 C C . ALA A 1 1194 ? 32.355 29.663 -41.652 1.00 190.52 1194 ALA A C 1
ATOM 8633 O O . ALA A 1 1194 ? 31.211 30.116 -41.794 1.00 190.08 1194 ALA A O 1
ATOM 8635 N N . ASN A 1 1195 ? 33.394 30.397 -41.251 1.00 190.52 1195 ASN A N 1
ATOM 8636 C CA . ASN A 1 1195 ? 33.325 31.834 -40.956 1.00 190.33 1195 ASN A CA 1
ATOM 8637 C C . ASN A 1 1195 ? 32.401 32.167 -39.777 1.00 190.93 1195 ASN A C 1
ATOM 8638 O O . ASN A 1 1195 ? 31.591 33.096 -39.844 1.00 190.24 1195 ASN A O 1
ATOM 8643 N N . ILE A 1 1196 ? 32.530 31.403 -38.695 1.00 192.05 1196 ILE A N 1
ATOM 8644 C CA . ILE A 1 1196 ? 31.718 31.621 -37.509 1.00 193.29 1196 ILE A CA 1
ATOM 8645 C C . ILE A 1 1196 ? 32.555 31.832 -36.250 1.00 194.38 1196 ILE A C 1
ATOM 8646 O O . ILE A 1 1196 ? 32.069 32.404 -35.265 1.00 195.97 1196 ILE A O 1
ATOM 8651 N N . HIS A 1 1197 ? 33.810 31.390 -36.284 1.00 193.57 1197 HIS A N 1
ATOM 8652 C CA . HIS A 1 1197 ? 34.704 31.496 -35.128 1.00 192.98 1197 HIS A CA 1
ATOM 8653 C C . HIS A 1 1197 ? 34.654 32.850 -34.424 1.00 193.96 1197 HIS A C 1
ATOM 8654 O O . HIS A 1 1197 ? 34.768 32.930 -33.192 1.00 191.84 1197 HIS A O 1
ATOM 8661 N N . ASN A 1 1198 ? 34.470 33.910 -35.208 1.00 195.74 1198 ASN A N 1
ATOM 8662 C CA . ASN A 1 1198 ? 34.386 35.277 -34.686 1.00 196.68 1198 ASN A CA 1
ATOM 8663 C C . ASN A 1 1198 ? 33.073 35.575 -33.923 1.00 196.77 1198 ASN A C 1
ATOM 8664 O O . ASN A 1 1198 ? 33.062 36.326 -32.939 1.00 196.99 1198 ASN A O 1
ATOM 8669 N N . PHE A 1 1199 ? 31.973 34.969 -34.369 1.00 196.50 1199 PHE A N 1
ATOM 8670 C CA . PHE A 1 1199 ? 30.650 35.174 -33.763 1.00 195.51 1199 PHE A CA 1
ATOM 8671 C C . PHE A 1 1199 ? 30.490 34.464 -32.417 1.00 196.61 1199 PHE A C 1
ATOM 8672 O O . PHE A 1 1199 ? 29.955 35.031 -31.456 1.00 196.45 1199 PHE A O 1
ATOM 8680 N N . ILE A 1 1200 ? 30.960 33.223 -32.347 1.00 198.08 1200 ILE A N 1
ATOM 8681 C CA . ILE A 1 1200 ? 30.832 32.408 -31.141 1.00 198.99 1200 ILE A CA 1
ATOM 8682 C C . ILE A 1 1200 ? 31.926 32.616 -30.094 1.00 199.59 1200 ILE A C 1
ATOM 8683 O O . ILE A 1 1200 ? 31.633 32.702 -28.897 1.00 200.00 1200 ILE A O 1
ATOM 8685 N N . ALA A 1 1201 ? 33.179 32.696 -30.533 1.00 199.80 1201 ALA A N 1
ATOM 8686 C CA . ALA A 1 1201 ? 34.292 32.872 -29.609 1.00 200.00 1201 ALA A CA 1
ATOM 8687 C C . ALA A 1 1201 ? 34.242 34.250 -28.950 1.00 200.00 1201 ALA A C 1
ATOM 8688 O O . ALA A 1 1201 ? 34.578 34.402 -27.762 1.00 199.55 1201 ALA A O 1
ATOM 8690 N N . GLU A 1 1202 ? 33.808 35.247 -29.722 1.00 200.00 1202 GLU A N 1
ATOM 8691 C CA . GLU A 1 1202 ? 33.683 36.619 -29.235 1.00 200.00 1202 GLU A CA 1
ATOM 8692 C C . GLU A 1 1202 ? 32.264 36.841 -28.709 1.00 200.00 1202 GLU A C 1
ATOM 8693 O O . GLU A 1 1202 ? 31.694 37.936 -28.785 1.00 200.00 1202 GLU A O 1
ATOM 8699 N N . LEU A 1 1203 ? 31.701 35.761 -28.173 1.00 200.00 1203 LEU A N 1
ATOM 8700 C CA . LEU A 1 1203 ? 30.366 35.766 -27.586 1.00 199.32 1203 LEU A CA 1
ATOM 8701 C C . LEU A 1 1203 ? 30.497 35.048 -26.241 1.00 198.29 1203 LEU A C 1
ATOM 8702 O O . LEU A 1 1203 ? 31.290 34.104 -26.110 1.00 196.47 1203 LEU A O 1
ATOM 8707 N N . PRO A 1 1204 ? 29.748 35.499 -25.219 1.00 198.10 1204 PRO A N 1
ATOM 8708 C CA . PRO A 1 1204 ? 29.785 34.887 -23.887 1.00 198.73 1204 PRO A CA 1
ATOM 8709 C C . PRO A 1 1204 ? 29.583 33.361 -23.892 1.00 200.00 1204 PRO A C 1
ATOM 8710 O O . PRO A 1 1204 ? 28.774 32.831 -24.666 1.00 200.00 1204 PRO A O 1
ATOM 8714 N N . GLU A 1 1205 ? 30.335 32.675 -23.026 1.00 200.00 1205 GLU A N 1
ATOM 8715 C CA . GLU A 1 1205 ? 30.307 31.215 -22.865 1.00 199.39 1205 GLU A CA 1
ATOM 8716 C C . GLU A 1 1205 ? 30.803 30.424 -24.082 1.00 199.68 1205 GLU A C 1
ATOM 8717 O O . GLU A 1 1205 ? 30.902 29.195 -24.027 1.00 200.00 1205 GLU A O 1
ATOM 8723 N N . GLY A 1 1206 ? 31.119 31.133 -25.166 1.00 200.00 1206 GLY A N 1
ATOM 8724 C CA . GLY A 1 1206 ? 31.613 30.513 -26.387 1.00 199.30 1206 GLY A CA 1
ATOM 8725 C C . GLY A 1 1206 ? 30.607 29.721 -27.207 1.00 198.29 1206 GLY A C 1
ATOM 8726 O O . GLY A 1 1206 ? 29.599 30.257 -27.685 1.00 198.40 1206 GLY A O 1
ATOM 8727 N N . PHE A 1 1207 ? 30.890 28.433 -27.376 1.00 196.53 1207 PHE A N 1
ATOM 8728 C CA . PHE A 1 1207 ? 30.031 27.526 -28.131 1.00 194.07 1207 PHE A CA 1
ATOM 8729 C C . PHE A 1 1207 ? 28.989 26.834 -27.243 1.00 191.82 1207 PHE A C 1
ATOM 8730 O O . PHE A 1 1207 ? 28.197 26.026 -27.727 1.00 192.13 1207 PHE A O 1
ATOM 8738 N N . GLU A 1 1208 ? 28.982 27.154 -25.952 1.00 188.48 1208 GLU A N 1
ATOM 8739 C CA . GLU A 1 1208 ? 28.051 26.517 -25.027 1.00 185.23 1208 GLU A CA 1
ATOM 8740 C C . GLU A 1 1208 ? 26.702 27.206 -24.870 1.00 185.32 1208 GLU A C 1
ATOM 8741 O O . GLU A 1 1208 ? 25.863 26.782 -24.078 1.00 183.43 1208 GLU A O 1
ATOM 8747 N N . THR A 1 1209 ? 26.482 28.261 -25.640 1.00 186.77 1209 THR A N 1
ATOM 8748 C CA . THR A 1 1209 ? 25.229 28.994 -25.586 1.00 189.79 1209 THR A CA 1
ATOM 8749 C C . THR A 1 1209 ? 24.074 28.185 -26.201 1.00 189.46 1209 THR A C 1
ATOM 8750 O O . THR A 1 1209 ? 24.266 27.484 -27.189 1.00 190.17 1209 THR A O 1
ATOM 8754 N N . ARG A 1 1210 ? 22.878 28.283 -25.615 1.00 189.72 1210 ARG A N 1
ATOM 8755 C CA . ARG A 1 1210 ? 21.695 27.579 -26.124 1.00 191.50 1210 ARG A CA 1
ATOM 8756 C C . ARG A 1 1210 ? 21.169 28.176 -27.445 1.00 193.42 1210 ARG A C 1
ATOM 8757 O O . ARG A 1 1210 ? 20.636 29.289 -27.479 1.00 193.99 1210 ARG A O 1
ATOM 8759 N N . VAL A 1 1211 ? 21.312 27.426 -28.538 1.00 195.38 1211 VAL A N 1
ATOM 8760 C CA . VAL A 1 1211 ? 20.855 27.886 -29.847 1.00 197.13 1211 VAL A CA 1
ATOM 8761 C C . VAL A 1 1211 ? 19.527 27.220 -30.208 1.00 197.65 1211 VAL A C 1
ATOM 8762 O O . VAL A 1 1211 ? 19.310 26.045 -29.908 1.00 198.77 1211 VAL A O 1
ATOM 8766 N N . GLY A 1 1212 ? 18.643 27.975 -30.848 1.00 197.72 1212 GLY A N 1
ATOM 8767 C CA . GLY A 1 1212 ? 17.348 27.450 -31.214 1.00 198.53 1212 GLY A CA 1
ATOM 8768 C C . GLY A 1 1212 ? 16.374 27.488 -30.047 1.00 199.37 1212 GLY A C 1
ATOM 8769 O O . GLY A 1 1212 ? 15.308 26.863 -30.089 1.00 199.46 1212 GLY A O 1
ATOM 8770 N N . ASP A 1 1213 ? 16.742 28.216 -28.993 1.00 199.49 1213 ASP A N 1
ATOM 8771 C CA . ASP A 1 1213 ? 15.909 28.373 -27.789 1.00 200.00 1213 ASP A CA 1
ATOM 8772 C C . ASP A 1 1213 ? 14.796 29.430 -28.016 1.00 200.00 1213 ASP A C 1
ATOM 8773 O O . ASP A 1 1213 ? 15.071 30.640 -28.043 1.00 200.00 1213 ASP A O 1
ATOM 8778 N N . ARG A 1 1214 ? 13.546 28.963 -28.162 1.00 200.00 1214 ARG A N 1
ATOM 8779 C CA . ARG A 1 1214 ? 12.368 29.812 -28.433 1.00 200.00 1214 ARG A CA 1
ATOM 8780 C C . ARG A 1 1214 ? 12.608 30.594 -29.739 1.00 200.00 1214 ARG A C 1
ATOM 8781 O O . ARG A 1 1214 ? 12.437 31.820 -29.794 1.00 200.00 1214 ARG A O 1
ATOM 8783 N N . GLY A 1 1215 ? 12.992 29.861 -30.787 1.00 200.00 1215 GLY A N 1
ATOM 8784 C CA . GLY A 1 1215 ? 13.315 30.453 -32.075 1.00 200.00 1215 GLY A CA 1
ATOM 8785 C C . GLY A 1 1215 ? 14.827 30.649 -32.110 1.00 200.00 1215 GLY A C 1
ATOM 8786 O O . GLY A 1 1215 ? 15.503 30.383 -31.115 1.00 200.00 1215 GLY A O 1
ATOM 8787 N N . THR A 1 1216 ? 15.383 31.101 -33.231 1.00 200.00 1216 THR A N 1
ATOM 8788 C CA . THR A 1 1216 ? 16.827 31.316 -33.294 1.00 200.00 1216 THR A CA 1
ATOM 8789 C C . THR A 1 1216 ? 17.189 32.794 -33.058 1.00 200.00 1216 THR A C 1
ATOM 8790 O O . THR A 1 1216 ? 16.674 33.689 -33.739 1.00 200.00 1216 THR A O 1
ATOM 8794 N N . GLN A 1 1217 ? 18.062 33.041 -32.078 1.00 198.85 1217 GLN A N 1
ATOM 8795 C CA . GLN A 1 1217 ? 18.522 34.389 -31.760 1.00 196.40 1217 GLN A CA 1
ATOM 8796 C C . GLN A 1 1217 ? 19.527 34.817 -32.833 1.00 195.92 1217 GLN A C 1
ATOM 8797 O O . GLN A 1 1217 ? 19.657 36.004 -33.141 1.00 196.19 1217 GLN A O 1
ATOM 8803 N N . LEU A 1 1218 ? 20.236 33.843 -33.400 1.00 194.82 1218 LEU A N 1
ATOM 8804 C CA . LEU A 1 1218 ? 21.204 34.104 -34.465 1.00 194.09 1218 LEU A CA 1
ATOM 8805 C C . LEU A 1 1218 ? 20.460 34.319 -35.792 1.00 193.80 1218 LEU A C 1
ATOM 8806 O O . LEU A 1 1218 ? 19.348 33.817 -35.988 1.00 193.25 1218 LEU A O 1
ATOM 8808 N N . SER A 1 1219 ? 21.087 35.061 -36.704 1.00 192.62 1219 SER A N 1
ATOM 8809 C CA . SER A 1 1219 ? 20.497 35.377 -38.009 1.00 191.19 1219 SER A CA 1
ATOM 8810 C C . SER A 1 1219 ? 20.511 34.201 -38.977 1.00 191.17 1219 SER A C 1
ATOM 8811 O O . SER A 1 1219 ? 21.179 33.198 -38.728 1.00 191.75 1219 SER A O 1
ATOM 8814 N N . GLY A 1 1220 ? 19.774 34.335 -40.081 1.00 190.86 1220 GLY A N 1
ATOM 8815 C CA . GLY A 1 1220 ? 19.727 33.295 -41.101 1.00 189.21 1220 GLY A CA 1
ATOM 8816 C C . GLY A 1 1220 ? 21.099 33.063 -41.713 1.00 188.76 1220 GLY A C 1
ATOM 8817 O O . GLY A 1 1220 ? 21.384 31.995 -42.264 1.00 188.07 1220 GLY A O 1
ATOM 8818 N N . GLY A 1 1221 ? 21.955 34.076 -41.619 1.00 188.24 1221 GLY A N 1
ATOM 8819 C CA . GLY A 1 1221 ? 23.307 33.970 -42.139 1.00 187.24 1221 GLY A CA 1
ATOM 8820 C C . GLY A 1 1221 ? 24.203 33.232 -41.156 1.00 187.00 1221 GLY A C 1
ATOM 8821 O O . GLY A 1 1221 ? 25.188 32.611 -41.555 1.00 187.04 1221 GLY A O 1
ATOM 8822 N N . GLN A 1 1222 ? 23.878 33.310 -39.866 1.00 187.26 1222 GLN A N 1
ATOM 8823 C CA . GLN A 1 1222 ? 24.650 32.605 -38.839 1.00 188.11 1222 GLN A CA 1
ATOM 8824 C C . GLN A 1 1222 ? 24.266 31.116 -38.833 1.00 189.29 1222 GLN A C 1
ATOM 8825 O O . GLN A 1 1222 ? 25.133 30.237 -38.763 1.00 190.24 1222 GLN A O 1
ATOM 8831 N N . LYS A 1 1223 ? 22.964 30.838 -38.907 1.00 188.76 1223 LYS A N 1
ATOM 8832 C CA . LYS A 1 1223 ? 22.452 29.464 -38.931 1.00 185.97 1223 LYS A CA 1
ATOM 8833 C C . LYS A 1 1223 ? 23.019 28.673 -40.110 1.00 183.73 1223 LYS A C 1
ATOM 8834 O O . LYS A 1 1223 ? 23.397 27.509 -39.968 1.00 183.86 1223 LYS A O 1
ATOM 8840 N N . GLN A 1 1224 ? 23.071 29.312 -41.272 1.00 180.51 1224 GLN A N 1
ATOM 8841 C CA . GLN A 1 1224 ? 23.572 28.689 -42.489 1.00 178.65 1224 GLN A CA 1
ATOM 8842 C C . GLN A 1 1224 ? 25.044 28.301 -42.390 1.00 176.93 1224 GLN A C 1
ATOM 8843 O O . GLN A 1 1224 ? 25.487 27.346 -43.030 1.00 178.01 1224 GLN A O 1
ATOM 8849 N N . ARG A 1 1225 ? 25.806 29.037 -41.592 1.00 175.03 1225 ARG A N 1
ATOM 8850 C CA . ARG A 1 1225 ? 27.226 28.754 -41.436 1.00 173.98 1225 ARG A CA 1
ATOM 8851 C C . ARG A 1 1225 ? 27.485 27.712 -40.336 1.00 173.01 1225 ARG A C 1
ATOM 8852 O O . ARG A 1 1225 ? 28.544 27.068 -40.312 1.00 172.84 1225 ARG A O 1
ATOM 8854 N N . ILE A 1 1226 ? 26.527 27.549 -39.424 1.00 170.94 1226 ILE A N 1
ATOM 8855 C CA . ILE A 1 1226 ? 26.658 26.544 -38.372 1.00 169.26 1226 ILE A CA 1
ATOM 8856 C C . ILE A 1 1226 ? 26.390 25.214 -39.080 1.00 169.35 1226 ILE A C 1
ATOM 8857 O O . ILE A 1 1226 ? 26.939 24.172 -38.710 1.00 168.55 1226 ILE A O 1
ATOM 8862 N N . ALA A 1 1227 ? 25.547 25.267 -40.114 1.00 169.43 1227 ALA A N 1
ATOM 8863 C CA . ALA A 1 1227 ? 25.201 24.094 -40.924 1.00 169.08 1227 ALA A CA 1
ATOM 8864 C C . ALA A 1 1227 ? 26.445 23.660 -41.708 1.00 168.72 1227 ALA A C 1
ATOM 8865 O O . ALA A 1 1227 ? 26.619 22.475 -42.015 1.00 171.96 1227 ALA A O 1
ATOM 8867 N N . ILE A 1 1228 ? 27.305 24.628 -42.032 1.00 165.67 1228 ILE A N 1
ATOM 8868 C CA . ILE A 1 1228 ? 28.545 24.342 -42.748 1.00 161.91 1228 ILE A CA 1
ATOM 8869 C C . ILE A 1 1228 ? 29.519 23.754 -41.726 1.00 160.19 1228 ILE A C 1
ATOM 8870 O O . ILE A 1 1228 ? 30.319 22.878 -42.048 1.00 159.84 1228 ILE A O 1
ATOM 8875 N N . ALA A 1 1229 ? 29.439 24.227 -40.487 1.00 157.99 1229 ALA A N 1
ATOM 8876 C CA . ALA A 1 1229 ? 30.288 23.705 -39.421 1.00 158.45 1229 ALA A CA 1
ATOM 8877 C C . ALA A 1 1229 ? 29.944 22.219 -39.174 1.00 159.21 1229 ALA A C 1
ATOM 8878 O O . ALA A 1 1229 ? 30.836 21.391 -38.937 1.00 159.53 1229 ALA A O 1
ATOM 8880 N N . ARG A 1 1230 ? 28.649 21.889 -39.226 1.00 157.59 1230 ARG A N 1
ATOM 8881 C CA . ARG A 1 1230 ? 28.181 20.513 -39.034 1.00 152.86 1230 ARG A CA 1
ATOM 8882 C C . ARG A 1 1230 ? 28.835 19.613 -40.069 1.00 153.92 1230 ARG A C 1
ATOM 8883 O O . ARG A 1 1230 ? 29.392 18.571 -39.734 1.00 156.64 1230 ARG A O 1
ATOM 8891 N N . ALA A 1 1231 ? 28.761 20.031 -41.331 1.00 153.19 1231 ALA A N 1
ATOM 8892 C CA . ALA A 1 1231 ? 29.314 19.276 -42.453 1.00 152.26 1231 ALA A CA 1
ATOM 8893 C C . ALA A 1 1231 ? 30.824 19.080 -42.427 1.00 152.52 1231 ALA A C 1
ATOM 8894 O O . ALA A 1 1231 ? 31.323 18.051 -42.876 1.00 152.09 1231 ALA A O 1
ATOM 8896 N N . LEU A 1 1232 ? 31.549 20.058 -41.897 1.00 153.41 1232 LEU A N 1
ATOM 8897 C CA . LEU A 1 1232 ? 33.002 19.990 -41.867 1.00 155.16 1232 LEU A CA 1
ATOM 8898 C C . LEU A 1 1232 ? 33.603 19.068 -40.806 1.00 154.26 1232 LEU A C 1
ATOM 8899 O O . LEU A 1 1232 ? 34.619 18.419 -41.064 1.00 154.74 1232 LEU A O 1
ATOM 8904 N N . VAL A 1 1233 ? 32.989 18.998 -39.627 1.00 152.88 1233 VAL A N 1
ATOM 8905 C CA . VAL A 1 1233 ? 33.503 18.143 -38.560 1.00 154.85 1233 VAL A CA 1
ATOM 8906 C C . VAL A 1 1233 ? 33.678 16.707 -39.059 1.00 155.51 1233 VAL A C 1
ATOM 8907 O O . VAL A 1 1233 ? 34.720 16.075 -38.855 1.00 155.94 1233 VAL A O 1
ATOM 8911 N N . ARG A 1 1234 ? 32.640 16.205 -39.717 1.00 156.32 1234 ARG A N 1
ATOM 8912 C CA . ARG A 1 1234 ? 32.623 14.863 -40.292 1.00 154.96 1234 ARG A CA 1
ATOM 8913 C C . ARG A 1 1234 ? 32.824 15.014 -41.803 1.00 153.56 1234 ARG A C 1
ATOM 8914 O O . ARG A 1 1234 ? 31.851 15.081 -42.565 1.00 153.03 1234 ARG A O 1
ATOM 8922 N N . ASN A 1 1235 ? 34.088 15.081 -42.223 1.00 150.25 1235 ASN A N 1
ATOM 8923 C CA . ASN A 1 1235 ? 34.426 15.254 -43.638 1.00 146.48 1235 ASN A CA 1
ATOM 8924 C C . ASN A 1 1235 ? 33.633 14.358 -44.589 1.00 142.55 1235 ASN A C 1
ATOM 8925 O O . ASN A 1 1235 ? 33.917 13.175 -44.743 1.00 143.39 1235 ASN A O 1
ATOM 8930 N N . PRO A 1 1236 ? 32.641 14.934 -45.263 1.00 138.66 1236 PRO A N 1
ATOM 8931 C CA . PRO A 1 1236 ? 31.807 14.184 -46.188 1.00 139.93 1236 PRO A CA 1
ATOM 8932 C C . PRO A 1 1236 ? 32.450 13.916 -47.534 1.00 141.62 1236 PRO A C 1
ATOM 8933 O O . PRO A 1 1236 ? 33.069 14.805 -48.110 1.00 144.14 1236 PRO A O 1
ATOM 8937 N N . LYS A 1 1237 ? 32.308 12.689 -48.029 1.00 142.35 1237 LYS A N 1
ATOM 8938 C CA . LYS A 1 1237 ? 32.865 12.346 -49.324 1.00 144.87 1237 LYS A CA 1
ATOM 8939 C C . LYS A 1 1237 ? 32.072 13.076 -50.407 1.00 144.56 1237 LYS A C 1
ATOM 8940 O O . LYS A 1 1237 ? 32.654 13.483 -51.418 1.00 148.25 1237 LYS A O 1
ATOM 8946 N N . ILE A 1 1238 ? 30.754 13.225 -50.216 1.00 141.15 1238 ILE A N 1
ATOM 8947 C CA . ILE A 1 1238 ? 29.938 14.012 -51.158 1.00 139.25 1238 ILE A CA 1
ATOM 8948 C C . ILE A 1 1238 ? 29.168 15.023 -50.307 1.00 140.02 1238 ILE A C 1
ATOM 8949 O O . ILE A 1 1238 ? 28.890 14.770 -49.142 1.00 141.55 1238 ILE A O 1
ATOM 8954 N N . LEU A 1 1239 ? 28.859 16.182 -50.875 1.00 142.14 1239 LEU A N 1
ATOM 8955 C CA . LEU A 1 1239 ? 28.178 17.245 -50.133 1.00 143.78 1239 LEU A CA 1
ATOM 8956 C C . LEU A 1 1239 ? 27.019 17.850 -50.917 1.00 145.08 1239 LEU A C 1
ATOM 8957 O O . LEU A 1 1239 ? 27.214 18.461 -51.966 1.00 143.67 1239 LEU A O 1
ATOM 8962 N N . LEU A 1 1240 ? 25.810 17.692 -50.390 1.00 147.55 1240 LEU A N 1
ATOM 8963 C CA . LEU A 1 1240 ? 24.620 18.196 -51.055 1.00 149.49 1240 LEU A CA 1
ATOM 8964 C C . LEU A 1 1240 ? 24.270 19.623 -50.643 1.00 152.90 1240 LEU A C 1
ATOM 8965 O O . LEU A 1 1240 ? 24.074 19.908 -49.462 1.00 152.06 1240 LEU A O 1
ATOM 8970 N N . LEU A 1 1241 ? 24.198 20.513 -51.634 1.00 157.11 1241 LEU A N 1
ATOM 8971 C CA . LEU A 1 1241 ? 23.838 21.915 -51.423 1.00 159.60 1241 LEU A CA 1
ATOM 8972 C C . LEU A 1 1241 ? 22.492 22.197 -52.081 1.00 163.42 1241 LEU A C 1
ATOM 8973 O O . LEU A 1 1241 ? 22.383 22.228 -53.308 1.00 162.77 1241 LEU A O 1
ATOM 8978 N N . ASP A 1 1242 ? 21.468 22.401 -51.263 1.00 170.14 1242 ASP A N 1
ATOM 8979 C CA . ASP A 1 1242 ? 20.123 22.674 -51.760 1.00 177.00 1242 ASP A CA 1
ATOM 8980 C C . ASP A 1 1242 ? 19.697 24.079 -51.341 1.00 180.37 1242 ASP A C 1
ATOM 8981 O O . ASP A 1 1242 ? 19.386 24.310 -50.168 1.00 181.59 1242 ASP A O 1
ATOM 8986 N N . GLU A 1 1243 ? 19.681 25.001 -52.310 1.00 183.64 1243 GLU A N 1
ATOM 8987 C CA . GLU A 1 1243 ? 19.341 26.411 -52.094 1.00 187.04 1243 GLU A CA 1
ATOM 8988 C C . GLU A 1 1243 ? 20.123 26.952 -50.894 1.00 189.04 1243 GLU A C 1
ATOM 8989 O O . GLU A 1 1243 ? 19.565 27.622 -50.021 1.00 190.47 1243 GLU A O 1
ATOM 8995 N N . ALA A 1 1244 ? 21.423 26.657 -50.876 1.00 190.99 1244 ALA A N 1
ATOM 8996 C CA . ALA A 1 1244 ? 22.333 27.054 -49.799 1.00 192.88 1244 ALA A CA 1
ATOM 8997 C C . ALA A 1 1244 ? 22.220 28.498 -49.311 1.00 194.89 1244 ALA A C 1
ATOM 8998 O O . ALA A 1 1244 ? 22.439 28.773 -48.130 1.00 195.24 1244 ALA A O 1
ATOM 9000 N N . THR A 1 1245 ? 21.886 29.423 -50.206 1.00 197.73 1245 THR A N 1
ATOM 9001 C CA . THR A 1 1245 ? 21.764 30.834 -49.840 1.00 198.95 1245 THR A CA 1
ATOM 9002 C C . THR A 1 1245 ? 20.310 31.343 -49.769 1.00 198.88 1245 THR A C 1
ATOM 9003 O O . THR A 1 1245 ? 19.565 31.300 -50.754 1.00 197.66 1245 THR A O 1
ATOM 9007 N N . SER A 1 1246 ? 19.912 31.808 -48.588 1.00 198.88 1246 SER A N 1
ATOM 9008 C CA . SER A 1 1246 ? 18.586 32.368 -48.377 1.00 198.65 1246 SER A CA 1
ATOM 9009 C C . SER A 1 1246 ? 18.815 33.813 -47.920 1.00 199.17 1246 SER A C 1
ATOM 9010 O O . SER A 1 1246 ? 18.007 34.381 -47.180 1.00 198.58 1246 SER A O 1
ATOM 9012 N N . ALA A 1 1247 ? 19.926 34.397 -48.376 1.00 199.69 1247 ALA A N 1
ATOM 9013 C CA . ALA A 1 1247 ? 20.318 35.768 -48.019 1.00 199.91 1247 ALA A CA 1
ATOM 9014 C C . ALA A 1 1247 ? 19.938 36.855 -49.040 1.00 200.00 1247 ALA A C 1
ATOM 9015 O O . ALA A 1 1247 ? 20.514 37.955 -49.047 1.00 200.00 1247 ALA A O 1
ATOM 9017 N N . LEU A 1 1248 ? 18.966 36.523 -49.891 1.00 200.00 1248 LEU A N 1
ATOM 9018 C CA . LEU A 1 1248 ? 18.410 37.417 -50.919 1.00 200.00 1248 LEU A CA 1
ATOM 9019 C C . LEU A 1 1248 ? 19.397 38.138 -51.856 1.00 200.00 1248 LEU A C 1
ATOM 9020 O O . LEU A 1 1248 ? 19.199 39.319 -52.182 1.00 200.00 1248 LEU A O 1
ATOM 9022 N N . ASP A 1 1249 ? 20.436 37.422 -52.297 1.00 200.00 1249 ASP A N 1
ATOM 9023 C CA . ASP A 1 1249 ? 21.464 37.959 -53.196 1.00 200.00 1249 ASP A CA 1
ATOM 9024 C C . ASP A 1 1249 ? 21.864 39.401 -52.845 1.00 200.00 1249 ASP A C 1
ATOM 9025 O O . ASP A 1 1249 ? 21.979 40.259 -53.730 1.00 200.00 1249 ASP A O 1
ATOM 9027 N N . THR A 1 1250 ? 22.080 39.661 -51.556 1.00 200.00 1250 THR A N 1
ATOM 9028 C CA . THR A 1 1250 ? 22.459 40.985 -51.073 1.00 200.00 1250 THR A CA 1
ATOM 9029 C C . THR A 1 1250 ? 23.783 40.963 -50.291 1.00 199.76 1250 THR A C 1
ATOM 9030 O O . THR A 1 1250 ? 24.732 40.284 -50.689 1.00 198.98 1250 THR A O 1
ATOM 9032 N N . GLU A 1 1251 ? 23.834 41.694 -49.177 1.00 200.00 1251 GLU A N 1
ATOM 9033 C CA . GLU A 1 1251 ? 25.035 41.795 -48.345 1.00 200.00 1251 GLU A CA 1
ATOM 9034 C C . GLU A 1 1251 ? 25.392 40.529 -47.560 1.00 200.00 1251 GLU A C 1
ATOM 9035 O O . GLU A 1 1251 ? 26.568 40.152 -47.474 1.00 200.00 1251 GLU A O 1
ATOM 9037 N N . SER A 1 1252 ? 24.378 39.885 -46.983 1.00 200.00 1252 SER A N 1
ATOM 9038 C CA . SER A 1 1252 ? 24.573 38.670 -46.197 1.00 199.69 1252 SER A CA 1
ATOM 9039 C C . SER A 1 1252 ? 24.856 37.440 -47.068 1.00 199.58 1252 SER A C 1
ATOM 9040 O O . SER A 1 1252 ? 25.278 36.396 -46.570 1.00 197.85 1252 SER A O 1
ATOM 9043 N N . GLU A 1 1253 ? 24.643 37.575 -48.374 1.00 200.00 1253 GLU A N 1
ATOM 9044 C CA . GLU A 1 1253 ? 24.855 36.489 -49.328 1.00 198.91 1253 GLU A CA 1
ATOM 9045 C C . GLU A 1 1253 ? 26.338 36.224 -49.630 1.00 197.94 1253 GLU A C 1
ATOM 9046 O O . GLU A 1 1253 ? 26.761 35.064 -49.725 1.00 197.12 1253 GLU A O 1
ATOM 9052 N N . LYS A 1 1254 ? 27.122 37.296 -49.759 1.00 196.52 1254 LYS A N 1
ATOM 9053 C CA . LYS A 1 1254 ? 28.552 37.226 -50.081 1.00 193.70 1254 LYS A CA 1
ATOM 9054 C C . LYS A 1 1254 ? 29.435 36.631 -48.979 1.00 192.02 1254 LYS A C 1
ATOM 9055 O O . LYS A 1 1254 ? 30.468 36.011 -49.263 1.00 190.94 1254 LYS A O 1
ATOM 9057 N N . VAL A 1 1255 ? 29.027 36.817 -47.725 1.00 190.35 1255 VAL A N 1
ATOM 9058 C CA . VAL A 1 1255 ? 29.786 36.321 -46.575 1.00 188.35 1255 VAL A CA 1
ATOM 9059 C C . VAL A 1 1255 ? 29.691 34.797 -46.426 1.00 187.94 1255 VAL A C 1
ATOM 9060 O O . VAL A 1 1255 ? 30.694 34.115 -46.163 1.00 185.64 1255 VAL A O 1
ATOM 9064 N N . VAL A 1 1256 ? 28.477 34.275 -46.602 1.00 188.74 1256 VAL A N 1
ATOM 9065 C CA . VAL A 1 1256 ? 28.190 32.841 -46.484 1.00 187.44 1256 VAL A CA 1
ATOM 9066 C C . VAL A 1 1256 ? 28.574 32.040 -47.746 1.00 186.67 1256 VAL A C 1
ATOM 9067 O O . VAL A 1 1256 ? 29.041 30.903 -47.646 1.00 186.95 1256 VAL A O 1
ATOM 9071 N N . GLN A 1 1257 ? 28.406 32.638 -48.924 1.00 184.99 1257 GLN A N 1
ATOM 9072 C CA . GLN A 1 1257 ? 28.725 31.983 -50.192 1.00 181.80 1257 GLN A CA 1
ATOM 9073 C C . GLN A 1 1257 ? 30.237 31.766 -50.356 1.00 180.96 1257 GLN A C 1
ATOM 9074 O O . GLN A 1 1257 ? 30.669 30.801 -50.987 1.00 179.44 1257 GLN A O 1
ATOM 9080 N N . GLU A 1 1258 ? 31.040 32.658 -49.782 1.00 181.50 1258 GLU A N 1
ATOM 9081 C CA . GLU A 1 1258 ? 32.492 32.544 -49.858 1.00 182.75 1258 GLU A CA 1
ATOM 9082 C C . GLU A 1 1258 ? 32.952 31.392 -48.964 1.00 183.76 1258 GLU A C 1
ATOM 9083 O O . GLU A 1 1258 ? 33.958 30.732 -49.247 1.00 184.47 1258 GLU A O 1
ATOM 9085 N N . ALA A 1 1259 ? 32.203 31.150 -47.888 1.00 184.97 1259 ALA A N 1
ATOM 9086 C CA . ALA A 1 1259 ? 32.502 30.074 -46.933 1.00 185.11 1259 ALA A CA 1
ATOM 9087 C C . ALA A 1 1259 ? 32.115 28.692 -47.482 1.00 184.37 1259 ALA A C 1
ATOM 9088 O O . ALA A 1 1259 ? 32.729 27.677 -47.142 1.00 182.58 1259 ALA A O 1
ATOM 9090 N N . LEU A 1 1260 ? 31.090 28.663 -48.333 1.00 183.83 1260 LEU A N 1
ATOM 9091 C CA . LEU A 1 1260 ? 30.611 27.425 -48.946 1.00 182.09 1260 LEU A CA 1
ATOM 9092 C C . LEU A 1 1260 ? 31.669 26.830 -49.878 1.00 182.79 1260 LEU A C 1
ATOM 9093 O O . LEU A 1 1260 ? 31.880 25.619 -49.892 1.00 182.76 1260 LEU A O 1
ATOM 9098 N N . ASP A 1 1261 ? 32.337 27.681 -50.648 1.00 184.48 1261 ASP A N 1
ATOM 9099 C CA . ASP A 1 1261 ? 33.348 27.234 -51.599 1.00 184.82 1261 ASP A CA 1
ATOM 9100 C C . ASP A 1 1261 ? 34.621 26.727 -50.942 1.00 184.60 1261 ASP A C 1
ATOM 9101 O O . ASP A 1 1261 ? 35.401 26.010 -51.567 1.00 183.29 1261 ASP A O 1
ATOM 9106 N N . ARG A 1 1262 ? 34.827 27.095 -49.680 1.00 185.32 1262 ARG A N 1
ATOM 9107 C CA . ARG A 1 1262 ? 36.001 26.659 -48.920 1.00 186.68 1262 ARG A CA 1
ATOM 9108 C C . ARG A 1 1262 ? 35.787 25.245 -48.380 1.00 187.74 1262 ARG A C 1
ATOM 9109 O O . ARG A 1 1262 ? 36.717 24.602 -47.879 1.00 188.11 1262 ARG A O 1
ATOM 9117 N N . ALA A 1 1263 ? 34.549 24.766 -48.484 1.00 187.40 1263 ALA A N 1
ATOM 9118 C CA . ALA A 1 1263 ? 34.203 23.430 -48.011 1.00 186.75 1263 ALA A CA 1
ATOM 9119 C C . ALA A 1 1263 ? 34.161 22.387 -49.141 1.00 186.20 1263 ALA A C 1
ATOM 9120 O O . ALA A 1 1263 ? 34.672 21.272 -48.989 1.00 187.98 1263 ALA A O 1
ATOM 9122 N N . ARG A 1 1264 ? 33.566 22.748 -50.276 1.00 183.58 1264 ARG A N 1
ATOM 9123 C CA . ARG A 1 1264 ? 33.453 21.819 -51.401 1.00 180.99 1264 ARG A CA 1
ATOM 9124 C C . ARG A 1 1264 ? 34.751 21.642 -52.193 1.00 178.81 1264 ARG A C 1
ATOM 9125 O O . ARG A 1 1264 ? 34.738 21.437 -53.414 1.00 176.16 1264 ARG A O 1
ATOM 9133 N N . GLU A 1 1265 ? 35.871 21.692 -51.475 1.00 176.14 1265 GLU A N 1
ATOM 9134 C CA . GLU A 1 1265 ? 37.188 21.556 -52.075 1.00 174.66 1265 GLU A CA 1
ATOM 9135 C C . GLU A 1 1265 ? 37.530 20.128 -52.517 1.00 173.41 1265 GLU A C 1
ATOM 9136 O O . GLU A 1 1265 ? 37.355 19.764 -53.692 1.00 174.12 1265 GLU A O 1
ATOM 9138 N N . GLY A 1 1266 ? 38.008 19.320 -51.574 1.00 170.45 1266 GLY A N 1
ATOM 9139 C CA . GLY A 1 1266 ? 38.407 17.955 -51.887 1.00 166.31 1266 GLY A CA 1
ATOM 9140 C C . GLY A 1 1266 ? 37.306 16.921 -52.046 1.00 162.13 1266 GLY A C 1
ATOM 9141 O O . GLY A 1 1266 ? 37.583 15.744 -52.291 1.00 163.11 1266 GLY A O 1
ATOM 9142 N N . ARG A 1 1267 ? 36.057 17.361 -51.921 1.00 157.29 1267 ARG A N 1
ATOM 9143 C CA . ARG A 1 1267 ? 34.904 16.475 -52.021 1.00 150.03 1267 ARG A CA 1
ATOM 9144 C C . ARG A 1 1267 ? 34.011 16.821 -53.203 1.00 146.73 1267 ARG A C 1
ATOM 9145 O O . ARG A 1 1267 ? 33.989 17.968 -53.668 1.00 144.76 1267 ARG A O 1
ATOM 9153 N N . THR A 1 1268 ? 33.287 15.817 -53.695 1.00 142.91 1268 THR A N 1
ATOM 9154 C CA . THR A 1 1268 ? 32.368 16.020 -54.807 1.00 139.64 1268 THR A CA 1
ATOM 9155 C C . THR A 1 1268 ? 31.152 16.744 -54.248 1.00 138.96 1268 THR A C 1
ATOM 9156 O O . THR A 1 1268 ? 30.868 16.640 -53.064 1.00 140.28 1268 THR A O 1
ATOM 9160 N N . CYS A 1 1269 ? 30.446 17.488 -55.089 1.00 138.01 1269 CYS A N 1
ATOM 9161 C CA . CYS A 1 1269 ? 29.304 18.257 -54.629 1.00 138.45 1269 CYS A CA 1
ATOM 9162 C C . CYS A 1 1269 ? 28.232 18.435 -55.693 1.00 137.40 1269 CYS A C 1
ATOM 9163 O O . CYS A 1 1269 ? 28.508 18.397 -56.886 1.00 136.05 1269 CYS A O 1
ATOM 9166 N N . ILE A 1 1270 ? 26.999 18.620 -55.247 1.00 138.60 1270 ILE A N 1
ATOM 9167 C CA . ILE A 1 1270 ? 25.891 18.844 -56.155 1.00 141.88 1270 ILE A CA 1
ATOM 9168 C C . ILE A 1 1270 ? 25.124 20.031 -55.608 1.00 144.55 1270 ILE A C 1
ATOM 9169 O O . ILE A 1 1270 ? 24.625 19.981 -54.484 1.00 145.88 1270 ILE A O 1
ATOM 9174 N N . VAL A 1 1271 ? 25.060 21.106 -56.397 1.00 147.49 1271 VAL A N 1
ATOM 9175 C CA . VAL A 1 1271 ? 24.363 22.331 -56.006 1.00 147.67 1271 VAL A CA 1
ATOM 9176 C C . VAL A 1 1271 ? 23.062 22.546 -56.768 1.00 151.15 1271 VAL A C 1
ATOM 9177 O O . VAL A 1 1271 ? 23.030 22.535 -57.998 1.00 149.00 1271 VAL A O 1
ATOM 9181 N N . ILE A 1 1272 ? 21.979 22.717 -56.021 1.00 156.82 1272 ILE A N 1
ATOM 9182 C CA . ILE A 1 1272 ? 20.680 22.977 -56.608 1.00 161.42 1272 ILE A CA 1
ATOM 9183 C C . ILE A 1 1272 ? 20.452 24.440 -56.265 1.00 165.76 1272 ILE A C 1
ATOM 9184 O O . ILE A 1 1272 ? 20.391 24.805 -55.086 1.00 167.30 1272 ILE A O 1
ATOM 9189 N N . ALA A 1 1273 ? 20.375 25.281 -57.296 1.00 169.83 1273 ALA A N 1
ATOM 9190 C CA . ALA A 1 1273 ? 20.190 26.715 -57.111 1.00 173.05 1273 ALA A CA 1
ATOM 9191 C C . ALA A 1 1273 ? 18.995 27.287 -57.879 1.00 175.96 1273 ALA A C 1
ATOM 9192 O O . ALA A 1 1273 ? 18.796 27.002 -59.074 1.00 175.23 1273 ALA A O 1
ATOM 9194 N N . HIS A 1 1274 ? 18.202 28.092 -57.169 1.00 178.82 1274 HIS A N 1
ATOM 9195 C CA . HIS A 1 1274 ? 17.042 28.750 -57.747 1.00 181.42 1274 HIS A CA 1
ATOM 9196 C C . HIS A 1 1274 ? 17.542 30.046 -58.386 1.00 183.44 1274 HIS A C 1
ATOM 9197 O O . HIS A 1 1274 ? 16.936 30.556 -59.331 1.00 184.29 1274 HIS A O 1
ATOM 9199 N N . ARG A 1 1275 ? 18.658 30.563 -57.871 1.00 186.16 1275 ARG A N 1
ATOM 9200 C CA . ARG A 1 1275 ? 19.295 31.778 -58.390 1.00 187.93 1275 ARG A CA 1
ATOM 9201 C C . ARG A 1 1275 ? 20.457 31.380 -59.315 1.00 188.98 1275 ARG A C 1
ATOM 9202 O O . ARG A 1 1275 ? 21.432 30.762 -58.876 1.00 188.97 1275 ARG A O 1
ATOM 9204 N N . LEU A 1 1276 ? 20.338 31.737 -60.594 1.00 190.04 1276 LEU A N 1
ATOM 9205 C CA . LEU A 1 1276 ? 21.332 31.413 -61.615 1.00 190.43 1276 LEU A CA 1
ATOM 9206 C C . LEU A 1 1276 ? 22.676 32.133 -61.469 1.00 191.73 1276 LEU A C 1
ATOM 9207 O O . LEU A 1 1276 ? 23.652 31.766 -62.119 1.00 191.33 1276 LEU A O 1
ATOM 9209 N N . ASN A 1 1277 ? 22.737 33.145 -60.607 1.00 194.25 1277 ASN A N 1
ATOM 9210 C CA . ASN A 1 1277 ? 23.968 33.917 -60.404 1.00 196.32 1277 ASN A CA 1
ATOM 9211 C C . ASN A 1 1277 ? 25.076 33.189 -59.640 1.00 196.75 1277 ASN A C 1
ATOM 9212 O O . ASN A 1 1277 ? 26.245 33.202 -60.050 1.00 196.29 1277 ASN A O 1
ATOM 9217 N N . THR A 1 1278 ? 24.710 32.556 -58.529 1.00 196.80 1278 THR A N 1
ATOM 9218 C CA . THR A 1 1278 ? 25.660 31.844 -57.674 1.00 196.74 1278 THR A CA 1
ATOM 9219 C C . THR A 1 1278 ? 26.123 30.489 -58.241 1.00 196.10 1278 THR A C 1
ATOM 9220 O O . THR A 1 1278 ? 26.939 29.780 -57.638 1.00 194.68 1278 THR A O 1
ATOM 9224 N N . VAL A 1 1279 ? 25.619 30.148 -59.424 1.00 195.45 1279 VAL A N 1
ATOM 9225 C CA . VAL A 1 1279 ? 25.930 28.882 -60.089 1.00 195.28 1279 VAL A CA 1
ATOM 9226 C C . VAL A 1 1279 ? 27.376 28.761 -60.612 1.00 196.21 1279 VAL A C 1
ATOM 9227 O O . VAL A 1 1279 ? 27.921 27.657 -60.680 1.00 195.71 1279 VAL A O 1
ATOM 9231 N N . MET A 1 1280 ? 27.995 29.880 -60.979 1.00 197.80 1280 MET A N 1
ATOM 9232 C CA . MET A 1 1280 ? 29.364 29.883 -61.498 1.00 197.50 1280 MET A CA 1
ATOM 9233 C C . MET A 1 1280 ? 30.410 29.303 -60.532 1.00 195.81 1280 MET A C 1
ATOM 9234 O O . MET A 1 1280 ? 30.198 29.256 -59.314 1.00 196.40 1280 MET A O 1
ATOM 9239 N N . ASN A 1 1281 ? 31.539 28.867 -61.096 1.00 192.51 1281 ASN A N 1
ATOM 9240 C CA . ASN A 1 1281 ? 32.659 28.245 -60.368 1.00 190.15 1281 ASN A CA 1
ATOM 9241 C C . ASN A 1 1281 ? 32.459 26.728 -60.267 1.00 187.61 1281 ASN A C 1
ATOM 9242 O O . ASN A 1 1281 ? 33.272 26.018 -59.661 1.00 185.69 1281 ASN A O 1
ATOM 9247 N N . ALA A 1 1282 ? 31.373 26.244 -60.873 1.00 184.23 1282 ALA A N 1
ATOM 9248 C CA . ALA A 1 1282 ? 31.039 24.821 -60.881 1.00 180.59 1282 ALA A CA 1
ATOM 9249 C C . ALA A 1 1282 ? 31.833 24.122 -61.969 1.00 177.66 1282 ALA A C 1
ATOM 9250 O O . ALA A 1 1282 ? 32.094 24.713 -63.009 1.00 179.45 1282 ALA A O 1
ATOM 9252 N N . ASP A 1 1283 ? 32.211 22.867 -61.736 1.00 174.11 1283 ASP A N 1
ATOM 9253 C CA . ASP A 1 1283 ? 32.971 22.097 -62.717 1.00 171.99 1283 ASP A CA 1
ATOM 9254 C C . ASP A 1 1283 ? 32.102 21.741 -63.921 1.00 169.52 1283 ASP A C 1
ATOM 9255 O O . ASP A 1 1283 ? 32.598 21.515 -65.017 1.00 168.28 1283 ASP A O 1
ATOM 9260 N N . CYS A 1 1284 ? 30.798 21.684 -63.699 1.00 168.06 1284 CYS A N 1
ATOM 9261 C CA . CYS A 1 1284 ? 29.833 21.407 -64.756 1.00 166.79 1284 CYS A CA 1
ATOM 9262 C C . CYS A 1 1284 ? 28.481 21.940 -64.291 1.00 166.16 1284 CYS A C 1
ATOM 9263 O O . CYS A 1 1284 ? 28.237 22.078 -63.093 1.00 166.68 1284 CYS A O 1
ATOM 9266 N N . ILE A 1 1285 ? 27.615 22.260 -65.244 1.00 165.17 1285 ILE A N 1
ATOM 9267 C CA . ILE A 1 1285 ? 26.285 22.769 -64.951 1.00 164.24 1285 ILE A CA 1
ATOM 9268 C C . ILE A 1 1285 ? 25.288 22.074 -65.878 1.00 167.33 1285 ILE A C 1
ATOM 9269 O O . ILE A 1 1285 ? 25.615 21.745 -67.021 1.00 168.99 1285 ILE A O 1
ATOM 9274 N N . ALA A 1 1286 ? 24.083 21.826 -65.374 1.00 169.80 1286 ALA A N 1
ATOM 9275 C CA . ALA A 1 1286 ? 23.042 21.165 -66.150 1.00 172.45 1286 ALA A CA 1
ATOM 9276 C C . ALA A 1 1286 ? 21.708 21.887 -65.984 1.00 174.13 1286 ALA A C 1
ATOM 9277 O O . ALA A 1 1286 ? 21.407 22.433 -64.920 1.00 176.29 1286 ALA A O 1
ATOM 9279 N N . VAL A 1 1287 ? 20.902 21.880 -67.040 1.00 174.81 1287 VAL A N 1
ATOM 9280 C CA . VAL A 1 1287 ? 19.610 22.546 -67.005 1.00 173.45 1287 VAL A CA 1
ATOM 9281 C C . VAL A 1 1287 ? 18.461 21.557 -67.105 1.00 174.68 1287 VAL A C 1
ATOM 9282 O O . VAL A 1 1287 ? 18.276 20.907 -68.141 1.00 174.24 1287 VAL A O 1
ATOM 9286 N N . VAL A 1 1288 ? 17.699 21.446 -66.016 1.00 174.92 1288 VAL A N 1
ATOM 9287 C CA . VAL A 1 1288 ? 16.547 20.558 -65.957 1.00 176.76 1288 VAL A CA 1
ATOM 9288 C C . VAL A 1 1288 ? 15.288 21.370 -66.250 1.00 178.03 1288 VAL A C 1
ATOM 9289 O O . VAL A 1 1288 ? 15.123 22.481 -65.732 1.00 177.35 1288 VAL A O 1
ATOM 9293 N N . SER A 1 1289 ? 14.396 20.822 -67.078 1.00 179.51 1289 SER A N 1
ATOM 9294 C CA . SER A 1 1289 ? 13.160 21.525 -67.436 1.00 181.98 1289 SER A CA 1
ATOM 9295 C C . SER A 1 1289 ? 11.888 20.725 -67.149 1.00 182.34 1289 SER A C 1
ATOM 9296 O O . SER A 1 1289 ? 10.938 21.235 -66.540 1.00 184.62 1289 SER A O 1
ATOM 9299 N N . ASN A 1 1290 ? 11.866 19.472 -67.587 1.00 179.37 1290 ASN A N 1
ATOM 9300 C CA . ASN A 1 1290 ? 10.694 18.639 -67.398 1.00 177.73 1290 ASN A CA 1
ATOM 9301 C C . ASN A 1 1290 ? 11.062 17.322 -66.720 1.00 179.33 1290 ASN A C 1
ATOM 9302 O O . ASN A 1 1290 ? 10.388 16.302 -66.897 1.00 179.74 1290 ASN A O 1
ATOM 9307 N N . GLY A 1 1291 ? 12.134 17.355 -65.932 1.00 180.16 1291 GLY A N 1
ATOM 9308 C CA . GLY A 1 1291 ? 12.597 16.160 -65.246 1.00 179.97 1291 GLY A CA 1
ATOM 9309 C C . GLY A 1 1291 ? 13.763 15.529 -65.990 1.00 179.84 1291 GLY A C 1
ATOM 9310 O O . GLY A 1 1291 ? 14.263 14.463 -65.608 1.00 178.18 1291 GLY A O 1
ATOM 9311 N N . THR A 1 1292 ? 14.189 16.188 -67.064 1.00 179.84 1292 THR A N 1
ATOM 9312 C CA . THR A 1 1292 ? 15.299 15.725 -67.884 1.00 178.46 1292 THR A CA 1
ATOM 9313 C C . THR A 1 1292 ? 16.202 16.916 -68.164 1.00 177.31 1292 THR A C 1
ATOM 9314 O O . THR A 1 1292 ? 15.731 18.050 -68.246 1.00 175.72 1292 THR A O 1
ATOM 9318 N N . ILE A 1 1293 ? 17.503 16.665 -68.287 1.00 177.81 1293 ILE A N 1
ATOM 9319 C CA . ILE A 1 1293 ? 18.462 17.728 -68.568 1.00 180.84 1293 ILE A CA 1
ATOM 9320 C C . ILE A 1 1293 ? 18.529 17.983 -70.075 1.00 183.74 1293 ILE A C 1
ATOM 9321 O O . ILE A 1 1293 ? 18.746 17.054 -70.863 1.00 185.72 1293 ILE A O 1
ATOM 9326 N N . ILE A 1 1294 ? 18.336 19.242 -70.475 1.00 184.35 1294 ILE A N 1
ATOM 9327 C CA . ILE A 1 1294 ? 18.396 19.612 -71.886 1.00 184.21 1294 ILE A CA 1
ATOM 9328 C C . ILE A 1 1294 ? 19.842 19.857 -72.313 1.00 186.07 1294 ILE A C 1
ATOM 9329 O O . ILE A 1 1294 ? 20.363 19.171 -73.203 1.00 187.45 1294 ILE A O 1
ATOM 9334 N N . GLU A 1 1295 ? 20.493 20.827 -71.674 1.00 186.14 1295 GLU A N 1
ATOM 9335 C CA . GLU A 1 1295 ? 21.879 21.167 -72.001 1.00 186.39 1295 GLU A CA 1
ATOM 9336 C C . GLU A 1 1295 ? 22.880 21.002 -70.852 1.00 185.81 1295 GLU A C 1
ATOM 9337 O O . GLU A 1 1295 ? 22.550 21.205 -69.685 1.00 186.05 1295 GLU A O 1
ATOM 9343 N N . LYS A 1 1296 ? 24.109 20.631 -71.202 1.00 185.10 1296 LYS A N 1
ATOM 9344 C CA . LYS A 1 1296 ? 25.174 20.433 -70.229 1.00 184.74 1296 LYS A CA 1
ATOM 9345 C C . LYS A 1 1296 ? 26.402 21.269 -70.602 1.00 184.95 1296 LYS A C 1
ATOM 9346 O O . LYS A 1 1296 ? 26.502 21.777 -71.720 1.00 184.98 1296 LYS A O 1
ATOM 9352 N N . GLY A 1 1297 ? 27.332 21.408 -69.662 1.00 184.76 1297 GLY A N 1
ATOM 9353 C CA . GLY A 1 1297 ? 28.536 22.166 -69.930 1.00 185.15 1297 GLY A CA 1
ATOM 9354 C C . GLY A 1 1297 ? 28.974 23.024 -68.762 1.00 185.61 1297 GLY A C 1
ATOM 9355 O O . GLY A 1 1297 ? 28.450 22.880 -67.659 1.00 185.91 1297 GLY A O 1
ATOM 9356 N N . THR A 1 1298 ? 29.939 23.909 -69.003 1.00 186.62 1298 THR A N 1
ATOM 9357 C CA . THR A 1 1298 ? 30.447 24.802 -67.970 1.00 187.96 1298 THR A CA 1
ATOM 9358 C C . THR A 1 1298 ? 29.804 26.171 -68.176 1.00 189.49 1298 THR A C 1
ATOM 9359 O O . THR A 1 1298 ? 29.165 26.404 -69.204 1.00 189.03 1298 THR A O 1
ATOM 9363 N N . HIS A 1 1299 ? 29.970 27.065 -67.201 1.00 191.66 1299 HIS A N 1
ATOM 9364 C CA . HIS A 1 1299 ? 29.403 28.416 -67.261 1.00 193.73 1299 HIS A CA 1
ATOM 9365 C C . HIS A 1 1299 ? 29.769 29.114 -68.568 1.00 193.75 1299 HIS A C 1
ATOM 9366 O O . HIS A 1 1299 ? 28.909 29.669 -69.263 1.00 192.54 1299 HIS A O 1
ATOM 9373 N N . THR A 1 1300 ? 31.057 29.080 -68.896 1.00 193.91 1300 THR A N 1
ATOM 9374 C CA . THR A 1 1300 ? 31.584 29.686 -70.112 1.00 191.78 1300 THR A CA 1
ATOM 9375 C C . THR A 1 1300 ? 31.056 28.980 -71.364 1.00 190.74 1300 THR A C 1
ATOM 9376 O O . THR A 1 1300 ? 30.582 29.628 -72.306 1.00 189.28 1300 THR A O 1
ATOM 9380 N N . GLN A 1 1301 ? 31.133 27.649 -71.365 1.00 188.94 1301 GLN A N 1
ATOM 9381 C CA . GLN A 1 1301 ? 30.688 26.825 -72.492 1.00 188.04 1301 GLN A CA 1
ATOM 9382 C C . GLN A 1 1301 ? 29.179 26.912 -72.763 1.00 188.79 1301 GLN A C 1
ATOM 9383 O O . GLN A 1 1301 ? 28.746 27.072 -73.914 1.00 186.39 1301 GLN A O 1
ATOM 9389 N N . LEU A 1 1302 ? 28.384 26.801 -71.702 1.00 190.60 1302 LEU A N 1
ATOM 9390 C CA . LEU A 1 1302 ? 26.926 26.854 -71.798 1.00 192.02 1302 LEU A CA 1
ATOM 9391 C C . LEU A 1 1302 ? 26.405 28.218 -72.230 1.00 193.40 1302 LEU A C 1
ATOM 9392 O O . LEU A 1 1302 ? 25.369 28.310 -72.892 1.00 193.36 1302 LEU A O 1
ATOM 9397 N N . MET A 1 1303 ? 27.123 29.275 -71.857 1.00 195.36 1303 MET A N 1
ATOM 9398 C CA . MET A 1 1303 ? 26.739 30.639 -72.209 1.00 197.24 1303 MET A CA 1
ATOM 9399 C C . MET A 1 1303 ? 26.867 30.916 -73.711 1.00 198.45 1303 MET A C 1
ATOM 9400 O O . MET A 1 1303 ? 26.112 31.722 -74.270 1.00 198.21 1303 MET A O 1
ATOM 9405 N N . SER A 1 1304 ? 27.820 30.244 -74.357 1.00 199.67 1304 SER A N 1
ATOM 9406 C CA . SER A 1 1304 ? 28.062 30.398 -75.792 1.00 199.93 1304 SER A CA 1
ATOM 9407 C C . SER A 1 1304 ? 26.795 30.124 -76.625 1.00 200.00 1304 SER A C 1
ATOM 9408 O O . SER A 1 1304 ? 26.447 30.909 -77.512 1.00 200.00 1304 SER A O 1
ATOM 9410 N N . GLU A 1 1305 ? 26.110 29.014 -76.348 1.00 199.52 1305 GLU A N 1
ATOM 9411 C CA . GLU A 1 1305 ? 24.876 28.694 -77.062 1.00 197.54 1305 GLU A CA 1
ATOM 9412 C C . GLU A 1 1305 ? 23.752 29.507 -76.440 1.00 196.41 1305 GLU A C 1
ATOM 9413 O O . GLU A 1 1305 ? 23.810 29.890 -75.269 1.00 195.62 1305 GLU A O 1
ATOM 9419 N N . LYS A 1 1306 ? 22.722 29.786 -77.213 1.00 195.19 1306 LYS A N 1
ATOM 9420 C CA . LYS A 1 1306 ? 21.638 30.582 -76.697 1.00 194.63 1306 LYS A CA 1
ATOM 9421 C C . LYS A 1 1306 ? 20.435 30.161 -77.495 1.00 194.80 1306 LYS A C 1
ATOM 9422 O O . LYS A 1 1306 ? 20.079 28.998 -77.665 1.00 193.97 1306 LYS A O 1
#

GO terms:
  GO:0016324 apical plasma membrane (C, IDA)
  GO:0093002 response to nematicide (P, IEP)
  GO:0045087 innate immune response (P, IGI)
  GO:0010038 response to metal ion (P, IGI)
  GO:0050829 defense response to Gram-negative bacterium (P, IGI)

B-factor: mean 144.54, std 22.67, range [96.16, 200.0]

Foldseek 3Di:
DLVQVVVLLLLLLLFLFLLSLVVSLVVLLVCQFPPQADLQSAGDPPPVFFDDFFDPVRLLPQFDPVLVVLQVVLLVLLLVLLLVLLVVLLLQLQLLLLLLAVLQCVVVVQAFDDVVTHNCDLVNSVVSLVVSLVVLVCLLQSLLVSLLSNQLSQLLSLLSRLLSLVLLLLLQLLQFFVLVCVVVVDLCLLVLLVVLSVLLSQQRHSLVSLLSSLVSLLVSLVVLLCVLPVPLLCLLSVLSVVLSVLSVLSNVLSSVLSSVLSVLCVQLLCLLLVCLQPVVFCLLLQCLVVSLVSSLVSLVVSLVSLLVSLLSSLLSSLVSSLSSLLSVLSSLQVVLVCVLVVNHDRSSSSSSVSSSNSNSSSSSSSSVSVVSNVRSRTSCVSSVVSSVVDDHPNGLDDAQDDPDDAQWKKWFFQFWDDRPVPNPQTAAGGATDIFDRQFAEEEDEDPRHPLVVVVVVQLPSDDGPDTFMDGPNHTPVRHNNLNSLLQEFEQAQFFDADFFFLVVRLPLQDDDDDPVLLVVLLVLLVQQVVLVVDPPRRRFTDDDVTDDDARLNRSSSSSSSRPSSPHQEYEYHANQVPHDPVSSVSRLSSVVSSCGPHYYYYYHPDCVSVQPGQKYFYDDNNYTDDIGHNVVVCVVCDPSVVVNVVVVVVVVVCCVVPCVPDDDDQLVVLVCLCPVDPQDFFADVVLVVLLVVLVVLLVQQLVLLLVLLCLLLVVLVLVLQLSSLSSHDPSCNNVSSSVSSVVSSVSSNSNSNSSSSNQSSLSSSLSVSLSVLLSLLSLQVSQALLLQCVDPCNDSVNSSVLNVRLSVLLSLCRGNLVSNLSSLVSLQVVLLVVLVVLPVQLSVQLVVLVVLLVQLLVLVVVDDDHDCCVLCVLLVVLSVLSSSCSSPSVPCSSSVCSVVSSVVSSVSSVVSSVVSSVVSSVSSSSSSSNSSSVSVSVSRSSVSLSVQPSDDVGRHRSSSSSSSVSSNCSSNSNVSCSCVSVVSNVSSSSSVSSSVVSSVDHHPRGAVDPDFDQDDAQFWKWWFQFWDDRPVGRPDTQAGGATDIFDWLAEEEEEEDPSLRLQCPVVVQLSSDDTPDTFIDGPRHTVSRHRNSNQSVQEAEQEAQDDFDFFFLQCRLQVNDDPVPFDSVLLLVLLVLLVCNCVQVVDPPRRGDTACVVHGPDDSLNSLSSSSSSCRRRPHQEYEYYQSHPPPPDDSRVSRLVSVVSRSGRHYYYHYHHDPPSNAPGNKYFYGYNNYTDDIGHPVVVVVPD

Nearest PDB structures (foldseek):
  4f4c-assembly1_A  TM=1.001E+00  e=0.000E+00  Caenorhabditis elegans
  5kpj-assembly1_A  TM=9.397E-01  e=1.472E-94  Mus musculus
  4m1m-assembly2_B  TM=7.883E-01  e=2.183E-94  Mus musculus
  6qex-assembly1_A  TM=6.549E-01  e=6.460E-90  Homo sapiens
  8pmd-assembly1_A  TM=5.634E-01  e=4.242E-80  Homo sapiens

Radius of gyration: 41.86 Å; Cα contacts (8 Å, |Δi|>4): 2148; chains: 1; bounding box: 91×107×109 Å